Protein AF-0000000075546709 (afdb_homodimer)

InterPro domains:
  IPR001736 Phospholipase D/Transphosphatidylase [PS50035] (87-114)
  IPR001736 Phospholipase D/Transphosphatidylase [PS50035] (314-340)
  IPR001736 Phospholipase D/Transphosphatidylase [SM00155] (87-114)
  IPR001736 Phospholipase D/Transphosphatidylase [SM00155] (314-340)
  IPR032803 PLD3/4-like, PLD-like domain [PF13918] (114-278)
  IPR050874 Diverse function phospholipase D-related protein [PTHR10185] (3-392)

Secondary structure (DSSP, 8-state):
-EEEEEES--B-SGGGSSTT----TT---HHHHHHHHHHHHHHHTS--EEEEEEE--TT--HHHHHHHHHTTTSEEEEEE-GGGTSSS--B---EEEETTTEEEEES--SBHHHHHTSB--EEEESS-HHHHHHHHHHHHHHHHHTSTT----SS--GGG----SSSSPEEE--TT--EEEEEEEESGGGPPTTPEEHHHHHHHHHHT-SSEEEEEES-B-SB-SSSGGG--B--HHHHHHHHHHHHH--EEEEEEE-STT--THHHHHHHHHHTTGGGPPEEE-TTT--EEEE-EEEEEEE-PPP-SS---TT-S-B--EEEEESSEEEEESS-BSHHHHHTSBEEEEEEEESSTTS--HHHHHHHHHHHHHHTSTTEEEGGGB-TTSPBPTT---/-EEEEEES-EE-SGGGSSTT----TT---HHHHHHHHHHHHHHHTS--EEEEEEE--TT--HHHHHHHHHTTTSEEEEEE-GGGTSSS--B---EEEETTTEEEEES--EEHHHHHTSB--EEEESS-HHHHHHHHHHHHHHHHHTSTT----SS--GGG----SSSSPEEE--TT--EEEEEEEESGGGPPTTPEEHHHHHHHHHHT-SSEEEEEES-B-SB-SSSGGG--B--HHHHHHHHHHHHH--EEEEEEE-STT--THHHHHHHHHHTTGGGPPEEE-TTT--EEEE-EEEEEEE-PPP-SS---TT-S-B--EEEEESSEEEEESS-BSHHHHHTSBEEEEEEEESSTTS--HHHHHHHHHHHHHHTSTTEEEGGGB-TTSPBPTT---

Solvent-accessible surface area (backbone atoms only — not comparable to full-atom values): 39999 Å² total; per-residue (Å²): 108,42,38,39,37,34,33,25,65,76,20,28,44,52,72,51,62,50,94,83,40,57,71,62,91,79,65,59,43,55,65,17,43,49,51,54,49,47,54,46,42,39,18,55,76,62,67,27,40,33,42,35,36,31,42,53,49,89,91,56,52,70,60,63,52,48,44,32,70,68,18,79,73,23,34,46,78,33,48,28,58,33,61,81,80,32,100,35,51,39,41,42,28,22,36,39,26,38,62,41,24,23,31,35,46,17,28,42,44,44,29,15,47,36,75,68,40,27,48,54,46,68,50,76,46,75,81,35,41,71,61,10,40,53,51,42,30,55,50,48,51,49,52,54,52,20,39,89,85,53,72,79,60,98,65,60,56,75,90,42,39,40,81,32,21,93,93,42,44,40,80,43,85,41,98,87,51,42,28,22,32,33,55,22,30,19,15,72,77,72,43,30,50,55,47,32,44,31,63,59,49,50,46,53,54,46,71,66,38,61,56,30,39,41,37,36,29,40,48,71,42,49,25,37,80,80,49,68,69,67,28,44,71,45,45,65,66,55,48,43,55,50,31,29,17,50,45,49,30,12,39,30,40,39,38,33,31,44,47,97,80,53,62,67,46,42,37,14,50,50,46,25,62,32,38,39,25,89,47,38,55,60,33,51,46,86,90,74,70,41,70,72,45,54,16,32,42,45,50,28,32,30,40,46,73,83,83,82,80,70,87,67,80,96,45,34,33,36,44,30,22,35,37,32,33,84,61,36,25,39,44,19,25,45,55,48,32,44,45,38,43,65,38,9,32,23,43,28,40,39,40,29,34,59,45,87,90,47,79,34,60,66,38,49,48,54,46,49,52,48,50,53,54,67,72,36,92,44,41,42,56,50,81,46,34,42,61,80,61,47,72,49,81,73,73,77,118,109,42,39,39,38,35,33,26,66,74,20,28,44,51,70,50,62,50,95,83,40,58,74,64,91,80,64,58,43,56,65,15,43,50,52,54,50,50,53,46,42,38,18,55,75,63,67,26,39,34,42,37,35,32,42,53,48,87,92,54,53,70,60,62,54,48,44,32,70,68,18,79,73,24,35,45,78,32,48,30,59,34,62,80,80,30,102,35,51,39,39,42,26,22,36,39,26,39,62,40,24,22,30,34,46,15,27,43,44,43,30,15,46,36,74,68,38,28,48,54,45,67,52,76,45,75,81,36,40,71,62,10,40,54,50,43,29,57,50,49,50,49,52,55,51,19,39,89,84,53,70,79,58,97,66,61,57,75,89,44,38,41,80,32,20,92,93,41,45,39,81,42,87,40,98,86,53,41,28,24,32,34,56,22,30,19,15,69,76,73,42,31,49,55,45,32,44,32,63,59,50,52,45,55,52,47,71,66,37,61,55,31,41,40,38,36,28,39,47,70,42,47,25,39,79,82,49,70,70,67,27,47,70,46,45,66,67,54,49,43,55,50,32,29,18,48,46,48,32,12,39,32,40,38,37,33,32,43,48,96,79,53,60,67,44,42,38,15,50,49,45,24,62,31,38,38,25,88,46,36,54,60,34,51,45,86,89,74,70,42,68,72,45,53,16,33,42,44,50,28,32,29,40,48,72,82,82,82,80,69,88,66,79,96,43,35,33,37,43,30,22,35,36,32,33,84,61,34,26,39,45,18,26,46,56,48,30,42,44,37,42,64,37,9,33,22,42,31,42,39,39,29,33,59,45,88,89,48,80,35,62,66,37,50,49,54,46,50,54,48,50,54,54,66,72,36,92,43,42,42,57,51,83,47,33,44,61,79,61,47,72,49,81,74,73,76,118

Structure (mmCIF, N/CA/C/O backbone):
data_AF-0000000075546709-model_v1
#
loop_
_entity.id
_entity.type
_entity.pdbx_description
1 polymer 'PLD phosphodiesterase domain-containing protein'
#
loop_
_atom_site.group_PDB
_atom_site.id
_atom_site.type_symbol
_atom_site.label_atom_id
_atom_site.label_alt_id
_atom_site.label_comp_id
_atom_site.label_asym_id
_atom_site.label_entity_id
_atom_site.label_seq_id
_atom_site.pdbx_PDB_ins_code
_atom_site.Cartn_x
_atom_site.Cartn_y
_atom_site.Cartn_z
_atom_site.occupancy
_atom_site.B_iso_or_equiv
_atom_site.auth_seq_id
_atom_site.auth_comp_id
_atom_site.auth_asym_id
_atom_site.auth_atom_id
_atom_site.pdbx_PDB_model_num
ATOM 1 N N . MET A 1 1 ? 11.047 37.156 29.328 1 76.12 1 MET A N 1
ATOM 2 C CA . MET A 1 1 ? 9.906 36.5 28.719 1 76.12 1 MET A CA 1
ATOM 3 C C . MET A 1 1 ? 10.078 36.406 27.203 1 76.12 1 MET A C 1
ATOM 5 O O . MET A 1 1 ? 10.641 37.312 26.578 1 76.12 1 MET A O 1
ATOM 9 N N . VAL A 1 2 ? 9.859 35.125 26.656 1 81.31 2 VAL A N 1
ATOM 10 C CA . VAL A 1 2 ? 10.109 34.969 25.219 1 81.31 2 VAL A CA 1
ATOM 11 C C . VAL A 1 2 ? 8.914 34.25 24.578 1 81.31 2 VAL A C 1
ATOM 13 O O . VAL A 1 2 ? 8.336 33.344 25.156 1 81.31 2 VAL A O 1
ATOM 16 N N . VAL A 1 3 ? 8.484 34.906 23.469 1 86.81 3 VAL A N 1
ATOM 17 C CA . VAL A 1 3 ? 7.465 34.312 22.625 1 86.81 3 VAL A CA 1
ATOM 18 C C . VAL A 1 3 ? 8.109 33.75 21.344 1 86.81 3 VAL A C 1
ATOM 20 O O . VAL A 1 3 ? 8.82 34.5 20.641 1 86.81 3 VAL A O 1
ATOM 23 N N . GLU A 1 4 ? 7.91 32.5 21.141 1 89.56 4 GLU A N 1
ATOM 24 C CA . GLU A 1 4 ? 8.375 31.891 19.906 1 89.56 4 GLU A CA 1
ATOM 25 C C . GLU A 1 4 ? 7.199 31.438 19.047 1 89.56 4 GLU A C 1
ATOM 27 O O . GLU A 1 4 ? 6.328 30.703 19.516 1 89.56 4 GLU A O 1
ATOM 32 N N . ILE A 1 5 ? 7.203 31.906 17.797 1 87.06 5 ILE A N 1
ATOM 33 C CA . ILE A 1 5 ? 6.121 31.609 16.875 1 87.06 5 ILE A CA 1
ATOM 34 C C . ILE A 1 5 ? 6.688 30.984 15.602 1 87.06 5 ILE A C 1
ATOM 36 O O . ILE A 1 5 ? 7.664 31.484 15.039 1 87.06 5 ILE A O 1
ATOM 40 N N . ASN A 1 6 ? 6.137 29.922 15.25 1 84.56 6 ASN A N 1
ATOM 41 C CA . ASN A 1 6 ? 6.418 29.312 13.961 1 84.56 6 ASN A CA 1
ATOM 42 C C . ASN A 1 6 ? 5.133 29.047 13.18 1 84.56 6 ASN A C 1
ATOM 44 O O . ASN A 1 6 ? 4.27 28.297 13.625 1 84.56 6 ASN A O 1
ATOM 48 N N . ASP A 1 7 ? 5.051 29.734 12.078 1 81 7 ASP A N 1
ATOM 49 C CA . ASP A 1 7 ? 3.766 29.625 11.391 1 81 7 ASP A CA 1
ATOM 50 C C . ASP A 1 7 ? 3.924 29.875 9.891 1 81 7 ASP A C 1
ATOM 52 O O . ASP A 1 7 ? 4.93 30.422 9.445 1 81 7 ASP A O 1
ATOM 56 N N . TYR A 1 8 ? 2.957 29.172 9.289 1 77.31 8 TYR A N 1
ATOM 57 C CA . TYR A 1 8 ? 2.799 29.406 7.855 1 77.31 8 TYR A CA 1
ATOM 58 C C . TYR A 1 8 ? 1.717 30.438 7.59 1 77.31 8 TYR A C 1
ATOM 60 O O . TYR A 1 8 ? 0.743 30.547 8.336 1 77.31 8 TYR A O 1
ATOM 68 N N . TYR A 1 9 ? 1.872 31.344 6.598 1 74.75 9 TYR A N 1
ATOM 69 C CA . TYR A 1 9 ? 0.988 32.375 6.086 1 74.75 9 TYR A CA 1
ATOM 70 C C . TYR A 1 9 ? 0.865 33.531 7.078 1 74.75 9 TYR A C 1
ATOM 72 O O . TYR A 1 9 ? 0.572 33.312 8.258 1 74.75 9 TYR A O 1
ATOM 80 N N . TRP A 1 10 ? 1.422 34.656 6.863 1 86.31 10 TRP A N 1
ATOM 81 C CA . TRP A 1 10 ? 1.267 35.844 7.68 1 86.31 10 TRP A CA 1
ATOM 82 C C . TRP A 1 10 ? 0.269 36.812 7.051 1 86.31 10 TRP A C 1
ATOM 84 O O . TRP A 1 10 ? 0.648 37.656 6.258 1 86.31 10 TRP A O 1
ATOM 94 N N . SER A 1 11 ? -0.993 36.5 7.402 1 93.25 11 SER A N 1
ATOM 95 C CA . SER A 1 11 ? -2.084 37.344 6.945 1 93.25 11 SER A CA 1
ATOM 96 C C . SER A 1 11 ? -3.096 37.594 8.055 1 93.25 11 SER A C 1
ATOM 98 O O . SER A 1 11 ? -4.297 37.406 7.863 1 93.25 11 SER A O 1
ATOM 100 N N . LEU A 1 12 ? -2.611 38.094 9.141 1 95.31 12 LEU A N 1
ATOM 101 C CA . LEU A 1 12 ? -3.473 38.469 10.258 1 95.31 12 LEU A CA 1
ATOM 102 C C . LEU A 1 12 ? -4.281 39.719 9.93 1 95.31 12 LEU A C 1
ATOM 104 O O . LEU A 1 12 ? -5.363 39.906 10.484 1 95.31 12 LEU A O 1
ATOM 108 N N . LEU A 1 13 ? -3.703 40.5 9.07 1 95.12 13 LEU A N 1
ATOM 109 C CA . LEU A 1 13 ? -4.379 41.719 8.617 1 95.12 13 LEU A CA 1
ATOM 110 C C . LEU A 1 13 ? -5.059 41.5 7.273 1 95.12 13 LEU A C 1
ATOM 112 O O . LEU A 1 13 ? -4.523 40.812 6.41 1 95.12 13 LEU A O 1
ATOM 116 N N . VAL A 1 14 ? -6.117 42.156 7.023 1 93.38 14 VAL A N 1
ATOM 117 C CA . VAL A 1 14 ? -6.941 41.969 5.832 1 93.38 14 VAL A CA 1
ATOM 118 C C . VAL A 1 14 ? -6.141 42.344 4.586 1 93.38 14 VAL A C 1
ATOM 120 O O . VAL A 1 14 ? -6.285 41.719 3.537 1 93.38 14 VAL A O 1
ATOM 123 N N . LYS A 1 15 ? -5.309 43.312 4.688 1 88.88 15 LYS A N 1
ATOM 124 C CA . LYS A 1 15 ? -4.574 43.844 3.533 1 88.88 15 LYS A CA 1
ATOM 125 C C . LYS A 1 15 ? -3.658 42.75 2.947 1 88.88 15 LYS A C 1
ATOM 127 O O . LYS A 1 15 ? -3.266 42.844 1.781 1 88.88 15 LYS A O 1
ATOM 132 N N . ASP A 1 16 ? -3.377 41.688 3.701 1 88.12 16 ASP A N 1
ATOM 133 C CA . ASP A 1 16 ? -2.434 40.688 3.26 1 88.12 16 ASP A CA 1
ATOM 134 C C . ASP A 1 16 ? -3.152 39.375 2.926 1 88.12 16 ASP A C 1
ATOM 136 O O . ASP A 1 16 ? -2.525 38.312 2.836 1 88.12 16 ASP A O 1
ATOM 140 N N . THR A 1 17 ? -4.371 39.375 2.76 1 88.06 17 THR A N 1
ATOM 141 C CA . THR A 1 17 ? -5.168 38.156 2.523 1 88.06 17 THR A CA 1
ATOM 142 C C . THR A 1 17 ? -4.797 37.531 1.19 1 88.06 17 THR A C 1
ATOM 144 O O . THR A 1 17 ? -4.746 36.312 1.079 1 88.06 17 THR A O 1
ATOM 147 N N . GLY A 1 18 ? -4.492 38.312 0.23 1 83.25 18 GLY A N 1
ATOM 148 C CA . GLY A 1 18 ? -4.223 37.812 -1.107 1 83.25 18 GLY A CA 1
ATOM 149 C C . GLY A 1 18 ? -5.383 38 -2.064 1 83.25 18 GLY A C 1
ATOM 150 O O . GLY A 1 18 ? -6.469 38.406 -1.656 1 83.25 18 GLY A O 1
ATOM 151 N N . ASP A 1 19 ? -5.145 37.844 -3.297 1 87.19 19 ASP A N 1
ATOM 152 C CA . ASP A 1 19 ? -6.09 37.875 -4.406 1 87.19 19 ASP A CA 1
ATOM 153 C C . ASP A 1 19 ? -6.805 39.219 -4.473 1 87.19 19 ASP A C 1
ATOM 155 O O . ASP A 1 19 ? -8 39.281 -4.781 1 87.19 19 ASP A O 1
ATOM 159 N N . GLY A 1 20 ? -6.223 40.25 -4.059 1 85.69 20 GLY A N 1
ATOM 160 C CA . GLY A 1 20 ? -6.758 41.594 -4.164 1 85.69 20 GLY A CA 1
ATOM 161 C C . GLY A 1 20 ? -7.797 41.906 -3.102 1 85.69 20 GLY A C 1
ATOM 162 O O . GLY A 1 20 ? -8.484 42.938 -3.184 1 85.69 20 GLY A O 1
ATOM 163 N N . TYR A 1 21 ? -7.926 41 -2.148 1 90.75 21 TYR A N 1
ATOM 164 C CA . TYR A 1 21 ? -8.852 41.25 -1.05 1 90.75 21 TYR A CA 1
ATOM 165 C C . TYR A 1 21 ? -8.258 42.219 -0.027 1 90.75 21 TYR A C 1
ATOM 167 O O . TYR A 1 21 ? -7.41 41.812 0.78 1 90.75 21 TYR A O 1
ATOM 175 N N . THR A 1 22 ? -8.766 43.406 0.076 1 88.12 22 THR A N 1
ATOM 176 C CA . THR A 1 22 ? -8.109 44.406 0.898 1 88.12 22 THR A CA 1
ATOM 177 C C . THR A 1 22 ? -9.078 45 1.925 1 88.12 22 THR A C 1
ATOM 179 O O . THR A 1 22 ? -8.664 45.688 2.85 1 88.12 22 THR A O 1
ATOM 182 N N . THR A 1 23 ? -10.266 44.688 1.735 1 88.81 23 THR A N 1
ATOM 183 C CA . THR A 1 23 ? -11.289 45.125 2.674 1 88.81 23 THR A CA 1
ATOM 184 C C . THR A 1 23 ? -12.18 43.969 3.098 1 88.81 23 THR A C 1
ATOM 186 O O . THR A 1 23 ? -12.508 43.125 2.287 1 88.81 23 THR A O 1
ATOM 189 N N . ASP A 1 24 ? -12.461 43.969 4.363 1 91.25 24 ASP A N 1
ATOM 190 C CA . ASP A 1 24 ? -13.328 42.938 4.898 1 91.25 24 ASP A CA 1
ATOM 191 C C . ASP A 1 24 ? -14.664 43.5 5.348 1 91.25 24 ASP A C 1
ATOM 193 O O . ASP A 1 24 ? -14.844 43.844 6.516 1 91.25 24 ASP A O 1
ATOM 197 N N . PRO A 1 25 ? -15.625 43.438 4.492 1 86.25 25 PRO A N 1
ATOM 198 C CA . PRO A 1 25 ? -16.938 43.969 4.855 1 86.25 25 PRO A CA 1
ATOM 199 C C . PRO A 1 25 ? -17.656 43.156 5.906 1 86.25 25 PRO A C 1
ATOM 201 O O . PRO A 1 25 ? -18.641 43.594 6.496 1 86.25 25 PRO A O 1
ATOM 204 N N . THR A 1 26 ? -17.203 41.969 6.164 1 86.25 26 THR A N 1
ATOM 205 C CA . THR A 1 26 ? -17.875 41.094 7.113 1 86.25 26 THR A CA 1
ATOM 206 C C . THR A 1 26 ? -17.406 41.375 8.539 1 86.25 26 THR A C 1
ATOM 208 O O . THR A 1 26 ? -18.031 40.938 9.5 1 86.25 26 THR A O 1
ATOM 211 N N . ASN A 1 27 ? -16.344 42.156 8.672 1 87.06 27 ASN A N 1
ATOM 212 C CA . ASN A 1 27 ? -15.727 42.5 9.953 1 87.06 27 ASN A CA 1
ATOM 213 C C . ASN A 1 27 ? -15.305 41.25 10.727 1 87.06 27 ASN A C 1
ATOM 215 O O . ASN A 1 27 ? -15.43 41.188 11.953 1 87.06 27 ASN A O 1
ATOM 219 N N . SER A 1 28 ? -14.93 40.281 9.984 1 91.5 28 SER A N 1
ATOM 220 C CA . SER A 1 28 ? -14.508 39.031 10.633 1 91.5 28 SER A CA 1
ATOM 221 C C . SER A 1 28 ? -12.992 38.969 10.797 1 91.5 28 SER A C 1
ATOM 223 O O . SER A 1 28 ? -12.461 38 11.344 1 91.5 28 SER A O 1
ATOM 225 N N . SER A 1 29 ? -12.281 40 10.398 1 94.5 29 SER A N 1
ATOM 226 C CA . SER A 1 29 ? -10.828 40 10.438 1 94.5 29 SER A CA 1
ATOM 227 C C . SER A 1 29 ? -10.305 40.625 11.734 1 94.5 29 SER A C 1
ATOM 229 O O . SER A 1 29 ? -9.094 40.719 11.938 1 94.5 29 SER A O 1
ATOM 231 N N . SER A 1 30 ? -11.188 41.031 12.648 1 95.38 30 SER A N 1
ATOM 232 C CA . SER A 1 30 ? -10.805 41.75 13.852 1 95.38 30 SER A CA 1
ATOM 233 C C . SER A 1 30 ? -9.914 40.906 14.758 1 95.38 30 SER A C 1
ATOM 235 O O . SER A 1 30 ? -9.031 41.438 15.438 1 95.38 30 SER A O 1
ATOM 237 N N . ASN A 1 31 ? -10.203 39.656 14.789 1 95.94 31 ASN A N 1
ATOM 238 C CA . ASN A 1 31 ? -9.391 38.781 15.633 1 95.94 31 ASN A CA 1
ATOM 239 C C . ASN A 1 31 ? -7.938 38.75 15.164 1 95.94 31 ASN A C 1
ATOM 241 O O . ASN A 1 31 ? -7.023 38.656 15.984 1 95.94 31 ASN A O 1
ATOM 245 N N . GLY A 1 32 ? -7.758 38.75 13.875 1 96.19 32 GLY A N 1
ATOM 246 C CA . GLY A 1 32 ? -6.402 38.812 13.352 1 96.19 32 GLY A CA 1
ATOM 247 C C . GLY A 1 32 ? -5.688 40.125 13.727 1 96.19 32 GLY A C 1
ATOM 248 O O . GLY A 1 32 ? -4.523 40.094 14.133 1 96.19 32 GLY A O 1
ATOM 249 N N . GLU A 1 33 ? -6.387 41.156 13.633 1 95.75 33 GLU A N 1
ATOM 250 C CA . GLU A 1 33 ? -5.832 42.469 14.008 1 95.75 33 GLU A CA 1
ATOM 251 C C . GLU A 1 33 ? -5.473 42.531 15.484 1 95.75 33 GLU A C 1
ATOM 253 O O . GLU A 1 33 ? -4.457 43.094 15.867 1 95.75 33 GLU A O 1
ATOM 258 N N . LEU A 1 34 ? -6.316 41.938 16.281 1 97 34 LEU A N 1
ATOM 259 C CA . LEU A 1 34 ? -6.066 41.906 17.719 1 97 34 LEU A CA 1
ATOM 260 C C . LEU A 1 34 ? -4.773 41.156 18.016 1 97 34 LEU A C 1
ATOM 262 O O . LEU A 1 34 ? -3.973 41.625 18.844 1 97 34 LEU A O 1
ATOM 266 N N . ILE A 1 35 ? -4.574 40.031 17.375 1 95.69 35 ILE A N 1
ATOM 267 C CA . ILE A 1 35 ? -3.363 39.25 17.609 1 95.69 35 ILE A CA 1
ATOM 268 C C . ILE A 1 35 ? -2.145 40.062 17.156 1 95.69 35 ILE A C 1
ATOM 270 O O . ILE A 1 35 ? -1.148 40.125 17.875 1 95.69 35 ILE A O 1
ATOM 274 N N . TYR A 1 36 ? -2.24 40.656 16 1 96.19 36 TYR A N 1
ATOM 275 C CA . TYR A 1 36 ? -1.151 41.469 15.469 1 96.19 36 TYR A CA 1
ATOM 276 C C . TYR A 1 36 ? -0.776 42.594 16.438 1 96.19 36 TYR A C 1
ATOM 278 O O . TYR A 1 36 ? 0.396 42.75 16.781 1 96.19 36 TYR A O 1
ATOM 286 N N . ASN A 1 37 ? -1.773 43.281 16.875 1 96.69 37 ASN A N 1
ATOM 287 C CA . ASN A 1 37 ? -1.547 44.406 17.781 1 96.69 37 ASN A CA 1
ATOM 288 C C . ASN A 1 37 ? -1.027 43.938 19.141 1 96.69 37 ASN A C 1
ATOM 290 O O . ASN A 1 37 ? -0.216 44.625 19.766 1 96.69 37 ASN A O 1
ATOM 294 N N . THR A 1 38 ? -1.537 42.875 19.578 1 96.25 38 THR A N 1
ATOM 295 C CA . THR A 1 38 ? -1.083 42.344 20.859 1 96.25 38 THR A CA 1
ATOM 296 C C . THR A 1 38 ? 0.388 41.938 20.797 1 96.25 38 THR A C 1
ATOM 298 O O . THR A 1 38 ? 1.143 42.156 21.75 1 96.25 38 THR A O 1
ATOM 301 N N . LEU A 1 39 ? 0.8 41.344 19.734 1 95 39 LEU A N 1
ATOM 302 C CA . LEU A 1 39 ? 2.205 41 19.547 1 95 39 LEU A CA 1
ATOM 303 C C . LEU A 1 39 ? 3.082 42.25 19.578 1 95 39 LEU A C 1
ATOM 305 O O . LEU A 1 39 ? 4.125 42.25 20.234 1 95 39 LEU A O 1
ATOM 309 N N . LEU A 1 40 ? 2.621 43.25 18.875 1 95.56 40 LEU A N 1
ATOM 310 C CA . LEU A 1 40 ? 3.373 44.5 18.828 1 95.56 40 LEU A CA 1
ATOM 311 C C . LEU A 1 40 ? 3.438 45.125 20.219 1 95.56 40 LEU A C 1
ATOM 313 O O . LEU A 1 40 ? 4.5 45.594 20.641 1 95.56 40 LEU A O 1
ATOM 317 N N . SER A 1 41 ? 2.287 45.125 20.844 1 96.38 41 SER A N 1
ATOM 318 C CA . SER A 1 41 ? 2.23 45.719 22.188 1 96.38 41 SER A CA 1
ATOM 319 C C . SER A 1 41 ? 3.109 44.969 23.172 1 96.38 41 SER A C 1
ATOM 321 O O . SER A 1 41 ? 3.771 45.562 24.016 1 96.38 41 SER A O 1
ATOM 323 N N . ALA A 1 42 ? 3.07 43.656 23.078 1 94.94 42 ALA A N 1
ATOM 324 C CA . ALA A 1 42 ? 3.924 42.812 23.938 1 94.94 42 ALA A CA 1
ATOM 325 C C . ALA A 1 42 ? 5.398 43.156 23.734 1 94.94 42 ALA A C 1
ATOM 327 O O . ALA A 1 42 ? 6.156 43.281 24.688 1 94.94 42 ALA A O 1
ATOM 328 N N . ALA A 1 43 ? 5.742 43.375 22.531 1 95.25 43 ALA A N 1
ATOM 329 C CA . ALA A 1 43 ? 7.133 43.656 22.203 1 95.25 43 ALA A CA 1
ATOM 330 C C . ALA A 1 43 ? 7.516 45.062 22.656 1 95.25 43 ALA A C 1
ATOM 332 O O . ALA A 1 43 ? 8.523 45.25 23.344 1 95.25 43 ALA A O 1
ATOM 333 N N . VAL A 1 44 ? 6.707 46.062 22.375 1 95.56 44 VAL A N 1
ATOM 334 C CA . VAL A 1 44 ? 7.059 47.469 22.547 1 95.56 44 VAL A CA 1
ATOM 335 C C . VAL A 1 44 ? 6.734 47.906 23.969 1 95.56 44 VAL A C 1
ATOM 337 O O . VAL A 1 44 ? 7.562 48.531 24.625 1 95.56 44 VAL A O 1
ATOM 340 N N . ASP A 1 45 ? 5.594 47.531 24.438 1 95.62 45 ASP A N 1
ATOM 341 C CA . ASP A 1 45 ? 5.121 48.094 25.703 1 95.62 45 ASP A CA 1
ATOM 342 C C . ASP A 1 45 ? 5.621 47.25 26.875 1 95.62 45 ASP A C 1
ATOM 344 O O . ASP A 1 45 ? 5.895 47.75 27.953 1 95.62 45 ASP A O 1
ATOM 348 N N . ARG A 1 46 ? 5.773 46 26.625 1 94.75 46 ARG A N 1
ATOM 349 C CA . ARG A 1 46 ? 6.113 45.125 27.75 1 94.75 46 ARG A CA 1
ATOM 350 C C . ARG A 1 46 ? 7.539 44.594 27.609 1 94.75 46 ARG A C 1
ATOM 352 O O . ARG A 1 46 ? 7.996 43.812 28.453 1 94.75 46 ARG A O 1
ATOM 359 N N . ASN A 1 47 ? 8.227 44.938 26.641 1 94.69 47 ASN A N 1
ATOM 360 C CA . ASN A 1 47 ? 9.633 44.594 26.438 1 94.69 47 ASN A CA 1
ATOM 361 C C . ASN A 1 47 ? 9.844 43.094 26.344 1 94.69 47 ASN A C 1
ATOM 363 O O . ASN A 1 47 ? 10.805 42.562 26.906 1 94.69 47 ASN A O 1
ATOM 367 N N . ILE A 1 48 ? 8.898 42.438 25.719 1 95.31 48 ILE A N 1
ATOM 368 C CA . ILE A 1 48 ? 8.977 41 25.531 1 95.31 48 ILE A CA 1
ATOM 369 C C . ILE A 1 48 ? 9.648 40.688 24.188 1 95.31 48 ILE A C 1
ATOM 371 O O . ILE A 1 48 ? 9.305 41.25 23.172 1 95.31 48 ILE A O 1
ATOM 375 N N . SER A 1 49 ? 10.625 39.781 24.25 1 96.19 49 SER A N 1
ATOM 376 C CA . SER A 1 49 ? 11.281 39.344 23.031 1 96.19 49 SER A CA 1
ATOM 377 C C . SER A 1 49 ? 10.406 38.375 22.25 1 96.19 49 SER A C 1
ATOM 379 O O . SER A 1 49 ? 9.875 37.406 22.828 1 96.19 49 SER A O 1
ATOM 381 N N . VAL A 1 50 ? 10.266 38.656 20.938 1 95.94 50 VAL A N 1
ATOM 382 C CA . VAL A 1 50 ? 9.461 37.781 20.062 1 95.94 50 VAL A CA 1
ATOM 383 C C . VAL A 1 50 ? 10.32 37.281 18.922 1 95.94 50 VAL A C 1
ATOM 385 O O . VAL A 1 50 ? 10.93 38.062 18.188 1 95.94 50 VAL A O 1
ATOM 388 N N . ARG A 1 51 ? 10.391 35.938 18.75 1 95.94 51 ARG A N 1
ATOM 389 C CA . ARG A 1 51 ? 11.055 35.312 17.625 1 95.94 51 ARG A CA 1
ATOM 390 C C . ARG A 1 51 ? 10.039 34.656 16.703 1 95.94 51 ARG A C 1
ATOM 392 O O . ARG A 1 51 ? 9.203 33.844 17.141 1 95.94 51 ARG A O 1
ATOM 399 N N . ILE A 1 52 ? 10.133 35 15.445 1 96.06 52 ILE A N 1
ATOM 400 C CA . ILE A 1 52 ? 9.234 34.438 14.445 1 96.06 52 ILE A CA 1
ATOM 401 C C . ILE A 1 52 ? 10.047 33.688 13.398 1 96.06 52 ILE A C 1
ATOM 403 O O . ILE A 1 52 ? 10.938 34.25 12.758 1 96.06 52 ILE A O 1
ATOM 407 N N . ALA A 1 53 ? 9.82 32.406 13.289 1 96.31 53 ALA A N 1
ATOM 408 C CA . ALA A 1 53 ? 10.289 31.641 12.133 1 96.31 53 ALA A CA 1
ATOM 409 C C . ALA A 1 53 ? 9.172 31.453 11.117 1 96.31 53 ALA A C 1
ATOM 411 O O . ALA A 1 53 ? 8.047 31.094 11.477 1 96.31 53 ALA A O 1
ATOM 412 N N . GLN A 1 54 ? 9.43 31.766 9.883 1 95.88 54 GLN A N 1
ATOM 413 C CA . GLN A 1 54 ? 8.43 31.672 8.828 1 95.88 54 GLN A CA 1
ATOM 414 C C . GLN A 1 54 ? 9.008 31.031 7.566 1 95.88 54 GLN A C 1
ATOM 416 O O . GLN A 1 54 ? 10.227 30.844 7.465 1 95.88 54 GLN A O 1
ATOM 421 N N . THR A 1 55 ? 8.148 30.609 6.668 1 95.62 55 THR A N 1
ATOM 422 C CA . THR A 1 55 ? 8.586 30.156 5.355 1 95.62 55 THR A CA 1
ATOM 423 C C . THR A 1 55 ? 9.102 31.328 4.52 1 95.62 55 THR A C 1
ATOM 425 O O . THR A 1 55 ? 8.539 32.406 4.559 1 95.62 55 THR A O 1
ATOM 428 N N . TYR A 1 56 ? 10.078 31.031 3.789 1 94.31 56 TYR A N 1
ATOM 429 C CA . TYR A 1 56 ? 10.633 32.062 2.898 1 94.31 56 TYR A CA 1
ATOM 430 C C . TYR A 1 56 ? 9.633 32.406 1.806 1 94.31 56 TYR A C 1
ATOM 432 O O . TYR A 1 56 ? 8.945 31.547 1.271 1 94.31 56 TYR A O 1
ATOM 440 N N . GLU A 1 57 ? 9.508 33.625 1.575 1 91.5 57 GLU A N 1
ATOM 441 C CA . GLU A 1 57 ? 8.773 34.188 0.452 1 91.5 57 GLU A CA 1
ATOM 442 C C . GLU A 1 57 ? 9.57 35.312 -0.213 1 91.5 57 GLU A C 1
ATOM 444 O O . GLU A 1 57 ? 10.141 36.156 0.469 1 91.5 57 GLU A O 1
ATOM 449 N N . ASP A 1 58 ? 9.562 35.219 -1.539 1 90.44 58 ASP A N 1
ATOM 450 C CA . ASP A 1 58 ? 10.227 36.281 -2.248 1 90.44 58 ASP A CA 1
ATOM 451 C C . ASP A 1 58 ? 9.602 37.656 -1.893 1 90.44 58 ASP A C 1
ATOM 453 O O . ASP A 1 58 ? 8.375 37.812 -1.956 1 90.44 58 ASP A O 1
ATOM 457 N N . GLY A 1 59 ? 10.328 38.562 -1.532 1 90 59 GLY A N 1
ATOM 458 C CA . GLY A 1 59 ? 9.844 39.875 -1.156 1 90 59 GLY A CA 1
ATOM 459 C C . GLY A 1 59 ? 9.445 39.969 0.304 1 90 59 GLY A C 1
ATOM 460 O O . GLY A 1 59 ? 9.172 41.062 0.811 1 90 59 GLY A O 1
ATOM 461 N N . GLY A 1 60 ? 9.367 38.844 0.939 1 89.31 60 GLY A N 1
ATOM 462 C CA . GLY A 1 60 ? 9.047 38.812 2.355 1 89.31 60 GLY A CA 1
ATOM 463 C C . GLY A 1 60 ? 7.562 39 2.633 1 89.31 60 GLY A C 1
ATOM 464 O O . GLY A 1 60 ? 6.742 38.906 1.721 1 89.31 60 GLY A O 1
ATOM 465 N N . TYR A 1 61 ? 7.238 39.062 3.943 1 92.12 61 TYR A N 1
ATOM 466 C CA . TYR A 1 61 ? 5.883 39.344 4.398 1 92.12 61 TYR A CA 1
ATOM 467 C C . TYR A 1 61 ? 5.793 40.75 4.988 1 92.12 61 TYR A C 1
ATOM 469 O O . TYR A 1 61 ? 6.531 41.094 5.918 1 92.12 61 TYR A O 1
ATOM 477 N N . TRP A 1 62 ? 4.914 41.5 4.484 1 92.06 62 TRP A N 1
ATOM 478 C CA . TRP A 1 62 ? 4.789 42.875 4.953 1 92.06 62 TRP A CA 1
ATOM 479 C C . TRP A 1 62 ? 4.496 42.906 6.449 1 92.06 62 TRP A C 1
ATOM 481 O O . TRP A 1 62 ? 5.055 43.75 7.172 1 92.06 62 TRP A O 1
ATOM 491 N N . GLU A 1 63 ? 3.699 42.062 6.941 1 94.12 63 GLU A N 1
ATOM 492 C CA . GLU A 1 63 ? 3.279 42.062 8.336 1 94.12 63 GLU A CA 1
ATOM 493 C C . GLU A 1 63 ? 4.469 41.844 9.273 1 94.12 63 GLU A C 1
ATOM 495 O O . GLU A 1 63 ? 4.648 42.594 10.234 1 94.12 63 GLU A O 1
ATOM 500 N N . THR A 1 64 ? 5.258 40.844 8.969 1 94.94 64 THR A N 1
ATOM 501 C CA . THR A 1 64 ? 6.363 40.562 9.883 1 94.94 64 THR A CA 1
ATOM 502 C C . THR A 1 64 ? 7.477 41.594 9.719 1 94.94 64 THR A C 1
ATOM 504 O O . THR A 1 64 ? 8.156 41.938 10.688 1 94.94 64 THR A O 1
ATOM 507 N N . ASP A 1 65 ? 7.629 42.156 8.516 1 94.62 65 ASP A N 1
ATOM 508 C CA . ASP A 1 65 ? 8.562 43.281 8.32 1 94.62 65 ASP A CA 1
ATOM 509 C C . ASP A 1 65 ? 8.156 44.5 9.148 1 94.62 65 ASP A C 1
ATOM 511 O O . ASP A 1 65 ? 9.008 45.156 9.75 1 94.62 65 ASP A O 1
ATOM 515 N N . ASN A 1 66 ? 6.895 44.719 9.086 1 95.38 66 ASN A N 1
ATOM 516 C CA . ASN A 1 66 ? 6.367 45.844 9.844 1 95.38 66 ASN A CA 1
ATOM 517 C C . ASN A 1 66 ? 6.535 45.625 11.344 1 95.38 66 ASN A C 1
ATOM 519 O O . ASN A 1 66 ? 6.836 46.594 12.07 1 95.38 66 ASN A O 1
ATOM 523 N N . LEU A 1 67 ? 6.266 44.469 11.82 1 95.94 67 LEU A N 1
ATOM 524 C CA . LEU A 1 67 ? 6.477 44.156 13.234 1 95.94 67 LEU A CA 1
ATOM 525 C C . LEU A 1 67 ? 7.926 44.406 13.633 1 95.94 67 LEU A C 1
ATOM 527 O O . LEU A 1 67 ? 8.188 44.969 14.688 1 95.94 67 LEU A O 1
ATOM 531 N N . VAL A 1 68 ? 8.812 43.938 12.82 1 96.62 68 VAL A N 1
ATOM 532 C CA . VAL A 1 68 ? 10.234 44.125 13.102 1 96.62 68 VAL A CA 1
ATOM 533 C C . VAL A 1 68 ? 10.555 45.625 13.156 1 96.62 68 VAL A C 1
ATOM 535 O O . VAL A 1 68 ? 11.203 46.094 14.094 1 96.62 68 VAL A O 1
ATOM 538 N N . ALA A 1 69 ? 10.094 46.375 12.227 1 97 69 ALA A N 1
ATOM 539 C CA . ALA A 1 69 ? 10.391 47.781 12.109 1 97 69 ALA A CA 1
ATOM 540 C C . ALA A 1 69 ? 9.852 48.562 13.305 1 97 69 ALA A C 1
ATOM 542 O O . ALA A 1 69 ? 10.477 49.531 13.766 1 97 69 ALA A O 1
ATOM 543 N N . LYS A 1 70 ? 8.742 48.125 13.766 1 96.69 70 LYS A N 1
ATOM 544 C CA . LYS A 1 70 ? 8.055 48.906 14.789 1 96.69 70 LYS A CA 1
ATOM 545 C C . LYS A 1 70 ? 8.453 48.438 16.188 1 96.69 70 LYS A C 1
ATOM 547 O O . LYS A 1 70 ? 8.141 49.125 17.172 1 96.69 70 LYS A O 1
ATOM 552 N N . SER A 1 71 ? 9.07 47.406 16.297 1 95 71 SER A N 1
ATOM 553 C CA . SER A 1 71 ? 9.258 46.781 17.609 1 95 71 SER A CA 1
ATOM 554 C C . SER A 1 71 ? 10.523 47.281 18.281 1 95 71 SER A C 1
ATOM 556 O O . SER A 1 71 ? 10.797 46.938 19.438 1 95 71 SER A O 1
ATOM 558 N N . ASN A 1 72 ? 11.359 48.062 17.703 1 91.94 72 ASN A N 1
ATOM 559 C CA . ASN A 1 72 ? 12.633 48.531 18.234 1 91.94 72 ASN A CA 1
ATOM 560 C C . ASN A 1 72 ? 13.539 47.375 18.641 1 91.94 72 ASN A C 1
ATOM 562 O O . ASN A 1 72 ? 14.039 47.344 19.766 1 91.94 72 ASN A O 1
ATOM 566 N N . GLY A 1 73 ? 13.594 46.344 17.812 1 93.56 73 GLY A N 1
ATOM 567 C CA . GLY A 1 73 ? 14.531 45.25 17.984 1 93.56 73 GLY A CA 1
ATOM 568 C C . GLY A 1 73 ? 13.961 44.094 18.797 1 93.56 73 GLY A C 1
ATOM 569 O O . GLY A 1 73 ? 14.609 43.062 18.953 1 93.56 73 GLY A O 1
ATOM 570 N N . LYS A 1 74 ? 12.742 44.156 19.234 1 96.56 74 LYS A N 1
ATOM 571 C CA . LYS A 1 74 ? 12.164 43.156 20.109 1 96.56 74 LYS A CA 1
ATOM 572 C C . LYS A 1 74 ? 11.539 42.031 19.312 1 96.56 74 LYS A C 1
ATOM 574 O O . LYS A 1 74 ? 11.352 40.906 19.828 1 96.56 74 LYS A O 1
ATOM 579 N N . VAL A 1 75 ? 11.188 42.281 18.094 1 97.06 75 VAL A N 1
ATOM 580 C CA . VAL A 1 75 ? 10.703 41.219 17.203 1 97.06 75 VAL A CA 1
ATOM 581 C C . VAL A 1 75 ? 11.781 40.875 16.188 1 97.06 75 VAL A C 1
ATOM 583 O O . VAL A 1 75 ? 12.32 41.75 15.508 1 97.06 75 VAL A O 1
ATOM 586 N N . ARG A 1 76 ? 12.164 39.625 16.141 1 96.69 76 ARG A N 1
ATOM 587 C CA . ARG A 1 76 ? 13.102 39.125 15.148 1 96.69 76 ARG A CA 1
ATOM 588 C C . ARG A 1 76 ? 12.461 38.031 14.297 1 96.69 76 ARG A C 1
ATOM 590 O O . ARG A 1 76 ? 11.648 37.25 14.797 1 96.69 76 ARG A O 1
ATOM 597 N N . VAL A 1 77 ? 12.812 38.031 13.008 1 95.94 77 VAL A N 1
ATOM 598 C CA . VAL A 1 77 ? 12.195 37.125 12.062 1 95.94 77 VAL A CA 1
ATOM 599 C C . VAL A 1 77 ? 13.273 36.375 11.281 1 95.94 77 VAL A C 1
ATOM 601 O O . VAL A 1 77 ? 14.281 36.969 10.883 1 95.94 77 VAL A O 1
ATOM 604 N N . ARG A 1 78 ? 13.117 35.094 11.148 1 96.31 78 ARG A N 1
ATOM 605 C CA . ARG A 1 78 ? 13.93 34.281 10.234 1 96.31 78 ARG A CA 1
ATOM 606 C C . ARG A 1 78 ? 13.047 33.531 9.242 1 96.31 78 ARG A C 1
ATOM 608 O O . ARG A 1 78 ? 11.977 33.031 9.617 1 96.31 78 ARG A O 1
ATOM 615 N N . SER A 1 79 ? 13.453 33.531 8.016 1 96.06 79 SER A N 1
ATOM 616 C CA . SER A 1 79 ? 12.711 32.875 6.945 1 96.06 79 SER A CA 1
ATOM 617 C C . SER A 1 79 ? 13.453 31.656 6.43 1 96.06 79 SER A C 1
ATOM 619 O O . SER A 1 79 ? 14.625 31.75 6.059 1 96.06 79 SER A O 1
ATOM 621 N N . LEU A 1 80 ? 12.805 30.578 6.453 1 96.88 80 LEU A N 1
ATOM 622 C CA . LEU A 1 80 ? 13.406 29.312 6.027 1 96.88 80 LEU A CA 1
ATOM 623 C C . LEU A 1 80 ? 13.031 29 4.582 1 96.88 80 LEU A C 1
ATOM 625 O O . LEU A 1 80 ? 11.852 28.938 4.238 1 96.88 80 LEU A O 1
ATOM 629 N N . ASP A 1 81 ? 14.047 28.797 3.732 1 95.69 81 ASP A N 1
ATOM 630 C CA . ASP A 1 81 ? 13.844 28.375 2.352 1 95.69 81 ASP A CA 1
ATOM 631 C C . ASP A 1 81 ? 14.117 26.875 2.195 1 95.69 81 ASP A C 1
ATOM 633 O O . ASP A 1 81 ? 15.25 26.484 1.931 1 95.69 81 ASP A O 1
ATOM 637 N N . PHE A 1 82 ? 13.148 26.109 2.264 1 96.31 82 PHE A N 1
ATOM 638 C CA . PHE A 1 82 ? 13.273 24.656 2.26 1 96.31 82 PHE A CA 1
ATOM 639 C C . PHE A 1 82 ? 13.805 24.156 0.921 1 96.31 82 PHE A C 1
ATOM 641 O O . PHE A 1 82 ? 14.328 23.047 0.829 1 96.31 82 PHE A O 1
ATOM 648 N N . THR A 1 83 ? 13.68 24.906 -0.133 1 94.94 83 THR A N 1
ATOM 649 C CA . THR A 1 83 ? 14.133 24.484 -1.453 1 94.94 83 THR A CA 1
ATOM 650 C C . THR A 1 83 ? 15.656 24.406 -1.498 1 94.94 83 THR A C 1
ATOM 652 O O . THR A 1 83 ? 16.234 23.859 -2.438 1 94.94 83 THR A O 1
ATOM 655 N N . LYS A 1 84 ? 16.266 25.016 -0.52 1 96.62 84 LYS A N 1
ATOM 656 C CA . LYS A 1 84 ? 17.719 24.906 -0.414 1 96.62 84 LYS A CA 1
ATOM 657 C C . LYS A 1 84 ? 18.141 23.516 0.037 1 96.62 84 LYS A C 1
ATOM 659 O O . LYS A 1 84 ? 19.297 23.125 -0.11 1 96.62 84 LYS A O 1
ATOM 664 N N . TRP A 1 85 ? 17.219 22.734 0.645 1 97.25 85 TRP A N 1
ATOM 665 C CA . TRP A 1 85 ? 17.562 21.453 1.241 1 97.25 85 TRP A CA 1
ATOM 666 C C . TRP A 1 85 ? 16.781 20.312 0.582 1 97.25 85 TRP A C 1
ATOM 668 O O . TRP A 1 85 ? 17.234 19.172 0.581 1 97.25 85 TRP A O 1
ATOM 678 N N . TYR A 1 86 ? 15.609 20.641 0.117 1 96.62 86 TYR A N 1
ATOM 679 C CA . TYR A 1 86 ? 14.695 19.641 -0.425 1 96.62 86 TYR A CA 1
ATOM 680 C C . TYR A 1 86 ? 14.148 20.078 -1.776 1 96.62 86 TYR A C 1
ATOM 682 O O . TYR A 1 86 ? 14.25 21.25 -2.145 1 96.62 86 TYR A O 1
ATOM 690 N N . PRO A 1 87 ? 13.57 19.109 -2.592 1 95.62 87 PRO A N 1
ATOM 691 C CA . PRO A 1 87 ? 12.977 19.484 -3.879 1 95.62 87 PRO A CA 1
ATOM 692 C C . PRO A 1 87 ? 11.758 20.391 -3.725 1 95.62 87 PRO A C 1
ATOM 694 O O . PRO A 1 87 ? 11.273 20.953 -4.711 1 95.62 87 PRO A O 1
ATOM 697 N N . GLY A 1 88 ? 11.336 20.562 -2.488 1 93.69 88 GLY A N 1
ATOM 698 C CA . GLY A 1 88 ? 10.211 21.406 -2.096 1 93.69 88 GLY A CA 1
ATOM 699 C C . GLY A 1 88 ? 10.031 21.484 -0.592 1 93.69 88 GLY A C 1
ATOM 700 O O . GLY A 1 88 ? 10.977 21.25 0.167 1 93.69 88 GLY A O 1
ATOM 701 N N . GLY A 1 89 ? 8.836 21.984 -0.274 1 94.12 89 GLY A N 1
ATOM 702 C CA . GLY A 1 89 ? 8.516 22.062 1.144 1 94.12 89 GLY A CA 1
ATOM 703 C C . GLY A 1 89 ? 8.477 23.484 1.674 1 94.12 89 GLY A C 1
ATOM 704 O O . GLY A 1 89 ? 8.945 24.406 1.011 1 94.12 89 GLY A O 1
ATOM 705 N N . ILE A 1 90 ? 7.91 23.578 2.834 1 96 90 ILE A N 1
ATOM 706 C CA . ILE A 1 90 ? 7.738 24.859 3.512 1 96 90 ILE A CA 1
ATOM 707 C C . ILE A 1 90 ? 7.73 24.641 5.023 1 96 90 ILE A C 1
ATOM 709 O O . ILE A 1 90 ? 7.742 23.5 5.496 1 96 90 ILE A O 1
ATOM 713 N N . LEU A 1 91 ? 7.898 25.734 5.684 1 96.69 91 LEU A N 1
ATOM 714 C CA . LEU A 1 91 ? 7.578 25.703 7.105 1 96.69 91 LEU A CA 1
ATOM 715 C C . LEU A 1 91 ? 6.07 25.781 7.324 1 96.69 91 LEU A C 1
ATOM 717 O O . LEU A 1 91 ? 5.496 26.875 7.336 1 96.69 91 LEU A O 1
ATOM 721 N N . HIS A 1 92 ? 5.496 24.594 7.559 1 95.94 92 HIS A N 1
ATOM 722 C CA . HIS A 1 92 ? 4.039 24.5 7.598 1 95.94 92 HIS A CA 1
ATOM 723 C C . HIS A 1 92 ? 3.539 24.281 9.023 1 95.94 92 HIS A C 1
ATOM 725 O O . HIS A 1 92 ? 2.4 23.859 9.227 1 95.94 92 HIS A O 1
ATOM 731 N N . THR A 1 93 ? 4.348 24.516 9.992 1 96.94 93 THR A N 1
ATOM 732 C CA . THR A 1 93 ? 3.951 24.328 11.391 1 96.94 93 THR A CA 1
ATOM 733 C C . THR A 1 93 ? 3.137 25.531 11.875 1 96.94 93 THR A C 1
ATOM 735 O O . THR A 1 93 ? 3.246 26.625 11.336 1 96.94 93 THR A O 1
ATOM 738 N N . LYS A 1 94 ? 2.283 25.297 12.797 1 96.81 94 LYS A N 1
ATOM 739 C CA . LYS A 1 94 ? 1.521 26.281 13.555 1 96.81 94 LYS A CA 1
ATOM 740 C C . LYS A 1 94 ? 1.648 26.047 15.055 1 96.81 94 LYS A C 1
ATOM 742 O O . LYS A 1 94 ? 0.986 25.172 15.609 1 96.81 94 LYS A O 1
ATOM 747 N N . SER A 1 95 ? 2.553 26.828 15.562 1 96.75 95 SER A N 1
ATOM 748 C CA . SER A 1 95 ? 2.846 26.562 16.969 1 96.75 95 SER A CA 1
ATOM 749 C C . SER A 1 95 ? 3.355 27.812 17.672 1 96.75 95 SER A C 1
ATOM 751 O O . SER A 1 95 ? 3.875 28.734 17.031 1 96.75 95 SER A O 1
ATOM 753 N N . TRP A 1 96 ? 3.102 27.875 19.016 1 94.75 96 TRP A N 1
ATOM 754 C CA . TRP A 1 96 ? 3.582 28.891 19.938 1 94.75 96 TRP A CA 1
ATOM 755 C C . TRP A 1 96 ? 4.215 28.266 21.172 1 94.75 96 TRP A C 1
ATOM 757 O O . TRP A 1 96 ? 3.695 27.281 21.719 1 94.75 96 TRP A O 1
ATOM 767 N N . SER A 1 97 ? 5.312 28.734 21.5 1 95.62 97 SER A N 1
ATOM 768 C CA . SER A 1 97 ? 5.855 28.484 22.828 1 95.62 97 SER A CA 1
ATOM 769 C C . SER A 1 97 ? 6.086 29.797 23.578 1 95.62 97 SER A C 1
ATOM 771 O O . SER A 1 97 ? 6.754 30.703 23.078 1 95.62 97 SER A O 1
ATOM 773 N N . ILE A 1 98 ? 5.527 29.875 24.781 1 95.38 98 ILE A N 1
ATOM 774 C CA . ILE A 1 98 ? 5.605 31.109 25.562 1 95.38 98 ILE A CA 1
ATOM 775 C C . ILE A 1 98 ? 6.355 30.844 26.859 1 95.38 98 ILE A C 1
ATOM 777 O O . ILE A 1 98 ? 5.871 30.125 27.734 1 95.38 98 ILE A O 1
ATOM 781 N N . ASP A 1 99 ? 7.461 31.391 27.016 1 93.69 99 ASP A N 1
ATOM 782 C CA . ASP A 1 99 ? 8.289 31.391 28.219 1 93.69 99 ASP A CA 1
ATOM 783 C C . ASP A 1 99 ? 8.68 29.969 28.625 1 93.69 99 ASP A C 1
ATOM 785 O O . ASP A 1 99 ? 8.922 29.703 29.797 1 93.69 99 ASP A O 1
ATOM 789 N N . GLY A 1 100 ? 8.516 29.031 27.719 1 92 100 GLY A N 1
ATOM 790 C CA . GLY A 1 100 ? 8.789 27.641 28.062 1 92 100 GLY A CA 1
ATOM 791 C C . GLY A 1 100 ? 7.781 27.062 29.031 1 92 100 GLY A C 1
ATOM 792 O O . GLY A 1 100 ? 8.07 26.094 29.734 1 92 100 GLY A O 1
ATOM 793 N N . LYS A 1 101 ? 6.664 27.656 29.047 1 95.44 101 LYS A N 1
ATOM 794 C CA . LYS A 1 101 ? 5.676 27.281 30.047 1 95.44 101 LYS A CA 1
ATOM 795 C C . LYS A 1 101 ? 4.336 26.938 29.406 1 95.44 101 LYS A C 1
ATOM 797 O O . LYS A 1 101 ? 3.6 26.094 29.906 1 95.44 101 LYS A O 1
ATOM 802 N N . HIS A 1 102 ? 3.959 27.656 28.391 1 96.44 102 HIS A N 1
ATOM 803 C CA . HIS A 1 102 ? 2.713 27.453 27.656 1 96.44 102 HIS A CA 1
ATOM 804 C C . HIS A 1 102 ? 2.98 27.125 26.188 1 96.44 102 HIS A C 1
ATOM 806 O O . HIS A 1 102 ? 4.008 27.531 25.641 1 96.44 102 HIS A O 1
ATOM 812 N N . PHE A 1 103 ? 2.102 26.344 25.609 1 96.69 103 PHE A N 1
ATOM 813 C CA . PHE A 1 103 ? 2.332 26.109 24.188 1 96.69 103 PHE A CA 1
ATOM 814 C C . PHE A 1 103 ? 1.014 25.875 23.453 1 96.69 103 PHE A C 1
ATOM 816 O O . PHE A 1 103 ? -0.026 25.672 24.094 1 96.69 103 PHE A O 1
ATOM 823 N N . TYR A 1 104 ? 1.085 26.016 22.172 1 96.88 104 TYR A N 1
ATOM 824 C CA . TYR A 1 104 ? -0.007 25.734 21.25 1 96.88 104 TYR A CA 1
ATOM 825 C C . TYR A 1 104 ? 0.504 25.016 20 1 96.88 104 TYR A C 1
ATOM 827 O O . TYR A 1 104 ? 1.573 25.344 19.484 1 96.88 104 TYR A O 1
ATOM 835 N N . VAL A 1 105 ? -0.148 23.984 19.609 1 97.44 105 VAL A N 1
ATOM 836 C CA . VAL A 1 105 ? 0.055 23.297 18.328 1 97.44 105 VAL A CA 1
ATOM 837 C C . VAL A 1 105 ? -1.295 22.984 17.688 1 97.44 105 VAL A C 1
ATOM 839 O O . VAL A 1 105 ? -2.219 22.531 18.359 1 97.44 105 VAL A O 1
ATOM 842 N N . GLY A 1 106 ? -1.431 23.281 16.391 1 97.31 106 GLY A N 1
ATOM 843 C CA . GLY A 1 106 ? -2.689 22.984 15.734 1 97.31 106 GLY A CA 1
ATOM 844 C C . GLY A 1 106 ? -2.654 23.219 14.242 1 97.31 106 GLY A C 1
ATOM 845 O O . GLY A 1 106 ? -1.578 23.297 13.641 1 97.31 106 GLY A O 1
ATOM 846 N N . SER A 1 107 ? -3.82 23.266 13.641 1 97.5 107 SER A N 1
ATOM 847 C CA . SER A 1 107 ? -3.951 23.344 12.195 1 97.5 107 SER A CA 1
ATOM 848 C C . SER A 1 107 ? -4.07 24.797 11.734 1 97.5 107 SER A C 1
ATOM 850 O O . SER A 1 107 ? -3.922 25.094 10.539 1 97.5 107 SER A O 1
ATOM 852 N N . ALA A 1 108 ? -4.254 25.766 12.648 1 96.38 108 ALA A N 1
ATOM 853 C CA . ALA A 1 108 ? -4.605 27.141 12.266 1 96.38 108 ALA A CA 1
ATOM 854 C C . ALA A 1 108 ? -3.379 27.906 11.789 1 96.38 108 ALA A C 1
ATOM 856 O O . ALA A 1 108 ? -2.424 28.094 12.547 1 96.38 108 ALA A O 1
ATOM 857 N N . ASN A 1 109 ? -3.422 28.375 10.578 1 94.56 109 ASN A N 1
ATOM 858 C CA . ASN A 1 109 ? -2.408 29.297 10.062 1 94.56 109 ASN A CA 1
ATOM 859 C C . ASN A 1 109 ? -2.457 30.641 10.766 1 94.56 109 ASN A C 1
ATOM 861 O O . ASN A 1 109 ? -3.438 30.969 11.445 1 94.56 109 ASN A O 1
ATOM 865 N N . PHE A 1 110 ? -1.377 31.375 10.664 1 93.5 110 PHE A N 1
ATOM 866 C CA . PHE A 1 110 ? -1.387 32.75 11.172 1 93.5 110 PHE A CA 1
ATOM 867 C C . PHE A 1 110 ? -2.098 33.656 10.195 1 93.5 110 PHE A C 1
ATOM 869 O O . PHE A 1 110 ? -1.472 34.562 9.609 1 93.5 110 PHE A O 1
ATOM 876 N N . ASP A 1 111 ? -3.291 33.5 10.125 1 94.12 111 ASP A N 1
ATOM 877 C CA . ASP A 1 111 ? -4.25 34.062 9.18 1 94.12 111 ASP A CA 1
ATOM 878 C C . ASP A 1 111 ? -5.582 34.375 9.859 1 94.12 111 ASP A C 1
ATOM 880 O O . ASP A 1 111 ? -6.078 33.562 10.648 1 94.12 111 ASP A O 1
ATOM 884 N N . TRP A 1 112 ? -6.082 35.625 9.539 1 95.12 112 TRP A N 1
ATOM 885 C CA . TRP A 1 112 ? -7.328 36 10.203 1 95.12 112 TRP A CA 1
ATOM 886 C C . TRP A 1 112 ? -8.453 35.031 9.82 1 95.12 112 TRP A C 1
ATOM 888 O O . TRP A 1 112 ? -9.336 34.75 10.625 1 95.12 112 TRP A O 1
ATOM 898 N N . ARG A 1 113 ? -8.484 34.438 8.641 1 94.75 113 ARG A N 1
ATOM 899 C CA . ARG A 1 113 ? -9.516 33.531 8.195 1 94.75 113 ARG A CA 1
ATOM 900 C C . ARG A 1 113 ? -9.5 32.25 9.016 1 94.75 113 ARG A C 1
ATOM 902 O O . ARG A 1 113 ? -10.547 31.641 9.281 1 94.75 113 ARG A O 1
ATOM 909 N N . SER A 1 114 ? -8.305 31.75 9.414 1 95.56 114 SER A N 1
ATOM 910 C CA . SER A 1 114 ? -8.164 30.547 10.211 1 95.56 114 SER A CA 1
ATOM 911 C C . SER A 1 114 ? -8.836 30.703 11.57 1 95.56 114 SER A C 1
ATOM 913 O O . SER A 1 114 ? -9.188 29.703 12.219 1 95.56 114 SER A O 1
ATOM 915 N N . LEU A 1 115 ? -9.039 31.938 11.992 1 95.19 115 LEU A N 1
ATOM 916 C CA . LEU A 1 115 ? -9.602 32.219 13.312 1 95.19 115 LEU A CA 1
ATOM 917 C C . LEU A 1 115 ? -11.117 32.281 13.258 1 95.19 115 LEU A C 1
ATOM 919 O O . LEU A 1 115 ? -11.797 32.031 14.258 1 95.19 115 LEU A O 1
ATOM 923 N N . THR A 1 116 ? -11.648 32.594 12.047 1 94.38 116 THR A N 1
ATOM 924 C CA . THR A 1 116 ? -13.078 32.875 12.055 1 94.38 116 THR A CA 1
ATOM 925 C C . THR A 1 116 ? -13.773 32.188 10.883 1 94.38 116 THR A C 1
ATOM 927 O O . THR A 1 116 ? -14.984 31.969 10.922 1 94.38 116 THR A O 1
ATOM 930 N N . ASN A 1 117 ? -13.039 31.844 9.781 1 93.94 117 ASN A N 1
ATOM 931 C CA . ASN A 1 117 ? -13.695 31.422 8.547 1 93.94 117 ASN A CA 1
ATOM 932 C C . ASN A 1 117 ? -13.242 30.031 8.117 1 93.94 117 ASN A C 1
ATOM 934 O O . ASN A 1 117 ? -13.727 29.5 7.117 1 93.94 117 ASN A O 1
ATOM 938 N N . VAL A 1 118 ? -12.352 29.453 8.828 1 95.56 118 VAL A N 1
ATOM 939 C CA . VAL A 1 118 ? -11.836 28.109 8.562 1 95.56 118 VAL A CA 1
ATOM 940 C C . VAL A 1 118 ? -11.984 27.25 9.812 1 95.56 118 VAL A C 1
ATOM 942 O O . VAL A 1 118 ? -11.789 27.719 10.938 1 95.56 118 VAL A O 1
ATOM 945 N N . LYS A 1 119 ? -12.484 26.078 9.656 1 97.25 119 LYS A N 1
ATOM 946 C CA . LYS A 1 119 ? -12.57 25.172 10.797 1 97.25 119 LYS A CA 1
ATOM 947 C C . LYS A 1 119 ? -11.195 24.594 11.133 1 97.25 119 LYS A C 1
ATOM 949 O O . LYS A 1 119 ? -10.586 23.906 10.312 1 97.25 119 LYS A O 1
ATOM 954 N N . GLU A 1 120 ? -10.734 24.859 12.328 1 97.69 120 GLU A N 1
ATOM 955 C CA . GLU A 1 120 ? -9.414 24.469 12.805 1 97.69 120 GLU A CA 1
ATOM 956 C C . GLU A 1 120 ? -9.5 23.688 14.109 1 97.69 120 GLU A C 1
ATOM 958 O O . GLU A 1 120 ? -10.508 23.766 14.812 1 97.69 120 GLU A O 1
ATOM 963 N N . LEU A 1 121 ? -8.5 22.922 14.359 1 98.38 121 LEU A N 1
ATOM 964 C CA . LEU A 1 121 ? -8.367 22.219 15.633 1 98.38 121 LEU A CA 1
ATOM 965 C C . LEU A 1 121 ? -6.926 22.281 16.141 1 98.38 121 LEU A C 1
ATOM 967 O O . LEU A 1 121 ? -5.988 22.109 15.359 1 98.38 121 LEU A O 1
ATOM 971 N N . GLY A 1 122 ? -6.746 22.625 17.391 1 97.75 122 GLY A N 1
ATOM 972 C CA . GLY A 1 122 ? -5.449 22.625 18.062 1 97.75 122 GLY A CA 1
ATOM 973 C C . GLY A 1 122 ? -5.539 22.391 19.547 1 97.75 122 GLY A C 1
ATOM 974 O O . GLY A 1 122 ? -6.629 22.188 20.094 1 97.75 122 GLY A O 1
ATOM 975 N N . ILE A 1 123 ? -4.375 22.266 20.156 1 96.69 123 ILE A N 1
ATOM 976 C CA . ILE A 1 123 ? -4.266 22.109 21.594 1 96.69 123 ILE A CA 1
ATOM 977 C C . ILE A 1 123 ? -3.426 23.234 22.188 1 96.69 123 ILE A C 1
ATOM 979 O O . ILE A 1 123 ? -2.324 23.516 21.703 1 96.69 123 ILE A O 1
ATOM 983 N N . ALA A 1 124 ? -4.02 23.922 23.172 1 96.31 124 ALA A N 1
ATOM 984 C CA . ALA A 1 124 ? -3.285 24.875 24 1 96.31 124 ALA A CA 1
ATOM 985 C C . ALA A 1 124 ? -3.088 24.328 25.422 1 96.31 124 ALA A C 1
ATOM 987 O O . ALA A 1 124 ? -4.035 23.844 26.031 1 96.31 124 ALA A O 1
ATOM 988 N N . ALA A 1 125 ? -1.893 24.312 25.828 1 94.88 125 ALA A N 1
ATOM 989 C CA . ALA A 1 125 ? -1.563 23.875 27.188 1 94.88 125 ALA A CA 1
ATOM 990 C C . ALA A 1 125 ? -0.961 25.031 27.984 1 94.88 125 ALA A C 1
ATOM 992 O O . ALA A 1 125 ? -0.077 25.734 27.5 1 94.88 125 ALA A O 1
ATOM 993 N N . PHE A 1 126 ? -1.501 25.156 29.203 1 95.56 126 PHE A N 1
ATOM 994 C CA . PHE A 1 126 ? -1.039 26.203 30.094 1 95.56 126 PHE A CA 1
ATOM 995 C C . PHE A 1 126 ? -0.341 25.609 31.312 1 95.56 126 PHE A C 1
ATOM 997 O O . PHE A 1 126 ? -0.809 24.625 31.875 1 95.56 126 PHE A O 1
ATOM 1004 N N . ASN A 1 127 ? 0.791 26.188 31.625 1 95.06 127 ASN A N 1
ATOM 1005 C CA . ASN A 1 127 ? 1.61 25.734 32.75 1 95.06 127 ASN A CA 1
ATOM 1006 C C . ASN A 1 127 ? 2.049 24.281 32.562 1 95.06 127 ASN A C 1
ATOM 1008 O O . ASN A 1 127 ? 1.822 23.453 33.438 1 95.06 127 ASN A O 1
ATOM 1012 N N . CYS A 1 128 ? 2.551 24.031 31.453 1 94.75 128 CYS A N 1
ATOM 1013 C CA . CYS A 1 128 ? 3.086 22.734 31.062 1 94.75 128 CYS A CA 1
ATOM 1014 C C . CYS A 1 128 ? 4.527 22.859 30.594 1 94.75 128 CYS A C 1
ATOM 1016 O O . CYS A 1 128 ? 4.828 22.594 29.422 1 94.75 128 CYS A O 1
ATOM 1018 N N . PRO A 1 129 ? 5.449 23.125 31.5 1 94.88 129 PRO A N 1
ATOM 1019 C CA . PRO A 1 129 ? 6.816 23.469 31.094 1 94.88 129 PRO A CA 1
ATOM 1020 C C . PRO A 1 129 ? 7.523 22.328 30.375 1 94.88 129 PRO A C 1
ATOM 1022 O O . PRO A 1 129 ? 8.344 22.578 29.484 1 94.88 129 PRO A O 1
ATOM 1025 N N . CYS A 1 130 ? 7.223 21.078 30.688 1 94.38 130 CYS A N 1
ATOM 1026 C CA . CYS A 1 130 ? 7.906 19.953 30.062 1 94.38 130 CYS A CA 1
ATOM 1027 C C . CYS A 1 130 ? 7.641 19.922 28.562 1 94.38 130 CYS A C 1
ATOM 1029 O O . CYS A 1 130 ? 8.578 19.906 27.766 1 94.38 130 CYS A O 1
ATOM 1031 N N . MET A 1 131 ? 6.371 20.031 28.172 1 96.19 131 MET A N 1
ATOM 1032 C CA . MET A 1 131 ? 6.016 20 26.75 1 96.19 131 MET A CA 1
ATOM 1033 C C . MET A 1 131 ? 6.406 21.297 26.062 1 96.19 131 MET A C 1
ATOM 1035 O O . MET A 1 131 ? 6.832 21.297 24.906 1 96.19 131 MET A O 1
ATOM 1039 N N . ALA A 1 132 ? 6.246 22.359 26.781 1 96.81 132 ALA A N 1
ATOM 1040 C CA . ALA A 1 132 ? 6.582 23.672 26.203 1 96.81 132 ALA A CA 1
ATOM 1041 C C . ALA A 1 132 ? 8.07 23.75 25.875 1 96.81 132 ALA A C 1
ATOM 1043 O O . ALA A 1 132 ? 8.453 24.312 24.844 1 96.81 132 ALA A O 1
ATOM 1044 N N . ASN A 1 133 ? 8.844 23.219 26.734 1 95.81 133 ASN A N 1
ATOM 1045 C CA . ASN A 1 133 ? 10.281 23.234 26.516 1 95.81 133 ASN A CA 1
ATOM 1046 C C . ASN A 1 133 ? 10.68 22.297 25.375 1 95.81 133 ASN A C 1
ATOM 1048 O O . ASN A 1 133 ? 11.625 22.578 24.641 1 95.81 133 ASN A O 1
ATOM 1052 N N . ASP A 1 134 ? 10.031 21.188 25.328 1 97.31 134 ASP A N 1
ATOM 1053 C CA . ASP A 1 134 ? 10.305 20.297 24.219 1 97.31 134 ASP A CA 1
ATOM 1054 C C . ASP A 1 134 ? 9.953 20.938 22.891 1 97.31 134 ASP A C 1
ATOM 1056 O O . ASP A 1 134 ? 10.695 20.828 21.906 1 97.31 134 ASP A O 1
ATOM 1060 N N . LEU A 1 135 ? 8.805 21.594 22.844 1 97.88 135 LEU A N 1
ATOM 1061 C CA . LEU A 1 135 ? 8.445 22.344 21.656 1 97.88 135 LEU A CA 1
ATOM 1062 C C . LEU A 1 135 ? 9.484 23.406 21.344 1 97.88 135 LEU A C 1
ATOM 1064 O O . LEU A 1 135 ? 9.852 23.609 20.188 1 97.88 135 LEU A O 1
ATOM 1068 N N . LYS A 1 136 ? 9.93 24.062 22.359 1 96.44 136 LYS A N 1
ATOM 1069 C CA . LYS A 1 136 ? 10.953 25.094 22.203 1 96.44 136 LYS A CA 1
ATOM 1070 C C . LYS A 1 136 ? 12.188 24.531 21.5 1 96.44 136 LYS A C 1
ATOM 1072 O O . LYS A 1 136 ? 12.805 25.219 20.688 1 96.44 136 LYS A O 1
ATOM 1077 N N . ASN A 1 137 ? 12.539 23.312 21.797 1 96.94 137 ASN A N 1
ATOM 1078 C CA . ASN A 1 137 ? 13.664 22.656 21.125 1 96.94 137 ASN A CA 1
ATOM 1079 C C . ASN A 1 137 ? 13.438 22.547 19.625 1 96.94 137 ASN A C 1
ATOM 1081 O O . ASN A 1 137 ? 14.359 22.75 18.844 1 96.94 137 ASN A O 1
ATOM 1085 N N . ILE A 1 138 ? 12.234 22.203 19.219 1 98.12 138 ILE A N 1
ATOM 1086 C CA . ILE A 1 138 ? 11.883 22.125 17.812 1 98.12 138 ILE A CA 1
ATOM 1087 C C . ILE A 1 138 ? 12.008 23.5 17.172 1 98.12 138 ILE A C 1
ATOM 1089 O O . ILE A 1 138 ? 12.586 23.641 16.078 1 98.12 138 ILE A O 1
ATOM 1093 N N . LEU A 1 139 ? 11.555 24.5 17.906 1 97.25 139 LEU A N 1
ATOM 1094 C CA . LEU A 1 139 ? 11.562 25.859 17.375 1 97.25 139 LEU A CA 1
ATOM 1095 C C . LEU A 1 139 ? 12.984 26.391 17.266 1 97.25 139 LEU A C 1
ATOM 1097 O O . LEU A 1 139 ? 13.289 27.188 16.375 1 97.25 139 LEU A O 1
ATOM 1101 N N . GLU A 1 140 ? 13.812 25.953 18.125 1 97 140 GLU A N 1
ATOM 1102 C CA . GLU A 1 140 ? 15.227 26.328 18.062 1 97 140 GLU A CA 1
ATOM 1103 C C . GLU A 1 140 ? 15.867 25.797 16.781 1 97 140 GLU A C 1
ATOM 1105 O O . GLU A 1 140 ? 16.75 26.453 16.203 1 97 140 GLU A O 1
ATOM 1110 N N . ILE A 1 141 ? 15.484 24.656 16.406 1 98.19 141 ILE A N 1
ATOM 1111 C CA . ILE A 1 141 ? 15.977 24.094 15.156 1 98.19 141 ILE A CA 1
ATOM 1112 C C . ILE A 1 141 ? 15.516 24.953 13.977 1 98.19 141 ILE A C 1
ATOM 1114 O O . ILE A 1 141 ? 16.312 25.266 13.086 1 98.19 141 ILE A O 1
ATOM 1118 N N . TYR A 1 142 ? 14.258 25.328 14.016 1 97.88 142 TYR A N 1
ATOM 1119 C CA . TYR A 1 142 ? 13.766 26.219 12.969 1 97.88 142 TYR A CA 1
ATOM 1120 C C . TYR A 1 142 ? 14.555 27.516 12.945 1 97.88 142 TYR A C 1
ATOM 1122 O O . TYR A 1 142 ? 14.953 28 11.875 1 97.88 142 TYR A O 1
ATOM 1130 N N . TRP A 1 143 ? 14.789 28.047 14.109 1 97.12 143 TRP A N 1
ATOM 1131 C CA . TRP A 1 143 ? 15.516 29.312 14.211 1 97.12 143 TRP A CA 1
ATOM 1132 C C . TRP A 1 143 ? 16.922 29.172 13.656 1 97.12 143 TRP A C 1
ATOM 1134 O O . TRP A 1 143 ? 17.391 30.031 12.914 1 97.12 143 TRP A O 1
ATOM 1144 N N . SER A 1 144 ? 17.516 28.078 13.969 1 97.38 144 SER A N 1
ATOM 1145 C CA . SER A 1 144 ? 18.875 27.812 13.477 1 97.38 144 SER A CA 1
ATOM 1146 C C . SER A 1 144 ? 18.891 27.672 11.961 1 97.38 144 SER A C 1
ATOM 1148 O O . SER A 1 144 ? 19.797 28.203 11.297 1 97.38 144 SER A O 1
ATOM 1150 N N . MET A 1 145 ? 17.891 27.047 11.43 1 97.81 145 MET A N 1
ATOM 1151 C CA . MET A 1 145 ? 17.859 26.766 10 1 97.81 145 MET A CA 1
ATOM 1152 C C . MET A 1 145 ? 17.453 28.016 9.211 1 97.81 145 MET A C 1
ATOM 1154 O O . MET A 1 145 ? 17.656 28.078 7.996 1 97.81 145 MET A O 1
ATOM 1158 N N . GLY A 1 146 ? 16.906 28.984 9.922 1 96.75 146 GLY A N 1
ATOM 1159 C CA . GLY A 1 146 ? 16.562 30.25 9.289 1 96.75 146 GLY A CA 1
ATOM 1160 C C . GLY A 1 146 ? 17.75 31.156 9.094 1 96.75 146 GLY A C 1
ATOM 1161 O O . GLY A 1 146 ? 17.656 32.188 8.43 1 96.75 146 GLY A O 1
ATOM 1162 N N . ALA A 1 147 ? 18.859 30.812 9.617 1 96.5 147 ALA A N 1
ATOM 1163 C CA . ALA A 1 147 ? 20.078 31.609 9.43 1 96.5 147 ALA A CA 1
ATOM 1164 C C . ALA A 1 147 ? 20.578 31.516 7.992 1 96.5 147 ALA A C 1
ATOM 1166 O O . ALA A 1 147 ? 20.438 30.484 7.344 1 96.5 147 ALA A O 1
ATOM 1167 N N . PRO A 1 148 ? 21.125 32.656 7.543 1 94.12 148 PRO A N 1
ATOM 1168 C CA . PRO A 1 148 ? 21.672 32.594 6.184 1 94.12 148 PRO A CA 1
ATOM 1169 C C . PRO A 1 148 ? 22.688 31.469 5.988 1 94.12 148 PRO A C 1
ATOM 1171 O O . PRO A 1 148 ? 23.609 31.328 6.797 1 94.12 148 PRO A O 1
ATOM 1174 N N . GLY A 1 149 ? 22.469 30.672 5.016 1 95.44 149 GLY A N 1
ATOM 1175 C CA . GLY A 1 149 ? 23.422 29.641 4.633 1 95.44 149 GLY A CA 1
ATOM 1176 C C . GLY A 1 149 ? 23.344 28.406 5.516 1 95.44 149 GLY A C 1
ATOM 1177 O O . GLY A 1 149 ? 24.234 27.562 5.48 1 95.44 149 GLY A O 1
ATOM 1178 N N . ALA A 1 150 ? 22.359 28.281 6.234 1 97.38 150 ALA A N 1
ATOM 1179 C CA . ALA A 1 150 ? 22.219 27.141 7.129 1 97.38 150 ALA A CA 1
ATOM 1180 C C . ALA A 1 150 ? 22.219 25.828 6.348 1 97.38 150 ALA A C 1
ATOM 1182 O O . ALA A 1 150 ? 21.641 25.734 5.27 1 97.38 150 ALA A O 1
ATOM 1183 N N . ILE A 1 151 ? 22.969 24.797 6.934 1 97.62 151 ILE A N 1
ATOM 1184 C CA . ILE A 1 151 ? 23.016 23.453 6.387 1 97.62 151 ILE A CA 1
ATOM 1185 C C . ILE A 1 151 ? 22.469 22.453 7.414 1 97.62 151 ILE A C 1
ATOM 1187 O O . ILE A 1 151 ? 22.766 22.562 8.609 1 97.62 151 ILE A O 1
ATOM 1191 N N . ILE A 1 152 ? 21.656 21.562 6.945 1 97.69 152 ILE A N 1
ATOM 1192 C CA . ILE A 1 152 ? 21.172 20.516 7.852 1 97.69 152 ILE A CA 1
ATOM 1193 C C . ILE A 1 152 ? 22.328 19.688 8.359 1 97.69 152 ILE A C 1
ATOM 1195 O O . ILE A 1 152 ? 23.062 19.062 7.566 1 97.69 152 ILE A O 1
ATOM 1199 N N . PRO A 1 153 ? 22.531 19.625 9.586 1 97.62 153 PRO A N 1
ATOM 1200 C CA . PRO A 1 153 ? 23.641 18.828 10.102 1 97.62 153 PRO A CA 1
ATOM 1201 C C . PRO A 1 153 ? 23.359 17.328 10.031 1 97.62 153 PRO A C 1
ATOM 1203 O O . PRO A 1 153 ? 22.219 16.906 9.906 1 97.62 153 PRO A O 1
ATOM 1206 N N . ASN A 1 154 ? 24.422 16.547 10.164 1 96.44 154 ASN A N 1
ATOM 1207 C CA . ASN A 1 154 ? 24.266 15.094 10.227 1 96.44 154 ASN A CA 1
ATOM 1208 C C . ASN A 1 154 ? 23.516 14.664 11.492 1 96.44 154 ASN A C 1
ATOM 1210 O O . ASN A 1 154 ? 22.781 13.688 11.477 1 96.44 154 ASN A O 1
ATOM 1214 N N . GLN A 1 155 ? 23.906 15.469 12.516 1 96.5 155 GLN A N 1
ATOM 1215 C CA . GLN A 1 155 ? 23.25 15.234 13.797 1 96.5 155 GLN A CA 1
ATOM 1216 C C . GLN A 1 155 ? 23.062 16.531 14.57 1 96.5 155 GLN A C 1
ATOM 1218 O O . GLN A 1 155 ? 23.969 17.375 14.594 1 96.5 155 GLN A O 1
ATOM 1223 N N . TRP A 1 156 ? 21.938 16.656 15.156 1 98.06 156 TRP A N 1
ATOM 1224 C CA . TRP A 1 156 ? 21.688 17.828 15.992 1 98.06 156 TRP A CA 1
ATOM 1225 C C . TRP A 1 156 ? 22.312 17.641 17.375 1 98.06 156 TRP A C 1
ATOM 1227 O O . TRP A 1 156 ? 22.5 16.516 17.844 1 98.06 156 TRP A O 1
ATOM 1237 N N . GLY A 1 157 ? 22.625 18.719 18.031 1 97.06 157 GLY A N 1
ATOM 1238 C CA . GLY A 1 157 ? 23.234 18.703 19.344 1 97.06 157 GLY A CA 1
ATOM 1239 C C . GLY A 1 157 ? 22.312 18.203 20.438 1 97.06 157 GLY A C 1
ATOM 1240 O O . GLY A 1 157 ? 21.094 18.125 20.25 1 97.06 157 GLY A O 1
ATOM 1241 N N . ASN A 1 158 ? 22.828 17.906 21.562 1 97.38 158 ASN A N 1
ATOM 1242 C CA . ASN A 1 158 ? 22.078 17.391 22.688 1 97.38 158 ASN A CA 1
ATOM 1243 C C . ASN A 1 158 ? 21.172 18.469 23.297 1 97.38 158 ASN A C 1
ATOM 1245 O O . ASN A 1 158 ? 20.219 18.156 24.016 1 97.38 158 ASN A O 1
ATOM 1249 N N . ASP A 1 159 ? 21.531 19.656 23.031 1 96.75 159 ASP A N 1
ATOM 1250 C CA . ASP A 1 159 ? 20.781 20.766 23.594 1 96.75 159 ASP A CA 1
ATOM 1251 C C . ASP A 1 159 ? 19.344 20.797 23.062 1 96.75 159 ASP A C 1
ATOM 1253 O O . ASP A 1 159 ? 18.453 21.375 23.688 1 96.75 159 ASP A O 1
ATOM 1257 N N . VAL A 1 160 ? 19.109 20.094 21.859 1 97.81 160 VAL A N 1
ATOM 1258 C CA . VAL A 1 160 ? 17.75 20.078 21.297 1 97.81 160 VAL A CA 1
ATOM 1259 C C . VAL A 1 160 ? 17.234 18.641 21.266 1 97.81 160 VAL A C 1
ATOM 1261 O O . VAL A 1 160 ? 16.219 18.359 20.625 1 97.81 160 VAL A O 1
ATOM 1264 N N . ALA A 1 161 ? 17.922 17.75 21.922 1 97.75 161 ALA A N 1
ATOM 1265 C CA . ALA A 1 161 ? 17.484 16.359 22 1 97.75 161 ALA A CA 1
ATOM 1266 C C . ALA A 1 161 ? 16.25 16.219 22.875 1 97.75 161 ALA A C 1
ATOM 1268 O O . ALA A 1 161 ? 15.914 17.125 23.641 1 97.75 161 ALA A O 1
ATOM 1269 N N . THR A 1 162 ? 15.531 15.18 22.734 1 97.88 162 THR A N 1
ATOM 1270 C CA . THR A 1 162 ? 14.383 14.891 23.594 1 97.88 162 THR A CA 1
ATOM 1271 C C . THR A 1 162 ? 14.328 13.406 23.938 1 97.88 162 THR A C 1
ATOM 1273 O O . THR A 1 162 ? 14.625 12.555 23.109 1 97.88 162 THR A O 1
ATOM 1276 N N . PRO A 1 163 ? 14.031 13.078 25.125 1 95.88 163 PRO A N 1
ATOM 1277 C CA . PRO A 1 163 ? 13.797 11.68 25.484 1 95.88 163 PRO A CA 1
ATOM 1278 C C . PRO A 1 163 ? 12.383 11.219 25.141 1 95.88 163 PRO A C 1
ATOM 1280 O O . PRO A 1 163 ? 12.086 10.016 25.203 1 95.88 163 PRO A O 1
ATOM 1283 N N . ALA A 1 164 ? 11.516 12.141 24.797 1 97.31 164 ALA A N 1
ATOM 1284 C CA . ALA A 1 164 ? 10.094 11.852 24.641 1 97.31 164 ALA A CA 1
ATOM 1285 C C . ALA A 1 164 ? 9.797 11.297 23.25 1 97.31 164 ALA A C 1
ATOM 1287 O O . ALA A 1 164 ? 10.164 11.898 22.234 1 97.31 164 ALA A O 1
ATOM 1288 N N . ASN A 1 165 ? 9.242 10.156 23.188 1 97.75 165 ASN A N 1
ATOM 1289 C CA . ASN A 1 165 ? 8.789 9.492 21.969 1 97.75 165 ASN A CA 1
ATOM 1290 C C . ASN A 1 165 ? 7.695 8.461 22.266 1 97.75 165 ASN A C 1
ATOM 1292 O O . ASN A 1 165 ? 7.125 8.453 23.359 1 97.75 165 ASN A O 1
ATOM 1296 N N . HIS A 1 166 ? 7.355 7.707 21.312 1 97.44 166 HIS A N 1
ATOM 1297 C CA . HIS A 1 166 ? 6.25 6.77 21.469 1 97.44 166 HIS A CA 1
ATOM 1298 C C . HIS A 1 166 ? 6.5 5.809 22.625 1 97.44 166 HIS A C 1
ATOM 1300 O O . HIS A 1 166 ? 5.578 5.48 23.375 1 97.44 166 HIS A O 1
ATOM 1306 N N . GLN A 1 167 ? 7.707 5.344 22.797 1 95.81 167 GLN A N 1
ATOM 1307 C CA . GLN A 1 167 ? 8.07 4.383 23.828 1 95.81 167 GLN A CA 1
ATOM 1308 C C . GLN A 1 167 ? 8.188 5.055 25.188 1 95.81 167 GLN A C 1
ATOM 1310 O O . GLN A 1 167 ? 7.895 4.441 26.219 1 95.81 167 GLN A O 1
ATOM 1315 N N . ASN A 1 168 ? 8.633 6.328 25.125 1 96.38 168 ASN A N 1
ATOM 1316 C CA . ASN A 1 168 ? 8.836 7.09 26.359 1 96.38 168 ASN A CA 1
ATOM 1317 C C . ASN A 1 168 ? 8.133 8.445 26.312 1 96.38 168 ASN A C 1
ATOM 1319 O O . ASN A 1 168 ? 8.781 9.484 26.344 1 96.38 168 ASN A O 1
ATOM 1323 N N . PRO A 1 169 ? 6.82 8.406 26.406 1 96.75 169 PRO A N 1
ATOM 1324 C CA . PRO A 1 169 ? 6.117 9.688 26.391 1 96.75 169 PRO A CA 1
ATOM 1325 C C . PRO A 1 169 ? 6.27 10.469 27.688 1 96.75 169 PRO A C 1
ATOM 1327 O O . PRO A 1 169 ? 6.68 9.898 28.719 1 96.75 169 PRO A O 1
ATOM 1330 N N . MET A 1 170 ? 6.016 11.695 27.656 1 96.31 170 MET A N 1
ATOM 1331 C CA . MET A 1 170 ? 6.039 12.539 28.859 1 96.31 170 MET A CA 1
ATOM 1332 C C . MET A 1 170 ? 4.727 12.43 29.625 1 96.31 170 MET A C 1
ATOM 1334 O O . MET A 1 170 ? 3.648 12.484 29.016 1 96.31 170 MET A O 1
ATOM 1338 N N . SER A 1 171 ? 4.852 12.32 30.906 1 94.31 171 SER A N 1
ATOM 1339 C CA . SER A 1 171 ? 3.668 12.367 31.75 1 94.31 171 SER A CA 1
ATOM 1340 C C . SER A 1 171 ? 3.258 13.805 32.062 1 94.31 171 SER A C 1
ATOM 1342 O O . SER A 1 171 ? 4.027 14.57 32.625 1 94.31 171 SER A O 1
ATOM 1344 N N . VAL A 1 172 ? 2.092 14.188 31.656 1 93.56 172 VAL A N 1
ATOM 1345 C CA . VAL A 1 172 ? 1.562 15.523 31.875 1 93.56 172 VAL A CA 1
ATOM 1346 C C . VAL A 1 172 ? 0.377 15.461 32.844 1 93.56 172 VAL A C 1
ATOM 1348 O O . VAL A 1 172 ? -0.681 14.93 32.5 1 93.56 172 VAL A O 1
ATOM 1351 N N . PHE A 1 173 ? 0.557 16.109 33.906 1 89.62 173 PHE A N 1
ATOM 1352 C CA . PHE A 1 173 ? -0.465 16.047 34.969 1 89.62 173 PHE A CA 1
ATOM 1353 C C . PHE A 1 173 ? -1.686 16.875 34.562 1 89.62 173 PHE A C 1
ATOM 1355 O O . PHE A 1 173 ? -1.552 18.016 34.125 1 89.62 173 PHE A O 1
ATOM 1362 N N . GLN A 1 174 ? -2.816 16.234 34.719 1 87.75 174 GLN A N 1
ATOM 1363 C CA . GLN A 1 174 ? -4.113 16.906 34.625 1 87.75 174 GLN A CA 1
ATOM 1364 C C . GLN A 1 174 ? -5.035 16.438 35.75 1 87.75 174 GLN A C 1
ATOM 1366 O O . GLN A 1 174 ? -5.004 15.281 36.156 1 87.75 174 GLN A O 1
ATOM 1371 N N . PRO A 1 175 ? -5.781 17.359 36.281 1 86.19 175 PRO A N 1
ATOM 1372 C CA . PRO A 1 175 ? -6.676 16.984 37.375 1 86.19 175 PRO A CA 1
ATOM 1373 C C . PRO A 1 175 ? -7.598 15.82 37 1 86.19 175 PRO A C 1
ATOM 1375 O O . PRO A 1 175 ? -7.973 15.031 37.875 1 86.19 175 PRO A O 1
ATOM 1378 N N . THR A 1 176 ? -7.918 15.617 35.844 1 83.5 176 THR A N 1
ATOM 1379 C CA . THR A 1 176 ? -8.859 14.594 35.406 1 83.5 176 THR A CA 1
ATOM 1380 C C . THR A 1 176 ? -8.133 13.297 35.062 1 83.5 176 THR A C 1
ATOM 1382 O O . THR A 1 176 ? -8.758 12.328 34.625 1 83.5 176 THR A O 1
ATOM 1385 N N . GLY A 1 177 ? -6.797 13.289 35.281 1 86.81 177 GLY A N 1
ATOM 1386 C CA . GLY A 1 177 ? -5.945 12.164 34.938 1 86.81 177 GLY A CA 1
ATOM 1387 C C . GLY A 1 177 ? -4.789 12.562 34.031 1 86.81 177 GLY A C 1
ATOM 1388 O O . GLY A 1 177 ? -4.965 13.328 33.094 1 86.81 177 GLY A O 1
ATOM 1389 N N . SER A 1 178 ? -3.756 12 34.375 1 90.38 178 SER A N 1
ATOM 1390 C CA . SER A 1 178 ? -2.539 12.359 33.656 1 90.38 178 SER A CA 1
ATOM 1391 C C . SER A 1 178 ? -2.543 11.797 32.219 1 90.38 178 SER A C 1
ATOM 1393 O O . SER A 1 178 ? -3.174 10.773 31.969 1 90.38 178 SER A O 1
ATOM 1395 N N . GLN A 1 179 ? -1.879 12.531 31.422 1 93.88 179 GLN A N 1
ATOM 1396 C CA . GLN A 1 179 ? -1.756 12.156 30.016 1 93.88 179 GLN A CA 1
ATOM 1397 C C . GLN A 1 179 ? -0.314 11.805 29.656 1 93.88 179 GLN A C 1
ATOM 1399 O O . GLN A 1 179 ? 0.625 12.359 30.234 1 93.88 179 GLN A O 1
ATOM 1404 N N . ALA A 1 180 ? -0.142 10.844 28.844 1 95.88 180 ALA A N 1
ATOM 1405 C CA . ALA A 1 180 ? 1.137 10.57 28.188 1 95.88 180 ALA A CA 1
ATOM 1406 C C . ALA A 1 180 ? 1.217 11.258 26.828 1 95.88 180 ALA A C 1
ATOM 1408 O O . ALA A 1 180 ? 0.417 10.969 25.938 1 95.88 180 ALA A O 1
ATOM 1409 N N . MET A 1 181 ? 2.213 12.195 26.688 1 97.19 181 MET A N 1
ATOM 1410 C CA . MET A 1 181 ? 2.258 13.023 25.484 1 97.19 181 MET A CA 1
ATOM 1411 C C . MET A 1 181 ? 3.668 13.055 24.891 1 97.19 181 MET A C 1
ATOM 1413 O O . MET A 1 181 ? 4.648 12.867 25.625 1 97.19 181 MET A O 1
ATOM 1417 N N . TYR A 1 182 ? 3.773 13.219 23.609 1 98.31 182 TYR A N 1
ATOM 1418 C CA . TYR A 1 182 ? 5.035 13.555 22.953 1 98.31 182 TYR A CA 1
ATOM 1419 C C . TYR A 1 182 ? 4.789 14.258 21.625 1 98.31 182 TYR A C 1
ATOM 1421 O O . TYR A 1 182 ? 3.666 14.266 21.125 1 98.31 182 TYR A O 1
ATOM 1429 N N . LEU A 1 183 ? 5.82 14.898 21.094 1 98.69 183 LEU A N 1
ATOM 1430 C CA . LEU A 1 183 ? 5.758 15.609 19.828 1 98.69 183 LEU A CA 1
ATOM 1431 C C . LEU A 1 183 ? 6.527 14.859 18.734 1 98.69 183 LEU A C 1
ATOM 1433 O O . LEU A 1 183 ? 7.602 14.32 19 1 98.69 183 LEU A O 1
ATOM 1437 N N . SER A 1 184 ? 5.945 14.734 17.562 1 98.88 184 SER A N 1
ATOM 1438 C CA . SER A 1 184 ? 6.625 14.234 16.359 1 98.88 184 SER A CA 1
ATOM 1439 C C . SER A 1 184 ? 6.91 15.367 15.375 1 98.88 184 SER A C 1
ATOM 1441 O O . SER A 1 184 ? 6.289 16.422 15.445 1 98.88 184 SER A O 1
ATOM 1443 N N . VAL A 1 185 ? 7.938 15.117 14.492 1 98.75 185 VAL A N 1
ATOM 1444 C CA . VAL A 1 185 ? 8.391 16.203 13.641 1 98.75 185 VAL A CA 1
ATOM 1445 C C . VAL A 1 185 ? 8.695 15.68 12.242 1 98.75 185 VAL A C 1
ATOM 1447 O O . VAL A 1 185 ? 9.125 14.539 12.078 1 98.75 185 VAL A O 1
ATOM 1450 N N . SER A 1 186 ? 8.383 16.469 11.289 1 98.56 186 SER A N 1
ATOM 1451 C CA . SER A 1 186 ? 8.852 16.328 9.914 1 98.56 186 SER A CA 1
ATOM 1452 C C . SER A 1 186 ? 9.531 17.609 9.438 1 98.56 186 SER A C 1
ATOM 1454 O O . SER A 1 186 ? 9.289 18.688 9.977 1 98.56 186 SER A O 1
ATOM 1456 N N . PRO A 1 187 ? 10.445 17.484 8.477 1 98.31 187 PRO A N 1
ATOM 1457 C CA . PRO A 1 187 ? 11 16.297 7.812 1 98.31 187 PRO A CA 1
ATOM 1458 C C . PRO A 1 187 ? 12.141 15.656 8.602 1 98.31 187 PRO A C 1
ATOM 1460 O O . PRO A 1 187 ? 12.539 16.172 9.648 1 98.31 187 PRO A O 1
ATOM 1463 N N . PRO A 1 188 ? 12.719 14.523 8.117 1 97.56 188 PRO A N 1
ATOM 1464 C CA . PRO A 1 188 ? 13.734 13.797 8.875 1 97.56 188 PRO A CA 1
ATOM 1465 C C . PRO A 1 188 ? 14.961 14.648 9.195 1 97.56 188 PRO A C 1
ATOM 1467 O O . PRO A 1 188 ? 15.531 14.531 10.281 1 97.56 188 PRO A O 1
ATOM 1470 N N . GLY A 1 189 ? 15.367 15.547 8.375 1 97.69 189 GLY A N 1
ATOM 1471 C CA . GLY A 1 189 ? 16.531 16.391 8.625 1 97.69 189 GLY A CA 1
ATOM 1472 C C . GLY A 1 189 ? 16.328 17.359 9.773 1 97.69 189 GLY A C 1
ATOM 1473 O O . GLY A 1 189 ? 17.297 17.906 10.297 1 97.69 189 GLY A O 1
ATOM 1474 N N . PHE A 1 190 ? 15.117 17.578 10.234 1 98.31 190 PHE A N 1
ATOM 1475 C CA . PHE A 1 190 ? 14.789 18.547 11.273 1 98.31 190 PHE A CA 1
ATOM 1476 C C . PHE A 1 190 ? 14.477 17.828 12.586 1 98.31 190 PHE A C 1
ATOM 1478 O O . PHE A 1 190 ? 13.906 18.422 13.508 1 98.31 190 PHE A O 1
ATOM 1485 N N . GLN A 1 191 ? 14.805 16.547 12.633 1 98.5 191 GLN A N 1
ATOM 1486 C CA . GLN A 1 191 ? 14.547 15.742 13.82 1 98.5 191 GLN A CA 1
ATOM 1487 C C . GLN A 1 191 ? 15.812 15.586 14.664 1 98.5 191 GLN A C 1
ATOM 1489 O O . GLN A 1 191 ? 16.828 15.094 14.188 1 98.5 191 GLN A O 1
ATOM 1494 N N . SER A 1 192 ? 15.727 16.031 15.891 1 98 192 SER A N 1
ATOM 1495 C CA . SER A 1 192 ? 16.844 15.852 16.828 1 98 192 SER A CA 1
ATOM 1496 C C . SER A 1 192 ? 16.875 14.438 17.391 1 98 192 SER A C 1
ATOM 1498 O O . SER A 1 192 ? 15.977 13.633 17.125 1 98 192 SER A O 1
ATOM 1500 N N . CYS A 1 193 ? 17.938 14.156 18.078 1 97.44 193 CYS A N 1
ATOM 1501 C CA . CYS A 1 193 ? 18.062 12.852 18.719 1 97.44 193 CYS A CA 1
ATOM 1502 C C . CYS A 1 193 ? 16.875 12.555 19.609 1 97.44 193 CYS A C 1
ATOM 1504 O O . CYS A 1 193 ? 16.484 13.383 20.438 1 97.44 193 CYS A O 1
ATOM 1506 N N . GLY A 1 194 ? 16.281 11.398 19.391 1 97.44 194 GLY A N 1
ATOM 1507 C CA . GLY A 1 194 ? 15.156 10.969 20.203 1 97.44 194 GLY A CA 1
ATOM 1508 C C . GLY A 1 194 ? 13.812 11.367 19.609 1 97.44 194 GLY A C 1
ATOM 1509 O O . GLY A 1 194 ? 12.773 10.844 20.016 1 97.44 194 GLY A O 1
ATOM 1510 N N . ARG A 1 195 ? 13.797 12.328 18.703 1 98.5 195 ARG A N 1
ATOM 1511 C CA . ARG A 1 195 ? 12.562 12.867 18.141 1 98.5 195 ARG A CA 1
ATOM 1512 C C . ARG A 1 195 ? 11.906 11.852 17.203 1 98.5 195 ARG A C 1
ATOM 1514 O O . ARG A 1 195 ? 12.562 11.289 16.328 1 98.5 195 ARG A O 1
ATOM 1521 N N . GLU A 1 196 ? 10.664 11.617 17.453 1 98.25 196 GLU A N 1
ATOM 1522 C CA . GLU A 1 196 ? 9.906 10.695 16.609 1 98.25 196 GLU A CA 1
ATOM 1523 C C . GLU A 1 196 ? 9.531 11.344 15.281 1 98.25 196 GLU A C 1
ATOM 1525 O O . GLU A 1 196 ? 9.148 12.516 15.242 1 98.25 196 GLU A O 1
ATOM 1530 N N . ASP A 1 197 ? 9.648 10.555 14.18 1 98.62 197 ASP A N 1
ATOM 1531 C CA . ASP A 1 197 ? 9.164 10.969 12.867 1 98.62 197 ASP A CA 1
ATOM 1532 C C . ASP A 1 197 ? 7.641 11.07 12.852 1 98.62 197 ASP A C 1
ATOM 1534 O O . ASP A 1 197 ? 6.949 10.227 13.43 1 98.62 197 ASP A O 1
ATOM 1538 N N . ASP A 1 198 ? 7.188 12.055 12.195 1 98.69 198 ASP A N 1
ATOM 1539 C CA . ASP A 1 198 ? 5.766 12.367 12.258 1 98.69 198 ASP A CA 1
ATOM 1540 C C . ASP A 1 198 ? 4.93 11.234 11.664 1 98.69 198 ASP A C 1
ATOM 1542 O O . ASP A 1 198 ? 3.988 10.75 12.297 1 98.69 198 ASP A O 1
ATOM 1546 N N . LEU A 1 199 ? 5.223 10.781 10.492 1 98.81 199 LEU A N 1
ATOM 1547 C CA . LEU A 1 199 ? 4.48 9.688 9.867 1 98.81 199 LEU A CA 1
ATOM 1548 C C . LEU A 1 199 ? 4.59 8.422 10.703 1 98.81 199 LEU A C 1
ATOM 1550 O O . LEU A 1 199 ? 3.604 7.699 10.875 1 98.81 199 LEU A O 1
ATOM 1554 N N . THR A 1 200 ? 5.793 8.164 11.18 1 98.69 200 THR A N 1
ATOM 1555 C CA . THR A 1 200 ? 6.004 6.992 12.023 1 98.69 200 THR A CA 1
ATOM 1556 C C . THR A 1 200 ? 5.105 7.043 13.258 1 98.69 200 THR A C 1
ATOM 1558 O O . THR A 1 200 ? 4.496 6.039 13.633 1 98.69 200 THR A O 1
ATOM 1561 N N . ALA A 1 201 ? 5.047 8.195 13.867 1 98.75 201 ALA A N 1
ATOM 1562 C CA . ALA A 1 201 ? 4.199 8.367 15.047 1 98.75 201 ALA A CA 1
ATOM 1563 C C . ALA A 1 201 ? 2.734 8.109 14.703 1 98.75 201 ALA A C 1
ATOM 1565 O O . ALA A 1 201 ? 2.018 7.453 15.461 1 98.75 201 ALA A O 1
ATOM 1566 N N . MET A 1 202 ? 2.303 8.633 13.625 1 98.81 202 MET A N 1
ATOM 1567 C CA . MET A 1 202 ? 0.93 8.422 13.172 1 98.81 202 MET A CA 1
ATOM 1568 C C . MET A 1 202 ? 0.64 6.938 12.992 1 98.81 202 MET A C 1
ATOM 1570 O O . MET A 1 202 ? -0.364 6.43 13.5 1 98.81 202 MET A O 1
ATOM 1574 N N . ILE A 1 203 ? 1.512 6.281 12.305 1 98.88 203 ILE A N 1
ATOM 1575 C CA . ILE A 1 203 ? 1.307 4.871 11.977 1 98.88 203 ILE A CA 1
ATOM 1576 C C . ILE A 1 203 ? 1.303 4.043 13.258 1 98.88 203 ILE A C 1
ATOM 1578 O O . ILE A 1 203 ? 0.49 3.127 13.414 1 98.88 203 ILE A O 1
ATOM 1582 N N . LYS A 1 204 ? 2.201 4.332 14.203 1 98.62 204 LYS A N 1
ATOM 1583 C CA . LYS A 1 204 ? 2.197 3.621 15.477 1 98.62 204 LYS A CA 1
ATOM 1584 C C . LYS A 1 204 ? 0.86 3.787 16.188 1 98.62 204 LYS A C 1
ATOM 1586 O O . LYS A 1 204 ? 0.328 2.828 16.75 1 98.62 204 LYS A O 1
ATOM 1591 N N . GLY A 1 205 ? 0.335 5.039 16.188 1 98.19 205 GLY A N 1
ATOM 1592 C CA . GLY A 1 205 ? -0.977 5.273 16.766 1 98.19 205 GLY A CA 1
ATOM 1593 C C . GLY A 1 205 ? -2.078 4.477 16.094 1 98.19 205 GLY A C 1
ATOM 1594 O O . GLY A 1 205 ? -2.932 3.893 16.766 1 98.19 205 GLY A O 1
ATOM 1595 N N . ILE A 1 206 ? -2.059 4.398 14.797 1 98.81 206 ILE A N 1
ATOM 1596 C CA . ILE A 1 206 ? -3.053 3.672 14.016 1 98.81 206 ILE A CA 1
ATOM 1597 C C . ILE A 1 206 ? -2.908 2.172 14.266 1 98.81 206 ILE A C 1
ATOM 1599 O O . ILE A 1 206 ? -3.906 1.462 14.414 1 98.81 206 ILE A O 1
ATOM 1603 N N . ASP A 1 207 ? -1.657 1.703 14.367 1 98.31 207 ASP A N 1
ATOM 1604 C CA . ASP A 1 207 ? -1.381 0.279 14.531 1 98.31 207 ASP A CA 1
ATOM 1605 C C . ASP A 1 207 ? -1.809 -0.206 15.914 1 98.31 207 ASP A C 1
ATOM 1607 O O . ASP A 1 207 ? -1.942 -1.41 16.141 1 98.31 207 ASP A O 1
ATOM 1611 N N . GLU A 1 208 ? -2.064 0.693 16.828 1 97.06 208 GLU A N 1
ATOM 1612 C CA . GLU A 1 208 ? -2.49 0.314 18.172 1 97.06 208 GLU A CA 1
ATOM 1613 C C . GLU A 1 208 ? -4.012 0.339 18.297 1 97.06 208 GLU A C 1
ATOM 1615 O O . GLU A 1 208 ? -4.562 -0.145 19.297 1 97.06 208 GLU A O 1
ATOM 1620 N N . ALA A 1 209 ? -4.738 0.9 17.344 1 98.31 209 ALA A N 1
ATOM 1621 C CA . ALA A 1 209 ? -6.199 0.969 17.375 1 98.31 209 ALA A CA 1
ATOM 1622 C C . ALA A 1 209 ? -6.812 -0.427 17.375 1 98.31 209 ALA A C 1
ATOM 1624 O O . ALA A 1 209 ? -6.355 -1.308 16.641 1 98.31 209 ALA A O 1
ATOM 1625 N N . GLN A 1 210 ? -7.906 -0.637 18.156 1 97.19 210 GLN A N 1
ATOM 1626 C CA . GLN A 1 210 ? -8.57 -1.933 18.219 1 97.19 210 GLN A CA 1
ATOM 1627 C C . GLN A 1 210 ? -10.07 -1.8 17.953 1 97.19 210 GLN A C 1
ATOM 1629 O O . GLN A 1 210 ? -10.742 -2.791 17.656 1 97.19 210 GLN A O 1
ATOM 1634 N N . GLU A 1 211 ? -10.547 -0.593 18.031 1 97.88 211 GLU A N 1
ATOM 1635 C CA . GLU A 1 211 ? -11.992 -0.427 17.906 1 97.88 211 GLU A CA 1
ATOM 1636 C C . GLU A 1 211 ? -12.344 0.536 16.781 1 97.88 211 GLU A C 1
ATOM 1638 O O . GLU A 1 211 ? -13.117 0.195 15.883 1 97.88 211 GLU A O 1
ATOM 1643 N N . TYR A 1 212 ? -11.766 1.735 16.875 1 98.81 212 TYR A N 1
ATOM 1644 C CA . TYR A 1 212 ? -12.117 2.711 15.852 1 98.81 212 TYR A CA 1
ATOM 1645 C C . TYR A 1 212 ? -10.922 3.584 15.5 1 98.81 212 TYR A C 1
ATOM 1647 O O . TYR A 1 212 ? -9.961 3.68 16.266 1 98.81 212 TYR A O 1
ATOM 1655 N N . LEU A 1 213 ? -10.898 4.109 14.367 1 98.94 213 LEU A N 1
ATOM 1656 C CA . LEU A 1 213 ? -10 5.129 13.836 1 98.94 213 LEU A CA 1
ATOM 1657 C C . LEU A 1 213 ? -10.789 6.246 13.156 1 98.94 213 LEU A C 1
ATOM 1659 O O . LEU A 1 213 ? -11.305 6.062 12.055 1 98.94 213 LEU A O 1
ATOM 1663 N N . TYR A 1 214 ? -10.906 7.355 13.844 1 98.94 214 TYR A N 1
ATOM 1664 C CA . TYR A 1 214 ? -11.578 8.531 13.32 1 98.94 214 TYR A CA 1
ATOM 1665 C C . TYR A 1 214 ? -10.57 9.57 12.828 1 98.94 214 TYR A C 1
ATOM 1667 O O . TYR A 1 214 ? -9.719 10.023 13.602 1 98.94 214 TYR A O 1
ATOM 1675 N N . MET A 1 215 ? -10.672 9.93 11.586 1 98.88 215 MET A N 1
ATOM 1676 C CA . MET A 1 215 ? -9.672 10.773 10.945 1 98.88 215 MET A CA 1
ATOM 1677 C C . MET A 1 215 ? -10.32 11.984 10.289 1 98.88 215 MET A C 1
ATOM 1679 O O . MET A 1 215 ? -11.438 11.898 9.789 1 98.88 215 MET A O 1
ATOM 1683 N N . ALA A 1 216 ? -9.617 13.109 10.25 1 98.88 216 ALA A N 1
ATOM 1684 C CA . ALA A 1 216 ? -10.07 14.32 9.562 1 98.88 216 ALA A CA 1
ATOM 1685 C C . ALA A 1 216 ? -8.883 15.109 9.023 1 98.88 216 ALA A C 1
ATOM 1687 O O . ALA A 1 216 ? -7.918 15.375 9.742 1 98.88 216 ALA A O 1
ATOM 1688 N N . VAL A 1 217 ? -8.93 15.414 7.742 1 98.81 217 VAL A N 1
ATOM 1689 C CA . VAL A 1 217 ? -7.855 16.188 7.129 1 98.81 217 VAL A CA 1
ATOM 1690 C C . VAL A 1 217 ? -8.398 16.969 5.93 1 98.81 217 VAL A C 1
ATOM 1692 O O . VAL A 1 217 ? -9.445 16.625 5.375 1 98.81 217 VAL A O 1
ATOM 1695 N N . MET A 1 218 ? -7.73 18 5.559 1 98.5 218 MET A N 1
ATOM 1696 C CA . MET A 1 218 ? -8.141 18.781 4.395 1 98.5 218 MET A CA 1
ATOM 1697 C C . MET A 1 218 ? -7.746 18.078 3.1 1 98.5 218 MET A C 1
ATOM 1699 O O . MET A 1 218 ? -8.586 17.859 2.223 1 98.5 218 MET A O 1
ATOM 1703 N N . ASP A 1 219 ? -6.465 17.688 3.012 1 97.94 219 ASP A N 1
ATOM 1704 C CA . ASP A 1 219 ? -5.945 17.031 1.818 1 97.94 219 ASP A CA 1
ATOM 1705 C C . ASP A 1 219 ? -5.316 15.68 2.166 1 97.94 219 ASP A C 1
ATOM 1707 O O . ASP A 1 219 ? -4.512 15.578 3.096 1 97.94 219 ASP A O 1
ATOM 1711 N N . TYR A 1 220 ? -5.703 14.672 1.444 1 98.12 220 TYR A N 1
ATOM 1712 C CA . TYR A 1 220 ? -5.18 13.32 1.605 1 98.12 220 TYR A CA 1
ATOM 1713 C C . TYR A 1 220 ? -4.742 12.742 0.265 1 98.12 220 TYR A C 1
ATOM 1715 O O . TYR A 1 220 ? -5.457 12.859 -0.732 1 98.12 220 TYR A O 1
ATOM 1723 N N . SER A 1 221 ? -3.537 12.172 0.262 1 97.12 221 SER A N 1
ATOM 1724 C CA . SER A 1 221 ? -3.068 11.461 -0.922 1 97.12 221 SER A CA 1
ATOM 1725 C C . SER A 1 221 ? -2.057 10.383 -0.554 1 97.12 221 SER A C 1
ATOM 1727 O O . SER A 1 221 ? -1.179 10.602 0.282 1 97.12 221 SER A O 1
ATOM 1729 N N . PRO A 1 222 ? -2.158 9.219 -1.184 1 97.56 222 PRO A N 1
ATOM 1730 C CA . PRO A 1 222 ? -1.151 8.18 -0.977 1 97.56 222 PRO A CA 1
ATOM 1731 C C . PRO A 1 222 ? 0.091 8.375 -1.843 1 97.56 222 PRO A C 1
ATOM 1733 O O . PRO A 1 222 ? 0.826 7.422 -2.104 1 97.56 222 PRO A O 1
ATOM 1736 N N . HIS A 1 223 ? 0.282 9.586 -2.439 1 96.75 223 HIS A N 1
ATOM 1737 C CA . HIS A 1 223 ? 1.426 9.961 -3.262 1 96.75 223 HIS A CA 1
ATOM 1738 C C . HIS A 1 223 ? 1.839 11.406 -3.004 1 96.75 223 HIS A C 1
ATOM 1740 O O . HIS A 1 223 ? 1.12 12.156 -2.334 1 96.75 223 HIS A O 1
ATOM 1746 N N . THR A 1 224 ? 3.031 11.781 -3.473 1 96.25 224 THR A N 1
ATOM 1747 C CA . THR A 1 224 ? 3.428 13.188 -3.42 1 96.25 224 THR A CA 1
ATOM 1748 C C . THR A 1 224 ? 2.58 14.023 -4.371 1 96.25 224 THR A C 1
ATOM 1750 O O . THR A 1 224 ? 2.035 13.508 -5.348 1 96.25 224 THR A O 1
ATOM 1753 N N . LEU A 1 225 ? 2.469 15.289 -4.066 1 94.62 225 LEU A N 1
ATOM 1754 C CA . LEU A 1 225 ? 1.566 16.156 -4.824 1 94.62 225 LEU A CA 1
ATOM 1755 C C . LEU A 1 225 ? 2.332 17.281 -5.496 1 94.62 225 LEU A C 1
ATOM 1757 O O . LEU A 1 225 ? 1.85 17.875 -6.461 1 94.62 225 LEU A O 1
ATOM 1761 N N . TYR A 1 226 ? 3.541 17.594 -5.043 1 92.94 226 TYR A N 1
ATOM 1762 C CA . TYR A 1 226 ? 4.094 18.906 -5.391 1 92.94 226 TYR A CA 1
ATOM 1763 C C . TYR A 1 226 ? 5.41 18.75 -6.145 1 92.94 226 TYR A C 1
ATOM 1765 O O . TYR A 1 226 ? 6.242 19.672 -6.137 1 92.94 226 TYR A O 1
ATOM 1773 N N . LEU A 1 227 ? 5.586 17.625 -6.758 1 92.75 227 LEU A N 1
ATOM 1774 C CA . LEU A 1 227 ? 6.863 17.391 -7.426 1 92.75 227 LEU A CA 1
ATOM 1775 C C . LEU A 1 227 ? 6.68 17.297 -8.938 1 92.75 227 LEU A C 1
ATOM 1777 O O . LEU A 1 227 ? 7.574 16.844 -9.648 1 92.75 227 LEU A O 1
ATOM 1781 N N . LYS A 1 228 ? 5.508 17.609 -9.422 1 88.31 228 LYS A N 1
ATOM 1782 C CA . LYS A 1 228 ? 5.211 17.578 -10.852 1 88.31 228 LYS A CA 1
ATOM 1783 C C . LYS A 1 228 ? 5.48 16.188 -11.438 1 88.31 228 LYS A C 1
ATOM 1785 O O . LYS A 1 228 ? 4.984 15.188 -10.922 1 88.31 228 LYS A O 1
ATOM 1790 N N . ASN A 1 229 ? 6.441 16.109 -12.438 1 89.38 229 ASN A N 1
ATOM 1791 C CA . ASN A 1 229 ? 6.695 14.844 -13.109 1 89.38 229 ASN A CA 1
ATOM 1792 C C . ASN A 1 229 ? 7.461 13.875 -12.211 1 89.38 229 ASN A C 1
ATOM 1794 O O . ASN A 1 229 ? 7.559 12.68 -12.516 1 89.38 229 ASN A O 1
ATOM 1798 N N . ALA A 1 230 ? 7.898 14.359 -11.078 1 92.75 230 ALA A N 1
ATOM 1799 C CA . ALA A 1 230 ? 8.711 13.531 -10.188 1 92.75 230 ALA A CA 1
ATOM 1800 C C . ALA A 1 230 ? 7.879 13.016 -9.016 1 92.75 230 ALA A C 1
ATOM 1802 O O . ALA A 1 230 ? 8.422 12.508 -8.031 1 92.75 230 ALA A O 1
ATOM 1803 N N . ASN A 1 231 ? 6.539 13.164 -9.078 1 94.25 231 ASN A N 1
ATOM 1804 C CA . ASN A 1 231 ? 5.676 12.625 -8.031 1 94.25 231 ASN A CA 1
ATOM 1805 C C . ASN A 1 231 ? 5.848 11.117 -7.883 1 94.25 231 ASN A C 1
ATOM 1807 O O . ASN A 1 231 ? 6.004 10.406 -8.875 1 94.25 231 ASN A O 1
ATOM 1811 N N . THR A 1 232 ? 5.82 10.633 -6.664 1 96.38 232 THR A N 1
ATOM 1812 C CA . THR A 1 232 ? 6.074 9.227 -6.371 1 96.38 232 THR A CA 1
ATOM 1813 C C . THR A 1 232 ? 4.926 8.633 -5.566 1 96.38 232 THR A C 1
ATOM 1815 O O . THR A 1 232 ? 4.234 9.344 -4.832 1 96.38 232 THR A O 1
ATOM 1818 N N . TRP A 1 233 ? 4.641 7.328 -5.762 1 96.88 233 TRP A N 1
ATOM 1819 C CA . TRP A 1 233 ? 3.662 6.559 -5 1 96.88 233 TRP A CA 1
ATOM 1820 C C . TRP A 1 233 ? 4.211 6.184 -3.627 1 96.88 233 TRP A C 1
ATOM 1822 O O . TRP A 1 233 ? 5.207 5.465 -3.525 1 96.88 233 TRP A O 1
ATOM 1832 N N . ARG A 1 234 ? 3.635 6.719 -2.537 1 97.31 234 ARG A N 1
ATOM 1833 C CA . ARG A 1 234 ? 4.07 6.535 -1.156 1 97.31 234 ARG A CA 1
ATOM 1834 C C . ARG A 1 234 ? 2.889 6.234 -0.243 1 97.31 234 ARG A C 1
ATOM 1836 O O . ARG A 1 234 ? 2.438 7.105 0.504 1 97.31 234 ARG A O 1
ATOM 1843 N N . PRO A 1 235 ? 2.418 4.973 -0.232 1 97.94 235 PRO A N 1
ATOM 1844 C CA . PRO A 1 235 ? 1.126 4.656 0.379 1 97.94 235 PRO A CA 1
ATOM 1845 C C . PRO A 1 235 ? 1.254 4.215 1.836 1 97.94 235 PRO A C 1
ATOM 1847 O O . PRO A 1 235 ? 0.455 3.404 2.312 1 97.94 235 PRO A O 1
ATOM 1850 N N . GLU A 1 236 ? 2.277 4.676 2.648 1 98.12 236 GLU A N 1
ATOM 1851 C CA . GLU A 1 236 ? 2.512 4.16 3.994 1 98.12 236 GLU A CA 1
ATOM 1852 C C . GLU A 1 236 ? 1.301 4.398 4.895 1 98.12 236 GLU A C 1
ATOM 1854 O O . GLU A 1 236 ? 0.836 3.479 5.574 1 98.12 236 GLU A O 1
ATOM 1859 N N . LEU A 1 237 ? 0.804 5.621 4.867 1 98.75 237 LEU A N 1
ATOM 1860 C CA . LEU A 1 237 ? -0.358 5.91 5.703 1 98.75 237 LEU A CA 1
ATOM 1861 C C . LEU A 1 237 ? -1.592 5.176 5.188 1 98.75 237 LEU A C 1
ATOM 1863 O O . LEU A 1 237 ? -2.365 4.625 5.977 1 98.75 237 LEU A O 1
ATOM 1867 N N . ASP A 1 238 ? -1.797 5.148 3.861 1 98.62 238 ASP A N 1
ATOM 1868 C CA . ASP A 1 238 ? -2.906 4.441 3.23 1 98.62 238 ASP A CA 1
ATOM 1869 C C . ASP A 1 238 ? -2.938 2.975 3.66 1 98.62 238 ASP A C 1
ATOM 1871 O O . ASP A 1 238 ? -3.99 2.451 4.027 1 98.62 238 ASP A O 1
ATOM 1875 N N . ASN A 1 239 ? -1.792 2.361 3.639 1 98.5 239 ASN A N 1
ATOM 1876 C CA . ASN A 1 239 ? -1.67 0.967 4.051 1 98.5 239 ASN A CA 1
ATOM 1877 C C . ASN A 1 239 ? -2.01 0.786 5.527 1 98.5 239 ASN A C 1
ATOM 1879 O O . ASN A 1 239 ? -2.6 -0.225 5.91 1 98.5 239 ASN A O 1
ATOM 1883 N N . ALA A 1 240 ? -1.582 1.731 6.344 1 98.81 240 ALA A N 1
ATOM 1884 C CA . ALA A 1 240 ? -1.876 1.641 7.773 1 98.81 240 ALA A CA 1
ATOM 1885 C C . ALA A 1 240 ? -3.381 1.676 8.023 1 98.81 240 ALA A C 1
ATOM 1887 O O . ALA A 1 240 ? -3.891 0.943 8.875 1 98.81 240 ALA A O 1
ATOM 1888 N N . ILE A 1 241 ? -4.098 2.521 7.297 1 98.88 241 ILE A N 1
ATOM 1889 C CA . ILE A 1 241 ? -5.547 2.627 7.422 1 98.88 241 ILE A CA 1
ATOM 1890 C C . ILE A 1 241 ? -6.195 1.302 7.035 1 98.88 241 ILE A C 1
ATOM 1892 O O . ILE A 1 241 ? -7.016 0.763 7.781 1 98.88 241 ILE A O 1
ATOM 1896 N N . ARG A 1 242 ? -5.793 0.783 5.922 1 98.5 242 ARG A N 1
ATOM 1897 C CA . ARG A 1 242 ? -6.336 -0.483 5.438 1 98.5 242 ARG A CA 1
ATOM 1898 C C . ARG A 1 242 ? -6.016 -1.619 6.402 1 98.5 242 ARG A C 1
ATOM 1900 O O . ARG A 1 242 ? -6.879 -2.449 6.699 1 98.5 242 ARG A O 1
ATOM 1907 N N . ARG A 1 243 ? -4.793 -1.644 6.855 1 98.19 243 ARG A N 1
ATOM 1908 C CA . ARG A 1 243 ? -4.332 -2.684 7.77 1 98.19 243 ARG A CA 1
ATOM 1909 C C . ARG A 1 243 ? -5.156 -2.688 9.055 1 98.19 243 ARG A C 1
ATOM 1911 O O . ARG A 1 243 ? -5.508 -3.752 9.57 1 98.19 243 ARG A O 1
ATOM 1918 N N . ALA A 1 244 ? -5.48 -1.485 9.57 1 98.62 244 ALA A N 1
ATOM 1919 C CA . ALA A 1 244 ? -6.285 -1.388 10.789 1 98.62 244 ALA A CA 1
ATOM 1920 C C . ALA A 1 244 ? -7.656 -2.027 10.594 1 98.62 244 ALA A C 1
ATOM 1922 O O . ALA A 1 244 ? -8.078 -2.859 11.398 1 98.62 244 ALA A O 1
ATOM 1923 N N . ALA A 1 245 ? -8.281 -1.674 9.539 1 98.5 245 ALA A N 1
ATOM 1924 C CA . ALA A 1 245 ? -9.633 -2.178 9.281 1 98.5 245 ALA A CA 1
ATOM 1925 C C . ALA A 1 245 ? -9.609 -3.672 8.969 1 98.5 245 ALA A C 1
ATOM 1927 O O . ALA A 1 245 ? -10.453 -4.426 9.461 1 98.5 245 ALA A O 1
ATOM 1928 N N . PHE A 1 246 ? -8.641 -4.105 8.203 1 97.19 246 PHE A N 1
ATOM 1929 C CA . PHE A 1 246 ? -8.586 -5.469 7.691 1 97.19 246 PHE A CA 1
ATOM 1930 C C . PHE A 1 246 ? -8.141 -6.438 8.781 1 97.19 246 PHE A C 1
ATOM 1932 O O . PHE A 1 246 ? -8.773 -7.469 9 1 97.19 246 PHE A O 1
ATOM 1939 N N . GLU A 1 247 ? -7.098 -6.121 9.492 1 97.19 247 GLU A N 1
ATOM 1940 C CA . GLU A 1 247 ? -6.453 -7.07 10.391 1 97.19 247 GLU A CA 1
ATOM 1941 C C . GLU A 1 247 ? -7.121 -7.078 11.766 1 97.19 247 GLU A C 1
ATOM 1943 O O . GLU A 1 247 ? -7.141 -8.102 12.445 1 97.19 247 GLU A O 1
ATOM 1948 N N . ARG A 1 248 ? -7.684 -5.926 12.156 1 97.06 248 ARG A N 1
ATOM 1949 C CA . ARG A 1 248 ? -8.117 -5.82 13.547 1 97.06 248 ARG A CA 1
ATOM 1950 C C . ARG A 1 248 ? -9.586 -5.414 13.633 1 97.06 248 ARG A C 1
ATOM 1952 O O . ARG A 1 248 ? -10.07 -5.043 14.703 1 97.06 248 ARG A O 1
ATOM 1959 N N . ALA A 1 249 ? -10.258 -5.375 12.477 1 97 249 ALA A N 1
ATOM 1960 C CA . ALA A 1 249 ? -11.688 -5.078 12.414 1 97 249 ALA A CA 1
ATOM 1961 C C . ALA A 1 249 ? -11.984 -3.695 12.984 1 97 249 ALA A C 1
ATOM 1963 O O . ALA A 1 249 ? -13 -3.502 13.656 1 97 249 ALA A O 1
ATOM 1964 N N . VAL A 1 250 ? -11.062 -2.76 12.828 1 98.31 250 VAL A N 1
ATOM 1965 C CA . VAL A 1 250 ? -11.242 -1.375 13.258 1 98.31 250 VAL A CA 1
ATOM 1966 C C . VAL A 1 250 ? -12.266 -0.688 12.352 1 98.31 250 VAL A C 1
ATOM 1968 O O . VAL A 1 250 ? -12.25 -0.872 11.133 1 98.31 250 VAL A O 1
ATOM 1971 N N . HIS A 1 251 ? -13.18 0.09 12.953 1 98.81 251 HIS A N 1
ATOM 1972 C CA . HIS A 1 251 ? -14.102 0.921 12.195 1 98.81 251 HIS A CA 1
ATOM 1973 C C . HIS A 1 251 ? -13.492 2.283 11.883 1 98.81 251 HIS A C 1
ATOM 1975 O O . HIS A 1 251 ? -13.32 3.109 12.781 1 98.81 251 HIS A O 1
ATOM 1981 N N . VAL A 1 252 ? -13.211 2.51 10.617 1 98.94 252 VAL A N 1
ATOM 1982 C CA . VAL A 1 252 ? -12.586 3.756 10.188 1 98.94 252 VAL A CA 1
ATOM 1983 C C . VAL A 1 252 ? -13.656 4.73 9.695 1 98.94 252 VAL A C 1
ATOM 1985 O O . VAL A 1 252 ? -14.477 4.383 8.836 1 98.94 252 VAL A O 1
ATOM 1988 N N . LYS A 1 253 ? -13.734 5.852 10.281 1 98.94 253 LYS A N 1
ATOM 1989 C CA . LYS A 1 253 ? -14.461 7.004 9.766 1 98.94 253 LYS A CA 1
ATOM 1990 C C . LYS A 1 253 ? -13.508 8.125 9.352 1 98.94 253 LYS A C 1
ATOM 1992 O O . LYS A 1 253 ? -12.695 8.578 10.156 1 98.94 253 LYS A O 1
ATOM 1997 N N . PHE A 1 254 ? -13.57 8.484 8.086 1 98.94 254 PHE A N 1
ATOM 1998 C CA . PHE A 1 254 ? -12.586 9.414 7.531 1 98.94 254 PHE A CA 1
ATOM 1999 C C . PHE A 1 254 ? -13.273 10.617 6.902 1 98.94 254 PHE A C 1
ATOM 2001 O O . PHE A 1 254 ? -13.992 10.477 5.91 1 98.94 254 PHE A O 1
ATOM 2008 N N . MET A 1 255 ? -13.086 11.844 7.469 1 98.88 255 MET A N 1
ATOM 2009 C CA . MET A 1 255 ? -13.609 13.094 6.91 1 98.88 255 MET A CA 1
ATOM 2010 C C . MET A 1 255 ? -12.539 13.812 6.102 1 98.88 255 MET A C 1
ATOM 2012 O O . MET A 1 255 ? -11.422 14.016 6.578 1 98.88 255 MET A O 1
ATOM 2016 N N . VAL A 1 256 ? -12.867 14.148 4.906 1 98.81 256 VAL A N 1
ATOM 2017 C CA . VAL A 1 256 ? -12 14.945 4.035 1 98.81 256 VAL A CA 1
ATOM 2018 C C . VAL A 1 256 ? -12.719 16.219 3.619 1 98.81 256 VAL A C 1
ATOM 2020 O O . VAL A 1 256 ? -13.922 16.203 3.344 1 98.81 256 VAL A O 1
ATOM 2023 N N . SER A 1 257 ? -12 17.312 3.562 1 98.56 257 SER A N 1
ATOM 2024 C CA . SER A 1 257 ? -12.617 18.609 3.262 1 98.56 257 SER A CA 1
ATOM 2025 C C . SER A 1 257 ? -13.07 18.672 1.808 1 98.56 257 SER A C 1
ATOM 2027 O O . SER A 1 257 ? -12.375 18.203 0.91 1 98.56 257 SER A O 1
ATOM 2029 N N . LEU A 1 258 ? -14.258 19.219 1.619 1 97.56 258 LEU A N 1
ATOM 2030 C CA . LEU A 1 258 ? -14.75 19.594 0.301 1 97.56 258 LEU A CA 1
ATOM 2031 C C . LEU A 1 258 ? -14.844 21.109 0.175 1 97.56 258 LEU A C 1
ATOM 2033 O O . LEU A 1 258 ? -15.578 21.766 0.924 1 97.56 258 LEU A O 1
ATOM 2037 N N . TRP A 1 259 ? -14.102 21.656 -0.702 1 95.5 259 TRP A N 1
ATOM 2038 C CA . TRP A 1 259 ? -14.102 23.094 -0.984 1 95.5 259 TRP A CA 1
ATOM 2039 C C . TRP A 1 259 ? -13.68 23.359 -2.424 1 95.5 259 TRP A C 1
ATOM 2041 O O . TRP A 1 259 ? -13.336 22.438 -3.16 1 95.5 259 TRP A O 1
ATOM 2051 N N . PRO A 1 260 ? -13.711 24.5 -2.943 1 91.62 260 PRO A N 1
ATOM 2052 C CA . PRO A 1 260 ? -13.5 24.781 -4.363 1 91.62 260 PRO A CA 1
ATOM 2053 C C . PRO A 1 260 ? -12.117 24.359 -4.852 1 91.62 260 PRO A C 1
ATOM 2055 O O . PRO A 1 260 ? -11.914 24.172 -6.055 1 91.62 260 PRO A O 1
ATOM 2058 N N . HIS A 1 261 ? -11.258 24.203 -3.939 1 93.56 261 HIS A N 1
ATOM 2059 C CA . HIS A 1 261 ? -9.891 23.891 -4.336 1 93.56 261 HIS A CA 1
ATOM 2060 C C . HIS A 1 261 ? -9.57 22.422 -4.098 1 93.56 261 HIS A C 1
ATOM 2062 O O . HIS A 1 261 ? -8.398 22.031 -4.105 1 93.56 261 HIS A O 1
ATOM 2068 N N . THR A 1 262 ? -10.562 21.578 -3.84 1 95.19 262 THR A N 1
ATOM 2069 C CA . THR A 1 262 ? -10.344 20.156 -3.688 1 95.19 262 THR A CA 1
ATOM 2070 C C . THR A 1 262 ? -9.828 19.547 -4.988 1 95.19 262 THR A C 1
ATOM 2072 O O . THR A 1 262 ? -10.367 19.797 -6.062 1 95.19 262 THR A O 1
ATOM 2075 N N . TYR A 1 263 ? -8.797 18.766 -4.879 1 91.62 263 TYR A N 1
ATOM 2076 C CA . TYR A 1 263 ? -8.188 18.156 -6.051 1 91.62 263 TYR A CA 1
ATOM 2077 C C . TYR A 1 263 ? -9.141 17.156 -6.695 1 91.62 263 TYR A C 1
ATOM 2079 O O . TYR A 1 263 ? -9.836 16.406 -6 1 91.62 263 TYR A O 1
ATOM 2087 N N . ALA A 1 264 ? -9.086 17.109 -7.996 1 90.69 264 ALA A N 1
ATOM 2088 C CA . ALA A 1 264 ? -9.953 16.188 -8.734 1 90.69 264 ALA A CA 1
ATOM 2089 C C . ALA A 1 264 ? -9.594 14.734 -8.438 1 90.69 264 ALA A C 1
ATOM 2091 O O . ALA A 1 264 ? -10.469 13.867 -8.406 1 90.69 264 ALA A O 1
ATOM 2092 N N . GLU A 1 265 ? -8.32 14.484 -8.164 1 91.94 265 GLU A N 1
ATOM 2093 C CA . GLU A 1 265 ? -7.855 13.109 -7.988 1 91.94 265 GLU A CA 1
ATOM 2094 C C . GLU A 1 265 ? -8.32 12.539 -6.652 1 91.94 265 GLU A C 1
ATOM 2096 O O . GLU A 1 265 ? -8.266 11.328 -6.434 1 91.94 265 GLU A O 1
ATOM 2101 N N . THR A 1 266 ? -8.766 13.438 -5.789 1 95.56 266 THR A N 1
ATOM 2102 C CA . THR A 1 266 ? -9.141 13.016 -4.441 1 95.56 266 THR A CA 1
ATOM 2103 C C . THR A 1 266 ? -10.258 11.984 -4.492 1 95.56 266 THR A C 1
ATOM 2105 O O . THR A 1 266 ? -10.25 11.016 -3.721 1 95.56 266 THR A O 1
ATOM 2108 N N . TYR A 1 267 ? -11.18 12.086 -5.422 1 95.62 267 TYR A N 1
ATOM 2109 C CA . TYR A 1 267 ? -12.344 11.211 -5.48 1 95.62 267 TYR A CA 1
ATOM 2110 C C . TYR A 1 267 ? -11.922 9.773 -5.766 1 95.62 267 TYR A C 1
ATOM 2112 O O . TYR A 1 267 ? -12.312 8.852 -5.043 1 95.62 267 TYR A O 1
ATOM 2120 N N . GLY A 1 268 ? -11.102 9.609 -6.754 1 95.44 268 GLY A N 1
ATOM 2121 C CA . GLY A 1 268 ? -10.625 8.273 -7.059 1 95.44 268 GLY A CA 1
ATOM 2122 C C . GLY A 1 268 ? -9.805 7.66 -5.934 1 95.44 268 GLY A C 1
ATOM 2123 O O . GLY A 1 268 ? -9.922 6.465 -5.66 1 95.44 268 GLY A O 1
ATOM 2124 N N . ILE A 1 269 ? -9.039 8.469 -5.289 1 96.75 269 ILE A N 1
ATOM 2125 C CA . ILE A 1 269 ? -8.188 8.031 -4.188 1 96.75 269 ILE A CA 1
ATOM 2126 C C . ILE A 1 269 ? -9.055 7.555 -3.025 1 96.75 269 ILE A C 1
ATOM 2128 O O . ILE A 1 269 ? -8.789 6.504 -2.438 1 96.75 269 ILE A O 1
ATOM 2132 N N . LEU A 1 270 ? -10.07 8.297 -2.75 1 98.31 270 LEU A N 1
ATOM 2133 C CA . LEU A 1 270 ? -10.93 7.961 -1.62 1 98.31 270 LEU A CA 1
ATOM 2134 C C . LEU A 1 270 ? -11.773 6.734 -1.93 1 98.31 270 LEU A C 1
ATOM 2136 O O . LEU A 1 270 ? -12 5.891 -1.057 1 98.31 270 LEU A O 1
ATOM 2140 N N . TYR A 1 271 ? -12.242 6.598 -3.17 1 97.12 271 TYR A N 1
ATOM 2141 C CA . TYR A 1 271 ? -12.945 5.383 -3.553 1 97.12 271 TYR A CA 1
ATOM 2142 C C . TYR A 1 271 ? -12.031 4.164 -3.451 1 97.12 271 TYR A C 1
ATOM 2144 O O . TYR A 1 271 ? -12.445 3.109 -2.965 1 97.12 271 TYR A O 1
ATOM 2152 N N . SER A 1 272 ? -10.828 4.34 -3.949 1 97.69 272 SER A N 1
ATOM 2153 C CA . SER A 1 272 ? -9.859 3.256 -3.838 1 97.69 272 SER A CA 1
ATOM 2154 C C . SER A 1 272 ? -9.727 2.777 -2.396 1 97.69 272 SER A C 1
ATOM 2156 O O . SER A 1 272 ? -9.625 1.576 -2.141 1 97.69 272 SER A O 1
ATOM 2158 N N . LEU A 1 273 ? -9.727 3.699 -1.482 1 98 273 LEU A N 1
ATOM 2159 C CA . LEU A 1 273 ? -9.594 3.377 -0.066 1 98 273 LEU A CA 1
ATOM 2160 C C . LEU A 1 273 ? -10.867 2.748 0.474 1 98 273 LEU A C 1
ATOM 2162 O O . LEU A 1 273 ? -10.82 1.743 1.186 1 98 273 LEU A O 1
ATOM 2166 N N . GLN A 1 274 ? -12 3.238 0.108 1 97.81 274 GLN A N 1
ATOM 2167 C CA . GLN A 1 274 ? -13.273 2.832 0.694 1 97.81 274 GLN A CA 1
ATOM 2168 C C . GLN A 1 274 ? -13.758 1.519 0.093 1 97.81 274 GLN A C 1
ATOM 2170 O O . GLN A 1 274 ? -14.445 0.742 0.76 1 97.81 274 GLN A O 1
ATOM 2175 N N . ASP A 1 275 ? -13.406 1.192 -1.096 1 95.44 275 ASP A N 1
ATOM 2176 C CA . ASP A 1 275 ? -14.008 0.093 -1.849 1 95.44 275 ASP A CA 1
ATOM 2177 C C . ASP A 1 275 ? -13.68 -1.253 -1.202 1 95.44 275 ASP A C 1
ATOM 2179 O O . ASP A 1 275 ? -14.383 -2.242 -1.437 1 95.44 275 ASP A O 1
ATOM 2183 N N . ILE A 1 276 ? -12.703 -1.3 -0.406 1 95.12 276 ILE A N 1
ATOM 2184 C CA . ILE A 1 276 ? -12.359 -2.58 0.2 1 95.12 276 ILE A CA 1
ATOM 2185 C C . ILE A 1 276 ? -13.211 -2.814 1.443 1 95.12 276 ILE A C 1
ATOM 2187 O O . ILE A 1 276 ? -13.188 -3.9 2.027 1 95.12 276 ILE A O 1
ATOM 2191 N N . SER A 1 277 ? -13.945 -1.79 1.852 1 94.88 277 SER A N 1
ATOM 2192 C CA . SER A 1 277 ? -14.68 -1.834 3.111 1 94.88 277 SER A CA 1
ATOM 2193 C C . SER A 1 277 ? -15.648 -3.016 3.146 1 94.88 277 SER A C 1
ATOM 2195 O O . SER A 1 277 ? -15.727 -3.727 4.152 1 94.88 277 SER A O 1
ATOM 2197 N N . ASP A 1 278 ? -16.359 -3.244 2.109 1 86.81 278 ASP A N 1
ATOM 2198 C CA . ASP A 1 278 ? -17.391 -4.285 2.102 1 86.81 278 ASP A CA 1
ATOM 2199 C C . ASP A 1 278 ? -16.75 -5.672 1.993 1 86.81 278 ASP A C 1
ATOM 2201 O O . ASP A 1 278 ? -17.453 -6.684 2.094 1 86.81 278 ASP A O 1
ATOM 2205 N N . HIS A 1 279 ? -15.531 -5.727 1.913 1 86.06 279 HIS A N 1
ATOM 2206 C CA . HIS A 1 279 ? -14.867 -7.004 1.674 1 86.06 279 HIS A CA 1
ATOM 2207 C C . HIS A 1 279 ? -13.844 -7.309 2.768 1 86.06 279 HIS A C 1
ATOM 2209 O O . HIS A 1 279 ? -12.906 -8.07 2.549 1 86.06 279 HIS A O 1
ATOM 2215 N N . MET A 1 280 ? -14.094 -6.641 3.854 1 92.25 280 MET A N 1
ATOM 2216 C CA . MET A 1 280 ? -13.32 -6.941 5.051 1 92.25 280 MET A CA 1
ATOM 2217 C C . MET A 1 280 ? -13.602 -8.359 5.539 1 92.25 280 MET A C 1
ATOM 2219 O O . MET A 1 280 ? -14.727 -8.844 5.438 1 92.25 280 MET A O 1
ATOM 2223 N N . PRO A 1 281 ? -12.57 -9.023 5.988 1 90.38 281 PRO A N 1
ATOM 2224 C CA . PRO A 1 281 ? -12.82 -10.367 6.504 1 90.38 281 PRO A CA 1
ATOM 2225 C C . PRO A 1 281 ? -13.648 -10.367 7.789 1 90.38 281 PRO A C 1
ATOM 2227 O O . PRO A 1 281 ? -13.531 -9.445 8.602 1 90.38 281 PRO A O 1
ATOM 2230 N N . CYS A 1 282 ? -14.469 -11.398 7.855 1 89.31 282 CYS A N 1
ATOM 2231 C CA . CYS A 1 282 ? -15.156 -11.641 9.117 1 89.31 282 CYS A CA 1
ATOM 2232 C C . CYS A 1 282 ? -14.242 -12.336 10.117 1 89.31 282 CYS A C 1
ATOM 2234 O O . CYS A 1 282 ? -13.664 -13.375 9.812 1 89.31 282 CYS A O 1
ATOM 2236 N N . HIS A 1 283 ? -14.109 -11.734 11.234 1 88.75 283 HIS A N 1
ATOM 2237 C CA . HIS A 1 283 ? -13.445 -12.43 12.328 1 88.75 283 HIS A CA 1
ATOM 2238 C C . HIS A 1 283 ? -14.398 -13.406 13.016 1 88.75 283 HIS A C 1
ATOM 2240 O O . HIS A 1 283 ? -15.461 -13 13.508 1 88.75 283 HIS A O 1
ATOM 2246 N N . LYS A 1 284 ? -14.047 -14.68 12.898 1 84.81 284 LYS A N 1
ATOM 2247 C CA . LYS A 1 284 ? -14.969 -15.734 13.328 1 84.81 284 LYS A CA 1
ATOM 2248 C C . LYS A 1 284 ? -14.523 -16.344 14.648 1 84.81 284 LYS A C 1
ATOM 2250 O O . LYS A 1 284 ? -13.344 -16.281 15 1 84.81 284 LYS A O 1
ATOM 2255 N N . TYR A 1 285 ? -15.711 -16.625 15.375 1 75.62 285 TYR A N 1
ATOM 2256 C CA . TYR A 1 285 ? -15.438 -17.438 16.547 1 75.62 285 TYR A CA 1
ATOM 2257 C C . TYR A 1 285 ? -15.258 -18.906 16.172 1 75.62 285 TYR A C 1
ATOM 2259 O O . TYR A 1 285 ? -15.891 -19.391 15.234 1 75.62 285 TYR A O 1
ATOM 2267 N N . ASP A 1 286 ? -14.172 -19.547 16.438 1 64.62 286 ASP A N 1
ATOM 2268 C CA . ASP A 1 286 ? -13.812 -20.906 16.078 1 64.62 286 ASP A CA 1
ATOM 2269 C C . ASP A 1 286 ? -15.023 -21.828 16.125 1 64.62 286 ASP A C 1
ATOM 2271 O O . ASP A 1 286 ? -15.25 -22.609 15.195 1 64.62 286 ASP A O 1
ATOM 2275 N N . SER A 1 287 ? -15.945 -21.938 17.078 1 67.19 287 SER A N 1
ATOM 2276 C CA . SER A 1 287 ? -16.859 -23.062 17.234 1 67.19 287 SER A CA 1
ATOM 2277 C C . SER A 1 287 ? -18.078 -22.906 16.312 1 67.19 287 SER A C 1
ATOM 2279 O O . SER A 1 287 ? -18.578 -23.906 15.781 1 67.19 287 SER A O 1
ATOM 2281 N N . ASN A 1 288 ? -18.531 -21.75 16 1 71.44 288 ASN A N 1
ATOM 2282 C CA . ASN A 1 288 ? -19.781 -21.641 15.266 1 71.44 288 ASN A CA 1
ATOM 2283 C C . ASN A 1 288 ? -19.609 -20.875 13.961 1 71.44 288 ASN A C 1
ATOM 2285 O O . ASN A 1 288 ? -20.578 -20.578 13.258 1 71.44 288 ASN A O 1
ATOM 2289 N N . ASP A 1 289 ? -18.344 -20.531 13.562 1 74.44 289 ASP A N 1
ATOM 2290 C CA . ASP A 1 289 ? -17.984 -19.859 12.32 1 74.44 289 ASP A CA 1
ATOM 2291 C C . ASP A 1 289 ? -18.797 -18.578 12.125 1 74.44 289 ASP A C 1
ATOM 2293 O O . ASP A 1 289 ? -19.141 -18.219 11 1 74.44 289 ASP A O 1
ATOM 2297 N N . LYS A 1 290 ? -19.312 -18.094 13.359 1 82.81 290 LYS A N 1
ATOM 2298 C CA . LYS A 1 290 ? -20.078 -16.844 13.305 1 82.81 290 LYS A CA 1
ATOM 2299 C C . LYS A 1 290 ? -19.141 -15.641 13.25 1 82.81 290 LYS A C 1
ATOM 2301 O O . LYS A 1 290 ? -18.141 -15.594 13.953 1 82.81 290 LYS A O 1
ATOM 2306 N N . CYS A 1 291 ? -19.516 -14.727 12.312 1 85.88 291 CYS A N 1
ATOM 2307 C CA . CYS A 1 291 ? -18.781 -13.469 12.227 1 85.88 291 CYS A CA 1
ATOM 2308 C C . CYS A 1 291 ? -18.969 -12.641 13.492 1 85.88 291 CYS A C 1
ATOM 2310 O O . CYS A 1 291 ? -20.078 -12.227 13.805 1 85.88 291 CYS A O 1
ATOM 2312 N N . VAL A 1 292 ? -17.953 -12.367 14.227 1 84.81 292 VAL A N 1
ATOM 2313 C CA . VAL A 1 292 ? -18 -11.625 15.484 1 84.81 292 VAL A CA 1
ATOM 2314 C C . VAL A 1 292 ? -17.766 -10.141 15.227 1 84.81 292 VAL A C 1
ATOM 2316 O O . VAL A 1 292 ? -18.422 -9.289 15.836 1 84.81 292 VAL A O 1
ATOM 2319 N N . LYS A 1 293 ? -16.812 -9.883 14.461 1 90.88 293 LYS A N 1
ATOM 2320 C CA . LYS A 1 293 ? -16.5 -8.492 14.164 1 90.88 293 LYS A CA 1
ATOM 2321 C C . LYS A 1 293 ? -15.961 -8.336 12.742 1 90.88 293 LYS A C 1
ATOM 2323 O O . LYS A 1 293 ? -15.367 -9.266 12.188 1 90.88 293 LYS A O 1
ATOM 2328 N N . LYS A 1 294 ? -16.234 -7.254 12.18 1 94.19 294 LYS A N 1
ATOM 2329 C CA . LYS A 1 294 ? -15.789 -6.875 10.836 1 94.19 294 LYS A CA 1
ATOM 2330 C C . LYS A 1 294 ? -15.422 -5.395 10.781 1 94.19 294 LYS A C 1
ATOM 2332 O O . LYS A 1 294 ? -16.109 -4.555 11.367 1 94.19 294 LYS A O 1
ATOM 2337 N N . GLY A 1 295 ? -14.281 -5.113 10.203 1 96.94 295 GLY A N 1
ATOM 2338 C CA . GLY A 1 295 ? -13.891 -3.723 10.055 1 96.94 295 GLY A CA 1
ATOM 2339 C C . GLY A 1 295 ? -14.656 -2.994 8.969 1 96.94 295 GLY A C 1
ATOM 2340 O O . GLY A 1 295 ? -15.438 -3.607 8.242 1 96.94 295 GLY A O 1
ATOM 2341 N N . SER A 1 296 ? -14.445 -1.717 8.891 1 98.31 296 SER A N 1
ATOM 2342 C CA . SER A 1 296 ? -15.078 -0.896 7.863 1 98.31 296 SER A CA 1
ATOM 2343 C C . SER A 1 296 ? -14.281 0.377 7.605 1 98.31 296 SER A C 1
ATOM 2345 O O . SER A 1 296 ? -13.484 0.8 8.445 1 98.31 296 SER A O 1
ATOM 2347 N N . ILE A 1 297 ? -14.445 0.899 6.43 1 98.75 297 ILE A N 1
ATOM 2348 C CA . ILE A 1 297 ? -13.93 2.209 6.047 1 98.75 297 ILE A CA 1
ATOM 2349 C C . ILE A 1 297 ? -15.055 3.049 5.445 1 98.75 297 ILE A C 1
ATOM 2351 O O . ILE A 1 297 ? -15.578 2.723 4.379 1 98.75 297 ILE A O 1
ATOM 2355 N N . GLU A 1 298 ? -15.438 4.035 6.137 1 98.75 298 GLU A N 1
ATOM 2356 C CA . GLU A 1 298 ? -16.453 4.98 5.68 1 98.75 298 GLU A CA 1
ATOM 2357 C C . GLU A 1 298 ? -15.867 6.383 5.516 1 98.75 298 GLU A C 1
ATOM 2359 O O . GLU A 1 298 ? -15.281 6.926 6.449 1 98.75 298 GLU A O 1
ATOM 2364 N N . ILE A 1 299 ? -16.047 6.934 4.344 1 98.81 299 ILE A N 1
ATOM 2365 C CA . ILE A 1 299 ? -15.477 8.242 4.066 1 98.81 299 ILE A CA 1
ATOM 2366 C C . ILE A 1 299 ? -16.578 9.234 3.738 1 98.81 299 ILE A C 1
ATOM 2368 O O . ILE A 1 299 ? -17.531 8.906 3.012 1 98.81 299 ILE A O 1
ATOM 2372 N N . ARG A 1 300 ? -16.531 10.391 4.344 1 98.75 300 ARG A N 1
ATOM 2373 C CA . ARG A 1 300 ? -17.422 11.508 4.039 1 98.75 300 ARG A CA 1
ATOM 2374 C C . ARG A 1 300 ? -16.625 12.773 3.738 1 98.75 300 ARG A C 1
ATOM 2376 O O . ARG A 1 300 ? -15.562 13 4.316 1 98.75 300 ARG A O 1
ATOM 2383 N N . PHE A 1 301 ? -17.188 13.555 2.852 1 98.5 301 PHE A N 1
ATOM 2384 C CA . PHE A 1 301 ? -16.703 14.922 2.715 1 98.5 301 PHE A CA 1
ATOM 2385 C C . PHE A 1 301 ? -17.344 15.828 3.764 1 98.5 301 PHE A C 1
ATOM 2387 O O . PHE A 1 301 ? -18.5 15.617 4.145 1 98.5 301 PHE A O 1
ATOM 2394 N N . VAL A 1 302 ? -16.609 16.766 4.215 1 98.44 302 VAL A N 1
ATOM 2395 C CA . VAL A 1 302 ? -17.156 17.812 5.086 1 98.44 302 VAL A CA 1
ATOM 2396 C C . VAL A 1 302 ? -17.047 19.172 4.391 1 98.44 302 VAL A C 1
ATOM 2398 O O . VAL A 1 302 ? -15.977 19.547 3.912 1 98.44 302 VAL A O 1
ATOM 2401 N N . GLN A 1 303 ? -18.125 19.812 4.312 1 96.38 303 GLN A N 1
ATOM 2402 C CA . GLN A 1 303 ? -18.219 21.109 3.646 1 96.38 303 GLN A CA 1
ATOM 2403 C C . GLN A 1 303 ? -18.641 22.203 4.621 1 96.38 303 GLN A C 1
ATOM 2405 O O . GLN A 1 303 ? -19.734 22.141 5.191 1 96.38 303 GLN A O 1
ATOM 2410 N N . VAL A 1 304 ? -17.781 23.203 4.777 1 94.75 304 VAL A N 1
ATOM 2411 C CA . VAL A 1 304 ? -18.141 24.359 5.578 1 94.75 304 VAL A CA 1
ATOM 2412 C C . VAL A 1 304 ? -19.094 25.266 4.793 1 94.75 304 VAL A C 1
ATOM 2414 O O . VAL A 1 304 ? -18.797 25.672 3.674 1 94.75 304 VAL A O 1
ATOM 2417 N N . PRO A 1 305 ? -20.234 25.531 5.352 1 91.38 305 PRO A N 1
ATOM 2418 C CA . PRO A 1 305 ? -21.25 26.281 4.602 1 91.38 305 PRO A CA 1
ATOM 2419 C C . PRO A 1 305 ? -20.797 27.688 4.215 1 91.38 305 PRO A C 1
ATOM 2421 O O . PRO A 1 305 ? -20.062 28.328 4.973 1 91.38 305 PRO A O 1
ATOM 2424 N N . ASP A 1 306 ? -21.406 28.094 3.09 1 85.25 306 ASP A N 1
ATOM 2425 C CA . ASP A 1 306 ? -21.156 29.453 2.625 1 85.25 306 ASP A CA 1
ATOM 2426 C C . ASP A 1 306 ? -21.828 30.484 3.527 1 85.25 306 ASP A C 1
ATOM 2428 O O . ASP A 1 306 ? -22.906 30.234 4.066 1 85.25 306 ASP A O 1
ATOM 2432 N N . MET A 1 307 ? -21.188 31.672 3.867 1 75.25 307 MET A N 1
ATOM 2433 C CA . MET A 1 307 ? -21.766 32.719 4.73 1 75.25 307 MET A CA 1
ATOM 2434 C C . MET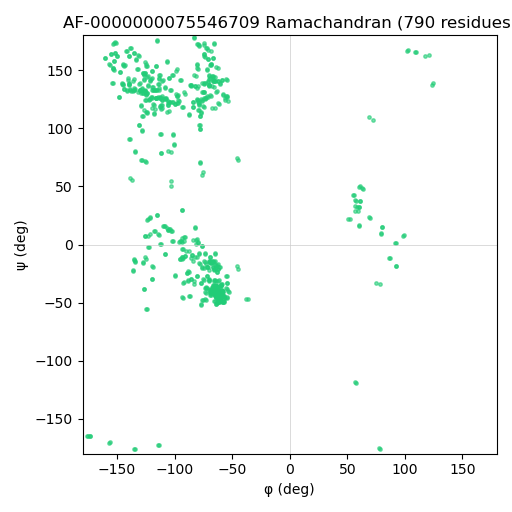 A 1 307 ? -22.719 33.625 3.947 1 75.25 307 MET A C 1
ATOM 2436 O O . MET A 1 307 ? -23.469 34.406 4.535 1 75.25 307 MET A O 1
ATOM 2440 N N . GLY A 1 308 ? -22.969 33.469 2.709 1 66.5 308 GLY A N 1
ATOM 2441 C CA . GLY A 1 308 ? -23.953 34.188 1.933 1 66.5 308 GLY A CA 1
ATOM 2442 C C . GLY A 1 308 ? -23.484 35.594 1.543 1 66.5 308 GLY A C 1
ATOM 2443 O O . GLY A 1 308 ? -24.172 36.281 0.806 1 66.5 308 GLY A O 1
ATOM 2444 N N . TYR A 1 309 ? -22.703 36.281 2.375 1 56.84 309 TYR A N 1
ATOM 2445 C CA . TYR A 1 309 ? -22.438 37.688 2.105 1 56.84 309 TYR A CA 1
ATOM 2446 C C . TYR A 1 309 ? -21.047 37.875 1.531 1 56.84 309 TYR A C 1
ATOM 2448 O O . TYR A 1 309 ? -20.344 38.844 1.862 1 56.84 309 TYR A O 1
ATOM 2456 N N . GLY A 1 310 ? -20.609 37.219 0.558 1 62.72 310 GLY A N 1
ATOM 2457 C CA . GLY A 1 310 ? -19.391 37.5 -0.192 1 62.72 310 GLY A CA 1
ATOM 2458 C C . GLY A 1 310 ? -18.391 36.375 -0.173 1 62.72 310 GLY A C 1
ATOM 2459 O O . GLY A 1 310 ? -18.484 35.469 0.648 1 62.72 310 GLY A O 1
ATOM 2460 N N . LYS A 1 311 ? -17.375 36.531 -1.239 1 78.88 311 LYS A N 1
ATOM 2461 C CA . LYS A 1 311 ? -16.484 35.375 -1.412 1 78.88 311 LYS A CA 1
ATOM 2462 C C . LYS A 1 311 ? -15.094 35.688 -0.848 1 78.88 311 LYS A C 1
ATOM 2464 O O . LYS A 1 311 ? -14.367 36.5 -1.388 1 78.88 311 LYS A O 1
ATOM 2469 N N . ILE A 1 312 ? -14.805 35.594 0.59 1 89.19 312 ILE A N 1
ATOM 2470 C CA . ILE A 1 312 ? -13.461 35.594 1.151 1 89.19 312 ILE A CA 1
ATOM 2471 C C . ILE A 1 312 ? -12.617 34.5 0.495 1 89.19 312 ILE A C 1
ATOM 2473 O O . ILE A 1 312 ? -13.023 33.344 0.464 1 89.19 312 ILE A O 1
ATOM 2477 N N . PRO A 1 313 ? -11.531 34.969 -0.048 1 91.19 313 PRO A N 1
ATOM 2478 C CA . PRO A 1 313 ? -10.719 33.969 -0.716 1 91.19 313 PRO A CA 1
ATOM 2479 C C . PRO A 1 313 ? -10.141 32.938 0.258 1 91.19 313 PRO A C 1
ATOM 2481 O O . PRO A 1 313 ? -9.758 33.281 1.377 1 91.19 313 PRO A O 1
ATOM 2484 N N . TYR A 1 314 ? -10.125 31.688 -0.182 1 91.44 314 TYR A N 1
ATOM 2485 C CA . TYR A 1 314 ? -9.492 30.594 0.546 1 91.44 314 TYR A CA 1
ATOM 2486 C C . TYR A 1 314 ? -10.062 30.469 1.95 1 91.44 314 TYR A C 1
ATOM 2488 O O . TYR A 1 314 ? -9.32 30.344 2.926 1 91.44 314 TYR A O 1
ATOM 2496 N N . ALA A 1 315 ? -11.328 30.672 2.055 1 92.5 315 ALA A N 1
ATOM 2497 C CA . ALA A 1 315 ? -12.062 30.531 3.312 1 92.5 315 ALA A CA 1
ATOM 2498 C C . ALA A 1 315 ? -13.078 29.391 3.23 1 92.5 315 ALA A C 1
ATOM 2500 O O . ALA A 1 315 ? -13.133 28.672 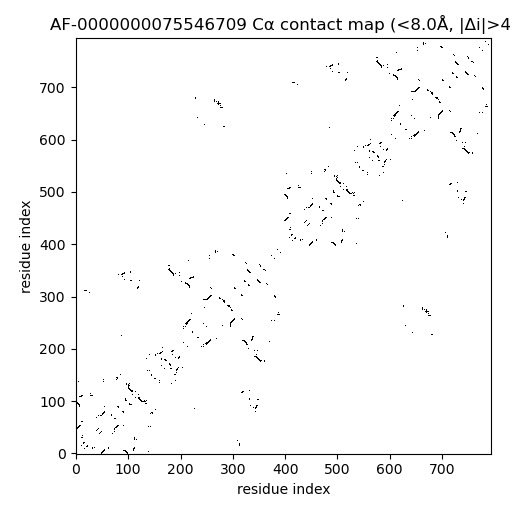2.23 1 92.5 315 ALA A O 1
ATOM 2501 N N . ARG A 1 316 ? -13.75 29.094 4.336 1 93.75 316 ARG A N 1
ATOM 2502 C CA . ARG A 1 316 ? -14.844 28.141 4.441 1 93.75 316 ARG A CA 1
ATOM 2503 C C . ARG A 1 316 ? -14.359 26.734 4.109 1 93.75 316 ARG A C 1
ATOM 2505 O O . ARG A 1 316 ? -14.977 26.031 3.293 1 93.75 316 ARG A O 1
ATOM 2512 N N . VAL A 1 317 ? -13.297 26.359 4.676 1 95.94 317 VAL A N 1
ATOM 2513 C CA . VAL A 1 317 ? -12.727 25.047 4.465 1 95.94 317 VAL A CA 1
ATOM 2514 C C . VAL A 1 317 ? -12.5 24.359 5.812 1 95.94 317 VAL A C 1
ATOM 2516 O O . VAL A 1 317 ? -12.328 25.016 6.836 1 95.94 317 VAL A O 1
ATOM 2519 N N . TYR A 1 318 ? -12.75 23.109 5.793 1 97.94 318 TYR A N 1
ATOM 2520 C CA . TYR A 1 318 ? -12.414 22.25 6.926 1 97.94 318 TYR A CA 1
ATOM 2521 C C . TYR A 1 318 ? -10.93 21.922 6.93 1 97.94 318 TYR A C 1
ATOM 2523 O O . TYR A 1 318 ? -10.484 21.031 6.191 1 97.94 318 TYR A O 1
ATOM 2531 N N . HIS A 1 319 ? -10.102 22.562 7.785 1 98.12 319 HIS A N 1
ATOM 2532 C CA . HIS A 1 319 ? -8.641 22.516 7.711 1 98.12 319 HIS A CA 1
ATOM 2533 C C . HIS A 1 319 ? -8.047 21.828 8.938 1 98.12 319 HIS A C 1
ATOM 2535 O O . HIS A 1 319 ? -6.887 22.062 9.281 1 98.12 319 HIS A O 1
ATOM 2541 N N . ASN A 1 320 ? -8.82 20.938 9.594 1 98 320 ASN A N 1
ATOM 2542 C CA . ASN A 1 320 ? -8.312 20.109 10.688 1 98 320 ASN A CA 1
ATOM 2543 C C . ASN A 1 320 ? -7.316 19.078 10.18 1 98 320 ASN A C 1
ATOM 2545 O O . ASN A 1 320 ? -7.34 18.703 9.008 1 98 320 ASN A O 1
ATOM 2549 N N . LYS A 1 321 ? -6.418 18.656 11.07 1 98.56 321 LYS A N 1
ATOM 2550 C CA . LYS A 1 321 ? -5.484 17.562 10.852 1 98.56 321 LYS A CA 1
ATOM 2551 C C . LYS A 1 321 ? -5.352 16.688 12.102 1 98.56 321 LYS A C 1
ATOM 2553 O O . LYS A 1 321 ? -4.477 16.938 12.945 1 98.56 321 LYS A O 1
ATOM 2558 N N . TYR A 1 322 ? -6.18 15.672 12.18 1 98.88 322 TYR A N 1
ATOM 2559 C CA . TYR A 1 322 ? -6.086 14.852 13.375 1 98.88 322 TYR A CA 1
ATOM 2560 C C . TYR A 1 322 ? -6.727 13.484 13.156 1 98.88 322 TYR A C 1
ATOM 2562 O O . TYR A 1 322 ? -7.465 13.289 12.188 1 98.88 322 TYR A O 1
ATOM 2570 N N . PHE A 1 323 ? -6.367 12.609 13.953 1 98.94 323 PHE A N 1
ATOM 2571 C CA . PHE A 1 323 ? -7.145 11.383 14.117 1 98.94 323 PHE A CA 1
ATOM 2572 C C . PHE A 1 323 ? -7.211 10.977 15.586 1 98.94 323 PHE A C 1
ATOM 2574 O O . PHE A 1 323 ? -6.453 11.492 16.422 1 98.94 323 PHE A O 1
ATOM 2581 N N . VAL A 1 324 ? -8.156 10.125 15.914 1 98.88 324 VAL A N 1
ATOM 2582 C CA . VAL A 1 324 ? -8.344 9.648 17.281 1 98.88 324 VAL A CA 1
ATOM 2583 C C . VAL A 1 324 ? -8.805 8.195 17.25 1 98.88 324 VAL A C 1
ATOM 2585 O O . VAL A 1 324 ? -9.523 7.773 16.344 1 98.88 324 VAL A O 1
ATOM 2588 N N . THR A 1 325 ? -8.281 7.426 18.094 1 98.44 325 THR A N 1
ATOM 2589 C CA . THR A 1 325 ? -8.703 6.059 18.391 1 98.44 325 THR A CA 1
ATOM 2590 C C . THR A 1 325 ? -9.25 5.957 19.812 1 98.44 325 THR A C 1
ATOM 2592 O O . THR A 1 325 ? -9.414 6.969 20.484 1 98.44 325 THR A O 1
ATOM 2595 N N . GLU A 1 326 ? -9.523 4.746 20.266 1 96.88 326 GLU A N 1
ATOM 2596 C CA . GLU A 1 326 ? -10.023 4.559 21.625 1 96.88 326 GLU A CA 1
ATOM 2597 C C . GLU A 1 326 ? -8.953 4.875 22.656 1 96.88 326 GLU A C 1
ATOM 2599 O O . GLU A 1 326 ? -9.266 5.094 23.828 1 96.88 326 GLU A O 1
ATOM 2604 N N . SER A 1 327 ? -7.715 5.035 22.156 1 95.5 327 SER A N 1
ATOM 2605 C CA . SER A 1 327 ? -6.66 5.172 23.172 1 95.5 327 SER A CA 1
ATOM 2606 C C . SER A 1 327 ? -5.699 6.301 22.812 1 95.5 327 SER A C 1
ATOM 2608 O O . SER A 1 327 ? -4.902 6.727 23.641 1 95.5 327 SER A O 1
ATOM 2610 N N . THR A 1 328 ? -5.785 6.801 21.562 1 97.5 328 THR A N 1
ATOM 2611 C CA . THR A 1 328 ? -4.77 7.746 21.125 1 97.5 328 THR A CA 1
ATOM 2612 C C . THR A 1 328 ? -5.398 8.883 20.312 1 97.5 328 THR A C 1
ATOM 2614 O O . THR A 1 328 ? -6.297 8.648 19.5 1 97.5 328 THR A O 1
ATOM 2617 N N . ALA A 1 329 ? -4.949 10.086 20.578 1 98.56 329 ALA A N 1
ATOM 2618 C CA . ALA A 1 329 ? -5.273 11.219 19.703 1 98.56 329 ALA A CA 1
ATOM 2619 C C . ALA A 1 329 ? -4.012 11.805 19.078 1 98.56 329 ALA A C 1
ATOM 2621 O O . ALA A 1 329 ? -2.979 11.922 19.75 1 98.56 329 ALA A O 1
ATOM 2622 N N . TYR A 1 330 ? -4.051 12.031 17.844 1 98.88 330 TYR A N 1
ATOM 2623 C CA . TYR A 1 330 ? -3.039 12.781 17.094 1 98.88 330 TYR A CA 1
ATOM 2624 C C . TYR A 1 330 ? -3.604 14.094 16.578 1 98.88 330 TYR A C 1
ATOM 2626 O O . TYR A 1 330 ? -4.656 14.125 15.945 1 98.88 330 TYR A O 1
ATOM 2634 N N . ILE A 1 331 ? -2.984 15.195 16.844 1 98.75 331 ILE A N 1
ATOM 2635 C CA . ILE A 1 331 ? -3.287 16.516 16.297 1 98.75 331 ILE A CA 1
ATOM 2636 C C . ILE A 1 331 ? -2.033 17.109 15.664 1 98.75 331 ILE A C 1
ATOM 2638 O O . ILE A 1 331 ? -0.99 17.219 16.312 1 98.75 331 ILE A O 1
ATOM 2642 N N . GLY A 1 332 ? -2.139 17.469 14.391 1 98.12 332 GLY A N 1
ATOM 2643 C CA . GLY A 1 332 ? -0.94 17.922 13.703 1 98.12 332 GLY A CA 1
ATOM 2644 C C . GLY A 1 332 ? -1.161 19.188 12.891 1 98.12 332 GLY A C 1
ATOM 2645 O O . GLY A 1 332 ? -2.221 19.812 12.977 1 98.12 332 GLY A O 1
ATOM 2646 N N . THR A 1 333 ? -0.075 19.562 12.172 1 97.94 333 THR A N 1
ATOM 2647 C CA . THR A 1 333 ? -0.077 20.812 11.414 1 97.94 333 THR A CA 1
ATOM 2648 C C . THR A 1 333 ? -0.143 20.531 9.914 1 97.94 333 THR A C 1
ATOM 2650 O O . THR A 1 333 ? -0.396 21.438 9.125 1 97.94 333 THR A O 1
ATOM 2653 N N . SER A 1 334 ? -0.01 19.266 9.57 1 96.81 334 SER A N 1
ATOM 2654 C CA . SER A 1 334 ? 0.227 18.969 8.164 1 96.81 334 SER A CA 1
ATOM 2655 C C . SER A 1 334 ? -0.958 18.234 7.543 1 96.81 334 SER A C 1
ATOM 2657 O O . SER A 1 334 ? -1.638 17.453 8.219 1 96.81 334 SER A O 1
ATOM 2659 N N . ASN A 1 335 ? -1.212 18.531 6.234 1 97.88 335 ASN A N 1
ATOM 2660 C CA . ASN A 1 335 ? -2.041 17.625 5.445 1 97.88 335 ASN A CA 1
ATOM 2661 C C . ASN A 1 335 ? -1.367 16.266 5.258 1 97.88 335 ASN A C 1
ATOM 2663 O O . ASN A 1 335 ? -0.266 16.047 5.762 1 97.88 335 ASN A O 1
ATOM 2667 N N . TRP A 1 336 ? -2.119 15.375 4.688 1 98.62 336 TRP A N 1
ATOM 2668 C CA . TRP A 1 336 ? -1.607 14.016 4.66 1 98.62 336 TRP A CA 1
ATOM 2669 C C . TRP A 1 336 ? -1.272 13.586 3.234 1 98.62 336 TRP A C 1
ATOM 2671 O O . TRP A 1 336 ? -2.035 12.844 2.607 1 98.62 336 TRP A O 1
ATOM 2681 N N . SER A 1 337 ? -0.2 13.992 2.725 1 97.38 337 SER A N 1
ATOM 2682 C CA . SER A 1 337 ? 0.552 13.508 1.572 1 97.38 337 SER A CA 1
ATOM 2683 C C . SER A 1 337 ? 2.037 13.383 1.894 1 97.38 337 SER A C 1
ATOM 2685 O O . SER A 1 337 ? 2.521 13.984 2.855 1 97.38 337 SER A O 1
ATOM 2687 N N . SER A 1 338 ? 2.721 12.609 1.14 1 96.25 338 SER A N 1
ATOM 2688 C CA . SER A 1 338 ? 4.09 12.266 1.502 1 96.25 338 SER A CA 1
ATOM 2689 C C . SER A 1 338 ? 4.984 13.5 1.523 1 96.25 338 SER A C 1
ATOM 2691 O O . SER A 1 338 ? 5.977 13.547 2.256 1 96.25 338 SER A O 1
ATOM 2693 N N . ASP A 1 339 ? 4.648 14.531 0.831 1 97.25 339 ASP A N 1
ATOM 2694 C CA . ASP A 1 339 ? 5.418 15.766 0.801 1 97.25 339 ASP A CA 1
ATOM 2695 C C . ASP A 1 339 ? 5.531 16.375 2.197 1 97.25 339 ASP A C 1
ATOM 2697 O O . ASP A 1 339 ? 6.57 16.938 2.553 1 97.25 339 ASP A O 1
ATOM 2701 N N . TYR A 1 340 ? 4.488 16.188 2.924 1 97.81 340 TYR A N 1
ATOM 2702 C CA . TYR A 1 340 ? 4.406 16.859 4.223 1 97.81 340 TYR A CA 1
ATOM 2703 C C . TYR A 1 340 ? 5.297 16.156 5.246 1 97.81 340 TYR A C 1
ATOM 2705 O O . TYR A 1 340 ? 5.668 16.75 6.258 1 97.81 340 TYR A O 1
ATOM 2713 N N . TRP A 1 341 ? 5.645 14.961 5 1 98.19 341 TRP A N 1
ATOM 2714 C CA . TRP A 1 341 ? 6.508 14.234 5.926 1 98.19 341 TRP A CA 1
ATOM 2715 C C . TRP A 1 341 ? 7.953 14.234 5.441 1 98.19 341 TRP A C 1
ATOM 2717 O O . TRP A 1 341 ? 8.883 14.273 6.246 1 98.19 341 TRP A O 1
ATOM 2727 N N . ALA A 1 342 ? 8.109 14.336 4.145 1 97.75 342 ALA A N 1
ATOM 2728 C CA . ALA A 1 342 ? 9.43 14.141 3.559 1 97.75 342 ALA A CA 1
ATOM 2729 C C . ALA A 1 342 ? 10.172 15.469 3.432 1 97.75 342 ALA A C 1
ATOM 2731 O O . ALA A 1 342 ? 11.398 15.516 3.545 1 97.75 342 ALA A O 1
ATOM 2732 N N . TYR A 1 343 ? 9.375 16.578 3.189 1 97.31 343 TYR A N 1
ATOM 2733 C CA . TYR A 1 343 ? 10.07 17.797 2.756 1 97.31 343 TYR A CA 1
ATOM 2734 C C . TYR A 1 343 ? 9.562 19.016 3.512 1 97.31 343 TYR A C 1
ATOM 2736 O O . TYR A 1 343 ? 10.188 20.078 3.479 1 97.31 343 TYR A O 1
ATOM 2744 N N . THR A 1 344 ? 8.453 18.875 4.18 1 97.62 344 THR A N 1
ATOM 2745 C CA . THR A 1 344 ? 7.797 20.016 4.812 1 97.62 344 THR A CA 1
ATOM 2746 C C . THR A 1 344 ? 7.887 19.922 6.332 1 97.62 344 THR A C 1
ATOM 2748 O O . THR A 1 344 ? 7.77 18.828 6.898 1 97.62 344 THR A O 1
ATOM 2751 N N . ALA A 1 345 ? 8.102 21.047 6.93 1 98.06 345 ALA A N 1
ATOM 2752 C CA . ALA A 1 345 ? 8.125 21.047 8.391 1 98.06 345 ALA A CA 1
ATOM 2753 C C . ALA A 1 345 ? 6.723 20.906 8.969 1 98.06 345 ALA A C 1
ATOM 2755 O O . ALA A 1 345 ? 5.812 21.656 8.602 1 98.06 345 ALA A O 1
ATOM 2756 N N . GLY A 1 346 ? 6.551 19.938 9.805 1 98.06 346 GLY A N 1
ATOM 2757 C CA . GLY A 1 346 ? 5.312 19.656 10.516 1 98.06 346 GLY A CA 1
ATOM 2758 C C . GLY A 1 346 ? 5.539 19.172 11.938 1 98.06 346 GLY A C 1
ATOM 2759 O O . GLY A 1 346 ? 6.625 18.672 12.266 1 98.06 346 GLY A O 1
ATOM 2760 N N . ILE A 1 347 ? 4.57 19.391 12.781 1 98.62 347 ILE A N 1
ATOM 2761 C CA . ILE A 1 347 ? 4.57 18.922 14.156 1 98.62 347 ILE A CA 1
ATOM 2762 C C . ILE A 1 347 ? 3.289 18.125 14.438 1 98.62 347 ILE A C 1
ATOM 2764 O O . ILE A 1 347 ? 2.203 18.531 14.008 1 98.62 347 ILE A O 1
ATOM 2768 N N . GLY A 1 348 ? 3.449 16.984 15.023 1 98.75 348 GLY A N 1
ATOM 2769 C CA . GLY A 1 348 ? 2.332 16.234 15.57 1 98.75 348 GLY A CA 1
ATOM 2770 C C . GLY A 1 348 ? 2.375 16.109 17.078 1 98.75 348 GLY A C 1
ATOM 2771 O O . GLY A 1 348 ? 3.445 15.922 17.656 1 98.75 348 GLY A O 1
ATOM 2772 N N . LEU A 1 349 ? 1.244 16.266 17.719 1 98.75 349 LEU A N 1
ATOM 2773 C CA . LEU A 1 349 ? 1.075 16 19.141 1 98.75 349 LEU A CA 1
ATOM 2774 C C . LEU A 1 349 ? 0.299 14.703 19.359 1 98.75 349 LEU A C 1
ATOM 2776 O O . LEU A 1 349 ? -0.833 14.562 18.891 1 98.75 349 LEU A O 1
ATOM 2780 N N . ILE A 1 350 ? 0.928 13.766 20.031 1 98.75 350 ILE A N 1
ATOM 2781 C CA . ILE A 1 350 ? 0.285 12.5 20.375 1 98.75 350 ILE A CA 1
ATOM 2782 C C . ILE A 1 350 ? -0.121 12.5 21.844 1 98.75 350 ILE A C 1
ATOM 2784 O O . ILE A 1 350 ? 0.675 12.859 22.703 1 98.75 350 ILE A O 1
ATOM 2788 N N . ILE A 1 351 ? -1.335 12.094 22.109 1 97.38 351 ILE A N 1
ATOM 2789 C CA . ILE A 1 351 ? -1.893 12.055 23.453 1 97.38 351 ILE A CA 1
ATOM 2790 C C . ILE A 1 351 ? -2.463 10.672 23.75 1 97.38 351 ILE A C 1
ATOM 2792 O O . ILE A 1 351 ? -3.23 10.133 22.953 1 97.38 351 ILE A O 1
ATOM 2796 N N . ARG A 1 352 ? -2.117 10.125 24.844 1 96.12 352 ARG A N 1
ATOM 2797 C CA . ARG A 1 352 ? -2.646 8.875 25.375 1 96.12 352 ARG A CA 1
ATOM 2798 C C . ARG A 1 352 ? -2.873 8.977 26.875 1 96.12 352 ARG A C 1
ATOM 2800 O O . ARG A 1 352 ? -2.484 9.961 27.5 1 96.12 352 ARG A O 1
ATOM 2807 N N . SER A 1 353 ? -3.555 7.98 27.406 1 91.88 353 SER A N 1
ATOM 2808 C CA . SER A 1 353 ? -3.658 7.93 28.859 1 91.88 353 SER A CA 1
ATOM 2809 C C . SER A 1 353 ? -2.344 7.48 29.484 1 91.88 353 SER A C 1
ATOM 2811 O O . SER A 1 353 ? -1.657 6.609 28.953 1 91.88 353 SER A O 1
ATOM 2813 N N . ASP A 1 354 ? -2.029 8.078 30.484 1 88.31 354 ASP A N 1
ATOM 2814 C CA . ASP A 1 354 ? -0.838 7.684 31.234 1 88.31 354 ASP A CA 1
ATOM 2815 C C . ASP A 1 354 ? -1.049 6.344 31.938 1 88.31 354 ASP A C 1
ATOM 2817 O O . ASP A 1 354 ? -0.091 5.605 32.188 1 88.31 354 ASP A O 1
ATOM 2821 N N . ASP A 1 355 ? -2.316 6.152 32.281 1 81.69 355 ASP A N 1
ATOM 2822 C CA . ASP A 1 355 ? -2.754 4.895 32.875 1 81.69 355 ASP A CA 1
ATOM 2823 C C . ASP A 1 355 ? -3.527 4.047 31.859 1 81.69 355 ASP A C 1
ATOM 2825 O O . ASP A 1 355 ? -4.652 4.387 31.484 1 81.69 355 ASP A O 1
ATOM 2829 N N . SER A 1 356 ? -3 2.941 31.5 1 74.56 356 SER A N 1
ATOM 2830 C CA . SER A 1 356 ? -3.588 2.109 30.453 1 74.56 356 SER A CA 1
ATOM 2831 C C . SER A 1 356 ? -4.945 1.559 30.891 1 74.56 356 SER A C 1
ATOM 2833 O O . SER A 1 356 ? -5.738 1.126 30.047 1 74.56 356 SER A O 1
ATOM 2835 N N . THR A 1 357 ? -5.184 1.655 32.125 1 79.12 357 THR A N 1
ATOM 2836 C CA . THR A 1 357 ? -6.441 1.125 32.625 1 79.12 357 THR A CA 1
ATOM 2837 C C . THR A 1 357 ? -7.527 2.199 32.625 1 79.12 357 THR A C 1
ATOM 2839 O O . THR A 1 357 ? -8.703 1.908 32.844 1 79.12 357 THR A O 1
ATOM 2842 N N . SER A 1 358 ? -7.105 3.436 32.375 1 81.56 358 SER A N 1
ATOM 2843 C CA . SER A 1 358 ? -8.07 4.535 32.344 1 81.56 358 SER A CA 1
ATOM 2844 C C . SER A 1 358 ? -8.156 5.164 30.953 1 81.56 358 SER A C 1
ATOM 2846 O O . SER A 1 358 ? -7.215 5.078 30.172 1 81.56 358 SER A O 1
ATOM 2848 N N . LYS A 1 359 ? -9.305 5.707 30.766 1 86.06 359 LYS A N 1
ATOM 2849 C CA . LYS A 1 359 ? -9.5 6.43 29.516 1 86.06 359 LYS A CA 1
ATOM 2850 C C . LYS A 1 359 ? -9.023 7.879 29.641 1 86.06 359 LYS A C 1
ATOM 2852 O O . LYS A 1 359 ? -9.203 8.508 30.672 1 86.06 359 LYS A O 1
ATOM 2857 N N . SER A 1 360 ? -8.367 8.344 28.656 1 91.25 360 SER A N 1
ATOM 2858 C CA . SER A 1 360 ? -7.945 9.742 28.609 1 91.25 360 SER A CA 1
ATOM 2859 C C . SER A 1 360 ? -9.125 10.664 28.328 1 91.25 360 SER A C 1
ATOM 2861 O O . SER A 1 360 ? -9.797 10.531 27.297 1 91.25 360 SER A O 1
ATOM 2863 N N . GLN A 1 361 ? -9.289 11.633 29.188 1 91.69 361 GLN A N 1
ATOM 2864 C CA . GLN A 1 361 ? -10.359 12.602 28.984 1 91.69 361 GLN A CA 1
ATOM 2865 C C . GLN A 1 361 ? -10.109 13.438 27.719 1 91.69 361 GLN A C 1
ATOM 2867 O O . GLN A 1 361 ? -11.055 13.82 27.031 1 91.69 361 GLN A O 1
ATOM 2872 N N . LEU A 1 362 ? -8.859 13.742 27.484 1 94.31 362 LEU A N 1
ATOM 2873 C CA . LEU A 1 362 ? -8.523 14.523 26.297 1 94.31 362 LEU A CA 1
ATOM 2874 C C . LEU A 1 362 ? -8.812 13.727 25.031 1 94.31 362 LEU A C 1
ATOM 2876 O O . LEU A 1 362 ? -9.344 14.281 24.062 1 94.31 362 LEU A O 1
ATOM 2880 N N . VAL A 1 363 ? -8.5 12.484 25.062 1 96.94 363 VAL A N 1
ATOM 2881 C CA . VAL A 1 363 ? -8.812 11.625 23.938 1 96.94 363 VAL A CA 1
ATOM 2882 C C . VAL A 1 363 ? -10.32 11.578 23.719 1 96.94 363 VAL A C 1
ATOM 2884 O O . VAL A 1 363 ? -10.797 11.672 22.594 1 96.94 363 VAL A O 1
ATOM 2887 N N . GLN A 1 364 ? -11.055 11.539 24.781 1 96.38 364 GLN A N 1
ATOM 2888 C CA . GLN A 1 364 ? -12.516 11.508 24.688 1 96.38 364 GLN A CA 1
ATOM 2889 C C . GLN A 1 364 ? -13.055 12.828 24.125 1 96.38 364 GLN A C 1
ATOM 2891 O O . GLN A 1 364 ? -14.039 12.828 23.391 1 96.38 364 GLN A O 1
ATOM 2896 N N . GLN A 1 365 ? -12.43 13.883 24.516 1 96.94 365 GLN A N 1
ATOM 2897 C CA . GLN A 1 365 ? -12.852 15.18 24 1 96.94 365 GLN A CA 1
ATOM 2898 C C . GLN A 1 365 ? -12.641 15.258 22.484 1 96.94 365 GLN A C 1
ATOM 2900 O O . GLN A 1 365 ? -13.516 15.734 21.766 1 96.94 365 GLN A O 1
ATOM 2905 N N . VAL A 1 366 ? -11.508 14.797 22.031 1 98.31 366 VAL A N 1
ATOM 2906 C CA . VAL A 1 366 ? -11.227 14.797 20.594 1 98.31 366 VAL A CA 1
ATOM 2907 C C . VAL A 1 366 ? -12.203 13.875 19.875 1 98.31 366 VAL A C 1
ATOM 2909 O O . VAL A 1 366 ? -12.688 14.195 18.781 1 98.31 366 VAL A O 1
ATOM 2912 N N . THR A 1 367 ? -12.531 12.742 20.5 1 98.62 367 THR A N 1
ATOM 2913 C CA . THR A 1 367 ? -13.508 11.82 19.938 1 98.62 367 THR A CA 1
ATOM 2914 C C . THR A 1 367 ? -14.875 12.492 19.781 1 98.62 367 THR A C 1
ATOM 2916 O O . THR A 1 367 ? -15.531 12.367 18.75 1 98.62 367 THR A O 1
ATOM 2919 N N . SER A 1 368 ? -15.219 13.242 20.812 1 98.62 368 SER A N 1
ATOM 2920 C CA . SER A 1 368 ? -16.5 13.93 20.797 1 98.62 368 SER A CA 1
ATOM 2921 C C . SER A 1 368 ? -16.547 15 19.719 1 98.62 368 SER A C 1
ATOM 2923 O O . SER A 1 368 ? -17.594 15.203 19.094 1 98.62 368 SER A O 1
ATOM 2925 N N . ILE A 1 369 ? -15.445 15.656 19.547 1 98.56 369 ILE A N 1
ATOM 2926 C CA . ILE A 1 369 ? -15.359 16.656 18.5 1 98.56 369 ILE A CA 1
ATOM 2927 C C . ILE A 1 369 ? -15.57 16 17.141 1 98.56 369 ILE A C 1
ATOM 2929 O O . ILE A 1 369 ? -16.328 16.5 16.297 1 98.56 369 ILE A O 1
ATOM 2933 N N . PHE A 1 370 ? -14.984 14.906 16.922 1 98.81 370 PHE A N 1
ATOM 2934 C CA . PHE A 1 370 ? -15.141 14.195 15.664 1 98.81 370 PHE A CA 1
ATOM 2935 C C . PHE A 1 370 ? -16.594 13.781 15.453 1 98.81 370 PHE A C 1
ATOM 2937 O O . PHE A 1 370 ? -17.156 13.984 14.375 1 98.81 370 PHE A O 1
ATOM 2944 N N . GLN A 1 371 ? -17.125 13.188 16.469 1 98.81 371 GLN A N 1
ATOM 2945 C CA . GLN A 1 371 ? -18.5 12.68 16.375 1 98.81 371 GLN A CA 1
ATOM 2946 C C . GLN A 1 371 ? -19.484 13.805 16.078 1 98.81 371 GLN A C 1
ATOM 2948 O O . GLN A 1 371 ? -20.422 13.633 15.312 1 98.81 371 GLN A O 1
ATOM 2953 N N . ARG A 1 372 ? -19.234 14.93 16.734 1 98.56 372 ARG A N 1
ATOM 2954 C CA . ARG A 1 372 ? -20.078 16.094 16.469 1 98.56 372 ARG A CA 1
ATOM 2955 C C . ARG A 1 372 ? -20.031 16.484 14.992 1 98.56 372 ARG A C 1
ATOM 2957 O O . ARG A 1 372 ? -21.062 16.672 14.359 1 98.56 372 ARG A O 1
ATOM 2964 N N . ASP A 1 373 ? -18.844 16.594 14.43 1 98.5 373 ASP A N 1
ATOM 2965 C CA . ASP A 1 373 ? -18.688 16.984 13.031 1 98.5 373 ASP A CA 1
ATOM 2966 C C . ASP A 1 373 ? -19.203 15.898 12.094 1 98.5 373 ASP A C 1
ATOM 2968 O O . ASP A 1 373 ? -19.906 16.188 11.125 1 98.5 373 ASP A O 1
ATOM 2972 N N . TRP A 1 374 ? -18.891 14.672 12.367 1 98.75 374 TRP A N 1
ATOM 2973 C CA . TRP A 1 374 ? -19.297 13.539 11.547 1 98.75 374 TRP A CA 1
ATOM 2974 C C . TRP A 1 374 ? -20.812 13.445 11.438 1 98.75 374 TRP A C 1
ATOM 2976 O O . TRP A 1 374 ? -21.344 13.125 10.375 1 98.75 374 TRP A O 1
ATOM 2986 N N . ASN A 1 375 ? -21.469 13.711 12.523 1 98.5 375 ASN A N 1
ATOM 2987 C CA . ASN A 1 375 ? -22.922 13.555 12.594 1 98.5 375 ASN A CA 1
ATOM 2988 C C . ASN A 1 375 ? -23.641 14.844 12.227 1 98.5 375 ASN A C 1
ATOM 2990 O O . ASN A 1 375 ? -24.875 14.93 12.336 1 98.5 375 ASN A O 1
ATOM 2994 N N . SER A 1 376 ? -22.922 15.812 11.797 1 97.62 376 SER A N 1
ATOM 2995 C CA . SER A 1 376 ? -23.531 17.094 11.438 1 97.62 376 SER A CA 1
ATOM 2996 C C . SER A 1 376 ? -24.156 17.031 10.047 1 97.62 376 SER A C 1
ATOM 2998 O O . SER A 1 376 ? -23.953 16.062 9.312 1 97.62 376 SER A O 1
ATOM 3000 N N . ALA A 1 377 ? -24.875 18.094 9.68 1 96.38 377 ALA A N 1
ATOM 3001 C CA . ALA A 1 377 ? -25.516 18.219 8.367 1 96.38 377 ALA A CA 1
ATOM 3002 C C . ALA A 1 377 ? -24.5 18.641 7.305 1 96.38 377 ALA A C 1
ATOM 3004 O O . ALA A 1 377 ? -24.828 18.719 6.121 1 96.38 377 ALA A O 1
ATOM 3005 N N . TYR A 1 378 ? -23.25 18.797 7.723 1 96.88 378 TYR A N 1
ATOM 3006 C CA . TYR A 1 378 ? -22.266 19.375 6.809 1 96.88 378 TYR A CA 1
ATOM 3007 C C . TYR A 1 378 ? -21.391 18.281 6.199 1 96.88 378 TYR A C 1
ATOM 3009 O O . TYR A 1 378 ? -20.438 18.578 5.473 1 96.88 378 TYR A O 1
ATOM 3017 N N . THR A 1 379 ? -21.656 17.031 6.5 1 97.94 379 THR A N 1
ATOM 3018 C CA . THR A 1 379 ? -20.906 15.938 5.891 1 97.94 379 THR A CA 1
ATOM 3019 C C . THR A 1 379 ? -21.734 15.289 4.781 1 97.94 379 THR A C 1
ATOM 3021 O O . THR A 1 379 ? -22.969 15.258 4.848 1 97.94 379 THR A O 1
ATOM 3024 N N . ILE A 1 380 ? -21.094 14.828 3.738 1 97.88 380 ILE A N 1
ATOM 3025 C CA . ILE A 1 380 ? -21.688 14.188 2.57 1 97.88 380 ILE A CA 1
ATOM 3026 C C . ILE A 1 380 ? -20.984 12.859 2.291 1 97.88 380 ILE A C 1
ATOM 3028 O O . ILE A 1 380 ? -19.781 12.828 2.061 1 97.88 380 ILE A O 1
ATOM 3032 N N . PRO A 1 381 ? -21.734 11.773 2.326 1 98 381 PRO A N 1
ATOM 3033 C CA . PRO A 1 381 ? -21.094 10.492 2.014 1 98 381 PRO A CA 1
ATOM 3034 C C . PRO A 1 381 ? -20.391 10.5 0.66 1 98 381 PRO A C 1
ATOM 3036 O O . PRO A 1 381 ? -20.891 11.086 -0.299 1 98 381 PRO A O 1
ATOM 3039 N N . LEU A 1 382 ? -19.266 9.844 0.604 1 97.69 382 LEU A N 1
ATOM 3040 C CA . LEU A 1 382 ? -18.484 9.75 -0.626 1 97.69 382 LEU A CA 1
ATOM 3041 C C . LEU A 1 382 ? -19.344 9.203 -1.768 1 97.69 382 LEU A C 1
ATOM 3043 O O . LEU A 1 382 ? -19.219 9.656 -2.91 1 97.69 382 LEU A O 1
ATOM 3047 N N . GLN A 1 383 ? -20.281 8.328 -1.5 1 95.19 383 GLN A N 1
ATOM 3048 C CA . GLN A 1 383 ? -21.094 7.641 -2.502 1 95.19 383 GLN A CA 1
ATOM 3049 C C . GLN A 1 383 ? -22.016 8.617 -3.227 1 95.19 383 GLN A C 1
ATOM 3051 O O . GLN A 1 383 ? -22.609 8.273 -4.242 1 95.19 383 GLN A O 1
ATOM 3056 N N . ASN A 1 384 ? -22.141 9.812 -2.641 1 96.81 384 ASN A N 1
ATOM 3057 C CA . ASN A 1 384 ? -22.969 10.828 -3.291 1 96.81 384 ASN A CA 1
ATOM 3058 C C . ASN A 1 384 ? -22.219 11.547 -4.402 1 96.81 384 ASN A C 1
ATOM 3060 O O . ASN A 1 384 ? -22.734 12.492 -5 1 96.81 384 ASN A O 1
ATOM 3064 N N . PHE A 1 385 ? -21.047 11.148 -4.68 1 96.38 385 PHE A N 1
ATOM 3065 C CA . PHE A 1 385 ? -20.234 11.664 -5.777 1 96.38 385 PHE A CA 1
ATOM 3066 C C . PHE A 1 385 ? -19.812 10.539 -6.707 1 96.38 385 PHE A C 1
ATOM 3068 O O . PHE A 1 385 ? -19.562 9.422 -6.258 1 96.38 385 PHE A O 1
ATOM 3075 N N . THR A 1 386 ? -19.734 10.82 -7.984 1 93.38 386 THR A N 1
ATOM 3076 C CA . THR A 1 386 ? -19.062 9.906 -8.898 1 93.38 386 THR A CA 1
ATOM 3077 C C . THR A 1 386 ? -17.547 9.961 -8.695 1 93.38 386 THR A C 1
ATOM 3079 O O . THR A 1 386 ? -17.031 10.844 -8.008 1 93.38 386 THR A O 1
ATOM 3082 N N . ILE A 1 387 ? -16.891 9.062 -9.273 1 91.44 387 ILE A N 1
ATOM 3083 C CA . ILE A 1 387 ? -15.438 8.977 -9.164 1 91.44 387 ILE A CA 1
ATOM 3084 C C . ILE A 1 387 ? -14.797 10.203 -9.797 1 91.44 387 ILE A C 1
ATOM 3086 O O . ILE A 1 387 ? -13.648 10.539 -9.5 1 91.44 387 ILE A O 1
ATOM 3090 N N . SER A 1 388 ? -15.547 10.945 -10.656 1 90.5 388 SER A N 1
ATOM 3091 C CA . SER A 1 388 ? -15.055 12.164 -11.305 1 90.5 388 SER A CA 1
ATOM 3092 C C . SER A 1 388 ? -15.422 13.398 -10.492 1 90.5 388 SER A C 1
ATOM 3094 O O . SER A 1 388 ? -15.078 14.523 -10.883 1 90.5 388 SER A O 1
ATOM 3096 N N . GLY A 1 389 ? -16.156 13.211 -9.422 1 92.12 389 GLY A N 1
ATOM 3097 C CA . GLY A 1 389 ? -16.406 14.312 -8.508 1 92.12 389 GLY A CA 1
ATOM 3098 C C . GLY A 1 389 ? -17.75 14.977 -8.727 1 92.12 389 GLY A C 1
ATOM 3099 O O . GLY A 1 389 ? -18.047 16 -8.109 1 92.12 389 GLY A O 1
ATOM 3100 N N . ASN A 1 390 ? -18.547 14.344 -9.609 1 92.25 390 ASN A N 1
ATOM 3101 C CA . ASN A 1 390 ? -19.875 14.891 -9.828 1 92.25 390 ASN A CA 1
ATOM 3102 C C . ASN A 1 390 ? -20.875 14.359 -8.805 1 92.25 390 ASN A C 1
ATOM 3104 O O . ASN A 1 390 ? -20.844 13.188 -8.438 1 92.25 390 ASN A O 1
ATOM 3108 N N . ARG A 1 391 ? -21.719 15.258 -8.289 1 90.81 391 ARG A N 1
ATOM 3109 C CA . ARG A 1 391 ? -22.734 14.836 -7.328 1 90.81 391 ARG A CA 1
ATOM 3110 C C . ARG A 1 391 ? -23.797 13.969 -8 1 90.81 391 ARG A C 1
ATOM 3112 O O . ARG A 1 391 ? -24.219 14.258 -9.117 1 90.81 391 ARG A O 1
ATOM 3119 N N . THR A 1 392 ? -24.078 12.797 -7.418 1 85.75 392 THR A N 1
ATOM 3120 C CA . THR A 1 392 ? -25.062 11.883 -7.977 1 85.75 392 THR A CA 1
ATOM 3121 C C . THR A 1 392 ? -26.469 12.32 -7.586 1 85.75 392 THR A C 1
ATOM 3123 O O . THR A 1 392 ? -26.672 12.953 -6.547 1 85.75 392 THR A O 1
ATOM 3126 N N . SER A 1 393 ? -27.5 12.57 -8.492 1 67.5 393 SER A N 1
ATOM 3127 C CA . SER A 1 393 ? -28.859 13.07 -8.32 1 67.5 393 SER A CA 1
ATOM 3128 C C . SER A 1 393 ? -29.562 12.375 -7.156 1 67.5 393 SER A C 1
ATOM 3130 O O . SER A 1 393 ? -30.641 12.789 -6.738 1 67.5 393 SER A O 1
ATOM 3132 N N . THR A 1 394 ? -29.297 11.391 -6.637 1 50.84 394 THR A N 1
ATOM 3133 C CA . THR A 1 394 ? -30.266 10.75 -5.75 1 50.84 394 THR A CA 1
ATOM 3134 C C . THR A 1 394 ? -30.359 11.508 -4.426 1 50.84 394 THR A C 1
ATOM 3136 O O . THR A 1 394 ? -31.141 11.125 -3.547 1 50.84 394 THR A O 1
ATOM 3139 N N . SER A 1 395 ? -29.516 12.266 -4.008 1 39.53 395 SER A N 1
ATOM 3140 C CA . SER A 1 395 ? -29.828 12.719 -2.656 1 39.53 395 SER A CA 1
ATOM 3141 C C . SER A 1 395 ? -30.938 13.758 -2.666 1 39.53 395 SER A C 1
ATOM 3143 O O . SER A 1 395 ? -30.734 14.898 -3.084 1 39.53 395 SER A O 1
ATOM 3145 N N . LYS A 1 396 ? -32.188 13.367 -3.148 1 34.53 396 LYS A N 1
ATOM 3146 C CA . LYS A 1 396 ? -33.281 14.125 -2.602 1 34.53 396 LYS A CA 1
ATOM 3147 C C . LYS A 1 396 ? -33.156 14.297 -1.09 1 34.53 396 LYS A C 1
ATOM 3149 O O . LYS A 1 396 ? -33.219 13.312 -0.344 1 34.53 396 LYS A O 1
ATOM 3154 N N . PHE A 1 397 ? -32.219 15.141 -0.729 1 25.41 397 PHE A N 1
ATOM 3155 C CA . PHE A 1 397 ? -32.5 15.672 0.598 1 25.41 397 PHE A CA 1
ATOM 3156 C C . PHE A 1 397 ? -33.812 16.469 0.59 1 25.41 397 PHE A C 1
ATOM 3158 O O . PHE A 1 397 ? -34.125 17.141 -0.395 1 25.41 397 PHE A O 1
ATOM 3165 N N . MET B 1 1 ? 19.203 -41.875 -16.594 1 75.94 1 MET B N 1
ATOM 3166 C CA . MET B 1 1 ? 18.188 -40.875 -16.938 1 75.94 1 MET B CA 1
ATOM 3167 C C . MET B 1 1 ? 17.219 -40.656 -15.773 1 75.94 1 MET B C 1
ATOM 3169 O O . MET B 1 1 ? 16.906 -41.594 -15.039 1 75.94 1 MET B O 1
ATOM 3173 N N . VAL B 1 2 ? 17.016 -39.312 -15.422 1 81.62 2 VAL B N 1
ATOM 3174 C CA . VAL B 1 2 ? 16.188 -39.031 -14.25 1 81.62 2 VAL B CA 1
ATOM 3175 C C . VAL B 1 2 ? 15.117 -38 -14.602 1 81.62 2 VAL B C 1
ATOM 3177 O O . VAL B 1 2 ? 15.391 -37.031 -15.312 1 81.62 2 VAL B O 1
ATOM 3180 N N . VAL B 1 3 ? 13.891 -38.375 -14.227 1 87.31 3 VAL B N 1
ATOM 3181 C CA . VAL B 1 3 ? 12.766 -37.469 -14.32 1 87.31 3 VAL B CA 1
ATOM 3182 C C . VAL B 1 3 ? 12.391 -36.969 -12.93 1 87.31 3 VAL B C 1
ATOM 3184 O O . VAL B 1 3 ? 12.156 -37.75 -12.016 1 87.31 3 VAL B O 1
ATOM 3187 N N . GLU B 1 4 ? 12.43 -35.688 -12.789 1 90.56 4 GLU B N 1
ATOM 3188 C CA . GLU B 1 4 ? 11.984 -35.094 -11.539 1 90.56 4 GLU B CA 1
ATOM 3189 C C . GLU B 1 4 ? 10.727 -34.25 -11.75 1 90.56 4 GLU B C 1
ATOM 3191 O O . GLU B 1 4 ? 10.688 -33.375 -12.617 1 90.56 4 GLU B O 1
ATOM 3196 N N . ILE B 1 5 ? 9.719 -34.562 -10.953 1 88.06 5 ILE B N 1
ATOM 3197 C CA . ILE B 1 5 ? 8.422 -33.906 -11.07 1 88.06 5 ILE B CA 1
ATOM 3198 C C . ILE B 1 5 ? 8.023 -33.312 -9.727 1 88.06 5 ILE B C 1
ATOM 3200 O O . ILE B 1 5 ? 8.133 -33.969 -8.688 1 88.06 5 ILE B O 1
ATOM 3204 N N . ASN B 1 6 ? 7.695 -32.125 -9.773 1 85.75 6 ASN B N 1
ATOM 3205 C CA . ASN B 1 6 ? 7.09 -31.438 -8.633 1 85.75 6 ASN B CA 1
ATOM 3206 C C . ASN B 1 6 ? 5.758 -30.797 -9 1 85.75 6 ASN B C 1
ATOM 3208 O O . ASN B 1 6 ? 5.707 -29.922 -9.859 1 85.75 6 ASN B O 1
ATOM 3212 N N . ASP B 1 7 ? 4.734 -31.312 -8.398 1 81.12 7 ASP B N 1
ATOM 3213 C CA . ASP B 1 7 ? 3.438 -30.812 -8.852 1 81.12 7 ASP B CA 1
ATOM 3214 C C . ASP B 1 7 ? 2.395 -30.906 -7.742 1 81.12 7 ASP B C 1
ATOM 3216 O O . ASP B 1 7 ? 2.566 -31.672 -6.785 1 81.12 7 ASP B O 1
ATOM 3220 N N . TYR B 1 8 ? 1.527 -29.906 -7.945 1 77.31 8 TYR B N 1
ATOM 3221 C CA . TYR B 1 8 ? 0.336 -29.922 -7.105 1 77.31 8 TYR B CA 1
ATOM 3222 C C . TYR B 1 8 ? -0.821 -30.625 -7.805 1 77.31 8 TYR B C 1
ATOM 3224 O O . TYR B 1 8 ? -0.96 -30.531 -9.023 1 77.31 8 TYR B O 1
ATOM 3232 N N . TYR B 1 9 ? -1.675 -31.438 -7.082 1 74.62 9 TYR B N 1
ATOM 3233 C CA . TYR B 1 9 ? -2.879 -32.188 -7.461 1 74.62 9 TYR B CA 1
ATOM 3234 C C . TYR B 1 9 ? -2.537 -33.344 -8.367 1 74.62 9 TYR B C 1
ATOM 3236 O O . TYR B 1 9 ? -1.846 -33.188 -9.375 1 74.62 9 TYR B O 1
ATOM 3244 N N . TRP B 1 10 ? -2.613 -34.531 -7.969 1 86.06 10 TRP B N 1
ATOM 3245 C CA . TRP B 1 10 ? -2.426 -35.719 -8.781 1 86.06 10 TRP B CA 1
ATOM 3246 C C . TRP B 1 10 ? -3.768 -36.344 -9.18 1 86.06 10 TRP B C 1
ATOM 3248 O O . TRP B 1 10 ? -4.332 -37.156 -8.438 1 86.06 10 TRP B O 1
ATOM 3258 N N . SER B 1 11 ? -4.234 -35.781 -10.305 1 93.06 11 SER B N 1
ATOM 3259 C CA . SER B 1 11 ? -5.477 -36.312 -10.883 1 93.06 11 SER B CA 1
ATOM 3260 C C . SER B 1 11 ? -5.387 -36.406 -12.398 1 93.06 11 SER B C 1
ATOM 3262 O O . SER B 1 11 ? -6.246 -35.906 -13.117 1 93.06 11 SER B O 1
ATOM 3264 N N . LEU B 1 12 ? -4.41 -37.125 -12.836 1 95.25 12 LEU B N 1
ATOM 3265 C CA . LEU B 1 12 ? -4.25 -37.375 -14.266 1 95.25 12 LEU B CA 1
ATOM 3266 C C . LEU B 1 12 ? -5.32 -38.344 -14.758 1 95.25 12 LEU B C 1
ATOM 3268 O O . LEU B 1 12 ? -5.672 -38.344 -15.945 1 95.25 12 LEU B O 1
ATOM 3272 N N . LEU B 1 13 ? -5.77 -39.156 -13.836 1 95 13 LEU B N 1
ATOM 3273 C CA . LEU B 1 13 ? -6.832 -40.094 -14.148 1 95 13 LEU B CA 1
ATOM 3274 C C . LEU B 1 13 ? -8.188 -39.562 -13.703 1 95 13 LEU B C 1
ATOM 3276 O O . LEU B 1 13 ? -8.289 -38.938 -12.648 1 95 13 LEU B O 1
ATOM 3280 N N . VAL B 1 14 ? -9.211 -39.938 -14.367 1 93.25 14 VAL B N 1
ATOM 3281 C CA . VAL B 1 14 ? -10.555 -39.406 -14.133 1 93.25 14 VAL B CA 1
ATOM 3282 C C . VAL B 1 14 ? -11.031 -39.844 -12.742 1 93.25 14 VAL B C 1
ATOM 3284 O O . VAL B 1 14 ? -11.719 -39.094 -12.055 1 93.25 14 VAL B O 1
ATOM 3287 N N . LYS B 1 15 ? -10.664 -41 -12.32 1 88.75 15 LYS B N 1
ATOM 3288 C CA . LYS B 1 15 ? -11.141 -41.531 -11.055 1 88.75 15 LYS B CA 1
ATOM 3289 C C . LYS B 1 15 ? -10.711 -40.688 -9.883 1 88.75 15 LYS B C 1
ATOM 3291 O O . LYS B 1 15 ? -11.32 -40.719 -8.812 1 88.75 15 LYS B O 1
ATOM 3296 N N . ASP B 1 16 ? -9.719 -39.812 -10.07 1 87.69 16 ASP B N 1
ATOM 3297 C CA . ASP B 1 16 ? -9.172 -39 -8.977 1 87.69 16 ASP B CA 1
ATOM 3298 C C . ASP B 1 16 ? -9.555 -37.531 -9.125 1 87.69 16 ASP B C 1
ATOM 3300 O O . ASP B 1 16 ? -8.945 -36.688 -8.492 1 87.69 16 ASP B O 1
ATOM 3304 N N . THR B 1 17 ? -10.461 -37.188 -9.891 1 87.88 17 THR B N 1
ATOM 3305 C CA . THR B 1 17 ? -10.844 -35.812 -10.164 1 87.88 17 THR B CA 1
ATOM 3306 C C . THR B 1 17 ? -11.406 -35.156 -8.914 1 87.88 17 THR B C 1
ATOM 3308 O O . THR B 1 17 ? -11.148 -33.969 -8.672 1 87.88 17 THR B O 1
ATOM 3311 N N . GLY B 1 18 ? -12.094 -35.875 -8.117 1 83 18 GLY B N 1
ATOM 3312 C CA . GLY B 1 18 ? -12.758 -35.312 -6.957 1 83 18 GLY B CA 1
ATOM 3313 C C . GLY B 1 18 ? -14.25 -35.125 -7.16 1 83 18 GLY B C 1
ATOM 3314 O O . GLY B 1 18 ? -14.758 -35.312 -8.266 1 83 18 GLY B O 1
ATOM 3315 N N . ASP B 1 19 ? -14.953 -34.875 -6.125 1 87 19 ASP B N 1
ATOM 3316 C CA . ASP B 1 19 ? -16.375 -34.594 -6.055 1 87 19 ASP B CA 1
ATOM 3317 C C . ASP B 1 19 ? -17.219 -35.688 -6.668 1 87 19 ASP B C 1
ATOM 3319 O O . ASP B 1 19 ? -18.234 -35.438 -7.316 1 87 19 ASP B O 1
ATOM 3323 N N . GLY B 1 20 ? -16.766 -36.844 -6.648 1 85.69 20 GLY B N 1
ATOM 3324 C CA . GLY B 1 20 ? -17.516 -38.031 -7.109 1 85.69 20 GLY B CA 1
ATOM 3325 C C . GLY B 1 20 ? -17.516 -38.188 -8.617 1 85.69 20 GLY B C 1
ATOM 3326 O O . GLY B 1 20 ? -18.266 -38.969 -9.172 1 85.69 20 GLY B O 1
ATOM 3327 N N . TYR B 1 21 ? -16.688 -37.375 -9.266 1 90.62 21 TYR B N 1
ATOM 3328 C CA . TYR B 1 21 ? -16.562 -37.5 -10.711 1 90.62 21 TYR B CA 1
ATOM 3329 C C . TYR B 1 21 ? -15.688 -38.688 -11.094 1 90.62 21 TYR B C 1
ATOM 3331 O O . TYR B 1 21 ? -14.461 -38.625 -10.984 1 90.62 21 TYR B O 1
ATOM 3339 N N . THR B 1 22 ? -16.25 -39.719 -11.664 1 87.94 22 THR B N 1
ATOM 3340 C CA . THR B 1 22 ? -15.492 -40.938 -11.867 1 87.94 22 THR B CA 1
ATOM 3341 C C . THR B 1 22 ? -15.523 -41.344 -13.336 1 87.94 22 THR B C 1
ATOM 3343 O O . THR B 1 22 ? -14.773 -42.25 -13.75 1 87.94 22 THR B O 1
ATOM 3346 N N . THR B 1 23 ? -16.344 -40.75 -14.031 1 88.75 23 THR B N 1
ATOM 3347 C CA . THR B 1 23 ? -16.438 -41.031 -15.461 1 88.75 23 THR B CA 1
ATOM 3348 C C . THR B 1 23 ? -16.406 -39.719 -16.266 1 88.75 23 THR B C 1
ATOM 3350 O O . THR B 1 23 ? -17 -38.719 -15.859 1 88.75 23 THR B O 1
ATOM 3353 N N . ASP B 1 24 ? -15.672 -39.812 -17.344 1 91.12 24 ASP B N 1
ATOM 3354 C CA . ASP B 1 24 ? -15.578 -38.656 -18.203 1 91.12 24 ASP B CA 1
ATOM 3355 C C . ASP B 1 24 ? -16.266 -38.906 -19.547 1 91.12 24 ASP B C 1
ATOM 3357 O O . ASP B 1 24 ? -15.617 -39.312 -20.516 1 91.12 24 ASP B O 1
ATOM 3361 N N . PRO B 1 25 ? -17.484 -38.5 -19.641 1 86.19 25 PRO B N 1
ATOM 3362 C CA . PRO B 1 25 ? -18.203 -38.719 -20.891 1 86.19 25 PRO B CA 1
ATOM 3363 C C . PRO B 1 25 ? -17.703 -37.875 -22.047 1 86.19 25 PRO B C 1
ATOM 3365 O O . PRO B 1 25 ? -18.031 -38.125 -23.203 1 86.19 25 PRO B O 1
ATOM 3368 N N . THR B 1 26 ? -16.938 -36.875 -21.766 1 86.19 26 THR B N 1
ATOM 3369 C CA . THR B 1 26 ? -16.453 -35.969 -22.781 1 86.19 26 THR B CA 1
ATOM 3370 C C . THR B 1 26 ? -15.195 -36.531 -23.453 1 86.19 26 THR B C 1
ATOM 3372 O O . THR B 1 26 ? -14.781 -36.031 -24.516 1 86.19 26 THR B O 1
ATOM 3375 N N . ASN B 1 27 ? -14.594 -37.531 -22.875 1 86.88 27 ASN B N 1
ATOM 3376 C CA . ASN B 1 27 ? -13.359 -38.156 -23.344 1 86.88 27 ASN B CA 1
ATOM 3377 C C . ASN B 1 27 ? -12.219 -37.156 -23.422 1 86.88 27 ASN B C 1
ATOM 3379 O O . ASN B 1 27 ? -11.406 -37.219 -24.344 1 86.88 27 ASN B O 1
ATOM 3383 N N . SER B 1 28 ? -12.281 -36.219 -22.531 1 91.5 28 SER B N 1
ATOM 3384 C CA . SER B 1 28 ? -11.234 -35.219 -22.531 1 91.5 28 SER B CA 1
ATOM 3385 C C . SER B 1 28 ? -10.125 -35.562 -21.547 1 91.5 28 SER B C 1
ATOM 3387 O O . SER B 1 28 ? -9.148 -34.812 -21.422 1 91.5 28 SER B O 1
ATOM 3389 N N . SER B 1 29 ? -10.211 -36.688 -20.891 1 94.44 29 SER B N 1
ATOM 3390 C CA . SER B 1 29 ? -9.242 -37.062 -19.859 1 94.44 29 SER B CA 1
ATOM 3391 C C . SER B 1 29 ? -8.125 -37.938 -20.438 1 94.44 29 SER B C 1
ATOM 3393 O O . SER B 1 29 ? -7.211 -38.312 -19.719 1 94.44 29 SER B O 1
ATOM 3395 N N . SER B 1 30 ? -8.133 -38.188 -21.75 1 95.31 30 SER B N 1
ATOM 3396 C CA . SER B 1 30 ? -7.207 -39.125 -22.375 1 95.31 30 SER B CA 1
ATOM 3397 C C . SER B 1 30 ? -5.766 -38.625 -22.25 1 95.31 30 SER B C 1
ATOM 3399 O O . SER B 1 30 ? -4.84 -39.438 -22.141 1 95.31 30 SER B O 1
ATOM 3401 N N . ASN B 1 31 ? -5.617 -37.344 -22.344 1 95.94 31 ASN B N 1
ATOM 3402 C CA . ASN B 1 31 ? -4.266 -36.812 -22.234 1 95.94 31 ASN B CA 1
ATOM 3403 C C . ASN B 1 31 ? -3.656 -37.062 -20.859 1 95.94 31 ASN B C 1
ATOM 3405 O O . ASN B 1 31 ? -2.455 -37.344 -20.75 1 95.94 31 ASN B O 1
ATOM 3409 N N . GLY B 1 32 ? -4.473 -37 -19.859 1 96.19 32 GLY B N 1
ATOM 3410 C CA . GLY B 1 32 ? -3.99 -37.344 -18.531 1 96.19 32 GLY B CA 1
ATOM 3411 C C . GLY B 1 32 ? -3.588 -38.812 -18.406 1 96.19 32 GLY B C 1
ATOM 3412 O O . GLY B 1 32 ? -2.533 -39.125 -17.844 1 96.19 32 GLY B O 1
ATOM 3413 N N . GLU B 1 33 ? -4.367 -39.625 -18.969 1 95.69 33 GLU B N 1
ATOM 3414 C CA . GLU B 1 33 ? -4.07 -41.062 -18.953 1 95.69 33 GLU B CA 1
ATOM 3415 C C . GLU B 1 33 ? -2.779 -41.344 -19.719 1 95.69 33 GLU B C 1
ATOM 3417 O O . GLU B 1 33 ? -1.99 -42.219 -19.297 1 95.69 33 GLU B O 1
ATOM 3422 N N . LEU B 1 34 ? -2.613 -40.688 -20.797 1 96.94 34 LEU B N 1
ATOM 3423 C CA . LEU B 1 34 ? -1.405 -40.875 -21.594 1 96.94 34 LEU B CA 1
ATOM 3424 C C . LEU B 1 34 ? -0.161 -40.531 -20.797 1 96.94 34 LEU B C 1
ATOM 3426 O O . LEU B 1 34 ? 0.836 -41.25 -20.828 1 96.94 34 LEU B O 1
ATOM 3430 N N . ILE B 1 35 ? -0.214 -39.406 -20.094 1 95.69 35 ILE B N 1
ATOM 3431 C CA . ILE B 1 35 ? 0.927 -38.969 -19.297 1 95.69 35 ILE B CA 1
ATOM 3432 C C . ILE B 1 35 ? 1.186 -40 -18.188 1 95.69 35 ILE B C 1
ATOM 3434 O O . ILE B 1 35 ? 2.326 -40.406 -17.969 1 95.69 35 ILE B O 1
ATOM 3438 N N . TYR B 1 36 ? 0.133 -40.438 -17.531 1 96.12 36 TYR B N 1
ATOM 3439 C CA . TYR B 1 36 ? 0.246 -41.438 -16.469 1 96.12 36 TYR B CA 1
ATOM 3440 C C . TYR B 1 36 ? 0.908 -42.719 -16.984 1 96.12 36 TYR B C 1
ATOM 3442 O O . TYR B 1 36 ? 1.877 -43.188 -16.391 1 96.12 36 TYR B O 1
ATOM 3450 N N . ASN B 1 37 ? 0.42 -43.156 -18.078 1 96.69 37 ASN B N 1
ATOM 3451 C CA . ASN B 1 37 ? 0.93 -44.406 -18.656 1 96.69 37 ASN B CA 1
ATOM 3452 C C . ASN B 1 37 ? 2.361 -44.25 -19.156 1 96.69 37 ASN B C 1
ATOM 3454 O O . ASN B 1 37 ? 3.162 -45.188 -19.062 1 96.69 37 ASN B O 1
ATOM 3458 N N . THR B 1 38 ? 2.625 -43.125 -19.703 1 96.31 38 THR B N 1
ATOM 3459 C CA . THR B 1 38 ? 3.977 -42.875 -20.203 1 96.31 38 THR B CA 1
ATOM 3460 C C . THR B 1 38 ? 4.973 -42.844 -19.047 1 96.31 38 THR B C 1
ATOM 3462 O O . THR B 1 38 ? 6.09 -43.344 -19.172 1 96.31 38 THR B O 1
ATOM 3465 N N . LEU B 1 39 ? 4.613 -42.281 -17.953 1 95 39 LEU B N 1
ATOM 3466 C CA . LEU B 1 39 ? 5.469 -42.25 -16.766 1 95 39 LEU B CA 1
ATOM 3467 C C . LEU B 1 39 ? 5.75 -43.688 -16.297 1 95 39 LEU B C 1
ATOM 3469 O O . LEU B 1 39 ? 6.895 -44.031 -15.992 1 95 39 LEU B O 1
ATOM 3473 N N . LEU B 1 40 ? 4.703 -44.438 -16.25 1 95.56 40 LEU B N 1
ATOM 3474 C CA . LEU B 1 40 ? 4.848 -45.844 -15.82 1 95.56 40 LEU B CA 1
ATOM 3475 C C . LEU B 1 40 ? 5.727 -46.625 -16.781 1 95.56 40 LEU B C 1
ATOM 3477 O O . LEU B 1 40 ? 6.609 -47.375 -16.359 1 95.56 40 LEU B O 1
ATOM 3481 N N . SER B 1 41 ? 5.441 -46.406 -18.047 1 96.38 41 SER B N 1
ATOM 3482 C CA . SER B 1 41 ? 6.223 -47.094 -19.062 1 96.38 41 SER B CA 1
ATOM 3483 C C . SER B 1 41 ? 7.688 -46.688 -19.016 1 96.38 41 SER B C 1
ATOM 3485 O O . SER B 1 41 ? 8.578 -47.531 -19.172 1 96.38 41 SER B O 1
ATOM 3487 N N . ALA B 1 42 ? 7.926 -45.406 -18.828 1 94.88 42 ALA B N 1
ATOM 3488 C CA . ALA B 1 42 ? 9.297 -44.938 -18.703 1 94.88 42 ALA B CA 1
ATOM 3489 C C . ALA B 1 42 ? 10.016 -45.594 -17.547 1 94.88 42 ALA B C 1
ATOM 3491 O O . ALA B 1 42 ? 11.172 -46 -17.656 1 94.88 42 ALA B O 1
ATOM 3492 N N . ALA B 1 43 ? 9.328 -45.75 -16.516 1 95.19 43 ALA B N 1
ATOM 3493 C CA . ALA B 1 43 ? 9.906 -46.344 -15.312 1 95.19 43 ALA B CA 1
ATOM 3494 C C . ALA B 1 43 ? 10.125 -47.844 -15.492 1 95.19 43 ALA B C 1
ATOM 3496 O O . ALA B 1 43 ? 11.227 -48.375 -15.25 1 95.19 43 ALA B O 1
ATOM 3497 N N . VAL B 1 44 ? 9.148 -48.562 -15.977 1 95.62 44 VAL B N 1
ATOM 3498 C CA . VAL B 1 44 ? 9.141 -50.031 -15.992 1 95.62 44 VAL B CA 1
ATOM 3499 C C . VAL B 1 44 ? 9.844 -50.531 -17.25 1 95.62 44 VAL B C 1
ATOM 3501 O O . VAL B 1 44 ? 10.688 -51.438 -17.172 1 95.62 44 VAL B O 1
ATOM 3504 N N . ASP B 1 45 ? 9.547 -49.938 -18.359 1 95.69 45 ASP B N 1
ATOM 3505 C CA . ASP B 1 45 ? 10.031 -50.469 -19.625 1 95.69 45 ASP B CA 1
ATOM 3506 C C . ASP B 1 45 ? 11.406 -49.906 -19.969 1 95.69 45 ASP B C 1
ATOM 3508 O O . ASP B 1 45 ? 12.227 -50.594 -20.578 1 95.69 45 ASP B O 1
ATOM 3512 N N . ARG B 1 46 ? 11.641 -48.75 -19.562 1 94.81 46 ARG B N 1
ATOM 3513 C CA . ARG B 1 46 ? 12.883 -48.125 -19.984 1 94.81 46 ARG B CA 1
ATOM 3514 C C . ARG B 1 46 ? 13.836 -47.938 -18.797 1 94.81 46 ARG B C 1
ATOM 3516 O O . ARG B 1 46 ? 14.93 -47.375 -18.953 1 94.81 46 ARG B O 1
ATOM 3523 N N . ASN B 1 47 ? 13.508 -48.312 -17.672 1 94.62 47 ASN B N 1
ATOM 3524 C CA . ASN B 1 47 ? 14.336 -48.312 -16.469 1 94.62 47 ASN B CA 1
ATOM 3525 C C . ASN B 1 47 ? 14.789 -46.906 -16.094 1 94.62 47 ASN B C 1
ATOM 3527 O O . ASN B 1 47 ? 15.938 -46.719 -15.711 1 94.62 47 ASN B O 1
ATOM 3531 N N . ILE B 1 48 ? 13.891 -45.969 -16.297 1 95.25 48 ILE B N 1
ATOM 3532 C CA . ILE B 1 48 ? 14.156 -44.594 -15.953 1 95.25 48 ILE B CA 1
ATOM 3533 C C . ILE B 1 48 ? 13.703 -44.312 -14.516 1 95.25 48 ILE B C 1
ATOM 3535 O O . ILE B 1 48 ? 12.594 -44.688 -14.133 1 95.25 48 ILE B O 1
ATOM 3539 N N . SER B 1 49 ? 14.602 -43.719 -13.75 1 96.19 49 SER B N 1
ATOM 3540 C CA . SER B 1 49 ? 14.25 -43.312 -12.391 1 96.19 49 SER B CA 1
ATOM 3541 C C . SER B 1 49 ? 13.359 -42.062 -12.391 1 96.19 49 SER B C 1
ATOM 3543 O O . SER B 1 49 ? 13.672 -41.094 -13.055 1 96.19 49 SER B O 1
ATOM 3545 N N . VAL B 1 50 ? 12.258 -42.156 -11.625 1 95.94 50 VAL B N 1
ATOM 3546 C CA . VAL B 1 50 ? 11.328 -41.031 -11.516 1 95.94 50 VAL B CA 1
ATOM 3547 C C . VAL B 1 50 ? 11.18 -40.625 -10.055 1 95.94 50 VAL B C 1
ATOM 3549 O O . VAL B 1 50 ? 10.852 -41.438 -9.195 1 95.94 50 VAL B O 1
ATOM 3552 N N . ARG B 1 51 ? 11.438 -39.344 -9.75 1 95.94 51 ARG B N 1
ATOM 3553 C CA . ARG B 1 51 ? 11.211 -38.781 -8.422 1 95.94 51 ARG B CA 1
ATOM 3554 C C . ARG B 1 51 ? 10.062 -37.781 -8.445 1 95.94 51 ARG B C 1
ATOM 3556 O O . ARG B 1 51 ? 10.039 -36.875 -9.273 1 95.94 51 ARG B O 1
ATOM 3563 N N . ILE B 1 52 ? 9.117 -38.031 -7.574 1 96.06 52 ILE B N 1
ATOM 3564 C CA . ILE B 1 52 ? 7.957 -37.156 -7.477 1 96.06 52 ILE B CA 1
ATOM 3565 C C . ILE B 1 52 ? 7.91 -36.5 -6.09 1 96.06 52 ILE B C 1
ATOM 3567 O O . ILE B 1 52 ? 7.875 -37.219 -5.078 1 96.06 52 ILE B O 1
ATOM 3571 N N . ALA B 1 53 ? 8.023 -35.219 -6.031 1 96.31 53 ALA B N 1
ATOM 3572 C CA . ALA B 1 53 ? 7.688 -34.469 -4.824 1 96.31 53 ALA B CA 1
ATOM 3573 C C . ALA B 1 53 ? 6.277 -33.875 -4.914 1 96.31 53 ALA B C 1
ATOM 3575 O O . ALA B 1 53 ? 5.902 -33.281 -5.934 1 96.31 53 ALA B O 1
ATOM 3576 N N . GLN B 1 54 ? 5.469 -34.125 -3.926 1 95.88 54 GLN B N 1
ATOM 3577 C CA . GLN B 1 54 ? 4.082 -33.656 -3.924 1 95.88 54 GLN B CA 1
ATOM 3578 C C . GLN B 1 54 ? 3.705 -33.062 -2.576 1 95.88 54 GLN B C 1
ATOM 3580 O O . GLN B 1 54 ? 4.457 -33.156 -1.604 1 95.88 54 GLN B O 1
ATOM 3585 N N . THR B 1 55 ? 2.605 -32.344 -2.539 1 95.56 55 THR B N 1
ATOM 3586 C CA . THR B 1 55 ? 2.055 -31.859 -1.275 1 95.56 55 THR B CA 1
ATOM 3587 C C . THR B 1 55 ? 1.487 -33 -0.458 1 95.56 55 THR B C 1
ATOM 3589 O O . THR B 1 55 ? 0.876 -33.938 -1.012 1 95.56 55 THR B O 1
ATOM 3592 N N . TYR B 1 56 ? 1.664 -32.906 0.779 1 94.25 56 TYR B N 1
ATOM 3593 C CA . TYR B 1 56 ? 1.118 -33.906 1.672 1 94.25 56 TYR B CA 1
ATOM 3594 C C . TYR B 1 56 ? -0.405 -33.875 1.655 1 94.25 56 TYR B C 1
ATOM 3596 O O . TYR B 1 56 ? -1.018 -32.812 1.615 1 94.25 56 TYR B O 1
ATOM 3604 N N . GLU B 1 57 ? -0.949 -35 1.593 1 91.44 57 GLU B N 1
ATOM 3605 C CA . GLU B 1 57 ? -2.377 -35.25 1.767 1 91.44 57 GLU B CA 1
ATOM 3606 C C . GLU B 1 57 ? -2.623 -36.438 2.672 1 91.44 57 GLU B C 1
ATOM 3608 O O . GLU B 1 57 ? -1.981 -37.469 2.518 1 91.44 57 GLU B O 1
ATOM 3613 N N . ASP B 1 58 ? -3.559 -36.188 3.582 1 90.38 58 ASP B N 1
ATOM 3614 C CA . ASP B 1 58 ? -3.916 -37.344 4.426 1 90.38 58 ASP B CA 1
ATOM 3615 C C . ASP B 1 58 ? -4.402 -38.5 3.58 1 90.38 58 ASP B C 1
ATOM 3617 O O . ASP B 1 58 ? -5.273 -38.344 2.723 1 90.38 58 ASP B O 1
ATOM 3621 N N . GLY B 1 59 ? -3.898 -39.625 3.764 1 89.88 59 GLY B N 1
ATOM 3622 C CA . GLY B 1 59 ? -4.273 -40.781 3.008 1 89.88 59 GLY B CA 1
ATOM 3623 C C . GLY B 1 59 ? -3.502 -40.938 1.707 1 89.88 59 GLY B C 1
ATOM 3624 O O . GLY B 1 59 ? -3.586 -41.969 1.043 1 89.88 59 GLY B O 1
ATOM 3625 N N . GLY B 1 60 ? -2.805 -39.906 1.351 1 89.19 60 GLY B N 1
ATOM 3626 C CA . GLY B 1 60 ? -1.984 -39.938 0.15 1 89.19 60 GLY B CA 1
ATOM 3627 C C . GLY B 1 60 ? -2.787 -39.781 -1.127 1 89.19 60 GLY B C 1
ATOM 3628 O O . GLY B 1 60 ? -3.949 -39.375 -1.087 1 89.19 60 GLY B O 1
ATOM 3629 N N . TYR B 1 61 ? -2.076 -39.906 -2.266 1 91.88 61 TYR B N 1
ATOM 3630 C CA . TYR B 1 61 ? -2.693 -39.906 -3.586 1 91.88 61 TYR B CA 1
ATOM 3631 C C . TYR B 1 61 ? -2.68 -41.312 -4.207 1 91.88 61 TYR B C 1
ATOM 3633 O O . TYR B 1 61 ? -1.62 -41.906 -4.34 1 91.88 61 TYR B O 1
ATOM 3641 N N . TRP B 1 62 ? -3.787 -41.719 -4.582 1 91.81 62 TRP B N 1
ATOM 3642 C CA . TRP B 1 62 ? -3.879 -43.062 -5.141 1 91.81 62 TRP B CA 1
ATOM 3643 C C . TRP B 1 62 ? -2.996 -43.219 -6.379 1 91.81 62 TRP B C 1
ATOM 3645 O O . TRP B 1 62 ? -2.322 -44.219 -6.559 1 91.81 62 TRP B O 1
ATOM 3655 N N . GLU B 1 63 ? -2.949 -42.25 -7.199 1 93.81 63 GLU B N 1
ATOM 3656 C CA . GLU B 1 63 ? -2.209 -42.312 -8.453 1 93.81 63 GLU B CA 1
ATOM 3657 C C . GLU B 1 63 ? -0.717 -42.531 -8.211 1 93.81 63 GLU B C 1
ATOM 3659 O O . GLU B 1 63 ? -0.091 -43.406 -8.812 1 93.81 63 GLU B O 1
ATOM 3664 N N . THR B 1 64 ? -0.168 -41.719 -7.332 1 94.81 64 THR B N 1
ATOM 3665 C CA . THR B 1 64 ? 1.271 -41.812 -7.121 1 94.81 64 THR B CA 1
ATOM 3666 C C . THR B 1 64 ? 1.611 -43.062 -6.32 1 94.81 64 THR B C 1
ATOM 3668 O O . THR B 1 64 ? 2.664 -43.688 -6.52 1 94.81 64 THR B O 1
ATOM 3671 N N . ASP B 1 65 ? 0.703 -43.5 -5.441 1 94.5 65 ASP B N 1
ATOM 3672 C CA . ASP B 1 65 ? 0.887 -44.781 -4.754 1 94.5 65 ASP B CA 1
ATOM 3673 C C . ASP B 1 65 ? 0.916 -45.938 -5.742 1 94.5 65 ASP B C 1
ATOM 3675 O O . ASP B 1 65 ? 1.733 -46.844 -5.613 1 94.5 65 ASP B O 1
ATOM 3679 N N . ASN B 1 66 ? -0.001 -45.844 -6.637 1 95.31 66 ASN B N 1
ATOM 3680 C CA . ASN B 1 66 ? -0.075 -46.875 -7.656 1 95.31 66 ASN B CA 1
ATOM 3681 C C . ASN B 1 66 ? 1.172 -46.906 -8.539 1 95.31 66 ASN B C 1
ATOM 3683 O O . ASN B 1 66 ? 1.652 -47.969 -8.922 1 95.31 66 ASN B O 1
ATOM 3687 N N . LEU B 1 67 ? 1.632 -45.75 -8.938 1 95.94 67 LEU B N 1
ATOM 3688 C CA . LEU B 1 67 ? 2.867 -45.656 -9.711 1 95.94 67 LEU B CA 1
ATOM 3689 C C . LEU B 1 67 ? 4.027 -46.312 -8.961 1 95.94 67 LEU B C 1
ATOM 3691 O O . LEU B 1 67 ? 4.812 -47.062 -9.555 1 95.94 67 LEU B O 1
ATOM 3695 N N . VAL B 1 68 ? 4.129 -46 -7.711 1 96.62 68 VAL B N 1
ATOM 3696 C CA . VAL B 1 68 ? 5.199 -46.562 -6.895 1 96.62 68 VAL B CA 1
ATOM 3697 C C . VAL B 1 68 ? 5.07 -48.094 -6.867 1 96.62 68 VAL B C 1
ATOM 3699 O O . VAL B 1 68 ? 6.051 -48.812 -7.09 1 96.62 68 VAL B O 1
ATOM 3702 N N . ALA B 1 69 ? 3.918 -48.594 -6.645 1 97 69 ALA B N 1
ATOM 3703 C CA . ALA B 1 69 ? 3.666 -50.031 -6.504 1 97 69 ALA B CA 1
ATOM 3704 C C . ALA B 1 69 ? 3.986 -50.75 -7.797 1 97 69 ALA B C 1
ATOM 3706 O O . ALA B 1 69 ? 4.484 -51.875 -7.762 1 97 69 ALA B O 1
ATOM 3707 N N . LYS B 1 70 ? 3.717 -50.094 -8.859 1 96.69 70 LYS B N 1
ATOM 3708 C CA . LYS B 1 70 ? 3.814 -50.812 -10.141 1 96.69 70 LYS B CA 1
ATOM 3709 C C . LYS B 1 70 ? 5.199 -50.625 -10.758 1 96.69 70 LYS B C 1
ATOM 3711 O O . LYS B 1 70 ? 5.543 -51.281 -11.734 1 96.69 70 LYS B O 1
ATOM 3716 N N . SER B 1 71 ? 5.945 -49.75 -10.281 1 94.94 71 SER B N 1
ATOM 3717 C CA . SER B 1 71 ? 7.164 -49.344 -10.969 1 94.94 71 SER B CA 1
ATOM 3718 C C . SER B 1 71 ? 8.344 -50.25 -10.562 1 94.94 71 SER B C 1
ATOM 3720 O O . SER B 1 71 ? 9.438 -50.094 -11.117 1 94.94 71 SER B O 1
ATOM 3722 N N . ASN B 1 72 ? 8.266 -51.156 -9.664 1 91.81 72 ASN B N 1
ATOM 3723 C CA . ASN B 1 72 ? 9.352 -51.969 -9.156 1 91.81 72 ASN B CA 1
ATOM 3724 C C . ASN B 1 72 ? 10.508 -51.125 -8.641 1 91.81 72 ASN B C 1
ATOM 3726 O O . ASN B 1 72 ? 11.656 -51.344 -9.039 1 91.81 72 ASN B O 1
ATOM 3730 N N . GLY B 1 73 ? 10.219 -50.062 -7.93 1 93.44 73 GLY B N 1
ATOM 3731 C CA . GLY B 1 73 ? 11.211 -49.25 -7.246 1 93.44 73 GLY B CA 1
ATOM 3732 C C . GLY B 1 73 ? 11.719 -48.094 -8.086 1 93.44 73 GLY B C 1
ATOM 3733 O O . GLY B 1 73 ? 12.508 -47.281 -7.609 1 93.44 73 GLY B O 1
ATOM 3734 N N . LYS B 1 74 ? 11.234 -47.906 -9.273 1 96.56 74 LYS B N 1
ATOM 3735 C CA . LYS B 1 74 ? 11.75 -46.875 -10.18 1 96.56 74 LYS B CA 1
ATOM 3736 C C . LYS B 1 74 ? 11.062 -45.531 -9.953 1 96.56 74 LYS B C 1
ATOM 3738 O O . LYS B 1 74 ? 11.594 -44.5 -10.328 1 96.56 74 LYS B O 1
ATOM 3743 N N . VAL B 1 75 ? 9.898 -45.562 -9.414 1 97.06 75 VAL B N 1
ATOM 3744 C CA . VAL B 1 75 ? 9.195 -44.344 -9.039 1 97.06 75 VAL B CA 1
ATOM 3745 C C . VAL B 1 75 ? 9.25 -44.156 -7.523 1 97.06 75 VAL B C 1
ATOM 3747 O O . VAL B 1 75 ? 8.891 -45.062 -6.77 1 97.06 75 VAL B O 1
ATOM 3750 N N . ARG B 1 76 ? 9.773 -43.031 -7.074 1 96.62 76 ARG B N 1
ATOM 3751 C CA . ARG B 1 76 ? 9.797 -42.688 -5.664 1 96.62 76 ARG B CA 1
ATOM 3752 C C . ARG B 1 76 ? 9.039 -41.375 -5.43 1 96.62 76 ARG B C 1
ATOM 3754 O O . ARG B 1 76 ? 9.07 -40.469 -6.266 1 96.62 76 ARG B O 1
ATOM 3761 N N . VAL B 1 77 ? 8.328 -41.344 -4.293 1 95.94 77 VAL B N 1
ATOM 3762 C CA . VAL B 1 77 ? 7.48 -40.188 -3.998 1 95.94 77 VAL B CA 1
ATOM 3763 C C . VAL B 1 77 ? 7.793 -39.656 -2.6 1 95.94 77 VAL B C 1
ATOM 3765 O O . VAL B 1 77 ? 8.008 -40.438 -1.668 1 95.94 77 VAL B O 1
ATOM 3768 N N . ARG B 1 78 ? 7.922 -38.375 -2.484 1 96.31 78 ARG B N 1
ATOM 3769 C CA . ARG B 1 78 ? 7.98 -37.719 -1.19 1 96.31 78 ARG B CA 1
ATOM 3770 C C . ARG B 1 78 ? 6.887 -36.656 -1.072 1 96.31 78 ARG B C 1
ATOM 3772 O O . ARG B 1 78 ? 6.594 -35.938 -2.039 1 96.31 78 ARG B O 1
ATOM 3779 N N . SER B 1 79 ? 6.262 -36.625 0.064 1 96 79 SER B N 1
ATOM 3780 C CA . SER B 1 79 ? 5.172 -35.688 0.327 1 96 79 SER B CA 1
ATOM 3781 C C . SER B 1 79 ? 5.582 -34.625 1.352 1 96 79 SER B C 1
ATOM 3783 O O . SER B 1 79 ? 6.047 -34.969 2.443 1 96 79 SER B O 1
ATOM 3785 N N . LEU B 1 80 ? 5.461 -33.438 0.98 1 96.88 80 LEU B N 1
ATOM 3786 C CA . LEU B 1 80 ? 5.852 -32.312 1.844 1 96.88 80 LEU B CA 1
ATOM 3787 C C . LEU B 1 80 ? 4.645 -31.766 2.594 1 96.88 80 LEU B C 1
ATOM 3789 O O . LEU B 1 80 ? 3.65 -31.375 1.978 1 96.88 80 LEU B O 1
ATOM 3793 N N . ASP B 1 81 ? 4.73 -31.734 3.93 1 95.75 81 ASP B N 1
ATOM 3794 C CA . ASP B 1 81 ? 3.709 -31.125 4.773 1 95.75 81 ASP B CA 1
ATOM 3795 C C . ASP B 1 81 ? 4.148 -29.734 5.242 1 95.75 81 ASP B C 1
ATOM 3797 O O . ASP B 1 81 ? 4.797 -29.609 6.281 1 95.75 81 ASP B O 1
ATOM 3801 N N . PHE B 1 82 ? 3.771 -28.75 4.574 1 96.44 82 PHE B N 1
ATOM 3802 C CA . PHE B 1 82 ? 4.215 -27.391 4.828 1 96.44 82 PHE B CA 1
ATOM 3803 C C . PHE B 1 82 ? 3.713 -26.906 6.18 1 96.44 82 PHE B C 1
ATOM 3805 O O . PHE B 1 82 ? 4.262 -25.953 6.746 1 96.44 82 PHE B O 1
ATOM 3812 N N . THR B 1 83 ? 2.678 -27.484 6.73 1 95.06 83 THR B N 1
ATOM 3813 C CA . THR B 1 83 ? 2.123 -27.047 8.008 1 95.06 83 THR B CA 1
ATOM 3814 C C . THR B 1 83 ? 3.09 -27.344 9.148 1 95.06 83 THR B C 1
ATOM 3816 O O . THR B 1 83 ? 2.916 -26.844 10.266 1 95.06 83 THR B O 1
ATOM 3819 N N . LYS B 1 84 ? 4.047 -28.188 8.859 1 96.69 84 LYS B N 1
ATOM 3820 C CA . LYS B 1 84 ? 5.086 -28.453 9.844 1 96.69 84 LYS B CA 1
ATOM 3821 C C . LYS B 1 84 ? 6.027 -27.266 9.992 1 96.69 84 LYS B C 1
ATOM 3823 O O . LYS B 1 84 ? 6.766 -27.172 10.977 1 96.69 84 LYS B O 1
ATOM 3828 N N . TRP B 1 85 ? 6.055 -26.359 9 1 97.31 85 TRP B N 1
ATOM 3829 C CA . TRP B 1 85 ? 7.031 -25.266 8.984 1 97.31 85 TRP B CA 1
ATOM 3830 C C . TRP B 1 85 ? 6.336 -23.906 9 1 97.31 85 TRP B C 1
ATOM 3832 O O . TRP B 1 85 ? 6.91 -22.922 9.453 1 97.31 85 TRP B O 1
ATOM 3842 N N . TYR B 1 86 ? 5.164 -23.875 8.438 1 96.75 86 TYR B N 1
ATOM 3843 C CA . TYR B 1 86 ? 4.434 -22.625 8.258 1 96.75 86 TYR B CA 1
ATOM 3844 C C . TYR B 1 86 ? 2.992 -22.766 8.734 1 96.75 86 TYR B C 1
ATOM 3846 O O . TYR B 1 86 ? 2.5 -23.875 8.93 1 96.75 86 TYR B O 1
ATOM 3854 N N . PRO B 1 87 ? 2.27 -21.594 8.977 1 95.69 87 PRO B N 1
ATOM 3855 C CA . PRO B 1 87 ? 0.865 -21.672 9.383 1 95.69 87 PRO B CA 1
ATOM 3856 C C . PRO B 1 87 ? -0.034 -22.266 8.297 1 95.69 87 PRO B C 1
ATOM 3858 O O . PRO B 1 87 ? -1.204 -22.547 8.555 1 95.69 87 PRO B O 1
ATOM 3861 N N . GLY B 1 88 ? 0.547 -22.469 7.125 1 93.88 88 GLY B N 1
ATOM 3862 C CA . GLY B 1 88 ? -0.102 -23.031 5.953 1 93.88 88 GLY B CA 1
ATOM 3863 C C . GLY B 1 88 ? 0.845 -23.234 4.785 1 93.88 88 GLY B C 1
ATOM 3864 O O . GLY B 1 88 ? 2.061 -23.328 4.977 1 93.88 88 GLY B O 1
ATOM 3865 N N . GLY B 1 89 ? 0.18 -23.438 3.643 1 94.25 89 GLY B N 1
ATOM 3866 C CA . GLY B 1 89 ? 0.98 -23.578 2.438 1 94.25 89 GLY B CA 1
ATOM 3867 C C . GLY B 1 89 ? 0.989 -25 1.896 1 94.25 89 GLY B C 1
ATOM 3868 O O . GLY B 1 89 ? 0.569 -25.922 2.58 1 94.25 89 GLY B O 1
ATOM 3869 N N . ILE B 1 90 ? 1.442 -25.078 0.682 1 96.06 90 ILE B N 1
ATOM 3870 C CA . ILE B 1 90 ? 1.502 -26.344 -0.046 1 96.06 90 ILE B CA 1
ATOM 3871 C C . ILE B 1 90 ? 2.645 -26.297 -1.059 1 96.06 90 ILE B C 1
ATOM 3873 O O . ILE B 1 90 ? 3.275 -25.266 -1.25 1 96.06 90 ILE B O 1
ATOM 3877 N N . LEU B 1 91 ? 2.951 -27.469 -1.504 1 96.75 91 LEU B N 1
ATOM 3878 C CA . LEU B 1 91 ? 3.783 -27.516 -2.701 1 96.75 91 LEU B CA 1
ATOM 3879 C C . LEU B 1 91 ? 2.955 -27.234 -3.951 1 96.75 91 LEU B C 1
ATOM 3881 O O . LEU B 1 91 ? 2.328 -28.141 -4.5 1 96.75 91 LEU B O 1
ATOM 3885 N N . HIS B 1 92 ? 3.049 -25.969 -4.391 1 96 92 HIS B N 1
ATOM 3886 C CA . HIS B 1 92 ? 2.162 -25.516 -5.457 1 96 92 HIS B CA 1
ATOM 3887 C C . HIS B 1 92 ? 2.918 -25.359 -6.77 1 96 92 HIS B C 1
ATOM 3889 O O . HIS B 1 92 ? 2.434 -24.703 -7.691 1 96 92 HIS B O 1
ATOM 3895 N N . THR B 1 93 ? 4.09 -25.875 -6.871 1 97 93 THR B N 1
ATOM 3896 C CA . THR B 1 93 ? 4.883 -25.75 -8.086 1 97 93 THR B CA 1
ATOM 3897 C C . THR B 1 93 ? 4.414 -26.766 -9.141 1 97 93 THR B C 1
ATOM 3899 O O . THR B 1 93 ? 3.822 -27.781 -8.805 1 97 93 THR B O 1
ATOM 3902 N N . LYS B 1 94 ? 4.578 -26.422 -10.367 1 96.88 94 LYS B N 1
ATOM 3903 C CA . LYS B 1 94 ? 4.383 -27.281 -11.539 1 96.88 94 LYS B CA 1
ATOM 3904 C C . LYS B 1 94 ? 5.609 -27.25 -12.445 1 96.88 94 LYS B C 1
ATOM 3906 O O . LYS B 1 94 ? 5.805 -26.312 -13.211 1 96.88 94 LYS B O 1
ATOM 3911 N N . SER B 1 95 ? 6.359 -28.281 -12.219 1 96.69 95 SER B N 1
ATOM 3912 C CA . SER B 1 95 ? 7.629 -28.25 -12.945 1 96.69 95 SER B CA 1
ATOM 3913 C C . SER B 1 95 ? 8.156 -29.656 -13.195 1 96.69 95 SER B C 1
ATOM 3915 O O . SER B 1 95 ? 7.785 -30.594 -12.484 1 96.69 95 SER B O 1
ATOM 3917 N N . TRP B 1 96 ? 8.945 -29.812 -14.305 1 94.75 96 TRP B N 1
ATOM 3918 C CA . TRP B 1 96 ? 9.664 -31.016 -14.695 1 94.75 96 TRP B CA 1
ATOM 3919 C C . TRP B 1 96 ? 11.125 -30.688 -15.008 1 94.75 96 TRP B C 1
ATOM 3921 O O . TRP B 1 96 ? 11.422 -29.688 -15.648 1 94.75 96 TRP B O 1
ATOM 3931 N N . SER B 1 97 ? 11.953 -31.453 -14.492 1 95.69 97 SER B N 1
ATOM 3932 C CA . SER B 1 97 ? 13.32 -31.516 -14.984 1 95.69 97 SER B CA 1
ATOM 3933 C C . SER B 1 97 ? 13.688 -32.906 -15.477 1 95.69 97 SER B C 1
ATOM 3935 O O . SER B 1 97 ? 13.523 -33.875 -14.75 1 95.69 97 SER B O 1
ATOM 3937 N N . ILE B 1 98 ? 14.172 -32.969 -16.703 1 95.38 98 ILE B N 1
ATOM 3938 C CA . ILE B 1 98 ? 14.477 -34.25 -17.328 1 95.38 98 ILE B CA 1
ATOM 3939 C C . ILE B 1 98 ? 15.969 -34.344 -17.641 1 95.38 98 ILE B C 1
ATOM 3941 O O . ILE B 1 98 ? 16.469 -33.594 -18.5 1 95.38 98 ILE B O 1
ATOM 3945 N N . ASP B 1 99 ? 16.656 -35.156 -17.016 1 93.75 99 ASP B N 1
ATOM 3946 C CA . ASP B 1 99 ? 18.062 -35.5 -17.234 1 93.75 99 ASP B CA 1
ATOM 3947 C C . ASP B 1 99 ? 18.953 -34.281 -17.078 1 93.75 99 ASP B C 1
ATOM 3949 O O . ASP B 1 99 ? 20.031 -34.188 -17.672 1 93.75 99 ASP B O 1
ATOM 3953 N N . GLY B 1 100 ? 18.438 -33.25 -16.469 1 92.06 100 GLY B N 1
ATOM 3954 C CA . GLY B 1 100 ? 19.203 -32 -16.344 1 92.06 100 GLY B CA 1
ATOM 3955 C C . GLY B 1 100 ? 19.406 -31.297 -17.672 1 92.06 100 GLY B C 1
ATOM 3956 O O . GLY B 1 100 ? 20.344 -30.516 -17.828 1 92.06 100 GLY B O 1
ATOM 3957 N N . LYS B 1 101 ? 18.531 -31.594 -18.562 1 95.5 101 LYS B N 1
ATOM 3958 C CA . LYS B 1 101 ? 18.719 -31.094 -19.922 1 95.5 101 LYS B CA 1
ATOM 3959 C C . LYS B 1 101 ? 17.484 -30.344 -20.406 1 95.5 101 LYS B C 1
ATOM 3961 O O . LYS B 1 101 ? 17.578 -29.406 -21.188 1 95.5 101 LYS B O 1
ATOM 3966 N N . HIS B 1 102 ? 16.344 -30.828 -20.062 1 96.5 102 HIS B N 1
ATOM 3967 C CA . HIS B 1 102 ? 15.055 -30.234 -20.438 1 96.5 102 HIS B CA 1
ATOM 3968 C C . HIS B 1 102 ? 14.25 -29.844 -19.203 1 96.5 102 HIS B C 1
ATOM 3970 O O . HIS B 1 102 ? 14.414 -30.438 -18.141 1 96.5 102 HIS B O 1
ATOM 3976 N N . PHE B 1 103 ? 13.453 -28.812 -19.359 1 96.69 103 PHE B N 1
ATOM 3977 C CA . PHE B 1 103 ? 12.641 -28.484 -18.203 1 96.69 103 PHE B CA 1
ATOM 3978 C C . PHE B 1 103 ? 11.32 -27.844 -18.625 1 96.69 103 PHE B C 1
ATOM 3980 O O . PHE B 1 103 ? 11.156 -27.469 -19.797 1 96.69 103 PHE B O 1
ATOM 3987 N N . TYR B 1 104 ? 10.391 -27.859 -17.703 1 96.88 104 TYR B N 1
ATOM 3988 C CA . TYR B 1 104 ? 9.094 -27.203 -17.828 1 96.88 104 TYR B CA 1
ATOM 3989 C C . TYR B 1 104 ? 8.703 -26.516 -16.531 1 96.88 104 TYR B C 1
ATOM 3991 O O . TYR B 1 104 ? 8.938 -27.031 -15.445 1 96.88 104 TYR B O 1
ATOM 3999 N N . VAL B 1 105 ? 8.258 -25.312 -16.625 1 97.5 105 VAL B N 1
ATOM 4000 C CA . VAL B 1 105 ? 7.637 -24.562 -15.523 1 97.5 105 VAL B CA 1
ATOM 4001 C C . VAL B 1 105 ? 6.379 -23.859 -16.031 1 97.5 105 VAL B C 1
ATOM 4003 O O . VAL B 1 105 ? 6.387 -23.266 -17.109 1 97.5 105 VAL B O 1
ATOM 4006 N N . GLY B 1 106 ? 5.285 -23.969 -15.281 1 97.31 106 GLY B N 1
ATOM 4007 C CA . GLY B 1 106 ? 4.078 -23.281 -15.711 1 97.31 106 GLY B CA 1
ATOM 4008 C C . GLY B 1 106 ? 2.957 -23.359 -14.688 1 97.31 106 GLY B C 1
ATOM 4009 O O . GLY B 1 106 ? 3.201 -23.625 -13.508 1 97.31 106 GLY B O 1
ATOM 4010 N N . SER B 1 107 ? 1.771 -23.047 -15.133 1 97.5 107 SER B N 1
ATOM 4011 C CA . SER B 1 107 ? 0.618 -22.938 -14.242 1 97.5 107 SER B CA 1
ATOM 4012 C C . SER B 1 107 ? -0.155 -24.25 -14.18 1 97.5 107 SER B C 1
ATOM 4014 O O . SER B 1 107 ? -0.992 -24.438 -13.289 1 97.5 107 SER B O 1
ATOM 4016 N N . ALA B 1 108 ? 0.141 -25.234 -15.055 1 96.38 108 ALA B N 1
ATOM 4017 C CA . ALA B 1 108 ? -0.704 -26.422 -15.203 1 96.38 108 ALA B CA 1
ATOM 4018 C C . ALA B 1 108 ? -0.451 -27.422 -14.078 1 96.38 108 ALA B C 1
ATOM 4020 O O . ALA B 1 108 ? 0.664 -27.922 -13.922 1 96.38 108 ALA B O 1
ATOM 4021 N N . ASN B 1 109 ? -1.477 -27.734 -13.32 1 94.5 109 ASN B N 1
ATOM 4022 C CA . ASN B 1 109 ? -1.429 -28.797 -12.336 1 94.5 109 ASN B CA 1
ATOM 4023 C C . ASN B 1 109 ? -1.288 -30.172 -13.008 1 94.5 109 ASN B C 1
ATOM 4025 O O . ASN B 1 109 ? -1.514 -30.297 -14.211 1 94.5 109 ASN B O 1
ATOM 4029 N N . PHE B 1 110 ? -0.84 -31.125 -12.227 1 93.44 110 PHE B N 1
ATOM 4030 C CA . PHE B 1 110 ? -0.815 -32.5 -12.734 1 93.44 110 PHE B CA 1
ATOM 4031 C C . PHE B 1 110 ? -2.209 -33.125 -12.695 1 93.44 110 PHE B C 1
ATOM 4033 O O . PHE B 1 110 ? -2.455 -34.062 -11.945 1 93.44 110 PHE B O 1
ATOM 4040 N N . ASP B 1 111 ? -2.99 -32.656 -13.5 1 94.06 111 ASP B N 1
ATOM 4041 C CA . ASP B 1 111 ? -4.434 -32.844 -13.602 1 94.06 111 ASP B CA 1
ATOM 4042 C C . ASP B 1 111 ? -4.879 -32.875 -15.062 1 94.06 111 ASP B C 1
ATOM 4044 O O . ASP B 1 111 ? -4.426 -32.062 -15.875 1 94.06 111 ASP B O 1
ATOM 4048 N N . TRP B 1 112 ? -5.746 -33.906 -15.344 1 95.06 112 TRP B N 1
ATOM 4049 C CA . TRP B 1 112 ? -6.156 -34.031 -16.75 1 95.06 112 TRP B CA 1
ATOM 4050 C C . TRP B 1 112 ? -6.922 -32.781 -17.188 1 95.06 112 TRP B C 1
ATOM 4052 O O . TRP B 1 112 ? -6.84 -32.375 -18.344 1 95.06 112 TRP B O 1
ATOM 4062 N N . ARG B 1 113 ? -7.652 -32.094 -16.344 1 94.62 113 ARG B N 1
ATOM 4063 C CA . ARG B 1 113 ? -8.414 -30.891 -16.672 1 94.62 113 ARG B CA 1
ATOM 4064 C C . ARG B 1 113 ? -7.484 -29.75 -17.078 1 94.62 113 ARG B C 1
ATOM 4066 O O . ARG B 1 113 ? -7.824 -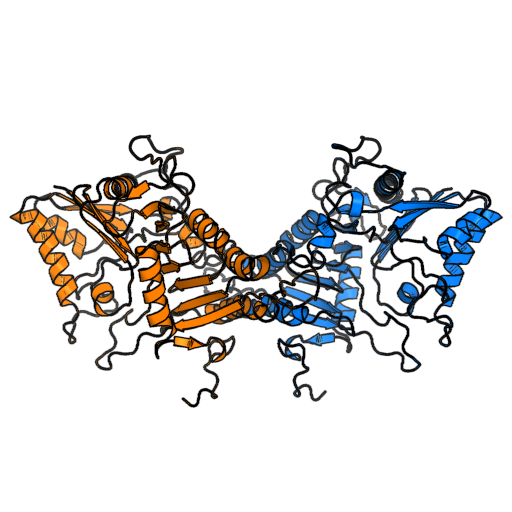28.953 -17.953 1 94.62 113 ARG B O 1
ATOM 4073 N N . SER B 1 114 ? -6.301 -29.625 -16.438 1 95.5 114 SER B N 1
ATOM 4074 C CA . SER B 1 114 ? -5.328 -28.594 -16.75 1 95.5 114 SER B CA 1
ATOM 4075 C C . SER B 1 114 ? -4.816 -28.719 -18.172 1 95.5 114 SER B C 1
ATOM 4077 O O . SER B 1 114 ? -4.324 -27.75 -18.766 1 95.5 114 SER B O 1
ATOM 4079 N N . LEU B 1 115 ? -4.965 -29.906 -18.734 1 95.19 115 LEU B N 1
ATOM 4080 C CA . LEU B 1 115 ? -4.441 -30.188 -20.078 1 95.19 115 LEU B CA 1
ATOM 4081 C C . LEU B 1 115 ? -5.477 -29.859 -21.141 1 95.19 115 LEU B C 1
ATOM 4083 O O . LEU B 1 115 ? -5.125 -29.562 -22.281 1 95.19 115 LEU B O 1
ATOM 4087 N N . THR B 1 116 ? -6.766 -29.891 -20.734 1 94.38 116 THR B N 1
ATOM 4088 C CA . THR B 1 116 ? -7.754 -29.812 -21.797 1 94.38 116 THR B CA 1
ATOM 4089 C C . THR B 1 116 ? -8.883 -28.844 -21.422 1 94.38 116 THR B C 1
ATOM 4091 O O . THR B 1 116 ? -9.57 -28.328 -22.312 1 94.38 116 THR B O 1
ATOM 4094 N N . ASN B 1 117 ? -9.109 -28.562 -20.109 1 94 117 ASN B N 1
ATOM 4095 C CA . ASN B 1 117 ? -10.312 -27.859 -19.688 1 94 117 ASN B CA 1
ATOM 4096 C C . ASN B 1 117 ? -9.984 -26.594 -18.906 1 94 117 ASN B C 1
ATOM 4098 O O . ASN B 1 117 ? -10.883 -25.844 -18.5 1 94 117 ASN B O 1
ATOM 4102 N N . VAL B 1 118 ? -8.758 -26.328 -18.688 1 95.56 118 VAL B N 1
ATOM 4103 C CA . VAL B 1 118 ? -8.281 -25.141 -18 1 95.56 118 VAL B CA 1
ATOM 4104 C C . VAL B 1 118 ? -7.258 -24.406 -18.859 1 95.56 118 VAL B C 1
ATOM 4106 O O . VAL B 1 118 ? -6.441 -25.031 -19.531 1 95.56 118 VAL B O 1
ATOM 4109 N N . LYS B 1 119 ? -7.41 -23.141 -18.984 1 97.31 119 LYS B N 1
ATOM 4110 C CA . LYS B 1 119 ? -6.41 -22.375 -19.719 1 97.31 119 LYS B CA 1
ATOM 4111 C C . LYS B 1 119 ? -5.137 -22.203 -18.906 1 97.31 119 LYS B C 1
ATOM 4113 O O . LYS B 1 119 ? -5.16 -21.609 -17.812 1 97.31 119 LYS B O 1
ATOM 4118 N N . GLU B 1 120 ? -4.039 -22.719 -19.406 1 97.69 120 GLU B N 1
ATOM 4119 C CA . GLU B 1 120 ? -2.748 -22.719 -18.734 1 97.69 120 GLU B CA 1
ATOM 4120 C C . GLU B 1 120 ? -1.663 -22.094 -19.594 1 97.69 120 GLU B C 1
ATOM 4122 O O . GLU B 1 120 ? -1.813 -21.984 -20.812 1 97.69 120 GLU B O 1
ATOM 4127 N N . LEU B 1 121 ? -0.651 -21.609 -18.969 1 98.38 121 LEU B N 1
ATOM 4128 C CA . LEU B 1 121 ? 0.531 -21.125 -19.656 1 98.38 121 LEU B CA 1
ATOM 4129 C C . LEU B 1 121 ? 1.806 -21.594 -18.969 1 98.38 121 LEU B C 1
ATOM 4131 O O . LEU B 1 121 ? 1.89 -21.578 -17.734 1 98.38 121 LEU B O 1
ATOM 4135 N N . GLY B 1 122 ? 2.746 -22.125 -19.719 1 97.75 122 GLY B N 1
ATOM 4136 C CA . GLY B 1 122 ? 4.059 -22.516 -19.234 1 97.75 122 GLY B CA 1
ATOM 4137 C C . GLY B 1 122 ? 5.141 -22.438 -20.297 1 97.75 122 GLY B C 1
ATOM 4138 O O . GLY B 1 122 ? 4.879 -22.016 -21.422 1 97.75 122 GLY B O 1
ATOM 4139 N N . ILE B 1 123 ? 6.355 -22.656 -19.859 1 96.75 123 ILE B N 1
ATOM 4140 C CA . ILE B 1 123 ? 7.508 -22.688 -20.75 1 96.75 123 ILE B CA 1
ATOM 4141 C C . ILE B 1 123 ? 8.188 -24.047 -20.672 1 96.75 123 ILE B C 1
ATOM 4143 O O . ILE B 1 123 ? 8.484 -24.531 -19.578 1 96.75 123 ILE B O 1
ATOM 4147 N N . ALA B 1 124 ? 8.359 -24.672 -21.844 1 96.38 124 ALA B N 1
ATOM 4148 C CA . ALA B 1 124 ? 9.195 -25.859 -22 1 96.38 124 ALA B CA 1
ATOM 4149 C C . ALA B 1 124 ? 10.477 -25.547 -22.75 1 96.38 124 ALA B C 1
ATOM 4151 O O . ALA B 1 124 ? 10.438 -24.906 -23.812 1 96.38 124 ALA B O 1
ATOM 4152 N N . ALA B 1 125 ? 11.555 -25.859 -22.172 1 94.88 125 ALA B N 1
ATOM 4153 C CA . ALA B 1 125 ? 12.852 -25.688 -22.812 1 94.88 125 ALA B CA 1
ATOM 4154 C C . ALA B 1 125 ? 13.531 -27.031 -23.047 1 94.88 125 ALA B C 1
ATOM 4156 O O . ALA B 1 125 ? 13.57 -27.891 -22.156 1 94.88 125 ALA B O 1
ATOM 4157 N N . PHE B 1 126 ? 14.023 -27.156 -24.281 1 95.62 126 PHE B N 1
ATOM 4158 C CA . PHE B 1 126 ? 14.711 -28.375 -24.688 1 95.62 126 PHE B CA 1
ATOM 4159 C C . PHE B 1 126 ? 16.188 -28.125 -24.953 1 95.62 126 PHE B C 1
ATOM 4161 O O . PHE B 1 126 ? 16.547 -27.109 -25.562 1 95.62 126 PHE B O 1
ATOM 4168 N N . ASN B 1 127 ? 16.984 -29 -24.391 1 95.06 127 ASN B N 1
ATOM 4169 C CA . ASN B 1 127 ? 18.438 -28.891 -24.516 1 95.06 127 ASN B CA 1
ATOM 4170 C C . ASN B 1 127 ? 18.953 -27.578 -23.922 1 95.06 127 ASN B C 1
ATOM 4172 O O . ASN B 1 127 ? 19.656 -26.828 -24.594 1 95.06 127 ASN B O 1
ATOM 4176 N N . CYS B 1 128 ? 18.547 -27.344 -22.766 1 94.81 128 CYS B N 1
ATOM 4177 C CA . CYS B 1 128 ? 18.938 -26.188 -21.969 1 94.81 128 CYS B CA 1
ATOM 4178 C C . CYS B 1 128 ? 19.484 -26.609 -20.625 1 94.81 128 CYS B C 1
ATOM 4180 O O . CYS B 1 128 ? 18.906 -26.312 -19.578 1 94.81 128 CYS B O 1
ATOM 4182 N N . PRO B 1 129 ? 20.688 -27.188 -20.609 1 94.94 129 PRO B N 1
ATOM 4183 C CA . PRO B 1 129 ? 21.188 -27.812 -19.375 1 94.94 129 PRO B CA 1
ATOM 4184 C C . PRO B 1 129 ? 21.406 -26.812 -18.25 1 94.94 129 PRO B C 1
ATOM 4186 O O . PRO B 1 129 ? 21.219 -27.156 -17.078 1 94.94 129 PRO B O 1
ATOM 4189 N N . CYS B 1 130 ? 21.75 -25.562 -18.547 1 94.38 130 CYS B N 1
ATOM 4190 C CA . CYS B 1 130 ? 22.016 -24.578 -17.5 1 94.38 130 CYS B CA 1
ATOM 4191 C C . CYS B 1 130 ? 20.766 -24.328 -16.672 1 94.38 130 CYS B C 1
ATOM 4193 O O . CYS B 1 130 ? 20.797 -24.453 -15.445 1 94.38 130 CYS B O 1
ATOM 4195 N N . MET B 1 131 ? 19.641 -24.062 -17.328 1 96.25 131 MET B N 1
ATOM 4196 C CA . MET B 1 131 ? 18.391 -23.781 -16.609 1 96.25 131 MET B CA 1
ATOM 4197 C C . MET B 1 131 ? 17.828 -25.062 -16 1 96.25 131 MET B C 1
ATOM 4199 O O . MET B 1 131 ? 17.266 -25.047 -14.906 1 96.25 131 MET B O 1
ATOM 4203 N N . ALA B 1 132 ? 17.969 -26.141 -16.719 1 96.81 132 ALA B N 1
ATOM 4204 C CA . ALA B 1 132 ? 17.453 -27.406 -16.234 1 96.81 132 ALA B CA 1
ATOM 4205 C C . ALA B 1 132 ? 18.156 -27.828 -14.938 1 96.81 132 ALA B C 1
ATOM 4207 O O . ALA B 1 132 ? 17.516 -28.344 -14.016 1 96.81 132 ALA B O 1
ATOM 4208 N N . ASN B 1 133 ? 19.406 -27.609 -14.922 1 95.81 133 ASN B N 1
ATOM 4209 C CA . ASN B 1 133 ? 20.172 -27.953 -13.727 1 95.81 133 ASN B CA 1
ATOM 4210 C C . ASN B 1 133 ? 19.828 -27.031 -12.555 1 95.81 133 ASN B C 1
ATOM 4212 O O . ASN B 1 133 ? 19.828 -27.453 -11.398 1 95.81 133 ASN B O 1
ATOM 4216 N N . ASP B 1 134 ? 19.656 -25.781 -12.883 1 97.25 134 ASP B N 1
ATOM 4217 C CA . ASP B 1 134 ? 19.25 -24.859 -11.82 1 97.25 134 ASP B CA 1
ATOM 4218 C C . ASP B 1 134 ? 17.906 -25.266 -11.234 1 97.25 134 ASP B C 1
ATOM 4220 O O . ASP B 1 134 ? 17.719 -25.234 -10.016 1 97.25 134 ASP B O 1
ATOM 4224 N N . LEU B 1 135 ? 16.984 -25.594 -12.109 1 97.88 135 LEU B N 1
ATOM 4225 C CA . LEU B 1 135 ? 15.695 -26.094 -11.633 1 97.88 135 LEU B CA 1
ATOM 4226 C C . LEU B 1 135 ? 15.875 -27.344 -10.789 1 97.88 135 LEU B C 1
ATOM 4228 O O . LEU B 1 135 ? 15.227 -27.5 -9.75 1 97.88 135 LEU B O 1
ATOM 4232 N N . LYS B 1 136 ? 16.734 -28.203 -11.242 1 96.38 136 LYS B N 1
ATOM 4233 C CA . LYS B 1 136 ? 17.016 -29.422 -10.5 1 96.38 136 LYS B CA 1
ATOM 4234 C C . LYS B 1 136 ? 17.438 -29.109 -9.07 1 96.38 136 LYS B C 1
ATOM 4236 O O . LYS B 1 136 ? 17.078 -29.828 -8.133 1 96.38 136 LYS B O 1
ATOM 4241 N N . ASN B 1 137 ? 18.188 -28.078 -8.883 1 96.94 137 ASN B N 1
ATOM 4242 C CA . ASN B 1 137 ? 18.594 -27.656 -7.543 1 96.94 137 ASN B CA 1
ATOM 4243 C C . ASN B 1 137 ? 17.391 -27.312 -6.672 1 96.94 137 ASN B C 1
ATOM 4245 O O . ASN B 1 137 ? 17.359 -27.656 -5.484 1 96.94 137 ASN B O 1
ATOM 4249 N N . ILE B 1 138 ? 16.406 -26.656 -7.223 1 98.12 138 ILE B N 1
ATOM 4250 C CA . ILE B 1 138 ? 15.18 -26.328 -6.504 1 98.12 138 ILE B CA 1
ATOM 4251 C C . ILE B 1 138 ? 14.453 -27.609 -6.125 1 98.12 138 ILE B C 1
ATOM 4253 O O . ILE B 1 138 ? 14.016 -27.781 -4.984 1 98.12 138 ILE B O 1
ATOM 4257 N N . LEU B 1 139 ? 14.445 -28.531 -7.062 1 97.25 139 LEU B N 1
ATOM 4258 C CA . LEU B 1 139 ? 13.734 -29.797 -6.852 1 97.25 139 LEU B CA 1
ATOM 4259 C C . LEU B 1 139 ? 14.438 -30.656 -5.812 1 97.25 139 LEU B C 1
ATOM 4261 O O . LEU B 1 139 ? 13.789 -31.391 -5.059 1 97.25 139 LEU B O 1
ATOM 4265 N N . GLU B 1 140 ? 15.711 -30.531 -5.746 1 97.06 140 GLU B N 1
ATOM 4266 C CA . GLU B 1 140 ? 16.469 -31.234 -4.719 1 97.06 140 GLU B CA 1
ATOM 4267 C C . GLU B 1 140 ? 16.094 -30.75 -3.322 1 97.06 140 GLU B C 1
ATOM 4269 O O . GLU B 1 140 ? 16.078 -31.531 -2.369 1 97.06 140 GLU B O 1
ATOM 4274 N N . ILE B 1 141 ? 15.852 -29.516 -3.221 1 98.25 141 ILE B N 1
ATOM 4275 C CA . ILE B 1 141 ? 15.414 -28.953 -1.946 1 98.25 141 ILE B CA 1
ATOM 4276 C C . ILE B 1 141 ? 14.047 -29.531 -1.571 1 98.25 141 ILE B C 1
ATOM 4278 O O . ILE B 1 141 ? 13.836 -29.953 -0.428 1 98.25 141 ILE B O 1
ATOM 4282 N N . TYR B 1 142 ? 13.172 -29.578 -2.551 1 97.94 142 TYR B N 1
ATOM 4283 C CA . TYR B 1 142 ? 11.875 -30.203 -2.289 1 97.94 142 TYR B CA 1
ATOM 4284 C C . TYR B 1 142 ? 12.039 -31.656 -1.844 1 97.94 142 TYR B C 1
ATOM 4286 O O . TYR B 1 142 ? 11.406 -32.094 -0.88 1 97.94 142 TYR B O 1
ATOM 4294 N N . TRP B 1 143 ? 12.898 -32.344 -2.531 1 97.19 143 TRP B N 1
ATOM 4295 C CA . TRP B 1 143 ? 13.125 -33.75 -2.213 1 97.19 143 TRP B CA 1
ATOM 4296 C C . TRP B 1 143 ? 13.672 -33.906 -0.797 1 97.19 143 TRP B C 1
ATOM 4298 O O . TRP B 1 143 ? 13.219 -34.781 -0.045 1 97.19 143 TRP B O 1
ATOM 4308 N N . SER B 1 144 ? 14.555 -33.031 -0.457 1 97.44 144 SER B N 1
ATOM 4309 C CA . SER B 1 144 ? 15.141 -33.062 0.879 1 97.44 144 SER B CA 1
ATOM 4310 C C . SER B 1 144 ? 14.094 -32.781 1.947 1 97.44 144 SER B C 1
ATOM 4312 O O . SER B 1 144 ? 14.062 -33.438 2.988 1 97.44 144 SER B O 1
ATOM 4314 N N . MET B 1 145 ? 13.219 -31.859 1.665 1 97.88 145 MET B N 1
ATOM 4315 C CA . MET B 1 145 ? 12.227 -31.422 2.646 1 97.88 145 MET B CA 1
ATOM 4316 C C . MET B 1 145 ? 11.094 -32.438 2.754 1 97.88 145 MET B C 1
ATOM 4318 O O . MET B 1 145 ? 10.32 -32.406 3.715 1 97.88 145 MET B O 1
ATOM 4322 N N . GLY B 1 146 ? 11.008 -33.312 1.759 1 96.81 146 GLY B N 1
ATOM 4323 C CA . GLY B 1 146 ? 10.008 -34.375 1.809 1 96.81 146 GLY B CA 1
ATOM 4324 C C . GLY B 1 146 ? 10.406 -35.531 2.699 1 96.81 146 GLY B C 1
ATOM 4325 O O . GLY B 1 146 ? 9.602 -36.406 2.967 1 96.81 146 GLY B O 1
ATOM 4326 N N . ALA B 1 147 ? 11.586 -35.531 3.178 1 96.56 147 ALA B N 1
ATOM 4327 C CA . ALA B 1 147 ? 12.031 -36.562 4.09 1 96.56 147 ALA B CA 1
ATOM 4328 C C . ALA B 1 147 ? 11.344 -36.438 5.445 1 96.56 147 ALA B C 1
ATOM 4330 O O . ALA B 1 147 ? 11.039 -35.344 5.898 1 96.56 147 ALA B O 1
ATOM 4331 N N . PRO B 1 148 ? 11.102 -37.625 6.039 1 94.12 148 PRO B N 1
ATOM 4332 C CA . PRO B 1 148 ? 10.477 -37.562 7.363 1 94.12 148 PRO B CA 1
ATOM 4333 C C . PRO B 1 148 ? 11.266 -36.719 8.352 1 94.12 148 PRO B C 1
ATOM 4335 O O . PRO B 1 148 ? 12.484 -36.875 8.484 1 94.12 148 PRO B O 1
ATOM 4338 N N . GLY B 1 149 ? 10.617 -35.781 8.938 1 95.44 149 GLY B N 1
ATOM 4339 C CA . GLY B 1 149 ? 11.211 -34.969 10 1 95.44 149 GLY B CA 1
ATOM 4340 C C . GLY B 1 149 ? 12.109 -33.875 9.484 1 95.44 149 GLY B C 1
ATOM 4341 O O . GLY B 1 149 ? 12.875 -33.281 10.242 1 95.44 149 GLY B O 1
ATOM 4342 N N . ALA B 1 150 ? 12.031 -33.594 8.297 1 97.44 150 ALA B N 1
ATOM 4343 C CA . ALA B 1 150 ? 12.883 -32.562 7.715 1 97.44 150 ALA B CA 1
ATOM 4344 C C . ALA B 1 150 ? 12.641 -31.203 8.391 1 97.44 150 ALA B C 1
ATOM 4346 O O . ALA B 1 150 ? 11.5 -30.859 8.711 1 97.44 150 ALA B O 1
ATOM 4347 N N . ILE B 1 151 ? 13.789 -30.469 8.641 1 97.62 151 ILE B N 1
ATOM 4348 C CA . ILE B 1 151 ? 13.766 -29.125 9.195 1 97.62 151 ILE B CA 1
ATOM 4349 C C . ILE B 1 151 ? 14.406 -28.141 8.219 1 97.62 151 ILE B C 1
ATOM 4351 O O . ILE B 1 151 ? 15.43 -28.453 7.602 1 97.62 151 ILE B O 1
ATOM 4355 N N . ILE B 1 152 ? 13.773 -27.031 8.039 1 97.69 152 ILE B N 1
ATOM 4356 C CA . ILE B 1 152 ? 14.375 -26.016 7.18 1 97.69 152 ILE B CA 1
ATOM 4357 C C . ILE B 1 152 ? 15.703 -25.547 7.77 1 97.69 152 ILE B C 1
ATOM 4359 O O . ILE B 1 152 ? 15.75 -25.062 8.898 1 97.69 152 ILE B O 1
ATOM 4363 N N . PRO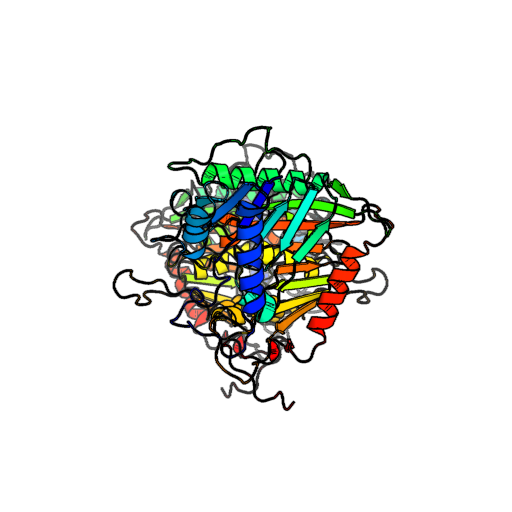 B 1 153 ? 16.719 -25.672 7.074 1 97.62 153 PRO B N 1
ATOM 4364 C CA . PRO B 1 153 ? 18.016 -25.234 7.613 1 97.62 153 PRO B CA 1
ATOM 4365 C C . PRO B 1 153 ? 18.156 -23.719 7.633 1 97.62 153 PRO B C 1
ATOM 4367 O O . PRO B 1 153 ? 17.438 -23.016 6.926 1 97.62 153 PRO B O 1
ATOM 4370 N N . ASN B 1 154 ? 19.141 -23.234 8.398 1 96.44 154 ASN B N 1
ATOM 4371 C CA . ASN B 1 154 ? 19.438 -21.812 8.398 1 96.44 154 ASN B CA 1
ATOM 4372 C C . ASN B 1 154 ? 19.984 -21.359 7.047 1 96.44 154 ASN B C 1
ATOM 4374 O O . ASN B 1 154 ? 19.734 -20.234 6.621 1 96.44 154 ASN B O 1
ATOM 4378 N N . GLN B 1 155 ? 20.781 -22.328 6.539 1 96.5 155 GLN B N 1
ATOM 4379 C CA . GLN B 1 155 ? 21.328 -22.078 5.211 1 96.5 155 GLN B CA 1
ATOM 4380 C C . GLN B 1 155 ? 21.453 -23.375 4.41 1 96.5 155 GLN B C 1
ATOM 4382 O O . GLN B 1 155 ? 21.828 -24.422 4.949 1 96.5 155 GLN B O 1
ATOM 4387 N N . TRP B 1 156 ? 21.109 -23.266 3.17 1 98.06 156 TRP B N 1
ATOM 4388 C CA . TRP B 1 156 ? 21.266 -24.422 2.295 1 98.06 156 TRP B CA 1
ATOM 4389 C C . TRP B 1 156 ? 22.719 -24.562 1.83 1 98.06 156 TRP B C 1
ATOM 4391 O O . TRP B 1 156 ? 23.438 -23.578 1.752 1 98.06 156 TRP B O 1
ATOM 4401 N N . GLY B 1 157 ? 23.109 -25.766 1.475 1 97.06 157 GLY B N 1
ATOM 4402 C CA . GLY B 1 157 ? 24.469 -26.031 1.032 1 97.06 157 GLY B CA 1
ATOM 4403 C C . GLY B 1 157 ? 24.781 -25.453 -0.33 1 97.06 157 GLY B C 1
ATOM 4404 O O . GLY B 1 157 ? 23.875 -25.078 -1.074 1 97.06 157 GLY B O 1
ATOM 4405 N N . ASN B 1 158 ? 26 -25.422 -0.684 1 97.38 158 ASN B N 1
ATOM 4406 C CA . ASN B 1 158 ? 26.453 -24.859 -1.952 1 97.38 158 ASN B CA 1
ATOM 4407 C C . ASN B 1 158 ? 26.047 -25.75 -3.131 1 97.38 158 ASN B C 1
ATOM 4409 O O . ASN B 1 158 ? 26.031 -25.281 -4.273 1 97.38 158 ASN B O 1
ATOM 4413 N N . ASP B 1 159 ? 25.766 -26.938 -2.816 1 96.81 159 ASP B N 1
ATOM 4414 C CA . ASP B 1 159 ? 25.422 -27.891 -3.863 1 96.81 159 ASP B CA 1
ATOM 4415 C C . ASP B 1 159 ? 24.109 -27.484 -4.543 1 96.81 159 ASP B C 1
ATOM 4417 O O . ASP B 1 159 ? 23.844 -27.906 -5.672 1 96.81 159 ASP B O 1
ATOM 4421 N N . VAL B 1 160 ? 23.266 -26.625 -3.826 1 97.88 160 VAL B N 1
ATOM 4422 C CA . VAL B 1 160 ? 22 -26.203 -4.422 1 97.88 160 VAL B CA 1
ATOM 4423 C C . VAL B 1 160 ? 22 -24.688 -4.621 1 97.88 160 VAL B C 1
ATOM 4425 O O . VAL B 1 160 ? 20.938 -24.109 -4.895 1 97.88 160 VAL B O 1
ATOM 4428 N N . ALA B 1 161 ? 23.141 -24.078 -4.477 1 97.81 161 ALA B N 1
ATOM 4429 C CA . ALA B 1 161 ? 23.266 -22.641 -4.688 1 97.81 161 ALA B CA 1
ATOM 4430 C C . ALA B 1 161 ? 23.141 -22.297 -6.168 1 97.81 161 ALA B C 1
ATOM 4432 O O . ALA B 1 161 ? 23.25 -23.172 -7.031 1 97.81 161 ALA B O 1
ATOM 4433 N N . THR B 1 162 ? 22.828 -21.094 -6.48 1 97.94 162 THR B N 1
ATOM 4434 C CA . THR B 1 162 ? 22.781 -20.625 -7.859 1 97.94 162 THR B CA 1
ATOM 4435 C C . THR B 1 162 ? 23.359 -19.219 -7.977 1 97.94 162 THR B C 1
ATOM 4437 O O . THR B 1 162 ? 23.156 -18.391 -7.094 1 97.94 162 THR B O 1
ATOM 4440 N N . PRO B 1 163 ? 24.125 -18.953 -8.961 1 95.81 163 PRO B N 1
ATOM 4441 C CA . PRO B 1 163 ? 24.562 -17.578 -9.219 1 95.81 163 PRO B CA 1
ATOM 4442 C C . PRO B 1 163 ? 23.516 -16.75 -9.953 1 95.81 163 PRO B C 1
ATOM 4444 O O . PRO B 1 163 ? 23.672 -15.531 -10.086 1 95.81 163 PRO B O 1
ATOM 4447 N N . ALA B 1 164 ? 22.484 -17.391 -10.445 1 97.25 164 ALA B N 1
ATOM 4448 C CA . ALA B 1 164 ? 21.531 -16.734 -11.336 1 97.25 164 ALA B CA 1
ATOM 4449 C C . ALA B 1 164 ? 20.469 -15.977 -10.539 1 97.25 164 ALA B C 1
ATOM 4451 O O . ALA B 1 164 ? 19.812 -16.547 -9.664 1 97.25 164 ALA B O 1
ATOM 4452 N N . ASN B 1 165 ? 20.359 -14.742 -10.766 1 97.75 165 ASN B N 1
ATOM 4453 C CA . ASN B 1 165 ? 19.344 -13.859 -10.188 1 97.75 165 ASN B CA 1
ATOM 4454 C C . ASN B 1 165 ? 19.109 -12.625 -11.062 1 97.75 165 ASN B C 1
ATOM 4456 O O . ASN B 1 165 ? 19.547 -12.594 -12.219 1 97.75 165 ASN B O 1
ATOM 4460 N N . HIS B 1 166 ? 18.406 -11.703 -10.586 1 97.5 166 HIS B N 1
ATOM 4461 C CA . HIS B 1 166 ? 18.047 -10.539 -11.383 1 97.5 166 HIS B CA 1
ATOM 4462 C C . HIS B 1 166 ? 19.281 -9.805 -11.883 1 97.5 166 HIS B C 1
ATOM 4464 O O . HIS B 1 166 ? 19.312 -9.344 -13.023 1 97.5 166 HIS B O 1
ATOM 4470 N N . GLN B 1 167 ? 20.281 -9.68 -11.078 1 95.81 167 GLN B N 1
ATOM 4471 C CA . GLN B 1 167 ? 21.516 -8.953 -11.406 1 95.81 167 GLN B CA 1
ATOM 4472 C C . GLN B 1 167 ? 22.406 -9.781 -12.328 1 95.81 167 GLN B C 1
ATOM 4474 O O . GLN B 1 167 ? 23.109 -9.227 -13.172 1 95.81 167 GLN B O 1
ATOM 4479 N N . ASN B 1 168 ? 22.328 -11.117 -12.117 1 96.38 168 ASN B N 1
ATOM 4480 C CA . ASN B 1 168 ? 23.156 -12.031 -12.891 1 96.38 168 ASN B CA 1
ATOM 4481 C C . ASN B 1 168 ? 22.328 -13.148 -13.516 1 96.38 168 ASN B C 1
ATOM 4483 O O . ASN B 1 168 ? 22.516 -14.32 -13.18 1 96.38 168 ASN B O 1
ATOM 4487 N N . PRO B 1 169 ? 21.562 -12.797 -14.531 1 96.75 169 PRO B N 1
ATOM 4488 C CA . PRO B 1 169 ? 20.781 -13.852 -15.164 1 96.75 169 PRO B CA 1
ATOM 4489 C C . PRO B 1 169 ? 21.625 -14.781 -16.031 1 96.75 169 PRO B C 1
ATOM 4491 O O . PRO B 1 169 ? 22.766 -14.453 -16.359 1 96.75 169 PRO B O 1
ATOM 4494 N N . MET B 1 170 ? 21.125 -15.898 -16.328 1 96.31 170 MET B N 1
ATOM 4495 C CA . MET B 1 170 ? 21.781 -16.844 -17.219 1 96.31 170 MET B CA 1
ATOM 4496 C C . MET B 1 170 ? 21.516 -16.5 -18.672 1 96.31 170 MET B C 1
ATOM 4498 O O . MET B 1 170 ? 20.375 -16.219 -19.047 1 96.31 170 MET B O 1
ATOM 4502 N N . SER B 1 171 ? 22.562 -16.578 -19.438 1 94.44 171 SER B N 1
ATOM 4503 C CA . SER B 1 171 ? 22.406 -16.422 -20.891 1 94.44 171 SER B CA 1
ATOM 4504 C C . SER B 1 171 ? 22 -17.734 -21.547 1 94.44 171 SER B C 1
ATOM 4506 O O . SER B 1 171 ? 22.734 -18.719 -21.469 1 94.44 171 SER B O 1
ATOM 4508 N N . VAL B 1 172 ? 20.859 -17.75 -22.156 1 93.69 172 VAL B N 1
ATOM 4509 C CA . VAL B 1 172 ? 20.344 -18.938 -22.844 1 93.69 172 VAL B CA 1
ATOM 4510 C C . VAL B 1 172 ? 20.297 -18.688 -24.344 1 93.69 172 VAL B C 1
ATOM 4512 O O . VAL B 1 172 ? 19.5 -17.875 -24.812 1 93.69 172 VAL B O 1
ATOM 4515 N N . PHE B 1 173 ? 21.031 -19.484 -25.031 1 89.81 173 PHE B N 1
ATOM 4516 C CA . PHE B 1 173 ? 21.141 -19.266 -26.469 1 89.81 173 PHE B CA 1
ATOM 4517 C C . PHE B 1 173 ? 19.875 -19.719 -27.188 1 89.81 173 PHE B C 1
ATOM 4519 O O . PHE 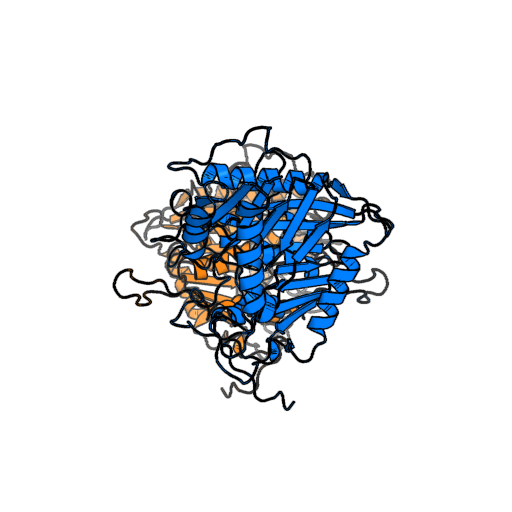B 1 173 ? 19.359 -20.797 -26.906 1 89.81 173 PHE B O 1
ATOM 4526 N N . GLN B 1 174 ? 19.391 -18.828 -28.031 1 87.81 174 GLN B N 1
ATOM 4527 C CA . GLN B 1 174 ? 18.344 -19.141 -28.984 1 87.81 174 GLN B CA 1
ATOM 4528 C C . GLN B 1 174 ? 18.672 -18.578 -30.359 1 87.81 174 GLN B C 1
ATOM 4530 O O . GLN B 1 174 ? 19.25 -17.5 -30.484 1 87.81 174 GLN B O 1
ATOM 4535 N N . PRO B 1 175 ? 18.328 -19.328 -31.344 1 86.31 175 PRO B N 1
ATOM 4536 C CA . PRO B 1 175 ? 18.641 -18.859 -32.719 1 86.31 175 PRO B CA 1
ATOM 4537 C C . PRO B 1 175 ? 18.078 -17.484 -33 1 86.31 175 PRO B C 1
ATOM 4539 O O . PRO B 1 175 ? 18.672 -16.719 -33.781 1 86.31 175 PRO B O 1
ATOM 4542 N N . THR B 1 176 ? 17.078 -17.078 -32.406 1 83.62 176 THR B N 1
ATOM 4543 C CA . THR B 1 176 ? 16.406 -15.812 -32.688 1 83.62 176 THR B CA 1
ATOM 4544 C C . THR B 1 176 ? 16.922 -14.711 -31.781 1 83.62 176 THR B C 1
ATOM 4546 O O . THR B 1 176 ? 16.453 -13.578 -31.828 1 83.62 176 THR B O 1
ATOM 4549 N N . GLY B 1 177 ? 17.969 -15.055 -30.969 1 86.88 177 GLY B N 1
ATOM 4550 C CA . GLY B 1 177 ? 18.516 -14.148 -29.984 1 86.88 177 GLY B CA 1
ATOM 4551 C C . GLY B 1 177 ? 18.516 -14.719 -28.578 1 86.88 177 GLY B C 1
ATOM 4552 O O . GLY B 1 177 ? 17.531 -15.305 -28.141 1 86.88 177 GLY B O 1
ATOM 4553 N N . SER B 1 178 ? 19.562 -14.477 -28 1 90.56 178 SER B N 1
ATOM 4554 C CA . SER B 1 178 ? 19.75 -15.055 -26.672 1 90.56 178 SER B CA 1
ATOM 4555 C C . SER B 1 178 ? 18.859 -14.359 -25.641 1 90.56 178 SER B C 1
ATOM 4557 O O . SER B 1 178 ? 18.516 -13.18 -25.812 1 90.56 178 SER B O 1
ATOM 4559 N N . GLN B 1 179 ? 18.531 -15.141 -24.688 1 94 179 GLN B N 1
ATOM 4560 C CA . GLN B 1 179 ? 17.703 -14.664 -23.594 1 94 179 GLN B CA 1
ATOM 4561 C C . GLN B 1 179 ? 18.469 -14.641 -22.281 1 94 179 GLN B C 1
ATOM 4563 O O . GLN B 1 179 ? 19.359 -15.469 -22.062 1 94 179 GLN B O 1
ATOM 4568 N N . ALA B 1 180 ? 18.219 -13.672 -21.484 1 96 180 ALA B N 1
ATOM 4569 C CA . ALA B 1 180 ? 18.641 -13.656 -20.078 1 96 180 ALA B CA 1
ATOM 4570 C C . ALA B 1 180 ? 17.547 -14.188 -19.172 1 96 180 ALA B C 1
ATOM 4572 O O . ALA B 1 180 ? 16.453 -13.602 -19.094 1 96 180 ALA B O 1
ATOM 4573 N N . MET B 1 181 ? 17.844 -15.328 -18.453 1 97.25 181 MET B N 1
ATOM 4574 C CA . MET B 1 181 ? 16.797 -16 -17.703 1 97.25 181 MET B CA 1
ATOM 4575 C C . MET B 1 181 ? 17.266 -16.328 -16.281 1 97.25 181 MET B C 1
ATOM 4577 O O . MET B 1 181 ? 18.469 -16.469 -16.047 1 97.25 181 MET B O 1
ATOM 4581 N N . TYR B 1 182 ? 16.375 -16.375 -15.352 1 98.31 182 TYR B N 1
ATOM 4582 C CA . TYR B 1 182 ? 16.625 -16.938 -14.031 1 98.31 182 TYR B CA 1
ATOM 4583 C C . TYR B 1 182 ? 15.336 -17.406 -13.375 1 98.31 182 TYR B C 1
ATOM 4585 O O . TYR B 1 182 ? 14.242 -17.078 -13.844 1 98.31 182 TYR B O 1
ATOM 4593 N N . LEU B 1 183 ? 15.453 -18.219 -12.336 1 98.69 183 LEU B N 1
ATOM 4594 C CA . LEU B 1 183 ? 14.32 -18.75 -11.594 1 98.69 183 LEU B CA 1
ATOM 4595 C C . LEU B 1 183 ? 14.219 -18.094 -10.219 1 98.69 183 LEU B C 1
ATOM 4597 O O . LEU B 1 183 ? 15.234 -17.875 -9.562 1 98.69 183 LEU B O 1
ATOM 4601 N N . SER B 1 184 ? 13.023 -17.703 -9.82 1 98.88 184 SER B N 1
ATOM 4602 C CA . SER B 1 184 ? 12.727 -17.266 -8.461 1 98.88 184 SER B CA 1
ATOM 4603 C C . SER B 1 184 ? 11.914 -18.312 -7.699 1 98.88 184 SER B C 1
ATOM 4605 O O . SER B 1 184 ? 11.289 -19.188 -8.305 1 98.88 184 SER B O 1
ATOM 4607 N N . VAL B 1 185 ? 12 -18.219 -6.32 1 98.75 185 VAL B N 1
ATOM 4608 C CA . VAL B 1 185 ? 11.414 -19.297 -5.527 1 98.75 185 VAL B CA 1
ATOM 4609 C C . VAL B 1 185 ? 10.727 -18.719 -4.297 1 98.75 185 VAL B C 1
ATOM 4611 O O . VAL B 1 185 ? 11.172 -17.703 -3.746 1 98.75 185 VAL B O 1
ATOM 4614 N N . SER B 1 186 ? 9.633 -19.281 -3.967 1 98.62 186 SER B N 1
ATOM 4615 C CA . SER B 1 186 ? 8.977 -19.125 -2.672 1 98.62 186 SER B CA 1
ATOM 4616 C C . SER B 1 186 ? 8.75 -20.469 -1.994 1 98.62 186 SER B C 1
ATOM 4618 O O . SER B 1 186 ? 8.711 -21.516 -2.66 1 98.62 186 SER B O 1
ATOM 4620 N N . PRO B 1 187 ? 8.68 -20.469 -0.662 1 98.38 187 PRO B N 1
ATOM 4621 C CA . PRO B 1 187 ? 8.852 -19.406 0.318 1 98.38 187 PRO B CA 1
ATOM 4622 C C . PRO B 1 187 ? 10.32 -19.156 0.67 1 98.38 187 PRO B C 1
ATOM 4624 O O . PRO B 1 187 ? 11.203 -19.875 0.183 1 98.38 187 PRO B O 1
ATOM 4627 N N . PRO B 1 188 ? 10.617 -18.172 1.551 1 97.69 188 PRO B N 1
ATOM 4628 C CA . PRO B 1 188 ? 12 -17.797 1.85 1 97.69 188 PRO B CA 1
ATOM 4629 C C . PRO B 1 188 ? 12.812 -18.969 2.412 1 97.69 188 PRO B C 1
ATOM 4631 O O . PRO B 1 188 ? 13.992 -19.109 2.092 1 97.69 188 PRO B O 1
ATOM 4634 N N . GLY B 1 189 ? 12.25 -19.828 3.172 1 97.75 189 GLY B N 1
ATOM 4635 C CA . GLY B 1 189 ? 12.977 -20.953 3.752 1 97.75 189 GLY B CA 1
ATOM 4636 C C . GLY B 1 189 ? 13.438 -21.953 2.721 1 97.75 189 GLY B C 1
ATOM 4637 O O . GLY B 1 189 ? 14.297 -22.797 3.006 1 97.75 189 GLY B O 1
ATOM 4638 N N . PHE B 1 190 ? 12.93 -21.922 1.507 1 98.38 190 PHE B N 1
ATOM 4639 C CA . PHE B 1 190 ? 13.234 -22.891 0.452 1 98.38 190 PHE B CA 1
ATOM 4640 C C . PHE B 1 190 ? 14.164 -22.266 -0.588 1 98.38 190 PHE B C 1
ATOM 4642 O O . PHE B 1 190 ? 14.312 -22.812 -1.687 1 98.38 190 PHE B O 1
ATOM 4649 N N . GLN B 1 191 ? 14.727 -21.125 -0.242 1 98.5 191 GLN B N 1
ATOM 4650 C CA . GLN B 1 191 ? 15.617 -20.406 -1.149 1 98.5 191 GLN B CA 1
ATOM 4651 C C . GLN B 1 191 ? 17.078 -20.672 -0.803 1 98.5 191 GLN B C 1
ATOM 4653 O O . GLN B 1 191 ? 17.516 -20.406 0.317 1 98.5 191 GLN B O 1
ATOM 4658 N N . SER B 1 192 ? 17.797 -21.203 -1.761 1 98 192 SER B N 1
ATOM 4659 C CA . SER B 1 192 ? 19.234 -21.422 -1.577 1 98 192 SER B CA 1
ATOM 4660 C C . SER B 1 192 ? 20.016 -20.125 -1.775 1 98 192 SER B C 1
ATOM 4662 O O . SER B 1 192 ? 19.453 -19.109 -2.148 1 98 192 SER B O 1
ATOM 4664 N N . CYS B 1 193 ? 21.266 -20.219 -1.453 1 97.5 193 CYS B N 1
ATOM 4665 C CA . CYS B 1 193 ? 22.141 -19.062 -1.644 1 97.5 193 CYS B CA 1
ATOM 4666 C C . CYS B 1 193 ? 22.094 -18.578 -3.086 1 97.5 193 CYS B C 1
ATOM 4668 O O . CYS B 1 193 ? 22.219 -19.359 -4.02 1 97.5 193 CYS B O 1
ATOM 4670 N N . GLY B 1 194 ? 21.844 -17.281 -3.232 1 97.5 194 GLY B N 1
ATOM 4671 C CA . GLY B 1 194 ? 21.812 -16.672 -4.555 1 97.5 194 GLY B CA 1
ATOM 4672 C C . GLY B 1 194 ? 20.422 -16.656 -5.172 1 97.5 194 GLY B C 1
ATOM 4673 O O . GLY B 1 194 ? 20.172 -15.938 -6.141 1 97.5 194 GLY B O 1
ATOM 4674 N N . ARG B 1 195 ? 19.516 -17.484 -4.656 1 98.5 195 ARG B N 1
ATOM 4675 C CA . ARG B 1 195 ? 18.172 -17.625 -5.215 1 98.5 195 ARG B CA 1
ATOM 4676 C C . ARG B 1 195 ? 17.328 -16.391 -4.949 1 98.5 195 ARG B C 1
ATOM 4678 O O . ARG B 1 195 ? 17.266 -15.906 -3.812 1 98.5 195 ARG B O 1
ATOM 4685 N N . GLU B 1 196 ? 16.781 -15.883 -6.008 1 98.25 196 GLU B N 1
ATOM 4686 C CA . GLU B 1 196 ? 15.906 -14.711 -5.887 1 98.25 196 GLU B CA 1
ATOM 4687 C C . GLU B 1 196 ? 14.547 -15.094 -5.309 1 98.25 196 GLU B C 1
ATOM 4689 O O . GLU B 1 196 ? 13.977 -16.125 -5.68 1 98.25 196 GLU B O 1
ATOM 4694 N N . ASP B 1 197 ? 14.031 -14.234 -4.387 1 98.62 197 ASP B N 1
ATOM 4695 C CA . ASP B 1 197 ? 12.664 -14.367 -3.881 1 98.62 197 ASP B CA 1
ATOM 4696 C C . ASP B 1 197 ? 11.641 -14.086 -4.98 1 98.62 197 ASP B C 1
ATOM 4698 O O . ASP B 1 197 ? 11.828 -13.164 -5.785 1 98.62 197 ASP B O 1
ATOM 4702 N N . ASP B 1 198 ? 10.625 -14.844 -4.961 1 98.62 198 ASP B N 1
ATOM 4703 C CA . ASP B 1 198 ? 9.672 -14.789 -6.066 1 98.62 198 ASP B CA 1
ATOM 4704 C C . ASP B 1 198 ? 8.992 -13.43 -6.141 1 98.62 198 ASP B C 1
ATOM 4706 O O . ASP B 1 198 ? 8.969 -12.797 -7.203 1 98.62 198 ASP B O 1
ATOM 4710 N N . LEU B 1 199 ? 8.445 -12.945 -5.07 1 98.81 199 LEU B N 1
ATOM 4711 C CA . LEU B 1 199 ? 7.793 -11.641 -5.059 1 98.81 199 LEU B CA 1
ATOM 4712 C C . LEU B 1 199 ? 8.781 -10.531 -5.41 1 98.81 199 LEU B C 1
ATOM 4714 O O . LEU B 1 199 ? 8.453 -9.617 -6.164 1 98.81 199 LEU B O 1
ATOM 4718 N N . THR B 1 200 ? 9.969 -10.641 -4.859 1 98.69 200 THR B N 1
ATOM 4719 C CA . THR B 1 200 ? 11 -9.656 -5.152 1 98.69 200 THR B CA 1
ATOM 4720 C C . THR B 1 200 ? 11.297 -9.617 -6.648 1 98.69 200 THR B C 1
ATOM 4722 O O . THR B 1 200 ? 11.422 -8.539 -7.234 1 98.69 200 THR B O 1
ATOM 4725 N N . ALA B 1 201 ? 11.406 -10.781 -7.234 1 98.75 201 ALA B N 1
ATOM 4726 C CA . ALA B 1 201 ? 11.672 -10.859 -8.672 1 98.75 201 ALA B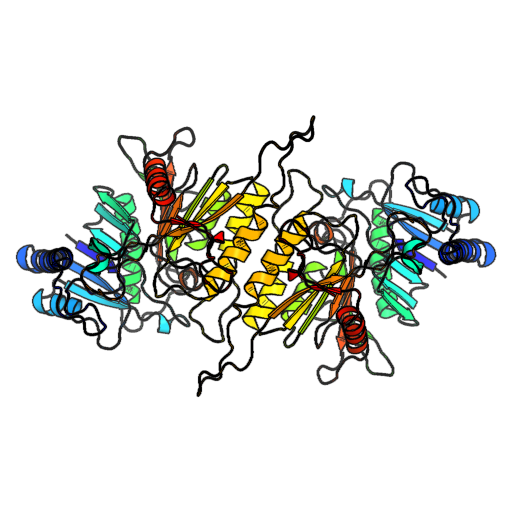 CA 1
ATOM 4727 C C . ALA B 1 201 ? 10.539 -10.219 -9.469 1 98.75 201 ALA B C 1
ATOM 4729 O O . ALA B 1 201 ? 10.789 -9.492 -10.43 1 98.75 201 ALA B O 1
ATOM 4730 N N . MET B 1 202 ? 9.359 -10.492 -9.102 1 98.81 202 MET B N 1
ATOM 4731 C CA . MET B 1 202 ? 8.203 -9.898 -9.758 1 98.81 202 MET B CA 1
ATOM 4732 C C . MET B 1 202 ? 8.258 -8.375 -9.68 1 98.81 202 MET B C 1
ATOM 4734 O O . MET B 1 202 ? 8.102 -7.695 -10.695 1 98.81 202 MET B O 1
ATOM 4738 N N . ILE B 1 203 ? 8.484 -7.887 -8.508 1 98.88 203 ILE B N 1
ATOM 4739 C CA . ILE B 1 203 ? 8.469 -6.445 -8.281 1 98.88 203 ILE B CA 1
ATOM 4740 C C . ILE B 1 203 ? 9.602 -5.785 -9.062 1 98.88 203 ILE B C 1
ATOM 4742 O O . ILE B 1 203 ? 9.414 -4.719 -9.656 1 98.88 203 ILE B O 1
ATOM 4746 N N . LYS B 1 204 ? 10.781 -6.387 -9.094 1 98.62 204 LYS B N 1
ATOM 4747 C CA . LYS B 1 204 ? 11.875 -5.844 -9.891 1 98.62 204 LYS B CA 1
ATOM 4748 C C . LYS B 1 204 ? 11.492 -5.746 -11.359 1 98.62 204 LYS B C 1
ATOM 4750 O O . LYS B 1 204 ? 11.789 -4.75 -12.023 1 98.62 204 LYS B O 1
ATOM 4755 N N . GLY B 1 205 ? 10.836 -6.824 -11.875 1 98.19 205 GLY B N 1
ATOM 4756 C CA . GLY B 1 205 ? 10.352 -6.781 -13.25 1 98.19 205 GLY B CA 1
ATOM 4757 C C . GLY B 1 205 ? 9.352 -5.668 -13.492 1 98.19 205 GLY B C 1
ATOM 4758 O O . GLY B 1 205 ? 9.43 -4.973 -14.508 1 98.19 205 GLY B O 1
ATOM 4759 N N . ILE B 1 206 ? 8.445 -5.461 -12.578 1 98.81 206 ILE B N 1
ATOM 4760 C CA . ILE B 1 206 ? 7.426 -4.426 -12.688 1 98.81 206 ILE B CA 1
ATOM 4761 C C . ILE B 1 206 ? 8.078 -3.049 -12.594 1 98.81 206 ILE B C 1
ATOM 4763 O O . ILE B 1 206 ? 7.719 -2.133 -13.336 1 98.81 206 ILE B O 1
ATOM 4767 N N . ASP B 1 207 ? 9.07 -2.918 -11.703 1 98.31 207 ASP B N 1
ATOM 4768 C CA . ASP B 1 207 ? 9.727 -1.635 -11.461 1 98.31 207 ASP B CA 1
ATOM 4769 C C . ASP B 1 207 ? 10.57 -1.214 -12.664 1 98.31 207 ASP B C 1
ATOM 4771 O O . ASP B 1 207 ? 10.945 -0.046 -12.781 1 98.31 207 ASP B O 1
ATOM 4775 N N . GLU B 1 208 ? 10.844 -2.109 -13.57 1 97.06 208 GLU B N 1
ATOM 4776 C CA . GLU B 1 208 ? 11.633 -1.788 -14.75 1 97.06 208 GLU B CA 1
ATOM 4777 C C . GLU B 1 208 ? 10.742 -1.446 -15.938 1 97.06 208 GLU B C 1
ATOM 4779 O O . GLU B 1 208 ? 11.219 -0.953 -16.969 1 97.06 208 GLU B O 1
ATOM 4784 N N . ALA B 1 209 ? 9.438 -1.702 -15.875 1 98.31 209 ALA B N 1
ATOM 4785 C CA . ALA B 1 209 ? 8.508 -1.408 -16.953 1 98.31 209 ALA B CA 1
ATOM 4786 C C . ALA B 1 209 ? 8.445 0.091 -17.234 1 98.31 209 ALA B C 1
ATOM 4788 O O . ALA B 1 209 ? 8.422 0.902 -16.312 1 98.31 209 ALA B O 1
ATOM 4789 N N . GLN B 1 210 ? 8.359 0.488 -18.547 1 97.12 210 GLN B N 1
ATOM 4790 C CA . GLN B 1 210 ? 8.305 1.893 -18.938 1 97.12 210 GLN B CA 1
ATOM 4791 C C . GLN B 1 210 ? 7.109 2.166 -19.844 1 97.12 210 GLN B C 1
ATOM 4793 O O . GLN B 1 210 ? 6.711 3.318 -20.016 1 97.12 210 GLN B O 1
ATOM 4798 N N . GLU B 1 211 ? 6.555 1.109 -20.359 1 97.88 211 GLU B N 1
ATOM 4799 C CA . GLU B 1 211 ? 5.492 1.324 -21.344 1 97.88 211 GLU B CA 1
ATOM 4800 C C . GLU B 1 211 ? 4.211 0.61 -20.938 1 97.88 211 GLU B C 1
ATOM 4802 O O . GLU B 1 211 ? 3.148 1.231 -20.844 1 97.88 211 GLU B O 1
ATOM 4807 N N . TYR B 1 212 ? 4.363 -0.7 -20.719 1 98.81 212 TYR B N 1
ATOM 4808 C CA . TYR B 1 212 ? 3.15 -1.438 -20.375 1 98.81 212 TYR B CA 1
ATOM 4809 C C . TYR B 1 212 ? 3.447 -2.539 -19.375 1 98.81 212 TYR B C 1
ATOM 4811 O O . TYR B 1 212 ? 4.598 -2.951 -19.203 1 98.81 212 TYR B O 1
ATOM 4819 N N . LEU B 1 213 ? 2.51 -2.924 -18.641 1 98.94 213 LEU B N 1
ATOM 4820 C CA . LEU B 1 213 ? 2.451 -4.07 -17.734 1 98.94 213 LEU B CA 1
ATOM 4821 C C . LEU B 1 213 ? 1.175 -4.875 -17.969 1 98.94 213 LEU B C 1
ATOM 4823 O O . LEU B 1 213 ? 0.089 -4.449 -17.562 1 98.94 213 LEU B O 1
ATOM 4827 N N . TYR B 1 214 ? 1.322 -5.992 -18.641 1 98.94 214 TYR B N 1
ATOM 4828 C CA . TYR B 1 214 ? 0.209 -6.898 -18.891 1 98.94 214 TYR B CA 1
ATOM 4829 C C . TYR B 1 214 ? 0.248 -8.094 -17.953 1 98.94 214 TYR B C 1
ATOM 4831 O O . TYR B 1 214 ? 1.239 -8.828 -17.906 1 98.94 214 TYR B O 1
ATOM 4839 N N . MET B 1 215 ? -0.806 -8.273 -17.219 1 98.88 215 MET B N 1
ATOM 4840 C CA . MET B 1 215 ? -0.829 -9.266 -16.141 1 98.88 215 MET B CA 1
ATOM 4841 C C . MET B 1 215 ? -2.027 -10.195 -16.297 1 98.88 215 MET B C 1
ATOM 4843 O O . MET B 1 215 ? -3.092 -9.781 -16.75 1 98.88 215 MET B O 1
ATOM 4847 N N . ALA B 1 216 ? -1.88 -11.445 -15.891 1 98.88 216 ALA B N 1
ATOM 4848 C CA . ALA B 1 216 ? -2.967 -12.422 -15.875 1 98.88 216 ALA B CA 1
ATOM 4849 C C . ALA B 1 216 ? -2.793 -13.422 -14.734 1 98.88 216 ALA B C 1
ATOM 4851 O O . ALA B 1 216 ? -1.715 -13.992 -14.562 1 98.88 216 ALA B O 1
ATOM 4852 N N . VAL B 1 217 ? -3.826 -13.562 -13.938 1 98.81 217 VAL B N 1
ATOM 4853 C CA . VAL B 1 217 ? -3.768 -14.508 -12.828 1 98.81 217 VAL B CA 1
ATOM 4854 C C . VAL B 1 217 ? -5.176 -14.992 -12.484 1 98.81 217 VAL B C 1
ATOM 4856 O O . VAL B 1 217 ? -6.164 -14.336 -12.82 1 98.81 217 VAL B O 1
ATOM 4859 N N . MET B 1 218 ? -5.27 -16.109 -11.859 1 98.5 218 MET B N 1
ATOM 4860 C CA . MET B 1 218 ? -6.57 -16.641 -11.445 1 98.5 218 MET B CA 1
ATOM 4861 C C . MET B 1 218 ? -7.074 -15.914 -10.203 1 98.5 218 MET B C 1
ATOM 4863 O O . MET B 1 218 ? -8.195 -15.406 -10.188 1 98.5 218 MET B O 1
ATOM 4867 N N . ASP B 1 219 ? -6.219 -15.852 -9.172 1 97.94 219 ASP B N 1
ATOM 4868 C CA . ASP B 1 219 ? -6.582 -15.211 -7.91 1 97.94 219 ASP B CA 1
ATOM 4869 C C . ASP B 1 219 ? -5.59 -14.109 -7.547 1 97.94 219 ASP B C 1
ATOM 4871 O O . ASP B 1 219 ? -4.375 -14.32 -7.59 1 97.94 219 ASP B O 1
ATOM 4875 N N . TYR B 1 220 ? -6.117 -12.969 -7.223 1 98.19 220 TYR B N 1
ATOM 4876 C CA . TYR B 1 220 ? -5.324 -11.82 -6.805 1 98.19 220 TYR B CA 1
ATOM 4877 C C . TYR B 1 220 ? -5.863 -11.227 -5.508 1 98.19 220 TYR B C 1
ATOM 4879 O O . TYR B 1 220 ? -7.074 -11.047 -5.355 1 98.19 220 TYR B O 1
ATOM 4887 N N . SER B 1 221 ? -4.938 -10.969 -4.574 1 97.19 221 SER B N 1
ATOM 4888 C CA . SER B 1 221 ? -5.316 -10.273 -3.348 1 97.19 221 SER B CA 1
ATOM 4889 C C . SER B 1 221 ? -4.129 -9.531 -2.748 1 97.19 221 SER B C 1
ATOM 4891 O O . SER B 1 221 ? -3.012 -10.055 -2.711 1 97.19 221 SER B O 1
ATOM 4893 N N . PRO B 1 222 ? -4.359 -8.328 -2.27 1 97.56 222 PRO B N 1
ATOM 4894 C CA . PRO B 1 222 ? -3.299 -7.594 -1.567 1 97.56 222 PRO B CA 1
ATOM 4895 C C . PRO B 1 222 ? -3.174 -8 -0.101 1 97.56 222 PRO B C 1
ATOM 4897 O O . PRO B 1 222 ? -2.645 -7.238 0.711 1 97.56 222 PRO B O 1
ATOM 4900 N N . HIS B 1 223 ? -3.795 -9.133 0.31 1 96.81 223 HIS B N 1
ATOM 4901 C CA . HIS B 1 223 ? -3.744 -9.688 1.656 1 96.81 223 HIS B CA 1
ATOM 4902 C C . HIS B 1 223 ? -3.654 -11.211 1.619 1 96.81 223 HIS B C 1
ATOM 4904 O O . HIS B 1 223 ? -3.826 -11.82 0.562 1 96.81 223 HIS B O 1
ATOM 4910 N N . THR B 1 224 ? -3.316 -11.82 2.758 1 96.31 224 THR B N 1
ATOM 4911 C CA . THR B 1 224 ? -3.373 -13.273 2.855 1 96.31 224 THR B CA 1
ATOM 4912 C C . THR B 1 224 ? -4.816 -13.766 2.799 1 96.31 224 THR B C 1
ATOM 4914 O O . THR B 1 224 ? -5.742 -13.023 3.135 1 96.31 224 THR B O 1
ATOM 4917 N N . LEU B 1 225 ? -4.984 -14.992 2.375 1 94.69 225 LEU B N 1
ATOM 4918 C CA . LEU B 1 225 ? -6.328 -15.508 2.146 1 94.69 225 LEU B CA 1
ATOM 4919 C C . LEU B 1 225 ? -6.602 -16.719 3.031 1 94.69 225 LEU B C 1
ATOM 4921 O O . LEU B 1 225 ? -7.758 -17.062 3.271 1 94.69 225 LEU B O 1
ATOM 4925 N N . TYR B 1 226 ? -5.57 -17.359 3.562 1 93.06 226 TYR B N 1
ATOM 4926 C CA . TYR B 1 226 ? -5.793 -18.719 4.051 1 93.06 226 TYR B CA 1
ATOM 4927 C C . TYR B 1 226 ? -5.457 -18.828 5.535 1 93.06 226 TYR B C 1
ATOM 4929 O O . TYR B 1 226 ? -5.152 -19.906 6.031 1 93.06 226 TYR B O 1
ATOM 4937 N N . LEU B 1 227 ? -5.5 -17.719 6.211 1 92.94 227 LEU B N 1
ATOM 4938 C CA . LEU B 1 227 ? -5.098 -17.734 7.613 1 92.94 227 LEU B CA 1
ATOM 4939 C C . LEU B 1 227 ? -6.285 -17.438 8.523 1 92.94 227 LEU B C 1
ATOM 4941 O O . LEU B 1 227 ? -6.105 -17.141 9.711 1 92.94 227 LEU B O 1
ATOM 4945 N N . LYS B 1 228 ? -7.465 -17.391 7.977 1 88.56 228 LYS B N 1
ATOM 4946 C CA . LYS B 1 228 ? -8.68 -17.125 8.742 1 88.56 228 LYS B CA 1
ATOM 4947 C C . LYS B 1 228 ? -8.578 -15.805 9.492 1 88.56 228 LYS B C 1
ATOM 4949 O O . LYS B 1 228 ? -8.281 -14.773 8.898 1 88.56 228 LYS B O 1
ATOM 4954 N N . ASN B 1 229 ? -8.656 -15.852 10.883 1 89.56 229 ASN B N 1
ATOM 4955 C CA . ASN B 1 229 ? -8.656 -14.625 11.672 1 89.56 229 ASN B CA 1
ATOM 4956 C C . ASN B 1 229 ? -7.273 -13.984 11.711 1 89.56 229 ASN B C 1
ATOM 4958 O O . ASN B 1 229 ? -7.129 -12.828 12.125 1 89.56 229 ASN B O 1
ATOM 4962 N N . ALA B 1 230 ? -6.297 -14.695 11.203 1 92.88 230 ALA B N 1
ATOM 4963 C CA . ALA B 1 230 ? -4.922 -14.203 11.266 1 92.88 230 ALA B CA 1
ATOM 4964 C C . ALA B 1 230 ? -4.488 -13.625 9.922 1 92.88 230 ALA B C 1
ATOM 4966 O O . ALA B 1 230 ? -3.299 -13.375 9.695 1 92.88 230 ALA B O 1
ATOM 4967 N N . ASN B 1 231 ? -5.43 -13.422 8.984 1 94.44 231 ASN B N 1
ATOM 4968 C CA . ASN B 1 231 ? -5.102 -12.805 7.703 1 94.44 231 ASN B CA 1
ATOM 4969 C C . ASN B 1 231 ? -4.504 -11.414 7.891 1 94.44 231 ASN B C 1
ATOM 4971 O O . ASN B 1 231 ? -4.938 -10.656 8.766 1 94.44 231 ASN B O 1
ATOM 4975 N N . THR B 1 232 ? -3.523 -11.07 7.09 1 96.44 232 THR B N 1
ATOM 4976 C CA . THR B 1 232 ? -2.791 -9.82 7.227 1 96.44 232 THR B CA 1
ATOM 4977 C C . THR B 1 232 ? -2.807 -9.039 5.914 1 96.44 232 THR B C 1
ATOM 4979 O O . THR B 1 232 ? -2.91 -9.625 4.836 1 96.44 232 THR B O 1
ATOM 4982 N N . TRP B 1 233 ? -2.803 -7.695 5.984 1 96.94 233 TRP B N 1
ATOM 4983 C CA . TRP B 1 233 ? -2.695 -6.793 4.84 1 96.94 233 TRP B CA 1
ATOM 4984 C C . TRP B 1 233 ? -1.257 -6.719 4.34 1 96.94 233 TRP B C 1
ATOM 4986 O O . TRP B 1 233 ? -0.36 -6.285 5.066 1 96.94 233 TRP B O 1
ATOM 4996 N N . ARG B 1 234 ? -0.971 -7.211 3.125 1 97.31 234 ARG B N 1
ATOM 4997 C CA . ARG B 1 234 ? 0.353 -7.293 2.516 1 97.31 234 ARG B CA 1
ATOM 4998 C C . ARG B 1 234 ? 0.321 -6.812 1.069 1 97.31 234 ARG B C 1
ATOM 5000 O O . ARG B 1 234 ? 0.355 -7.621 0.14 1 97.31 234 ARG B O 1
ATOM 5007 N N . PRO B 1 235 ? 0.34 -5.488 0.856 1 97.94 235 PRO B N 1
ATOM 5008 C CA . PRO B 1 235 ? 0.027 -4.93 -0.462 1 97.94 235 PRO B CA 1
ATOM 5009 C C . PRO B 1 235 ? 1.272 -4.695 -1.314 1 97.94 235 PRO B C 1
ATOM 5011 O O . PRO B 1 235 ? 1.306 -3.766 -2.125 1 97.94 235 PRO B O 1
ATOM 5014 N N . GLU B 1 236 ? 2.404 -5.473 -1.18 1 98.12 236 GLU B N 1
ATOM 5015 C CA . GLU B 1 236 ? 3.656 -5.184 -1.873 1 98.12 236 GLU B CA 1
ATOM 5016 C C . GLU B 1 236 ? 3.467 -5.207 -3.387 1 98.12 236 GLU B C 1
ATOM 5018 O O . GLU B 1 236 ? 3.887 -4.285 -4.086 1 98.12 236 GLU B O 1
ATOM 5023 N N . LEU B 1 237 ? 2.816 -6.258 -3.865 1 98.75 237 LEU B N 1
ATOM 5024 C CA . LEU B 1 237 ? 2.598 -6.34 -5.305 1 98.75 237 LEU B CA 1
ATOM 5025 C C . LEU B 1 237 ? 1.615 -5.27 -5.77 1 98.75 237 LEU B C 1
ATOM 5027 O O . LEU B 1 237 ? 1.822 -4.637 -6.805 1 98.75 237 LEU B O 1
ATOM 5031 N N . ASP B 1 238 ? 0.53 -5.051 -5.004 1 98.62 238 ASP B N 1
ATOM 5032 C CA . ASP B 1 238 ? -0.464 -4.023 -5.297 1 98.62 238 ASP B CA 1
ATOM 5033 C C . ASP B 1 238 ? 0.192 -2.652 -5.449 1 98.62 238 ASP B C 1
ATOM 5035 O O . ASP B 1 238 ? -0.091 -1.927 -6.406 1 98.62 238 ASP B O 1
ATOM 5039 N N . ASN B 1 239 ? 1.071 -2.342 -4.547 1 98.5 239 ASN B N 1
ATOM 5040 C CA . ASN B 1 239 ? 1.795 -1.075 -4.582 1 98.5 239 ASN B CA 1
ATOM 5041 C C . ASN B 1 239 ? 2.691 -0.979 -5.812 1 98.5 239 ASN B C 1
ATOM 5043 O O . ASN B 1 239 ? 2.848 0.099 -6.391 1 98.5 239 ASN B O 1
ATOM 5047 N N . ALA B 1 240 ? 3.324 -2.08 -6.164 1 98.81 240 ALA B N 1
ATOM 5048 C CA . ALA B 1 240 ? 4.188 -2.078 -7.34 1 98.81 240 ALA B CA 1
ATOM 5049 C C . ALA B 1 240 ? 3.395 -1.763 -8.602 1 98.81 240 ALA B C 1
ATOM 5051 O O . ALA B 1 240 ? 3.865 -1.025 -9.477 1 98.81 240 ALA B O 1
ATOM 5052 N N . ILE B 1 241 ? 2.193 -2.314 -8.727 1 98.88 241 ILE B N 1
ATOM 5053 C CA . ILE B 1 241 ? 1.324 -2.068 -9.867 1 98.88 241 ILE B CA 1
ATOM 5054 C C . ILE B 1 241 ? 0.955 -0.587 -9.93 1 98.88 241 ILE B C 1
ATOM 5056 O O . ILE B 1 241 ? 1.1 0.054 -10.969 1 98.88 241 ILE B O 1
ATOM 5060 N N . ARG B 1 242 ? 0.539 -0.074 -8.805 1 98.5 242 ARG B N 1
ATOM 5061 C CA . ARG B 1 242 ? 0.157 1.332 -8.727 1 98.5 242 ARG B CA 1
ATOM 5062 C C . ARG B 1 242 ? 1.344 2.24 -9.031 1 98.5 242 ARG B C 1
ATOM 5064 O O . ARG B 1 242 ? 1.209 3.219 -9.766 1 98.5 242 ARG B O 1
ATOM 5071 N N . ARG B 1 243 ? 2.463 1.908 -8.461 1 98.12 243 ARG B N 1
ATOM 5072 C CA . ARG B 1 243 ? 3.68 2.693 -8.641 1 98.12 243 ARG B CA 1
ATOM 5073 C C . ARG B 1 243 ? 4.074 2.762 -10.117 1 98.12 243 ARG B C 1
ATOM 5075 O O . ARG B 1 243 ? 4.48 3.816 -10.602 1 98.12 243 ARG B O 1
ATOM 5082 N N . ALA B 1 244 ? 3.938 1.631 -10.836 1 98.62 244 ALA B N 1
ATOM 5083 C CA . ALA B 1 244 ? 4.27 1.603 -12.258 1 98.62 244 ALA B CA 1
ATOM 5084 C C . ALA B 1 244 ? 3.406 2.584 -13.039 1 98.62 244 ALA B C 1
ATOM 5086 O O . ALA B 1 244 ? 3.924 3.4 -13.812 1 98.62 244 ALA B O 1
ATOM 5087 N N . ALA B 1 245 ? 2.16 2.521 -12.812 1 98.5 245 ALA B N 1
ATOM 5088 C CA . ALA B 1 245 ? 1.232 3.371 -13.555 1 98.5 245 ALA B CA 1
ATOM 5089 C C . ALA B 1 245 ? 1.398 4.836 -13.164 1 98.5 245 ALA B C 1
ATOM 5091 O O . ALA B 1 245 ? 1.387 5.723 -14.023 1 98.5 245 ALA B O 1
ATOM 5092 N N . PHE B 1 246 ? 1.56 5.086 -11.898 1 97.19 246 PHE B N 1
ATOM 5093 C CA . PHE B 1 246 ? 1.565 6.441 -11.359 1 97.19 246 PHE B CA 1
ATOM 5094 C C . PHE B 1 246 ? 2.883 7.141 -11.68 1 97.19 246 PHE B C 1
ATOM 5096 O O . PHE B 1 246 ? 2.889 8.266 -12.18 1 97.19 246 PHE B O 1
ATOM 5103 N N . GLU B 1 247 ? 3.996 6.5 -11.445 1 97.12 247 GLU B N 1
ATOM 5104 C CA . GLU B 1 247 ? 5.297 7.16 -11.492 1 97.12 247 GLU B CA 1
ATOM 5105 C C . GLU B 1 247 ? 5.855 7.184 -12.914 1 97.12 247 GLU B C 1
ATOM 5107 O O . GLU B 1 247 ? 6.59 8.102 -13.281 1 97.12 247 GLU B O 1
ATOM 5112 N N . ARG B 1 248 ? 5.492 6.172 -13.711 1 97 248 ARG B N 1
ATOM 5113 C CA . ARG B 1 248 ? 6.191 6.027 -14.984 1 97 248 ARG B CA 1
ATOM 5114 C C . ARG B 1 248 ? 5.203 5.992 -16.141 1 97 248 ARG B C 1
ATOM 5116 O O . ARG B 1 248 ? 5.574 5.645 -17.266 1 97 248 ARG B O 1
ATOM 5123 N N . ALA B 1 249 ? 3.936 6.246 -15.844 1 96.94 249 ALA B N 1
ATOM 5124 C CA . ALA B 1 249 ? 2.895 6.324 -16.875 1 96.94 249 ALA B CA 1
ATOM 5125 C C . ALA B 1 249 ? 2.773 5.008 -17.625 1 96.94 249 ALA B C 1
ATOM 5127 O O . ALA B 1 249 ? 2.551 5 -18.844 1 96.94 249 ALA B O 1
ATOM 5128 N N . VAL B 1 250 ? 3.021 3.896 -16.953 1 98.31 250 VAL B N 1
ATOM 5129 C CA . VAL B 1 250 ? 2.867 2.562 -17.516 1 98.31 250 VAL B CA 1
ATOM 5130 C C . VAL B 1 250 ? 1.385 2.256 -17.719 1 98.31 250 VAL B C 1
ATOM 5132 O O . VAL B 1 250 ? 0.558 2.564 -16.859 1 98.31 250 VAL B O 1
ATOM 5135 N N . HIS B 1 251 ? 1.031 1.665 -18.875 1 98.81 251 HIS B N 1
ATOM 5136 C CA . HIS B 1 251 ? -0.323 1.181 -19.109 1 98.81 251 HIS B CA 1
ATOM 5137 C C . HIS B 1 251 ? -0.494 -0.249 -18.609 1 98.81 251 HIS B C 1
ATOM 5139 O O . HIS B 1 251 ? 0.065 -1.185 -19.188 1 98.81 251 HIS B O 1
ATOM 5145 N N . VAL B 1 252 ? -1.292 -0.394 -17.578 1 98.94 252 VAL B N 1
ATOM 5146 C CA . VAL B 1 252 ? -1.509 -1.702 -16.969 1 98.94 252 VAL B CA 1
ATOM 5147 C C . VAL B 1 252 ? -2.799 -2.316 -17.5 1 98.94 252 VAL B C 1
ATOM 5149 O O . VAL B 1 252 ? -3.855 -1.684 -17.469 1 98.94 252 VAL B O 1
ATOM 5152 N N . LYS B 1 253 ? -2.709 -3.447 -18.078 1 98.94 253 LYS B N 1
ATOM 5153 C CA . LYS B 1 253 ? -3.842 -4.316 -18.391 1 98.94 253 LYS B CA 1
ATOM 5154 C C . LYS B 1 253 ? -3.803 -5.586 -17.531 1 98.94 253 LYS B C 1
ATOM 5156 O O . LYS B 1 253 ? -2.812 -6.316 -17.547 1 98.94 253 LYS B O 1
ATOM 5161 N N . PHE B 1 254 ? -4.848 -5.785 -16.75 1 98.94 254 PHE B N 1
ATOM 5162 C CA . PHE B 1 254 ? -4.852 -6.859 -15.758 1 98.94 254 PHE B CA 1
ATOM 5163 C C . PHE B 1 254 ? -6.051 -7.777 -15.961 1 98.94 254 PHE B C 1
ATOM 5165 O O . PHE B 1 254 ? -7.195 -7.359 -15.781 1 98.94 254 PHE B O 1
ATOM 5172 N N . MET B 1 255 ? -5.809 -9.055 -16.359 1 98.88 255 MET B N 1
ATOM 5173 C CA . MET B 1 255 ? -6.859 -10.062 -16.484 1 98.88 255 MET B CA 1
ATOM 5174 C C . MET B 1 255 ? -6.934 -10.93 -15.242 1 98.88 255 MET B C 1
ATOM 5176 O O . MET B 1 255 ? -5.918 -11.453 -14.781 1 98.88 255 MET B O 1
ATOM 5180 N N . VAL B 1 256 ? -8.094 -11.055 -14.695 1 98.81 256 VAL B N 1
ATOM 5181 C CA . VAL B 1 256 ? -8.359 -11.938 -13.562 1 98.81 256 VAL B CA 1
ATOM 5182 C C . VAL B 1 256 ? -9.438 -12.945 -13.938 1 98.81 256 VAL B C 1
ATOM 5184 O O . VAL B 1 256 ? -10.414 -12.602 -14.609 1 98.81 256 VAL B O 1
ATOM 5187 N N . SER B 1 257 ? -9.297 -14.164 -13.5 1 98.56 257 SER B N 1
ATOM 5188 C CA . SER B 1 257 ? -10.234 -15.219 -13.883 1 98.56 257 SER B CA 1
ATOM 5189 C C . SER B 1 257 ? -11.594 -15.008 -13.227 1 98.56 257 SER B C 1
ATOM 5191 O O . SER B 1 257 ? -11.672 -14.633 -12.055 1 98.56 257 SER B O 1
ATOM 5193 N N . LEU B 1 258 ? -12.625 -15.211 -14.016 1 97.56 258 LEU B N 1
ATOM 5194 C CA . LEU B 1 258 ? -13.992 -15.312 -13.516 1 97.56 258 LEU B CA 1
ATOM 5195 C C . LEU B 1 258 ? -14.516 -16.734 -13.656 1 97.56 258 LEU B C 1
ATOM 5197 O O . LEU B 1 258 ? -14.609 -17.25 -14.773 1 97.56 258 LEU B O 1
ATOM 5201 N N . TRP B 1 259 ? -14.82 -17.344 -12.586 1 95.56 259 TRP B N 1
ATOM 5202 C CA . TRP B 1 259 ? -15.375 -18.688 -12.547 1 95.56 259 TRP B CA 1
ATOM 5203 C C . TRP B 1 259 ? -16.203 -18.906 -11.289 1 95.56 259 TRP B C 1
ATOM 5205 O O . TRP B 1 259 ? -16.297 -18.016 -10.438 1 95.56 259 TRP B O 1
ATOM 5215 N N . PRO B 1 260 ? -16.891 -19.938 -11.086 1 91.62 260 PRO B N 1
ATOM 5216 C CA . PRO B 1 260 ? -17.844 -20.109 -9.992 1 91.62 260 PRO B CA 1
ATOM 5217 C C . PRO B 1 260 ? -17.203 -20 -8.617 1 91.62 260 PRO B C 1
ATOM 5219 O O . PRO B 1 260 ? -17.891 -19.734 -7.625 1 91.62 260 PRO B O 1
ATOM 5222 N N . HIS B 1 261 ? -15.953 -20.172 -8.602 1 93.5 261 HIS B N 1
ATOM 5223 C CA . HIS B 1 261 ? -15.281 -20.172 -7.309 1 93.5 261 HIS B CA 1
ATOM 5224 C C . HIS B 1 261 ? -14.531 -18.859 -7.078 1 93.5 261 HIS B C 1
ATOM 5226 O O . HIS B 1 261 ? -13.688 -18.781 -6.188 1 93.5 261 HIS B O 1
ATOM 5232 N N . THR B 1 262 ? -14.773 -17.828 -7.875 1 95.19 262 THR B N 1
ATOM 5233 C CA . THR B 1 262 ? -14.164 -16.531 -7.664 1 95.19 262 THR B CA 1
ATOM 5234 C C . THR B 1 262 ? -14.617 -15.922 -6.336 1 95.19 262 THR B C 1
ATOM 5236 O O . THR B 1 262 ? -15.805 -15.93 -6.023 1 95.19 262 THR B O 1
ATOM 5239 N N . TYR B 1 263 ? -13.672 -15.461 -5.582 1 91.69 263 TYR B N 1
ATOM 5240 C CA . TYR B 1 263 ? -13.977 -14.891 -4.273 1 91.69 263 TYR B CA 1
ATOM 5241 C C . TYR B 1 263 ? -14.805 -13.625 -4.406 1 91.69 263 TYR B C 1
ATOM 5243 O O . TYR B 1 263 ? -14.57 -12.812 -5.305 1 91.69 263 TYR B O 1
ATOM 5251 N N . ALA B 1 264 ? -15.695 -13.445 -3.471 1 90.75 264 ALA B N 1
ATOM 5252 C CA . ALA B 1 264 ? -16.562 -12.273 -3.49 1 90.75 264 ALA B CA 1
ATOM 5253 C C . ALA B 1 264 ? -15.773 -10.992 -3.279 1 90.75 264 ALA B C 1
ATOM 5255 O O . ALA B 1 264 ? -16.109 -9.945 -3.834 1 90.75 264 ALA B O 1
ATOM 5256 N N . GLU B 1 265 ? -14.688 -11.094 -2.531 1 91.94 265 GLU B N 1
ATOM 5257 C CA . GLU B 1 265 ? -13.922 -9.906 -2.168 1 91.94 265 GLU B CA 1
ATOM 5258 C C . GLU B 1 265 ? -13.117 -9.391 -3.354 1 91.94 265 GLU B C 1
ATOM 5260 O O . GLU B 1 265 ? -12.609 -8.266 -3.322 1 91.94 265 GLU B O 1
ATOM 5265 N N . THR B 1 266 ? -13.008 -10.227 -4.371 1 95.56 266 THR B N 1
ATOM 5266 C CA . THR B 1 266 ? -12.164 -9.875 -5.512 1 95.56 266 THR B CA 1
ATOM 5267 C C . THR B 1 266 ? -12.656 -8.594 -6.172 1 95.56 266 THR B C 1
ATOM 5269 O O . THR B 1 266 ? -11.852 -7.75 -6.582 1 95.56 266 THR B O 1
ATOM 5272 N N . TYR B 1 267 ? -13.953 -8.359 -6.219 1 95.62 267 TYR B N 1
ATOM 5273 C CA . TYR B 1 267 ? -14.523 -7.211 -6.922 1 95.62 267 TYR B CA 1
ATOM 5274 C C . TYR B 1 267 ? -14.102 -5.902 -6.27 1 95.62 267 TYR B C 1
ATOM 5276 O O . TYR B 1 267 ? -13.594 -5 -6.941 1 95.62 267 TYR B O 1
ATOM 5284 N N . GLY B 1 268 ? -14.242 -5.859 -4.984 1 95.5 268 GLY B N 1
ATOM 5285 C CA . GLY B 1 268 ? -13.82 -4.656 -4.281 1 95.5 268 GLY B CA 1
ATOM 5286 C C . GLY B 1 268 ? -12.328 -4.395 -4.387 1 95.5 268 GLY B C 1
ATOM 5287 O O . GLY B 1 268 ? -11.906 -3.246 -4.527 1 95.5 268 GLY B O 1
ATOM 5288 N N . ILE B 1 269 ? -11.578 -5.426 -4.359 1 96.75 269 ILE B N 1
ATOM 5289 C CA . ILE B 1 269 ? -10.125 -5.34 -4.449 1 96.75 269 ILE B CA 1
ATOM 5290 C C . ILE B 1 269 ? -9.719 -4.793 -5.816 1 96.75 269 ILE B C 1
ATOM 5292 O O . ILE B 1 269 ? -8.859 -3.914 -5.91 1 96.75 269 ILE B O 1
ATOM 5296 N N . LEU B 1 270 ? -10.359 -5.281 -6.816 1 98.31 270 LEU B N 1
ATOM 5297 C CA . LEU B 1 270 ? -10.016 -4.867 -8.172 1 98.31 270 LEU B CA 1
ATOM 5298 C C . LEU B 1 270 ? -10.484 -3.441 -8.445 1 98.31 270 LEU B C 1
ATOM 5300 O O . LEU B 1 270 ? -9.789 -2.672 -9.109 1 98.31 270 LEU B O 1
ATOM 5304 N N . TYR B 1 271 ? -11.641 -3.061 -7.91 1 97.12 271 TYR B N 1
ATOM 5305 C CA . TYR B 1 271 ? -12.07 -1.673 -8.023 1 97.12 271 TYR B CA 1
ATOM 5306 C C . TYR B 1 271 ? -11.109 -0.74 -7.301 1 97.12 271 TYR B C 1
ATOM 5308 O O . TYR B 1 271 ? -10.766 0.325 -7.816 1 97.12 271 TYR B O 1
ATOM 5316 N N . SER B 1 272 ? -10.727 -1.161 -6.117 1 97.69 272 SER B N 1
ATOM 5317 C CA . SER B 1 272 ? -9.75 -0.372 -5.375 1 97.69 272 SER B CA 1
ATOM 5318 C C . SER B 1 272 ? -8.5 -0.104 -6.207 1 97.69 272 SER B C 1
ATOM 5320 O O . SER B 1 272 ? -7.953 1 -6.18 1 97.69 272 SER B O 1
ATOM 5322 N N . LEU B 1 273 ? -8.078 -1.083 -6.93 1 98 273 LEU B N 1
ATOM 5323 C CA . LEU B 1 273 ? -6.887 -0.963 -7.762 1 98 273 LEU B CA 1
ATOM 5324 C C . LEU B 1 273 ? -7.168 -0.098 -8.984 1 98 273 LEU B C 1
ATOM 5326 O O . LEU B 1 273 ? -6.371 0.782 -9.328 1 98 273 LEU B O 1
ATOM 5330 N N . GLN B 1 274 ? -8.281 -0.238 -9.602 1 97.88 274 GLN B N 1
ATOM 5331 C CA . GLN B 1 274 ? -8.578 0.407 -10.875 1 97.88 274 GLN B CA 1
ATOM 5332 C C . GLN B 1 274 ? -9 1.86 -10.672 1 97.88 274 GLN B C 1
ATOM 5334 O O . GLN B 1 274 ? -8.766 2.707 -11.539 1 97.88 274 GLN B O 1
ATOM 5339 N N . ASP B 1 275 ? -9.539 2.203 -9.57 1 95.56 275 ASP B N 1
ATOM 5340 C CA . ASP B 1 275 ? -10.188 3.494 -9.359 1 95.56 275 ASP B CA 1
ATOM 5341 C C . ASP B 1 275 ? -9.172 4.633 -9.422 1 95.56 275 ASP B C 1
ATOM 5343 O O . ASP B 1 275 ? -9.547 5.789 -9.648 1 95.56 275 ASP B O 1
ATOM 5347 N N . ILE B 1 276 ? -7.961 4.348 -9.258 1 95.12 276 ILE B N 1
ATOM 5348 C CA . ILE B 1 276 ? -6.977 5.422 -9.281 1 95.12 276 ILE B CA 1
ATOM 5349 C C . ILE B 1 276 ? -6.574 5.727 -10.719 1 95.12 276 ILE B C 1
ATOM 5351 O O . ILE B 1 276 ? -5.867 6.703 -10.984 1 95.12 276 ILE B O 1
ATOM 5355 N N . SER B 1 277 ? -7.016 4.883 -11.641 1 94.94 277 SER B N 1
ATOM 5356 C CA . SER B 1 277 ? -6.57 4.969 -13.031 1 94.94 277 SER B CA 1
ATOM 5357 C C . SER B 1 277 ? -6.867 6.344 -13.625 1 94.94 277 SER B C 1
ATOM 5359 O O . SER B 1 277 ? -6.02 6.934 -14.289 1 94.94 277 SER B O 1
ATOM 5361 N N . ASP B 1 278 ? -8.008 6.859 -13.406 1 86.75 278 ASP B N 1
ATOM 5362 C CA . ASP B 1 278 ? -8.414 8.117 -14.031 1 86.75 278 ASP B CA 1
ATOM 5363 C C . ASP B 1 278 ? -7.742 9.305 -13.344 1 86.75 278 ASP B C 1
ATOM 5365 O O . ASP B 1 278 ? -7.863 10.445 -13.812 1 86.75 278 ASP B O 1
ATOM 5369 N N . HIS B 1 279 ? -7.004 9.07 -12.391 1 86.12 279 HIS B N 1
ATOM 5370 C CA . HIS B 1 279 ? -6.434 10.164 -11.617 1 86.12 279 HIS B CA 1
ATOM 5371 C C . HIS B 1 279 ? -4.914 10.086 -11.586 1 86.12 279 HIS B C 1
ATOM 5373 O O . HIS B 1 279 ? -4.277 10.609 -10.672 1 86.12 279 HIS B O 1
ATOM 5379 N N . MET B 1 280 ? -4.449 9.375 -12.586 1 92.38 280 MET B N 1
ATOM 5380 C CA . MET B 1 280 ? -3.004 9.336 -12.805 1 92.38 280 MET B CA 1
ATOM 5381 C C . MET B 1 280 ? -2.477 10.719 -13.188 1 92.38 280 MET B C 1
ATOM 5383 O O . MET B 1 280 ? -3.154 11.469 -13.883 1 92.38 280 MET B O 1
ATOM 5387 N N . PRO B 1 281 ? -1.328 11.055 -12.664 1 90.38 281 PRO B N 1
ATOM 5388 C CA . PRO B 1 281 ? -0.779 12.352 -13.055 1 90.38 281 PRO B CA 1
ATOM 5389 C C . PRO B 1 281 ? -0.387 12.414 -14.531 1 90.38 281 PRO B C 1
ATOM 5391 O O . PRO B 1 281 ? 0.045 11.406 -15.094 1 90.38 281 PRO B O 1
ATOM 5394 N N . CYS B 1 282 ? -0.61 13.594 -15.039 1 89.19 282 CYS B N 1
ATOM 5395 C CA . CYS B 1 282 ? -0.089 13.859 -16.375 1 89.19 282 CYS B CA 1
ATOM 5396 C C . CYS B 1 282 ? 1.398 14.188 -16.328 1 89.19 282 CYS B C 1
ATOM 5398 O O . CYS B 1 282 ? 1.814 15.078 -15.586 1 89.19 282 CYS B O 1
ATOM 5400 N N . HIS B 1 283 ? 2.145 13.43 -17.047 1 88.5 283 HIS B N 1
ATOM 5401 C CA . HIS B 1 283 ? 3.533 13.82 -17.25 1 88.5 283 HIS B CA 1
ATOM 5402 C C . HIS B 1 283 ? 3.648 14.922 -18.312 1 88.5 283 HIS B C 1
ATOM 5404 O O . HIS B 1 283 ? 3.188 14.758 -19.438 1 88.5 283 HIS B O 1
ATOM 5410 N N . LYS B 1 284 ? 4.125 16.078 -17.828 1 84.75 284 LYS B N 1
ATOM 5411 C CA . LYS B 1 284 ? 4.102 17.266 -18.656 1 84.75 284 LYS B CA 1
ATOM 5412 C C . LYS B 1 284 ? 5.496 17.594 -19.188 1 84.75 284 LYS B C 1
ATOM 5414 O O . LYS B 1 284 ? 6.5 17.188 -18.609 1 84.75 284 LYS B O 1
ATOM 5419 N N . TYR B 1 285 ? 5.32 18.078 -20.5 1 75.69 285 TYR B N 1
ATOM 5420 C CA . TYR B 1 285 ? 6.555 18.656 -21.016 1 75.69 285 TYR B CA 1
ATOM 5421 C C . TYR B 1 285 ? 6.801 20.047 -20.438 1 75.69 285 TYR B C 1
ATOM 5423 O O . TYR B 1 285 ? 5.852 20.781 -20.141 1 75.69 285 TYR B O 1
ATOM 5431 N N . ASP B 1 286 ? 7.922 20.328 -19.828 1 64.5 286 ASP B N 1
ATOM 5432 C CA . ASP B 1 28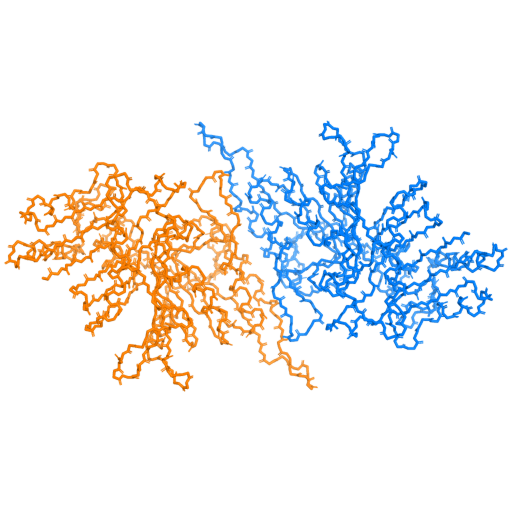6 ? 8.281 21.562 -19.156 1 64.5 286 ASP B CA 1
ATOM 5433 C C . ASP B 1 286 ? 7.738 22.781 -19.906 1 64.5 286 ASP B C 1
ATOM 5435 O O . ASP B 1 286 ? 7.16 23.688 -19.297 1 64.5 286 ASP B O 1
ATOM 5439 N N . SER B 1 287 ? 7.816 23.016 -21.219 1 66.5 287 SER B N 1
ATOM 5440 C CA . SER B 1 287 ? 7.613 24.312 -21.844 1 66.5 287 SER B CA 1
ATOM 5441 C C . SER B 1 287 ? 6.133 24.594 -22.062 1 66.5 287 SER B C 1
ATOM 5443 O O . SER B 1 287 ? 5.68 25.734 -21.938 1 66.5 287 SER B O 1
ATOM 5445 N N . ASN B 1 288 ? 5.293 23.625 -22.344 1 71.12 288 ASN B N 1
ATOM 5446 C CA . ASN B 1 288 ? 3.926 23.953 -22.75 1 71.12 288 ASN B CA 1
ATOM 5447 C C . ASN B 1 288 ? 2.904 23.312 -21.797 1 71.12 288 ASN B C 1
ATOM 5449 O O . ASN B 1 288 ? 1.7 23.375 -22.047 1 71.12 288 ASN B O 1
ATOM 5453 N N . ASP B 1 289 ? 3.318 22.734 -20.672 1 73.88 289 ASP B N 1
ATOM 5454 C CA . ASP B 1 289 ? 2.482 22.125 -19.641 1 73.88 289 ASP B CA 1
ATOM 5455 C C . ASP B 1 289 ? 1.491 21.141 -20.25 1 73.88 289 ASP B C 1
ATOM 5457 O O . ASP B 1 289 ? 0.372 20.984 -19.75 1 73.88 289 ASP B O 1
ATOM 5461 N N . LYS B 1 290 ? 1.875 20.672 -21.5 1 82.81 290 LYS B N 1
ATOM 5462 C CA . LYS B 1 290 ? 1.021 19.688 -22.156 1 82.81 290 LYS B CA 1
ATOM 5463 C C . LYS B 1 290 ? 1.274 18.281 -21.594 1 82.81 290 LYS B C 1
ATOM 5465 O O . LYS B 1 290 ? 2.424 17.906 -21.359 1 82.81 290 LYS B O 1
ATOM 5470 N N . CYS B 1 291 ? 0.148 17.594 -21.359 1 85.38 291 CYS B N 1
ATOM 5471 C CA . CYS B 1 291 ? 0.25 16.219 -20.906 1 85.38 291 CYS B CA 1
ATOM 5472 C C . CYS B 1 291 ? 0.826 15.328 -22 1 85.38 291 CYS B C 1
ATOM 5474 O O . CYS B 1 291 ? 0.233 15.195 -23.078 1 85.38 291 CYS B O 1
ATOM 5476 N N . VAL B 1 292 ? 1.959 14.711 -21.812 1 84.69 292 VAL B N 1
ATOM 5477 C CA . VAL B 1 292 ? 2.639 13.883 -22.797 1 84.69 292 VAL B CA 1
ATOM 5478 C C . VAL B 1 292 ? 2.242 12.422 -22.609 1 84.69 292 VAL B C 1
ATOM 5480 O O . VAL B 1 292 ? 2.047 11.695 -23.594 1 84.69 292 VAL B O 1
ATOM 5483 N N . LYS B 1 293 ? 2.24 12.023 -21.422 1 90.75 293 LYS B N 1
ATOM 5484 C CA . LYS B 1 293 ? 1.892 10.633 -21.141 1 90.75 293 LYS B CA 1
ATOM 5485 C C . LYS B 1 293 ? 1.174 10.508 -19.797 1 90.75 293 LYS B C 1
ATOM 5487 O O . LYS B 1 293 ? 1.391 11.312 -18.891 1 90.75 293 LYS B O 1
ATOM 5492 N N . LYS B 1 294 ? 0.329 9.586 -19.75 1 94.06 294 LYS B N 1
ATOM 5493 C CA . LYS B 1 294 ? -0.448 9.258 -18.547 1 94.06 294 LYS B CA 1
ATOM 5494 C C . LYS B 1 294 ? -0.616 7.746 -18.406 1 94.06 294 LYS B C 1
ATOM 5496 O O . LYS B 1 294 ? -0.842 7.043 -19.391 1 94.06 294 LYS B O 1
ATOM 5501 N N . GLY B 1 295 ? -0.361 7.258 -17.219 1 96.94 295 GLY B N 1
ATOM 5502 C CA . GLY B 1 295 ? -0.561 5.836 -16.984 1 96.94 295 GLY B CA 1
ATOM 5503 C C . GLY B 1 295 ? -2.023 5.449 -16.875 1 96.94 295 GLY B C 1
ATOM 5504 O O . GLY B 1 295 ? -2.902 6.312 -16.875 1 96.94 295 GLY B O 1
ATOM 5505 N N . SER B 1 296 ? -2.262 4.176 -16.828 1 98.31 296 SER B N 1
ATOM 5506 C CA . SER B 1 296 ? -3.617 3.658 -16.672 1 98.31 296 SER B CA 1
ATOM 5507 C C . SER B 1 296 ? -3.609 2.26 -16.062 1 98.31 296 SER B C 1
ATOM 5509 O O . SER B 1 296 ? -2.596 1.562 -16.109 1 98.31 296 SER B O 1
ATOM 5511 N N . ILE B 1 297 ? -4.688 1.932 -15.422 1 98.75 297 ILE B N 1
ATOM 5512 C CA . ILE B 1 297 ? -4.965 0.585 -14.93 1 98.75 297 ILE B CA 1
ATOM 5513 C C . ILE B 1 297 ? -6.332 0.127 -15.422 1 98.75 297 ILE B C 1
ATOM 5515 O O . ILE B 1 297 ? -7.359 0.691 -15.039 1 98.75 297 ILE B O 1
ATOM 5519 N N . GLU B 1 298 ? -6.328 -0.803 -16.281 1 98.75 298 GLU B N 1
ATOM 5520 C CA . GLU B 1 298 ? -7.547 -1.407 -16.812 1 98.75 298 GLU B CA 1
ATOM 5521 C C . GLU B 1 298 ? -7.641 -2.883 -16.438 1 98.75 298 GLU B C 1
ATOM 5523 O O . GLU B 1 298 ? -6.719 -3.656 -16.703 1 98.75 298 GLU B O 1
ATOM 5528 N N . ILE B 1 299 ? -8.75 -3.242 -15.828 1 98.81 299 ILE B N 1
ATOM 5529 C CA . ILE B 1 299 ? -8.906 -4.617 -15.359 1 98.81 299 ILE B CA 1
ATOM 5530 C C . ILE B 1 299 ? -10.109 -5.262 -16.047 1 98.81 299 ILE B C 1
ATOM 5532 O O . ILE B 1 299 ? -11.156 -4.629 -16.203 1 98.81 299 ILE B O 1
ATOM 5536 N N . ARG B 1 300 ? -9.922 -6.457 -16.547 1 98.75 300 ARG B N 1
ATOM 5537 C CA . ARG B 1 300 ? -10.992 -7.273 -17.109 1 98.75 300 ARG B CA 1
ATOM 5538 C C . ARG B 1 300 ? -11.016 -8.656 -16.469 1 98.75 300 ARG B C 1
ATOM 5540 O O . ARG B 1 300 ? -9.969 -9.203 -16.109 1 98.75 300 ARG B O 1
ATOM 5547 N N . PHE B 1 301 ? -12.219 -9.172 -16.344 1 98.5 301 PHE B N 1
ATOM 5548 C CA . PHE B 1 301 ? -12.352 -10.594 -16.062 1 98.5 301 PHE B CA 1
ATOM 5549 C C . PHE B 1 301 ? -12.227 -11.414 -17.328 1 98.5 301 PHE B C 1
ATOM 5551 O O . PHE B 1 301 ? -12.648 -10.969 -18.406 1 98.5 301 PHE B O 1
ATOM 5558 N N . VAL B 1 302 ? -11.664 -12.547 -17.219 1 98.44 302 VAL B N 1
ATOM 5559 C CA . VAL B 1 302 ? -11.641 -13.516 -18.312 1 98.44 302 VAL B CA 1
ATOM 5560 C C . VAL B 1 302 ? -12.414 -14.766 -17.922 1 98.44 302 VAL B C 1
ATOM 5562 O O . VAL B 1 302 ? -12.164 -15.352 -16.859 1 98.44 302 VAL B O 1
ATOM 5565 N N . GLN B 1 303 ? -13.328 -15.117 -18.719 1 96.44 303 GLN B N 1
ATOM 5566 C CA . GLN B 1 303 ? -14.188 -16.281 -18.469 1 96.44 303 GLN B CA 1
ATOM 5567 C C . GLN B 1 303 ? -14.039 -17.312 -19.562 1 96.44 303 GLN B C 1
ATOM 5569 O O . GLN B 1 303 ? -14.32 -17.047 -20.734 1 96.44 303 GLN B O 1
ATOM 5574 N N . VAL B 1 304 ? -13.625 -18.5 -19.141 1 94.88 304 VAL B N 1
ATOM 5575 C CA . VAL B 1 304 ? -13.57 -19.625 -20.078 1 94.88 304 VAL B CA 1
ATOM 5576 C C . VAL B 1 304 ? -14.984 -20.156 -20.328 1 94.88 304 VAL B C 1
ATOM 5578 O O . VAL B 1 304 ? -15.695 -20.5 -19.391 1 94.88 304 VAL B O 1
ATOM 5581 N N . PRO B 1 305 ? -15.383 -20.203 -21.578 1 91.44 305 PRO B N 1
ATOM 5582 C CA . PRO B 1 305 ? -16.766 -20.578 -21.859 1 91.44 305 PRO B CA 1
ATOM 5583 C C . PRO B 1 305 ? -17.094 -22 -21.438 1 91.44 305 PRO B C 1
ATOM 5585 O O . PRO B 1 305 ? -16.234 -22.891 -21.5 1 91.44 305 PRO B O 1
ATOM 5588 N N . ASP B 1 306 ? -18.406 -22.141 -21.141 1 85.31 306 ASP B N 1
ATOM 5589 C CA . ASP B 1 306 ? -18.906 -23.469 -20.797 1 85.31 306 ASP B CA 1
ATOM 5590 C C . ASP B 1 306 ? -18.938 -24.375 -22.016 1 85.31 306 ASP B C 1
ATOM 5592 O O . ASP B 1 306 ? -19.172 -23.922 -23.141 1 85.31 306 ASP B O 1
ATOM 5596 N N . MET B 1 307 ? -18.578 -25.703 -21.938 1 75.19 307 MET B N 1
ATOM 5597 C CA . MET B 1 307 ? -18.562 -26.625 -23.062 1 75.19 307 MET B CA 1
ATOM 5598 C C . MET B 1 307 ? -19.969 -27.203 -23.297 1 75.19 307 MET B C 1
ATOM 5600 O O . MET B 1 307 ? -20.219 -27.828 -24.312 1 75.19 307 MET B O 1
ATOM 5604 N N . GLY B 1 308 ? -21 -26.844 -22.625 1 66.12 308 GLY B N 1
ATOM 5605 C CA . GLY B 1 308 ? -22.375 -27.25 -22.875 1 66.12 308 GLY B CA 1
ATOM 5606 C C . GLY B 1 308 ? -22.656 -28.672 -22.453 1 66.12 308 GLY B C 1
ATOM 5607 O O . GLY B 1 308 ? -23.797 -29.141 -22.531 1 66.12 308 GLY B O 1
ATOM 5608 N N . TYR B 1 309 ? -21.703 -29.609 -22.547 1 57.56 309 TYR B N 1
ATOM 5609 C CA . TYR B 1 309 ? -22.047 -31 -22.344 1 57.56 309 TYR B CA 1
ATOM 5610 C C . TYR B 1 309 ? -21.594 -31.469 -20.953 1 57.56 309 TYR B C 1
ATOM 5612 O O . TYR B 1 309 ? -21.078 -32.594 -20.812 1 57.56 309 TYR B O 1
ATOM 5620 N N . GLY B 1 310 ? -21.938 -30.875 -19.891 1 63 310 GLY B N 1
ATOM 5621 C CA . GLY B 1 310 ? -21.781 -31.391 -18.547 1 63 310 GLY B CA 1
ATOM 5622 C C . GLY B 1 310 ? -20.859 -30.547 -17.688 1 63 310 GLY B C 1
ATOM 5623 O O . GLY B 1 310 ? -20.109 -29.719 -18.203 1 63 310 GLY B O 1
ATOM 5624 N N . LYS B 1 311 ? -21.031 -30.812 -16.266 1 79 311 LYS B N 1
ATOM 5625 C CA . LYS B 1 311 ? -20.312 -29.938 -15.336 1 79 311 LYS B CA 1
ATOM 5626 C C . LYS B 1 311 ? -19.078 -30.625 -14.766 1 79 311 LYS B C 1
ATOM 5628 O O . LYS B 1 311 ? -19.203 -31.578 -13.992 1 79 311 LYS B O 1
ATOM 5633 N N . ILE B 1 312 ? -17.828 -30.719 -15.523 1 89.19 312 ILE B N 1
ATOM 5634 C CA . ILE B 1 312 ? -16.562 -31.125 -14.938 1 89.19 312 ILE B CA 1
ATOM 5635 C C . ILE B 1 312 ? -16.219 -30.219 -13.758 1 89.19 312 ILE B C 1
ATOM 5637 O O . ILE B 1 312 ? -16.203 -29 -13.891 1 89.19 312 ILE B O 1
ATOM 5641 N N . PRO B 1 313 ? -16.016 -30.891 -12.648 1 91.06 313 PRO B N 1
ATOM 5642 C CA . PRO B 1 313 ? -15.719 -30.031 -11.492 1 91.06 313 PRO B CA 1
ATOM 5643 C C . PRO B 1 313 ? -14.391 -29.312 -11.625 1 91.06 313 PRO B C 1
ATOM 5645 O O . PRO B 1 313 ? -13.422 -29.859 -12.156 1 91.06 313 PRO B O 1
ATOM 5648 N N . TYR B 1 314 ? -14.375 -28.062 -11.172 1 91.38 314 TYR B N 1
ATOM 5649 C CA . TYR B 1 314 ? -13.164 -27.266 -11.086 1 91.38 314 TYR B CA 1
ATOM 5650 C C . TYR B 1 314 ? -12.492 -27.141 -12.445 1 91.38 314 TYR B C 1
ATOM 5652 O O . TYR B 1 314 ? -11.281 -27.297 -12.57 1 91.38 314 TYR B O 1
ATOM 5660 N N . ALA B 1 315 ? -13.297 -27.031 -13.461 1 92.56 315 ALA B N 1
ATOM 5661 C CA . ALA B 1 315 ? -12.82 -26.844 -14.828 1 92.56 315 ALA B CA 1
ATOM 5662 C C . ALA B 1 315 ? -13.258 -25.484 -15.383 1 92.56 315 ALA B C 1
ATOM 5664 O O . ALA B 1 315 ? -13.828 -24.672 -14.664 1 92.56 315 ALA B O 1
ATOM 5665 N N . ARG B 1 316 ? -12.812 -25.156 -16.594 1 93.81 316 ARG B N 1
ATOM 5666 C CA . ARG B 1 316 ? -13.195 -23.969 -17.344 1 93.81 316 ARG B CA 1
ATOM 5667 C C . ARG B 1 316 ? -12.781 -22.703 -16.609 1 93.81 316 ARG B C 1
ATOM 5669 O O . ARG B 1 316 ? -13.594 -21.781 -16.422 1 93.81 316 ARG B O 1
ATOM 5676 N N . VAL B 1 317 ? -11.586 -22.672 -16.188 1 95.94 317 VAL B N 1
ATOM 5677 C CA . VAL B 1 317 ? -11.039 -21.516 -15.484 1 95.94 317 VAL B CA 1
ATOM 5678 C C . VAL B 1 317 ? -9.75 -21.062 -16.172 1 95.94 317 VAL B C 1
ATOM 5680 O O . VAL B 1 317 ? -9.07 -21.859 -16.812 1 95.94 317 VAL B O 1
ATOM 5683 N N . TYR B 1 318 ? -9.617 -19.797 -16.203 1 97.94 318 TYR B N 1
ATOM 5684 C CA . TYR B 1 318 ? -8.367 -19.188 -16.641 1 97.94 318 TYR B CA 1
ATOM 5685 C C . TYR B 1 318 ? -7.32 -19.234 -15.539 1 97.94 318 TYR B C 1
ATOM 5687 O O . TYR B 1 318 ? -7.344 -18.406 -14.617 1 97.94 318 TYR B O 1
ATOM 5695 N N . HIS B 1 319 ? -6.336 -20.156 -15.594 1 98.12 319 HIS B N 1
ATOM 5696 C CA . HIS B 1 319 ? -5.441 -20.469 -14.492 1 98.12 319 HIS B CA 1
ATOM 5697 C C . HIS B 1 319 ? -4 -20.094 -14.82 1 98.12 319 HIS B C 1
ATOM 5699 O O . HIS B 1 319 ? -3.061 -20.656 -14.25 1 98.12 319 HIS B O 1
ATOM 5705 N N . ASN B 1 320 ? -3.801 -19.109 -15.727 1 98.06 320 ASN B N 1
ATOM 5706 C CA . ASN B 1 320 ? -2.482 -18.562 -16.016 1 98.06 320 ASN B CA 1
ATOM 5707 C C . ASN B 1 320 ? -1.942 -17.75 -14.828 1 98.06 320 ASN B C 1
ATOM 5709 O O . ASN B 1 320 ? -2.713 -17.266 -14 1 98.06 320 ASN B O 1
ATOM 5713 N N . LYS B 1 321 ? -0.618 -17.672 -14.75 1 98.56 321 LYS B N 1
ATOM 5714 C CA . LYS B 1 321 ? 0.104 -16.828 -13.797 1 98.56 321 LYS B CA 1
ATOM 5715 C C . LYS B 1 321 ? 1.309 -16.172 -14.461 1 98.56 321 LYS B C 1
ATOM 5717 O O . LYS B 1 321 ? 2.416 -16.703 -14.43 1 98.56 321 LYS B O 1
ATOM 5722 N N . TYR B 1 322 ? 1.082 -14.984 -15.008 1 98.88 322 TYR B N 1
ATOM 5723 C CA . TYR B 1 322 ? 2.217 -14.344 -15.672 1 98.88 322 TYR B CA 1
ATOM 5724 C C . TYR B 1 322 ? 1.984 -12.852 -15.828 1 98.88 322 TYR B C 1
ATOM 5726 O O . TYR B 1 322 ? 0.857 -12.367 -15.688 1 98.88 322 TYR B O 1
ATOM 5734 N N . PHE B 1 323 ? 3.014 -12.18 -16.016 1 98.94 323 PHE B N 1
ATOM 5735 C CA . PHE B 1 323 ? 2.936 -10.828 -16.562 1 98.94 323 PHE B CA 1
ATOM 5736 C C . PHE B 1 323 ? 4.055 -10.586 -17.562 1 98.94 323 PHE B C 1
ATOM 5738 O O . PHE B 1 323 ? 5.012 -11.359 -17.641 1 98.94 323 PHE B O 1
ATOM 5745 N N . VAL B 1 324 ? 3.885 -9.57 -18.375 1 98.88 324 VAL B N 1
ATOM 5746 C CA . VAL B 1 324 ? 4.871 -9.211 -19.391 1 98.88 324 VAL B CA 1
ATOM 5747 C C . VAL B 1 324 ? 4.926 -7.695 -19.547 1 98.88 324 VAL B C 1
ATOM 5749 O O . VAL B 1 324 ? 3.908 -7.012 -19.391 1 98.88 324 VAL B O 1
ATOM 5752 N N . THR B 1 325 ? 6.066 -7.18 -19.656 1 98.44 325 THR B N 1
ATOM 5753 C CA . THR B 1 325 ? 6.348 -5.793 -20.016 1 98.44 325 THR B CA 1
ATOM 5754 C C . THR B 1 325 ? 7.043 -5.711 -21.359 1 98.44 325 THR B C 1
ATOM 5756 O O . THR B 1 325 ? 7.176 -6.719 -22.062 1 98.44 325 THR B O 1
ATOM 5759 N N . GLU B 1 326 ? 7.496 -4.52 -21.734 1 96.94 326 GLU B N 1
ATOM 5760 C CA . GLU B 1 326 ? 8.195 -4.363 -23 1 96.94 326 GLU B CA 1
ATOM 5761 C C . GLU B 1 326 ? 9.562 -5.047 -22.969 1 96.94 326 GLU B C 1
ATOM 5763 O O . GLU B 1 326 ? 10.156 -5.309 -24.016 1 96.94 326 GLU B O 1
ATOM 5768 N N . SER B 1 327 ? 9.969 -5.453 -21.75 1 95.5 327 SER B N 1
ATOM 5769 C CA . SER B 1 327 ? 11.336 -5.949 -21.688 1 95.5 327 SER B CA 1
ATOM 5770 C C . SER B 1 327 ? 11.414 -7.242 -20.875 1 95.5 327 SER B C 1
ATOM 5772 O O . SER B 1 327 ? 12.43 -7.945 -20.922 1 95.5 327 SER B O 1
ATOM 5774 N N . THR B 1 328 ? 10.336 -7.57 -20.141 1 97.5 328 THR B N 1
ATOM 5775 C CA . THR B 1 328 ? 10.438 -8.688 -19.219 1 97.5 328 THR B CA 1
ATOM 5776 C C . THR B 1 328 ? 9.164 -9.531 -19.25 1 97.5 328 THR B C 1
ATOM 5778 O O . THR B 1 328 ? 8.055 -8.992 -19.312 1 97.5 328 THR B O 1
ATOM 5781 N N . ALA B 1 329 ? 9.344 -10.836 -19.234 1 98.62 329 ALA B N 1
ATOM 5782 C CA . ALA B 1 329 ? 8.227 -11.75 -19 1 98.62 329 ALA B CA 1
ATOM 5783 C C . ALA B 1 329 ? 8.445 -12.562 -17.719 1 98.62 329 ALA B C 1
ATOM 5785 O O . ALA B 1 329 ? 9.555 -13.008 -17.438 1 98.62 329 ALA B O 1
ATOM 5786 N N . TYR B 1 330 ? 7.465 -12.633 -16.922 1 98.88 330 TYR B N 1
ATOM 5787 C CA . TYR B 1 330 ? 7.387 -13.516 -15.773 1 98.88 330 TYR B CA 1
ATOM 5788 C C . TYR B 1 330 ? 6.324 -14.586 -15.969 1 98.88 330 TYR B C 1
ATOM 5790 O O . TYR B 1 330 ? 5.176 -14.281 -16.297 1 98.88 330 TYR B O 1
ATOM 5798 N N . ILE B 1 331 ? 6.637 -15.828 -15.828 1 98.75 331 ILE B N 1
ATOM 5799 C CA . ILE B 1 331 ? 5.719 -16.969 -15.82 1 98.75 331 ILE B CA 1
ATOM 5800 C C . ILE B 1 331 ? 5.918 -17.781 -14.547 1 98.75 331 ILE B C 1
ATOM 5802 O O . ILE B 1 331 ? 7.031 -18.203 -14.242 1 98.75 331 ILE B O 1
ATOM 5806 N N . GLY B 1 332 ? 4.84 -17.969 -13.805 1 98.12 332 GLY B N 1
ATOM 5807 C CA . GLY B 1 332 ? 5.004 -18.625 -12.523 1 98.12 332 GLY B CA 1
ATOM 5808 C C . GLY B 1 332 ? 3.959 -19.688 -12.258 1 98.12 332 GLY B C 1
ATOM 5809 O O . GLY B 1 332 ? 3.178 -20.031 -13.148 1 98.12 332 GLY B O 1
ATOM 5810 N N . THR B 1 333 ? 4.051 -20.25 -11.023 1 97.94 333 THR B N 1
ATOM 5811 C CA . THR B 1 333 ? 3.193 -21.359 -10.648 1 97.94 333 THR B CA 1
ATOM 5812 C C . THR B 1 333 ? 2.139 -20.922 -9.633 1 97.94 333 THR B C 1
ATOM 5814 O O . THR B 1 333 ? 1.176 -21.641 -9.375 1 97.94 333 THR B O 1
ATOM 5817 N N . SER B 1 334 ? 2.291 -19.703 -9.164 1 96.88 334 SER B N 1
ATOM 5818 C CA . SER B 1 334 ? 1.499 -19.328 -7.996 1 96.88 334 SER B CA 1
ATOM 5819 C C . SER B 1 334 ? 0.47 -18.25 -8.352 1 96.88 334 SER B C 1
ATOM 5821 O O . SER B 1 334 ? 0.711 -17.422 -9.219 1 96.88 334 SER B O 1
ATOM 5823 N N . ASN B 1 335 ? -0.716 -18.328 -7.668 1 97.88 335 ASN B N 1
ATOM 5824 C CA . ASN B 1 335 ? -1.595 -17.172 -7.629 1 97.88 335 ASN B CA 1
ATOM 5825 C C . ASN B 1 335 ? -0.961 -16.016 -6.863 1 97.88 335 ASN B C 1
ATOM 5827 O O . ASN B 1 335 ? 0.165 -16.125 -6.379 1 97.88 335 ASN B O 1
ATOM 5831 N N . TRP B 1 336 ? -1.632 -14.898 -6.926 1 98.62 336 TRP B N 1
ATOM 5832 C CA . TRP B 1 336 ? -0.983 -13.711 -6.391 1 98.62 336 TRP B CA 1
ATOM 5833 C C . TRP B 1 336 ? -1.688 -13.227 -5.129 1 98.62 336 TRP B C 1
ATOM 5835 O O . TRP B 1 336 ? -2.451 -12.258 -5.168 1 98.62 336 TRP B O 1
ATOM 5845 N N . SER B 1 337 ? -1.469 -13.82 -4.047 1 97.38 337 SER B N 1
ATOM 5846 C CA . SER B 1 337 ? -1.697 -13.414 -2.664 1 97.38 337 SER B CA 1
ATOM 5847 C C . SER B 1 337 ? -0.478 -13.703 -1.794 1 97.38 337 SER B C 1
ATOM 5849 O O . SER B 1 337 ? 0.382 -14.508 -2.168 1 97.38 337 SER B O 1
ATOM 5851 N N . SER B 1 338 ? -0.388 -13.047 -0.709 1 96.38 338 SER B N 1
ATOM 5852 C CA . SER B 1 338 ? 0.843 -13.102 0.073 1 96.38 338 SER B CA 1
ATOM 5853 C C . SER B 1 338 ? 1.124 -14.516 0.57 1 96.38 338 SER B C 1
ATOM 5855 O O . SER B 1 338 ? 2.279 -14.883 0.783 1 96.38 338 SER B O 1
ATOM 5857 N N . ASP B 1 339 ? 0.147 -15.344 0.686 1 97.31 339 ASP B N 1
ATOM 5858 C CA . ASP B 1 339 ? 0.314 -16.719 1.128 1 97.31 339 ASP B CA 1
ATOM 5859 C C . ASP B 1 339 ? 1.247 -17.484 0.194 1 97.31 339 ASP B C 1
ATOM 5861 O O . ASP B 1 339 ? 2.039 -18.312 0.645 1 97.31 339 ASP B O 1
ATOM 5865 N N . TYR B 1 340 ? 1.148 -17.141 -1.031 1 97.88 340 TYR B N 1
ATOM 5866 C CA . TYR B 1 340 ? 1.87 -17.906 -2.045 1 97.88 340 TYR B CA 1
ATOM 5867 C C . TYR B 1 340 ? 3.355 -17.562 -2.025 1 97.88 340 TYR B C 1
ATOM 5869 O O . TYR B 1 340 ? 4.18 -18.344 -2.512 1 97.88 340 TYR B O 1
ATOM 5877 N N . TRP B 1 341 ? 3.703 -16.469 -1.482 1 98.25 341 TRP B N 1
ATOM 5878 C CA . TRP B 1 341 ? 5.109 -16.094 -1.415 1 98.25 341 TRP B CA 1
ATOM 5879 C C . TRP B 1 341 ? 5.691 -16.391 -0.039 1 98.25 341 TRP B C 1
ATOM 5881 O O . TRP B 1 341 ? 6.867 -16.75 0.08 1 98.25 341 TRP B O 1
ATOM 5891 N N . ALA B 1 342 ? 4.828 -16.391 0.947 1 97.81 342 ALA B N 1
ATOM 5892 C CA . ALA B 1 342 ? 5.309 -16.469 2.324 1 97.81 342 ALA B CA 1
ATOM 5893 C C . ALA B 1 342 ? 5.363 -17.922 2.797 1 97.81 342 ALA B C 1
ATOM 5895 O O . ALA B 1 342 ? 6.227 -18.297 3.598 1 97.81 342 ALA B O 1
ATOM 5896 N N . TYR B 1 343 ? 4.391 -18.766 2.273 1 97.31 343 TYR B N 1
ATOM 5897 C CA . TYR B 1 343 ? 4.219 -20.047 2.939 1 97.31 343 TYR B CA 1
ATOM 5898 C C . TYR B 1 343 ? 4.137 -21.188 1.923 1 97.31 343 TYR B C 1
ATOM 5900 O O . TYR B 1 343 ? 4.258 -22.359 2.281 1 97.31 343 TYR B O 1
ATOM 5908 N N . THR B 1 344 ? 3.932 -20.844 0.678 1 97.69 344 THR B N 1
ATOM 5909 C CA . THR B 1 344 ? 3.684 -21.844 -0.352 1 97.69 344 THR B CA 1
ATOM 5910 C C . THR B 1 344 ? 4.867 -21.938 -1.311 1 97.69 344 THR B C 1
ATOM 5912 O O . THR B 1 344 ? 5.469 -20.922 -1.664 1 97.69 344 THR B O 1
ATOM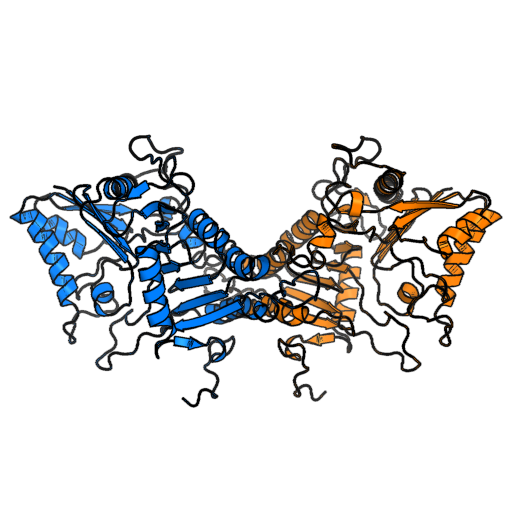 5915 N N . ALA B 1 345 ? 5.148 -23.141 -1.698 1 98.06 345 ALA B N 1
ATOM 5916 C CA . ALA B 1 345 ? 6.223 -23.312 -2.674 1 98.06 345 ALA B CA 1
ATOM 5917 C C . ALA B 1 345 ? 5.773 -22.875 -4.066 1 98.06 345 ALA B C 1
ATOM 5919 O O . ALA B 1 345 ? 4.734 -23.328 -4.559 1 98.06 345 ALA B O 1
ATOM 5920 N N . GLY B 1 346 ? 6.52 -22 -4.652 1 98.12 346 GLY B N 1
ATOM 5921 C CA . GLY B 1 346 ? 6.309 -21.5 -6 1 98.12 346 GLY B CA 1
ATOM 5922 C C . GLY B 1 346 ? 7.602 -21.234 -6.754 1 98.12 346 GLY B C 1
ATOM 5923 O O . GLY B 1 346 ? 8.664 -21.094 -6.145 1 98.12 346 GLY B O 1
ATOM 5924 N N . ILE B 1 347 ? 7.523 -21.312 -8.055 1 98.62 347 ILE B N 1
ATOM 5925 C CA . ILE B 1 347 ? 8.641 -21 -8.945 1 98.62 347 ILE B CA 1
ATOM 5926 C C . ILE B 1 347 ? 8.211 -19.953 -9.977 1 98.62 347 ILE B C 1
ATOM 5928 O O . ILE B 1 347 ? 7.098 -20.031 -10.508 1 98.62 347 ILE B O 1
ATOM 5932 N N . GLY B 1 348 ? 9.016 -18.969 -10.133 1 98.69 348 GLY B N 1
ATOM 5933 C CA . GLY B 1 348 ? 8.875 -18.016 -11.234 1 98.69 348 GLY B CA 1
ATOM 5934 C C . GLY B 1 348 ? 10.023 -18.078 -12.219 1 98.69 348 GLY B C 1
ATOM 5935 O O . GLY B 1 348 ? 11.18 -18.234 -11.82 1 98.69 348 GLY B O 1
ATOM 5936 N N . LEU B 1 349 ? 9.719 -18.016 -13.492 1 98.75 349 LEU B N 1
ATOM 5937 C CA . LEU B 1 349 ? 10.703 -17.875 -14.555 1 98.75 349 LEU B CA 1
ATOM 5938 C C . LEU B 1 349 ? 10.688 -16.453 -15.117 1 98.75 349 LEU B C 1
ATOM 5940 O O . LEU B 1 349 ? 9.648 -15.984 -15.594 1 98.75 349 LEU B O 1
ATOM 5944 N N . ILE B 1 350 ? 11.82 -15.789 -15.023 1 98.75 350 ILE B N 1
ATOM 5945 C CA . ILE B 1 350 ? 11.961 -14.445 -15.57 1 98.75 350 ILE B CA 1
ATOM 5946 C C . ILE B 1 350 ? 12.766 -14.508 -16.875 1 98.75 350 ILE B C 1
ATOM 5948 O O . ILE B 1 350 ? 13.812 -15.156 -16.938 1 98.75 350 ILE B O 1
ATOM 5952 N N . ILE B 1 351 ? 12.273 -13.844 -17.875 1 97.44 351 ILE B N 1
ATOM 5953 C CA . ILE B 1 351 ? 12.891 -13.82 -19.203 1 97.44 351 ILE B CA 1
ATOM 5954 C C . ILE B 1 351 ? 13.086 -12.375 -19.656 1 97.44 351 ILE B C 1
ATOM 5956 O O . ILE B 1 351 ? 12.148 -11.57 -19.609 1 97.44 351 ILE B O 1
ATOM 5960 N N . ARG B 1 352 ? 14.258 -12.055 -20.094 1 96.06 352 ARG B N 1
ATOM 5961 C CA . ARG B 1 352 ? 14.617 -10.781 -20.703 1 96.06 352 ARG B CA 1
ATOM 5962 C C . ARG B 1 352 ? 15.531 -10.984 -21.922 1 96.06 352 ARG B C 1
ATOM 5964 O O . ARG B 1 352 ? 15.992 -12.102 -22.172 1 96.06 352 ARG B O 1
ATOM 5971 N N . SER B 1 353 ? 15.703 -9.906 -22.641 1 92.06 353 SER B N 1
ATOM 5972 C CA . SER B 1 353 ? 16.703 -9.992 -23.703 1 92.06 353 SER B CA 1
ATOM 5973 C C . SER B 1 353 ? 18.109 -9.969 -23.141 1 92.06 353 SER B C 1
ATOM 5975 O O . SER B 1 353 ? 18.391 -9.25 -22.188 1 92.06 353 SER B O 1
ATOM 5977 N N . ASP B 1 354 ? 18.891 -10.742 -23.672 1 88.56 354 ASP B N 1
ATOM 5978 C CA . ASP B 1 354 ? 20.297 -10.75 -23.281 1 88.56 354 ASP B CA 1
ATOM 5979 C C . ASP B 1 354 ? 21 -9.484 -23.766 1 88.56 354 ASP B C 1
ATOM 5981 O O . ASP B 1 354 ? 21.984 -9.055 -23.156 1 88.56 354 ASP B O 1
ATOM 5985 N N . ASP B 1 355 ? 20.469 -9 -24.891 1 81.81 355 ASP B N 1
ATOM 5986 C CA . ASP B 1 355 ? 20.938 -7.75 -25.469 1 81.81 355 ASP B CA 1
ATOM 5987 C C . ASP B 1 355 ? 19.922 -6.629 -25.25 1 81.81 355 ASP B C 1
ATOM 5989 O O . ASP B 1 355 ? 18.844 -6.633 -25.859 1 81.81 355 ASP B O 1
ATOM 5993 N N . SER B 1 356 ? 20.266 -5.66 -24.484 1 74.69 356 SER B N 1
ATOM 5994 C CA . SER B 1 356 ? 19.344 -4.602 -24.109 1 74.69 356 SER B CA 1
ATOM 5995 C C . SER B 1 356 ? 18.922 -3.777 -25.312 1 74.69 356 SER B C 1
ATOM 5997 O O . SER B 1 356 ? 17.906 -3.07 -25.281 1 74.69 356 SER B O 1
ATOM 5999 N N . THR B 1 357 ? 19.625 -3.934 -26.359 1 79.12 357 THR B N 1
ATOM 6000 C CA . THR B 1 357 ? 19.328 -3.162 -27.547 1 79.12 357 THR B CA 1
ATOM 6001 C C . THR B 1 357 ? 18.344 -3.924 -28.453 1 79.12 357 THR B C 1
ATOM 6003 O O . THR B 1 357 ? 17.844 -3.377 -29.438 1 79.12 357 THR B O 1
ATOM 6006 N N . SER B 1 358 ? 18.125 -5.191 -28.109 1 81.69 358 SER B N 1
ATOM 6007 C CA . SER B 1 358 ? 17.219 -6.004 -28.906 1 81.69 358 SER B CA 1
ATOM 6008 C C . SER B 1 358 ? 16 -6.438 -28.094 1 81.69 358 SER B C 1
ATOM 6010 O O . SER B 1 358 ? 16.062 -6.504 -26.875 1 81.69 358 SER B O 1
ATOM 6012 N N . LYS B 1 359 ? 14.992 -6.656 -28.844 1 86.12 359 LYS B N 1
ATOM 6013 C CA . LYS B 1 359 ? 13.781 -7.164 -28.219 1 86.12 359 LYS B CA 1
ATOM 6014 C C . LYS B 1 359 ? 13.812 -8.688 -28.109 1 86.12 359 LYS B C 1
ATOM 6016 O O . LYS B 1 359 ? 14.281 -9.367 -29.031 1 86.12 359 LYS B O 1
ATOM 6021 N N . SER B 1 360 ? 13.414 -9.203 -27.016 1 91.31 360 SER B N 1
ATOM 6022 C CA . SER B 1 360 ? 13.297 -10.641 -26.828 1 91.31 360 SER B CA 1
ATOM 6023 C C . SER B 1 360 ? 12.102 -11.203 -27.594 1 91.31 360 SER B C 1
ATOM 6025 O O . SER B 1 360 ? 10.961 -10.797 -27.359 1 91.31 360 SER B O 1
ATOM 6027 N N . GLN B 1 361 ? 12.375 -12.203 -28.406 1 91.81 361 GLN B N 1
ATOM 6028 C CA . GLN B 1 361 ? 11.289 -12.844 -29.141 1 91.81 361 GLN B CA 1
ATOM 6029 C C . GLN B 1 361 ? 10.336 -13.57 -28.203 1 91.81 361 GLN B C 1
ATOM 6031 O O . GLN B 1 361 ? 9.125 -13.617 -28.453 1 91.81 361 GLN B O 1
ATOM 6036 N N . LEU B 1 362 ? 10.891 -14.141 -27.172 1 94.31 362 LEU B N 1
ATOM 6037 C CA . LEU B 1 362 ? 10.055 -14.844 -26.203 1 94.31 362 LEU B CA 1
ATOM 6038 C C . LEU B 1 362 ? 9.148 -13.867 -25.469 1 94.31 362 LEU B C 1
ATOM 6040 O O . LEU B 1 362 ? 7.969 -14.156 -25.25 1 94.31 362 LEU B O 1
ATOM 6044 N N . VAL B 1 363 ? 9.695 -12.766 -25.125 1 97 363 VAL B N 1
ATOM 6045 C CA . VAL B 1 363 ? 8.891 -11.734 -24.484 1 97 363 VAL B CA 1
ATOM 6046 C C . VAL B 1 363 ? 7.773 -11.281 -25.422 1 97 363 VAL B C 1
ATOM 6048 O O . VAL B 1 363 ? 6.625 -11.133 -25 1 97 363 VAL B O 1
ATOM 6051 N N . GLN B 1 364 ? 8.078 -11.172 -26.672 1 96.44 364 GLN B N 1
ATOM 6052 C CA . GLN B 1 364 ? 7.082 -10.766 -27.656 1 96.44 364 GLN B CA 1
ATOM 6053 C C . GLN B 1 364 ? 6 -11.836 -27.812 1 96.44 364 GLN B C 1
ATOM 6055 O O . GLN B 1 364 ? 4.824 -11.508 -28.016 1 96.44 364 GLN B O 1
ATOM 6060 N N . GLN B 1 365 ? 6.418 -13.055 -27.734 1 96.94 365 GLN B N 1
ATOM 6061 C CA . GLN B 1 365 ? 5.441 -14.133 -27.828 1 96.94 365 GLN B CA 1
ATOM 6062 C C . GLN B 1 365 ? 4.465 -14.094 -26.656 1 96.94 365 GLN B C 1
ATOM 6064 O O . GLN B 1 365 ? 3.256 -14.25 -26.844 1 96.94 365 GLN B O 1
ATOM 6069 N N . VAL B 1 366 ? 4.977 -13.891 -25.484 1 98.38 366 VAL B N 1
ATOM 6070 C CA . VAL B 1 366 ? 4.125 -13.805 -24.297 1 98.38 366 VAL B CA 1
ATOM 6071 C C . VAL B 1 366 ? 3.207 -12.586 -24.406 1 98.38 366 VAL B C 1
ATOM 6073 O O . VAL B 1 366 ? 2.029 -12.656 -24.047 1 98.38 366 VAL B O 1
ATOM 6076 N N . THR B 1 367 ? 3.729 -11.484 -24.938 1 98.62 367 THR B N 1
ATOM 6077 C CA . THR B 1 367 ? 2.922 -10.289 -25.156 1 98.62 367 THR B CA 1
ATOM 6078 C C . THR B 1 367 ? 1.773 -10.586 -26.125 1 98.62 367 THR B C 1
ATOM 6080 O O . THR B 1 367 ? 0.633 -10.188 -25.875 1 98.62 367 THR B O 1
ATOM 6083 N N . SER B 1 368 ? 2.1 -11.344 -27.156 1 98.62 368 SER B N 1
ATOM 6084 C CA . SER B 1 368 ? 1.091 -11.68 -28.156 1 98.62 368 SER B CA 1
ATOM 6085 C C . SER B 1 368 ? 0.006 -12.578 -27.562 1 98.62 368 SER B C 1
ATOM 6087 O O . SER B 1 368 ? -1.17 -12.445 -27.906 1 98.62 368 SER B O 1
ATOM 6089 N N . ILE B 1 369 ? 0.438 -13.461 -26.719 1 98.56 369 ILE B N 1
ATOM 6090 C CA . ILE B 1 369 ? -0.517 -14.336 -26.047 1 98.56 369 ILE B CA 1
ATOM 6091 C C . ILE B 1 369 ? -1.471 -13.5 -25.203 1 98.56 369 ILE B C 1
ATOM 6093 O O . ILE B 1 369 ? -2.686 -13.711 -25.234 1 98.56 369 ILE B O 1
ATOM 6097 N N . PHE B 1 370 ? -0.97 -12.578 -24.5 1 98.81 370 PHE B N 1
ATOM 6098 C CA . PHE B 1 370 ? -1.803 -11.711 -23.688 1 98.81 370 PHE B CA 1
ATOM 6099 C C . PHE B 1 370 ? -2.789 -10.93 -24.547 1 98.81 370 PHE B C 1
ATOM 6101 O O . PHE B 1 370 ? -3.98 -10.875 -24.234 1 98.81 370 PHE B O 1
ATOM 6108 N N . GLN B 1 371 ? -2.256 -10.328 -25.562 1 98.81 371 GLN B N 1
ATOM 6109 C CA . GLN B 1 371 ? -3.084 -9.492 -26.422 1 98.81 371 GLN B CA 1
ATOM 6110 C C . GLN B 1 371 ? -4.211 -10.297 -27.062 1 98.81 371 GLN B C 1
ATOM 6112 O O . GLN B 1 371 ? -5.332 -9.805 -27.203 1 98.81 371 GLN B O 1
ATOM 6117 N N . ARG B 1 372 ? -3.871 -11.508 -27.453 1 98.56 372 ARG B N 1
ATOM 6118 C CA . ARG B 1 372 ? -4.895 -12.391 -28.016 1 98.56 372 ARG B CA 1
ATOM 6119 C C . ARG B 1 372 ? -6.023 -12.617 -27.016 1 98.56 372 ARG B C 1
ATOM 6121 O O . ARG B 1 372 ? -7.199 -12.469 -27.344 1 98.56 372 ARG B O 1
ATOM 6128 N N . ASP B 1 373 ? -5.688 -12.945 -25.781 1 98.5 373 ASP B N 1
ATOM 6129 C CA . ASP B 1 373 ? -6.695 -13.211 -24.766 1 98.5 373 ASP B CA 1
ATOM 6130 C C . ASP B 1 373 ? -7.438 -11.938 -24.375 1 98.5 373 ASP B C 1
ATOM 6132 O O . ASP B 1 373 ? -8.664 -11.938 -24.266 1 98.5 373 ASP B O 1
ATOM 6136 N N . TRP B 1 374 ? -6.723 -10.867 -24.203 1 98.75 374 TRP B N 1
ATOM 6137 C CA . TRP B 1 374 ? -7.293 -9.586 -23.797 1 98.75 374 TRP B CA 1
ATOM 6138 C C . TRP B 1 374 ? -8.328 -9.109 -24.812 1 98.75 374 TRP B C 1
ATOM 6140 O O . TRP B 1 374 ? -9.359 -8.547 -24.438 1 98.75 374 TRP B O 1
ATOM 6150 N N . ASN B 1 375 ? -8.039 -9.32 -26.078 1 98.5 375 ASN B N 1
ATOM 6151 C CA . ASN B 1 375 ? -8.891 -8.805 -27.156 1 98.5 375 ASN B CA 1
ATOM 6152 C C . ASN B 1 375 ? -9.938 -9.828 -27.562 1 98.5 375 ASN B C 1
ATOM 6154 O O . ASN B 1 375 ? -10.672 -9.617 -28.531 1 98.5 375 ASN B O 1
ATOM 6158 N N . SER B 1 376 ? -10.031 -10.891 -26.859 1 97.69 376 SER B N 1
ATOM 6159 C CA . SER B 1 376 ? -11 -11.93 -27.188 1 97.69 376 SER B CA 1
ATOM 6160 C C . SER B 1 376 ? -12.391 -11.562 -26.672 1 97.69 376 SER B C 1
ATOM 6162 O O . SER B 1 376 ? -12.555 -10.586 -25.938 1 97.69 376 SER B O 1
ATOM 6164 N N . ALA B 1 377 ? -13.391 -12.375 -27.062 1 96.38 377 ALA B N 1
ATOM 6165 C CA . ALA B 1 377 ? -14.781 -12.18 -26.641 1 96.38 377 ALA B CA 1
ATOM 6166 C C . ALA B 1 377 ? -15 -12.719 -25.234 1 96.38 377 ALA B C 1
ATOM 6168 O O . ALA B 1 377 ? -16.094 -12.586 -24.672 1 96.38 377 ALA B O 1
ATOM 6169 N N . TYR B 1 378 ? -13.93 -13.227 -24.609 1 96.94 378 TYR B N 1
ATOM 6170 C CA . TYR B 1 378 ? -14.094 -13.922 -23.344 1 96.94 378 TYR B CA 1
ATOM 6171 C C . TYR B 1 378 ? -13.695 -13.031 -22.172 1 96.94 378 TYR B C 1
ATOM 6173 O O . TYR B 1 378 ? -13.68 -13.477 -21.031 1 96.94 378 TYR B O 1
ATOM 6181 N N . THR B 1 379 ? -13.336 -11.812 -22.453 1 97.94 379 THR B N 1
ATOM 6182 C CA . THR B 1 379 ? -13.023 -10.867 -21.375 1 97.94 379 THR B CA 1
ATOM 6183 C C . THR B 1 379 ? -14.188 -9.914 -21.141 1 97.94 379 THR B C 1
ATOM 6185 O O . THR B 1 379 ? -14.93 -9.586 -22.078 1 97.94 379 THR B O 1
ATOM 6188 N N . ILE B 1 380 ? -14.414 -9.508 -19.906 1 97.88 380 ILE B N 1
ATOM 6189 C CA . ILE B 1 380 ? -15.484 -8.617 -19.469 1 97.88 380 ILE B CA 1
ATOM 6190 C C . ILE B 1 380 ? -14.906 -7.488 -18.641 1 97.88 380 ILE B C 1
ATOM 6192 O O . ILE B 1 380 ? -14.281 -7.73 -17.594 1 97.88 380 ILE B O 1
ATOM 6196 N N . PRO B 1 381 ? -15.078 -6.262 -19.078 1 98 381 PRO B N 1
ATOM 6197 C CA . PRO B 1 381 ? -14.57 -5.152 -18.266 1 98 381 PRO B CA 1
ATOM 6198 C C . PRO B 1 381 ? -15.094 -5.18 -16.828 1 98 381 PRO B C 1
ATOM 6200 O O . PRO B 1 381 ? -16.25 -5.52 -16.609 1 98 381 PRO B O 1
ATOM 6203 N N . LEU B 1 382 ? -14.25 -4.832 -15.906 1 97.69 382 LEU B N 1
ATOM 6204 C CA . LEU B 1 382 ? -14.609 -4.801 -14.492 1 97.69 382 LEU B CA 1
ATOM 6205 C C . LEU B 1 382 ? -15.852 -3.939 -14.266 1 97.69 382 LEU B C 1
ATOM 6207 O O . LEU B 1 382 ? -16.703 -4.277 -13.445 1 97.69 382 LEU B O 1
ATOM 6211 N N . GLN B 1 383 ? -16.047 -2.889 -15.031 1 95.19 383 GLN B N 1
ATOM 6212 C CA . GLN B 1 383 ? -17.125 -1.92 -14.852 1 95.19 383 GLN B CA 1
ATOM 6213 C C . GLN B 1 383 ? -18.484 -2.553 -15.133 1 95.19 383 GLN B C 1
ATOM 6215 O O . GLN B 1 383 ? -19.516 -1.957 -14.844 1 95.19 383 GLN B O 1
ATOM 6220 N N . ASN B 1 384 ? -18.453 -3.729 -15.766 1 96.81 384 ASN B N 1
ATOM 6221 C CA . ASN B 1 384 ? -19.703 -4.426 -16.031 1 96.81 384 ASN B CA 1
ATOM 6222 C C . ASN B 1 384 ? -20.188 -5.188 -14.797 1 96.81 384 ASN B C 1
ATOM 6224 O O . ASN B 1 384 ? -21.188 -5.902 -14.867 1 96.81 384 ASN B O 1
ATOM 6228 N N . PHE B 1 385 ? -19.547 -5.066 -13.727 1 96.38 385 PHE B N 1
ATOM 6229 C CA . PHE B 1 385 ? -19.938 -5.645 -12.453 1 96.38 385 PHE B CA 1
ATOM 6230 C C . PHE B 1 385 ? -20.047 -4.566 -11.383 1 96.38 385 PHE B C 1
ATOM 6232 O O . PHE B 1 385 ? -19.281 -3.604 -11.383 1 96.38 385 PHE B O 1
ATOM 6239 N N . THR B 1 386 ? -21 -4.715 -10.477 1 93.44 386 THR B N 1
ATOM 6240 C CA . THR B 1 386 ? -21 -3.908 -9.266 1 93.44 386 THR B CA 1
ATOM 6241 C C . THR B 1 386 ? -19.875 -4.352 -8.32 1 93.44 386 THR B C 1
ATOM 6243 O O . THR B 1 386 ? -19.266 -5.406 -8.516 1 93.44 386 THR B O 1
ATOM 6246 N N . ILE B 1 387 ? -19.656 -3.59 -7.355 1 91.5 387 ILE B N 1
ATOM 6247 C CA . ILE B 1 387 ? -18.609 -3.883 -6.379 1 91.5 387 ILE B CA 1
ATOM 6248 C C . ILE B 1 387 ? -18.953 -5.156 -5.617 1 91.5 387 ILE B C 1
ATOM 6250 O O . ILE B 1 387 ? -18.078 -5.797 -5.027 1 91.5 387 ILE B O 1
ATOM 6254 N N . SER B 1 388 ? -20.25 -5.594 -5.652 1 90.5 388 SER B N 1
ATOM 6255 C CA . SER B 1 388 ? -20.688 -6.816 -4.992 1 90.5 388 SER B CA 1
ATOM 6256 C C . SER B 1 388 ? -20.656 -8.008 -5.945 1 90.5 388 SER B C 1
ATOM 6258 O O . SER B 1 388 ? -21 -9.125 -5.562 1 90.5 388 SER B O 1
ATOM 6260 N N . GLY B 1 389 ? -20.328 -7.754 -7.184 1 92.25 389 GLY B N 1
ATOM 6261 C CA . GLY B 1 389 ? -20.094 -8.859 -8.109 1 92.25 389 GLY B CA 1
ATOM 6262 C C . GLY B 1 389 ? -21.297 -9.133 -9 1 92.25 389 GLY B C 1
ATOM 6263 O O . GLY B 1 389 ? -21.297 -10.109 -9.75 1 92.25 389 GLY B O 1
ATOM 6264 N N . ASN B 1 390 ? -22.297 -8.211 -8.898 1 92.19 390 ASN B N 1
ATOM 6265 C CA . ASN B 1 390 ? -23.453 -8.383 -9.773 1 92.19 390 ASN B CA 1
ATOM 6266 C C . ASN B 1 390 ? -23.219 -7.742 -11.133 1 92.19 390 ASN B C 1
ATOM 6268 O O . ASN B 1 390 ? -22.641 -6.656 -11.227 1 92.19 390 ASN B O 1
ATOM 6272 N N . ARG B 1 391 ? -23.609 -8.461 -12.203 1 90.81 391 ARG B N 1
ATOM 6273 C CA . ARG B 1 391 ? -23.469 -7.906 -13.547 1 90.81 391 ARG B CA 1
ATOM 6274 C C . ARG B 1 391 ? -24.422 -6.738 -13.766 1 90.81 391 ARG B C 1
ATOM 6276 O O . ARG B 1 391 ? -25.578 -6.793 -13.336 1 90.81 391 ARG B O 1
ATOM 6283 N N . THR B 1 392 ? -23.891 -5.594 -14.219 1 85.56 392 THR B N 1
ATOM 6284 C CA . THR B 1 392 ? -24.719 -4.414 -14.461 1 85.56 392 THR B CA 1
ATOM 6285 C C . THR B 1 392 ? -25.438 -4.52 -15.797 1 85.56 392 THR B C 1
ATOM 6287 O O . THR B 1 392 ? -24.969 -5.199 -16.719 1 85.56 392 THR B O 1
ATOM 6290 N N . SER B 1 393 ? -26.828 -4.414 -15.977 1 67.31 393 SER B N 1
ATOM 6291 C CA . SER B 1 393 ? -27.703 -4.574 -17.125 1 67.31 393 SER B CA 1
ATOM 6292 C C . SER B 1 393 ? -27.125 -3.863 -18.359 1 67.31 393 SER B C 1
ATOM 6294 O O . SER B 1 393 ? -27.609 -4.059 -19.469 1 67.31 393 SER B O 1
ATOM 6296 N N . THR B 1 394 ? -26.359 -3.014 -18.406 1 51.28 394 THR B N 1
ATOM 6297 C CA . THR B 1 394 ? -26.172 -2.266 -19.641 1 51.28 394 THR B CA 1
ATOM 6298 C C . THR B 1 394 ? -25.438 -3.111 -20.672 1 51.28 394 THR B C 1
ATOM 6300 O O . THR B 1 394 ? -25.188 -2.658 -21.797 1 51.28 394 THR B O 1
ATOM 6303 N N . SER B 1 395 ? -24.828 -4.109 -20.406 1 39.75 395 SER B N 1
ATOM 6304 C CA . SER B 1 395 ? -24.141 -4.633 -21.594 1 39.75 395 SER B CA 1
ATOM 6305 C C . SER B 1 395 ? -25.125 -5.344 -22.531 1 39.75 395 SER B C 1
ATOM 6307 O O . SER B 1 395 ? -25.562 -6.453 -22.234 1 39.75 395 SER B O 1
ATOM 6309 N N . LYS B 1 396 ? -26.172 -4.605 -23.031 1 35.31 396 LYS B N 1
ATOM 6310 C CA . LYS B 1 396 ? -26.688 -5.113 -24.297 1 35.31 396 LYS B CA 1
ATOM 6311 C C . LYS B 1 396 ? -25.547 -5.441 -25.266 1 35.31 396 LYS B C 1
ATOM 6313 O O . LYS B 1 396 ? -24.828 -4.543 -25.719 1 35.31 396 LYS B O 1
ATOM 6318 N N . PHE B 1 397 ? -24.922 -6.535 -24.938 1 25.73 397 PHE B N 1
ATOM 6319 C CA . PHE B 1 397 ? -24.281 -7.105 -26.125 1 25.73 397 PHE B CA 1
ATOM 6320 C C . PHE B 1 397 ? -25.328 -7.508 -27.156 1 25.73 397 PHE B C 1
ATOM 6322 O O . PHE B 1 397 ? -26.422 -7.941 -26.812 1 25.73 397 PHE B O 1
#

Organism: Caenorhabditis brenneri (NCBI:txid135651)

Radius of gyration: 31.27 Å; Cα contacts (8 Å, |Δi|>4): 1909; chains: 2; bounding box: 60×101×70 Å

Foldseek 3Di:
DEKEWEFEDAALDQCRLDPPRHDDPVPLSVVSVVVLVVLLCCLAVVVYAYEYEFADDVVDDPSLVVSCVNRVNRYDYFHAHLVVPDVDATAQWGKMADPLAKMKGWAAGSHSQSVGFEAIDIDIDGRFNLASVLVVLLSVLSVQNSDPPDDLDPADDPSNADQDDPVRFDWADDPVAIKGKDKAKDDPSSAHHNHHQPVRRVLVQLQPFQAEKEWEAADADQWDDPNVVPIDRHNSVLVSNVCSQQVRVYEYEYEYEDDPPHDQQVLLRLCVSQVCFVVRDFDADVPPRDRDGGHHHWYKYFWQDDPPPDDSPPGRIHHWGWMAHQFKIKGKHDGHHPCCRHRYIMMIMMIGGPDPVDGDPVSVVVVVVSVPRVPDPRIGTSVQADSSGHGNPPPPD/DEKEWEFEQAALDQCRLDPRRHDDPPPLSVVSVVVLVVLLCCQAVVVYAYEYEFADDVVDDPSLVVSCVNRVNRYDYFHAHLVVPDVDATAQWGKMADPLAKMKGWAAGSHSQSVGFEAIDIDIDGRFNLASVLVVLLSVLSVQNSDPPDDQDPADDPSNADQDDPVRFDWADDPVAIKGKDKAKDDPSSAHHNHHQPLRRVLVQLQPFQAEKEWEAADADQWDDPNVVPIDRHNSVLVSNVCSQQVRVYEYEYEYEDDPPHDQQVLLRLCVSQVCFVVRDFDADVPPRDRDGGHHHWYKYFWQDDPPPDDSPPGRIHHWGWMAHQFKIKGKHDGHHPCCRHRYIMMIMMIGGPDPVDGDPVSVVVVVVSVPRSPDPRIGTSVLADSSGHGNPPPPD

Nearest PDB structures (foldseek):
  8v05-assembly1_A-2  TM=9.403E-01  e=4.344E-43  Mus musculus
  8v06-assembly1_A  TM=9.300E-01  e=1.315E-43  Mus musculus
  8v07-assembly1_B  TM=9.482E-01  e=3.855E-43  Mus musculus
  8q1x-assembly1_A  TM=9.160E-01  e=2.609E-42  Homo sapiens
  8v08-assembly1_A  TM=9.374E-01  e=4.044E-37  Homo sapiens

Sequence (794 aa):
MVVEINDYYWSLLVKDTGDGYTTDPTNSSSNGELIYNTLLSAAVDRNISVRIAQTYEDGGYWETDNLVAKSNGKVRVRSLDFTKWYPGGILHTKSWSIDGKHFYVGSANFDWRSLTNVKELGIAAFNCPCMANDLKNILEIYWSMGAPGAIIPNQWGNDVATPANHQNPMSVFQPTGSQAMYLSVSPPGFQSCGREDDLTAMIKGIDEAQEYLYMAVMDYSPHTLYLKNANTWRPELDNAIRRAAFERAVHVKFMVSLWPHTYAETYGILYSLQDISDHMPCHKYDSNDKCVKKGSIEIRFVQVPDMGYGKIPYARVYHNKYFVTESTAYIGTSNWSSDYWAYTAGIGLIIRSDDSTSKSQLVQQVTSIFQRDWNSAYTIPLQNFTISGNRTSTSKFMVVEINDYYWSLLVKDTGDGYTTDPTNSSSNGELIYNTLLSAAVDRNISVRIAQTYEDGGYWETDNLVAKSNGKVRVRSLDFTKWYPGGILHTKSWSIDGKHFYVGSANFDWRSLTNVKELGIAAFNCPCMANDLKNILEIYWSMGAPGAIIPNQWGNDVATPANHQNPMSVFQPTGSQAMYLSVSPPGFQSCGREDDLTAMIKGIDEAQEYLYMAVMDYSPHTLYLKNANTWRPELDNAIRRAAFERAVHVKFMVSLWPHTYAETYGILYSLQDISDHMPCHKYDSNDKCVKKGSIEIRFVQVPDMGYGKIPYARVYHNKYFVTESTAYIGTSNWSSDYWAYTAGIGLIIRSDDSTSKSQLVQQVTSIFQRDWNSAYTIPLQNFTISGNRTSTSKF

pLDDT: mean 93.76, std 8.37, range [25.41, 98.94]